Protein 7MYZ (pdb70)

Organism: Homo sapiens (NCBI:txid9606)

Solvent-accessible surface area: 51700 Å² total; per-residue (Å²): 101,12,110,34,101,98,46,96,49,36,69,8,43,112,42,58,82,93,4,80,0,22,2,88,7,89,46,30,39,11,61,48,25,14,0,0,5,0,1,0,44,23,82,69,82,59,0,3,22,2,5,5,24,100,105,74,66,70,51,35,131,75,0,84,46,11,70,8,57,65,75,67,0,63,167,2,34,0,12,0,47,3,56,32,73,23,0,78,81,31,64,21,94,0,24,0,13,0,0,0,0,4,32,33,14,101,26,110,2,35,3,75,85,137,91,67,36,10,7,45,90,120,48,32,116,50,1,30,97,56,1,71,85,1,10,106,36,6,128,41,15,21,41,63,67,76,192,119,78,68,39,123,63,30,2,101,59,0,34,78,41,2,62,66,0,11,129,57,3,64,54,51,28,46,39,76,69,4,18,70,0,0,19,58,0,8,77,0,0,20,60,0,24,59,26,20,54,50,69,214,96,48,92,48,51,110,41,24,45,76,73,0,75,108,5,36,95,64,0,50,93,0,17,69,75,0,63,68,69,23,78,20,193,93,1,94,77,0,40,35,0,1,16,60,1,2,101,0,0,30,84,14,22,98,90,45,48,130,85,60,92,93,142,100,13,111,33,99,176,46,120,47,35,75,7,52,78,124,64,80,95,5,78,0,24,2,89,9,90,45,27,35,13,57,52,24,13,0,0,6,0,2,0,40,23,82,68,100,58,0,3,22,1,4,4,18,120,104,74,65,70,49,32,139,60,0,87,36,11,78,8,61,60,86,30,0,62,167,2,33,0,13,0,51,4,67,31,78,26,0,77,82,33,62,24,98,0,28,0,17,0,0,0,0,5,34,34,14,94,22,102,2,25,4,91,93,69,88,117,149,134,26,69,7,60,9,61,38,18,66,28,19,147,70,55,26,66,14,132,0,33,0,48,10,59,54,42,96,4,53,8,36,0,0,0,0,0,13,19,34,117,96,71,106,8,54,4,0,0,0,2,0,1,41,28,88,88,52,25,55,9,132,74,0,82,69,39,4,74,7,51,25,60,55,101,91,58,16,0,57,0,55,0,50,51,2,76,76,76,2,34,6,55,0,5,0,0,25,0,9,2,0,0,0,0,24,83,26,1,111,19,15,32,1,22,8,19,98,46,88,52,91,21,7,44,8,19,24,2,26,14,146,103,80,16,6,1,0,0,1,0,10,38,0,30,2,63,53,10,75,22,46,2,32,106,36,86,38,96,84,39,40,34,41,6,47,21,36,104,36,132,78,33,37,38,5,10,3,0,3,2,36,5,83,48,103,22,50,86,94,83,79,19,45,0,17,0,45,0,107,22,26,141,29,101,44,84,39,86,7,103,69,96,159,135,25,71,7,62,9,63,40,12,63,28,20,118,64,56,27,68,14,122,0,35,0,49,10,50,56,44,92,5,54,8,35,0,0,0,0,0,15,19,32,117,98,72,104,8,56,4,0,0,0,2,0,1,42,28,89,84,54,27,57,10,116,67,1,126,67,47,3,72,6,51,24,56,55,98,153,59,14,0,42,0,54,0,48,63,2,56,73,79,1,36,6,56,0,6,0,0,25,0,8,1,0,0,0,0,23,86,26,0,107,18,15,31,0,19,8,20,88,45,82,54,92,23,8,45,8,18,29,2,23,12,130,100,93,15,1,1,0,0,0,0,13,38,0,30,4,55,54,11,74,20,46,1,30,107,37,88,37,97,83,38,43,29,38,6,60,23,35,104,36,123,83,36,39,42,6,12,5,0,4,2,36,3,78,44,102,23,48,82,94,90,75,20,45,0,12,0,46,0,105,21,26,144,32,120,42,84,55,85,10,118,69,84,158,120,10,90,7,51,14,2,3,23,57,7,14,0,57,52,40,11,48,1,10,0,3,0,56,4,67,87,110,2,29,28,0,0,0,0,0,2,14,44,60,167,86,23,3,85,6,0,0,8,2,2,65,53,80,42,111,74,24,44,115,44,4,57,7,51,42,79,18,39,60,0,24,0,24,0,84,48,0,68,40,77,2,17,10,29,0,0,0,0,0,0,21,12,90,30,2,30,4,0,31,14,0,102,1,50,0,78,74,104,74,23,53,9,60,13,44,28,3,54,17,12,77,99,4,26,194,77,34,41,0,1,0,1,0,1,0,7,52,0,18,42,134,100,18,134,22,35,4,16,4,60,124,58,32,52,69,84,40,47,53,79,10,29,10,84,15,43,49,87,63,3,8,11,0,2,6,2,12,0,50,24,49,31,71,70,9,81,78,66,62,48,0,6,0,63,0,60,8,131,30,32,124,73,72,46,63,77,60,37,75,86,80,124,119,9,90,5,56,14,2,3,26,54,8,20,0,48,50,46,11,34,1,11,0,3,0,61,3,67,88,108,2,29,29,0,0,0,0,0,2,14,41,58,168,109,24,4,80,5,0,0,4,3,2,63,53,79,43,110,76,28,43,114,50,6,55,7,50,43,76,18,38,51,0,19,0,26,0,97,47,0,74,38,46,1,10,12,35,0,2,0,0,0,0,24,12,87,34,2,28,2,0,33,14,0,80,2,28,1,86,78,105,74,18,54,9,60,14,43,20,2,55,15,12,109,36,3,33,171,76,36,41,0,1,0,1,0,1,0,7,52,0,27,40,144,106,17,106,20,22,4,11,4,61,123,58,31,54,81,84,42,46,56,78,10,41,10,74,9,43,49,84,61,4,5,17,0,2,6,1,12,0,51,26,50,84,68,69,8,80,80,66,59,48,0,7,0,62,0,57,7,131,29,34,123,73,79,44,66,78,52,41,58,82,81,161

Secondary structure (DSSP, 8-state):
---B----EEEE-SS-SEEEE--BBTT---SSGGG-EEEEEETTEEEEEEETTTTEEE--GGGTT-B--GGGGGGTB--EEEEHHHHHH--SEEEEEEE-SS-EEEEEEEEEE----SS-TTTTTHHHHHHHHHHHHHHHHHHHHH---HHHHHHHHHHHHHHHHHHHSSSSSS-HHHHHHHHHHHHHHHHHHHHHS-----TTHHHHHHHHHHHHHHHHTTTTTTTSSSS-S-HHHHHHHHHHHHHHHHHHHHHHHHHTT--/---B----EEEE-STTSEEEE--BBTT---SSGGG-EEEEEETTEEEEEEETTTTEEE--GGGTT-B--GGGGGGTB--EEEEHHHHHH--SEEEEEEE-SS-EEEEEEEEEE----/--EEEEE---EE-TT--EEEEEEEESS-GGGSEEEEEEE-TT--EEEEEEE-TTSS-EE--GGGTT-EEEEEETTTTEEEEEE-S--GGG-EEEEEEEE-GGG-EEEE---EEEEE-SSPPBPPEEEEE----EEEEEEEEEEEBSS--EEEEGGGT--TTEEEPPPEE-TTS-EEEEEEEEEETTSTTSS-EEEEEEEGGGTEEEEEEE----/--EEEEE---EE-TT--EEEEEEEESS-GGGSEEEEEEE-TT--EEEEEEE-TTSS-EE--GGGTT-EEEEEETTTTEEEEEE-S--GGG-EEEEEEEE-GGG-EEEE---EEEEE-SSPPBPPEEEEE----EEEEEEEEEEEBSSPPEEEEGGGT--TTEEEPPPEE-TTS-EEEEEEEEEETTSTTSS-EEEEEEEGGGTEEEEEEE----/---EEEE-SEEEE-TT--EEEEEEESS--TT-EEEEEE-TTS--EEEEETTTEEPTTS-TTEEEEE-SSEEEEEETT--TT--EEEEEEESSSSS-BBP--EEEEEP---BPPEEEEEPPPHHHHHHTEEEEEEEEEEEBSS--EEEEEESS-B--SSEEEEEPPPPSSS--EEEEEEEEEEHHHHHH--EEEEEEE-TT-SS-EEEEEETT-/---EEEE-SEEEE-TT--EEEEEEESS--TT-EEEEEE-TTS--EEEEEGGGEEPTTS-TTEEEEE-SSEEEEEETT--TT--EEEEEEESSSSS-BBP--EEEEEP---BPPEEEEEPPPHHHHHHTEEEEEEEEEEEBSS--EEEEEESS-B--SSEEEEEPPPPSSS--EEEEEEEEEEHHHHHT--EEEEEEE-TT-SS-EEEEEETT-

Structure (mmCIF, N/CA/C/O backbone):
data_7MYZ
#
_entry.id   7MYZ
#
_cell.length_a   141.535
_cell.length_b   53.734
_cell.length_c   181.697
_cell.angle_alpha   90.000
_cell.angle_beta   92.880
_cell.angle_gamma   90.000
#
_symmetry.space_group_name_H-M   'P 1 21 1'
#
loop_
_entity.id
_entity.type
_entity.pdbx_description
1 polymer 'Fusion protein of Leukocyte surface antigen CD47 an Soluble cytochrome b562'
2 polymer 'B6H12 Fab heavy chain'
3 polymer 'B6H12 Fab light chain'
4 non-polymer 2-acetamido-2-deoxy-beta-D-glucopyranose
5 non-polymer GLYCEROL
6 water water
#
loop_
_atom_site.group_PDB
_atom_site.id
_atom_site.type_symbol
_atom_site.label_atom_id
_atom_site.label_alt_id
_atom_site.label_comp_id
_atom_site.label_asym_id
_atom_site.label_entity_id
_atom_site.label_seq_id
_atom_site.pdbx_PDB_ins_code
_atom_site.Cartn_x
_atom_site.Cartn_y
_atom_site.Cartn_z
_atom_site.occupancy
_atom_site.B_iso_or_equiv
_atom_site.auth_seq_id
_atom_site.auth_comp_id
_atom_site.auth_asym_id
_atom_site.auth_atom_id
_atom_site.pdbx_PDB_model_num
ATOM 1 N N . GLN A 1 1 ? -60.721 -14.971 -116.941 1.00 87.46 1 GLN C N 1
ATOM 2 C CA . GLN A 1 1 ? -59.898 -15.082 -118.186 1.00 87.26 1 GLN C CA 1
ATOM 3 C C . GLN A 1 1 ? -60.762 -14.781 -119.404 1.00 87.61 1 GLN C C 1
ATOM 4 O O . GLN A 1 1 ? -61.751 -15.521 -119.638 1.00 75.50 1 GLN C O 1
ATOM 6 N N . LEU A 1 2 ? -60.367 -13.783 -120.190 1.00 79.65 2 LEU C N 1
ATOM 7 C CA . LEU A 1 2 ? -61.099 -13.355 -121.407 1.00 73.30 2 LEU C CA 1
ATOM 8 C C . LEU A 1 2 ? -61.007 -14.414 -122.507 1.00 80.75 2 LEU C C 1
ATOM 9 O O . LEU A 1 2 ? -59.937 -15.051 -122.688 1.00 83.60 2 LEU C O 1
ATOM 14 N N . LEU A 1 3 ? -62.084 -14.497 -123.293 1.00 86.59 3 LEU C N 1
ATOM 15 C CA . LEU A 1 3 ? -62.204 -15.344 -124.498 1.00 82.75 3 LEU C CA 1
ATOM 16 C C . LEU A 1 3 ? -62.425 -14.463 -125.721 1.00 82.24 3 LEU C C 1
ATOM 17 O O . LEU A 1 3 ? -62.889 -13.310 -125.575 1.00 76.75 3 LEU C O 1
ATOM 22 N N . PHE A 1 4 ? -62.118 -15.016 -126.887 1.00 78.85 4 PHE C N 1
ATOM 23 C CA . PHE A 1 4 ? -62.140 -14.280 -128.169 1.00 80.28 4 PHE C CA 1
ATOM 24 C C . PHE A 1 4 ? -62.980 -15.012 -129.207 1.00 83.42 4 PHE C C 1
ATOM 25 O O . PHE A 1 4 ? -63.297 -16.200 -129.031 1.00 102.10 4 PHE C O 1
ATOM 33 N N . ASN A 1 5 ? -63.315 -14.289 -130.274 1.00 84.89 5 ASN C N 1
ATOM 34 C CA . ASN A 1 5 ? -63.735 -14.815 -131.598 1.00 85.46 5 ASN C CA 1
ATOM 35 C C . ASN A 1 5 ? -62.470 -15.261 -132.334 1.00 83.59 5 ASN C C 1
ATOM 36 O O . ASN A 1 5 ? -61.846 -14.415 -133.040 1.00 93.76 5 ASN C O 1
ATOM 41 N N . LYS A 1 6 ? -62.083 -16.518 -132.128 1.00 81.00 6 LYS C N 1
ATOM 42 C CA . LYS A 1 6 ? -60.840 -17.107 -132.682 1.00 90.04 6 LYS C CA 1
ATOM 43 C C . LYS A 1 6 ? -60.824 -16.925 -134.202 1.00 93.05 6 LYS C C 1
ATOM 44 O O . LYS A 1 6 ? -61.815 -17.314 -134.870 1.00 105.98 6 LYS C O 1
ATOM 46 N N . THR A 1 7 ? -59.749 -16.325 -134.716 1.00 87.51 7 THR C N 1
ATOM 47 C CA . THR A 1 7 ? -59.515 -16.129 -136.168 1.00 90.17 7 THR C CA 1
ATOM 48 C C . THR A 1 7 ? -58.123 -16.652 -136.544 1.00 104.50 7 THR C C 1
ATOM 49 O O . THR A 1 7 ? -57.124 -16.109 -136.032 1.00 118.48 7 THR C O 1
ATOM 53 N N . LYS A 1 8 ? -58.078 -17.673 -137.397 1.00 103.73 8 LYS C N 1
ATOM 54 C CA . LYS A 1 8 ? -56.811 -18.333 -137.813 1.00 102.97 8 LYS C CA 1
ATOM 55 C C . LYS A 1 8 ? -55.851 -17.322 -138.449 1.00 103.94 8 LYS C C 1
ATOM 56 O O . LYS A 1 8 ? -54.688 -17.200 -137.960 1.00 106.10 8 LYS C O 1
ATOM 58 N N . SER A 1 9 ? -56.307 -16.629 -139.486 1.00 106.73 9 SER C N 1
ATOM 59 C CA . SER A 1 9 ? -55.457 -15.715 -140.280 1.00 119.87 9 SER C CA 1
ATOM 60 C C . SER A 1 9 ? -56.315 -14.795 -141.137 1.00 123.67 9 SER C C 1
ATOM 61 O O . SER A 1 9 ? -57.536 -15.019 -141.258 1.00 135.91 9 SER C O 1
ATOM 64 N N . VAL A 1 10 ? -55.667 -13.781 -141.701 1.00 116.24 10 VAL C N 1
ATOM 65 C CA . VAL A 1 10 ? -56.269 -12.834 -142.677 1.00 127.82 10 VAL C CA 1
ATOM 66 C C . VAL A 1 10 ? -55.283 -12.576 -143.820 1.00 128.27 10 VAL C C 1
ATOM 67 O O . VAL A 1 10 ? -54.063 -12.442 -143.565 1.00 138.48 10 VAL C O 1
ATOM 71 N N . GLU A 1 11 ? -55.816 -12.490 -145.041 1.00 125.61 11 GLU C N 1
ATOM 72 C CA . GLU A 1 11 ? -55.045 -12.207 -146.271 1.00 111.88 11 GLU C CA 1
ATOM 73 C C . GLU A 1 11 ? -55.379 -10.807 -146.771 1.00 99.26 11 GLU C C 1
ATOM 74 O O . GLU A 1 11 ? -56.553 -10.440 -146.836 1.00 97.61 11 GLU C O 1
ATOM 77 N N . PHE A 1 12 ? -54.333 -10.080 -147.140 1.00 104.62 12 PHE C N 1
ATOM 78 C CA . PHE A 1 12 ? -54.442 -8.755 -147.789 1.00 109.38 12 PHE C CA 1
ATOM 79 C C . PHE A 1 12 ? -53.652 -8.772 -149.092 1.00 123.89 12 PHE C C 1
ATOM 80 O O . PHE A 1 12 ? -52.622 -9.470 -149.182 1.00 123.71 12 PHE C O 1
ATOM 88 N N . THR A 1 13 ? -54.118 -7.948 -150.041 1.00 129.61 13 THR C N 1
ATOM 89 C CA . THR A 1 13 ? -53.634 -7.850 -151.432 1.00 119.72 13 THR C CA 1
ATOM 90 C C . THR A 1 13 ? -53.073 -6.456 -151.681 1.00 118.11 13 THR C C 1
ATOM 91 O O . THR A 1 13 ? -53.257 -5.588 -150.813 1.00 122.38 13 THR C O 1
ATOM 95 N N . PHE A 1 14 ? -52.406 -6.257 -152.815 1.00 119.97 14 PHE C N 1
ATOM 96 C CA . PHE A 1 14 ? -51.778 -4.957 -153.152 1.00 126.84 14 PHE C CA 1
ATOM 97 C C . PHE A 1 14 ? -52.806 -3.833 -152.987 1.00 125.13 14 PHE C C 1
ATOM 98 O O . PHE A 1 14 ? -52.512 -2.780 -152.362 1.00 135.58 14 PHE C O 1
ATOM 106 N N . CYS A 1 15 ? -53.990 -4.042 -153.557 1.00 128.45 15 CYS C N 1
ATOM 107 C CA . CYS A 1 15 ? -55.160 -3.151 -153.352 1.00 142.07 15 CYS C CA 1
ATOM 108 C C . CYS A 1 15 ? -55.930 -3.590 -152.104 1.00 122.78 15 CYS C C 1
ATOM 109 O O . CYS A 1 15 ? -56.954 -4.257 -152.228 1.00 107.21 15 CYS C O 1
ATOM 112 N N . ASN A 1 16 ? -55.377 -3.241 -150.930 1.00 120.12 16 ASN C N 1
ATOM 113 C CA . ASN A 1 16 ? -56.040 -3.313 -149.590 1.00 119.13 16 ASN C CA 1
ATOM 114 C C . ASN A 1 16 ? -55.551 -2.095 -148.790 1.00 120.38 16 ASN C C 1
ATOM 115 O O . ASN A 1 16 ? -55.012 -2.280 -147.680 1.00 134.86 16 ASN C O 1
ATOM 120 N N . ASP A 1 17 ? -55.667 -0.913 -149.403 1.00 118.41 17 ASP C N 1
ATOM 121 C CA . ASP A 1 17 ? -55.177 0.382 -148.858 1.00 125.13 17 ASP C CA 1
ATOM 122 C C . ASP A 1 17 ? -54.972 0.248 -147.348 1.00 129.94 17 ASP C C 1
ATOM 123 O O . ASP A 1 17 ? -53.797 0.276 -146.891 1.00 133.44 17 ASP C O 1
ATOM 125 N N . THR A 1 18 ? -56.082 0.086 -146.627 1.00 132.29 18 THR C N 1
ATOM 126 C CA . THR A 1 18 ? -56.117 -0.024 -145.149 1.00 125.23 18 THR C CA 1
ATOM 127 C C . THR A 1 18 ? -56.330 -1.482 -144.732 1.00 110.11 18 THR C C 1
ATOM 128 O O . THR A 1 18 ? -57.253 -2.127 -145.203 1.00 92.75 18 THR C O 1
ATOM 132 N N . VAL A 1 19 ? -55.478 -1.943 -143.825 1.00 104.87 19 VAL C N 1
ATOM 133 C CA . VAL A 1 19 ? -55.368 -3.343 -143.348 1.00 100.71 19 VAL C CA 1
ATOM 134 C C . VAL A 1 19 ? -55.918 -3.423 -141.927 1.00 80.17 19 VAL C C 1
ATOM 135 O O . VAL A 1 19 ? -55.544 -2.613 -141.057 1.00 77.14 19 VAL C O 1
ATOM 139 N N . VAL A 1 20 ? -56.695 -4.462 -141.687 1.00 76.18 20 VAL C N 1
ATOM 140 C CA . VAL A 1 20 ? -57.432 -4.679 -140.416 1.00 83.57 20 VAL C CA 1
ATOM 141 C C . VAL A 1 20 ? -57.140 -6.080 -139.898 1.00 88.72 20 VAL C C 1
ATOM 142 O O . VAL A 1 20 ? -57.486 -7.071 -140.577 1.00 101.51 20 VAL C O 1
ATOM 146 N N . ILE A 1 21 ? -56.595 -6.151 -138.694 1.00 90.72 21 ILE C N 1
ATOM 147 C CA . ILE A 1 21 ? -56.354 -7.421 -137.960 1.00 91.21 21 ILE C CA 1
ATOM 148 C C . ILE A 1 21 ? -57.396 -7.539 -136.854 1.00 84.03 21 ILE C C 1
ATOM 149 O O . ILE A 1 21 ? -57.460 -6.713 -135.952 1.00 92.10 21 ILE C O 1
ATOM 154 N N . PRO A 1 22 ? -58.255 -8.571 -136.923 1.00 78.17 22 PRO C N 1
ATOM 155 C CA . PRO A 1 22 ? -59.400 -8.685 -136.020 1.00 84.03 22 PRO C CA 1
ATOM 156 C C . PRO A 1 22 ? -59.056 -9.185 -134.617 1.00 86.07 22 PRO C C 1
ATOM 157 O O . PRO A 1 22 ? -58.287 -10.103 -134.504 1.00 85.39 22 PRO C O 1
ATOM 161 N N . CYS A 1 23 ? -59.645 -8.570 -133.598 1.00 90.20 23 CYS C N 1
ATOM 162 C CA . CYS A 1 23 ? -59.514 -9.020 -132.201 1.00 85.89 23 CYS C CA 1
ATOM 163 C C . CYS A 1 23 ? -60.802 -8.668 -131.483 1.00 85.57 23 CYS C C 1
ATOM 164 O O . CYS A 1 23 ? -61.044 -7.490 -131.267 1.00 95.85 23 CYS C O 1
ATOM 167 N N . PHE A 1 24 ? -61.605 -9.670 -131.170 1.00 84.45 24 PHE C N 1
ATOM 168 C CA . PHE A 1 24 ? -62.949 -9.492 -130.577 1.00 86.01 24 PHE C CA 1
ATOM 169 C C . PHE A 1 24 ? -63.041 -10.235 -129.251 1.00 81.95 24 PHE C C 1
ATOM 170 O O . PHE A 1 24 ? -62.826 -11.431 -129.238 1.00 93.67 24 PHE C O 1
ATOM 178 N N . VAL A 1 25 ? -63.208 -9.502 -128.178 1.00 75.27 25 VAL C N 1
ATOM 179 C CA . VAL A 1 25 ? -63.445 -10.079 -126.831 1.00 64.86 25 VAL C CA 1
ATOM 180 C C . VAL A 1 25 ? -64.938 -10.354 -126.637 1.00 67.46 25 VAL C C 1
ATOM 181 O O . VAL A 1 25 ? -65.768 -9.424 -126.705 1.00 80.82 25 VAL C O 1
ATOM 185 N N . THR A 1 26 ? -65.278 -11.616 -126.439 1.00 71.03 26 THR C N 1
ATOM 186 C CA . THR A 1 26 ? -66.696 -12.075 -126.358 1.00 78.65 26 THR C CA 1
ATOM 187 C C . THR A 1 26 ? -67.310 -11.772 -124.987 1.00 85.19 26 THR C C 1
ATOM 188 O O . THR A 1 26 ? -68.535 -11.543 -124.966 1.00 81.60 26 THR C O 1
ATOM 192 N N . ASN A 1 27 ? -66.505 -11.776 -123.928 1.00 89.19 27 ASN C N 1
ATOM 193 C CA . ASN A 1 27 ? -67.005 -11.568 -122.551 1.00 81.80 27 ASN C CA 1
ATOM 194 C C . ASN A 1 27 ? -66.306 -10.379 -121.884 1.00 79.32 27 ASN C C 1
ATOM 195 O O . ASN A 1 27 ? -65.840 -10.527 -120.724 1.00 92.13 27 ASN C O 1
ATOM 200 N N . MET A 1 28 ? -66.341 -9.216 -122.533 1.00 78.19 28 MET C N 1
ATOM 201 C CA . MET A 1 28 ? -65.850 -7.935 -121.951 1.00 81.29 28 MET C CA 1
ATOM 202 C C . MET A 1 28 ? -66.853 -7.361 -120.944 1.00 73.86 28 MET C C 1
ATOM 203 O O . MET A 1 28 ? -68.052 -7.386 -121.226 1.00 77.51 28 MET C O 1
ATOM 208 N N . GLU A 1 29 ? -66.370 -6.914 -119.795 1.00 75.91 29 GLU C N 1
ATOM 209 C CA . GLU A 1 29 ? -67.241 -6.500 -118.662 1.00 69.93 29 GLU C CA 1
ATOM 210 C C . GLU A 1 29 ? -67.006 -5.037 -118.282 1.00 61.18 29 GLU C C 1
ATOM 211 O O . GLU A 1 29 ? -67.779 -4.514 -117.479 1.00 70.47 29 GLU C O 1
ATOM 217 N N . ALA A 1 30 ? -65.982 -4.421 -118.845 1.00 51.86 30 ALA C N 1
ATOM 218 C CA . ALA A 1 30 ? -65.584 -3.043 -118.536 1.00 53.29 30 ALA C CA 1
ATOM 219 C C . ALA A 1 30 ? -66.745 -2.108 -118.800 1.00 56.30 30 ALA C C 1
ATOM 220 O O . ALA A 1 30 ? -67.575 -2.424 -119.672 1.00 58.64 30 ALA C O 1
ATOM 222 N N . GLN A 1 31 ? -66.766 -0.974 -118.097 1.00 60.86 31 GLN C N 1
ATOM 223 C CA . GLN A 1 31 ? -67.772 0.095 -118.315 1.00 58.63 31 GLN C CA 1
ATOM 224 C C . GLN A 1 31 ? -67.100 1.449 -118.535 1.00 56.64 31 GLN C C 1
ATOM 225 O O . GLN A 1 31 ? -67.828 2.424 -118.760 1.00 61.68 31 GLN C O 1
ATOM 231 N N . ASN A 1 32 ? -65.769 1.481 -118.578 1.00 54.12 32 ASN C N 1
ATOM 232 C CA . ASN A 1 32 ? -65.030 2.669 -119.054 1.00 61.68 32 ASN C CA 1
ATOM 233 C C . ASN A 1 32 ? -63.623 2.237 -119.514 1.00 65.07 32 ASN C C 1
ATOM 234 O O . ASN A 1 32 ? -63.025 1.236 -119.013 1.00 62.09 32 ASN C O 1
ATOM 239 N N . THR A 1 33 ? -63.130 2.961 -120.510 1.00 67.65 33 THR C N 1
ATOM 240 C CA . THR A 1 33 ? -61.799 2.700 -121.101 1.00 64.31 33 THR C CA 1
ATOM 241 C C . THR A 1 33 ? -60.719 2.802 -120.023 1.00 59.29 33 THR C C 1
ATOM 242 O O . THR A 1 33 ? -59.723 2.076 -120.153 1.00 63.45 33 THR C O 1
ATOM 246 N N . THR A 1 34 ? -60.963 3.563 -118.951 1.00 56.67 34 THR C N 1
ATOM 247 C CA . THR A 1 34 ? -60.065 3.697 -117.779 1.00 57.97 34 THR C CA 1
ATOM 248 C C . THR A 1 34 ? -59.637 2.319 -117.268 1.00 54.35 34 THR C C 1
ATOM 249 O O . THR A 1 34 ? -58.466 2.148 -116.780 1.00 40.66 34 THR C O 1
ATOM 253 N N . GLU A 1 35 ? -60.569 1.367 -117.376 1.00 62.54 35 GLU C N 1
ATOM 254 C CA . GLU A 1 35 ? -60.414 0.002 -116.817 1.00 64.05 35 GLU C CA 1
ATOM 255 C C . GLU A 1 35 ? -59.566 -0.872 -117.734 1.00 57.89 35 GLU C C 1
ATOM 256 O O . GLU A 1 35 ? -59.074 -1.906 -117.270 1.00 54.57 35 GLU C O 1
ATOM 262 N N . VAL A 1 36 ? -59.303 -0.385 -118.946 1.00 57.33 36 VAL C N 1
ATOM 263 C CA . VAL A 1 36 ? -58.826 -1.205 -120.084 1.00 56.51 36 VAL C CA 1
ATOM 264 C C . VAL A 1 36 ? -57.422 -0.804 -120.548 1.00 63.27 36 VAL C C 1
ATOM 265 O O . VAL A 1 36 ? -57.057 0.382 -120.530 1.00 66.96 36 VAL C O 1
ATOM 269 N N . TYR A 1 37 ? -56.658 -1.811 -120.937 1.00 68.64 37 TYR C N 1
ATOM 270 C CA . TYR A 1 37 ? -55.319 -1.640 -121.549 1.00 72.11 37 TYR C CA 1
ATOM 271 C C . TYR A 1 37 ? -55.167 -2.625 -122.691 1.00 68.25 37 TYR C C 1
ATOM 272 O O . TYR A 1 37 ? -55.329 -3.814 -122.482 1.00 58.00 37 TYR C O 1
ATOM 281 N N . VAL A 1 38 ? -54.809 -2.143 -123.874 1.00 68.05 38 VAL C N 1
ATOM 282 C CA . VAL A 1 38 ? -54.576 -3.020 -125.048 1.00 68.27 38 VAL C CA 1
ATOM 283 C C . VAL A 1 38 ? -53.143 -2.905 -125.537 1.00 71.66 38 VAL C C 1
ATOM 284 O O . VAL A 1 38 ? -52.750 -1.844 -125.904 1.00 73.19 38 VAL C O 1
ATOM 288 N N . LYS A 1 39 ? -52.458 -4.035 -125.627 1.00 74.82 39 LYS C N 1
ATOM 289 C CA . LYS A 1 39 ? -51.094 -4.149 -126.193 1.00 86.95 39 LYS C CA 1
ATOM 290 C C . LYS A 1 39 ? -51.080 -5.100 -127.386 1.00 88.16 39 LYS C C 1
ATOM 291 O O . LYS A 1 39 ? -51.425 -6.284 -127.198 1.00 88.63 39 LYS C O 1
ATOM 297 N N . TRP A 1 40 ? -50.778 -4.544 -128.550 1.00 89.58 40 TRP C N 1
ATOM 298 C CA . TRP A 1 40 ? -50.509 -5.264 -129.807 1.00 82.40 40 TRP C CA 1
ATOM 299 C C . TRP A 1 40 ? -49.016 -5.519 -129.942 1.00 84.71 40 TRP C C 1
ATOM 300 O O . TRP A 1 40 ? -48.224 -4.545 -129.942 1.00 91.62 40 TRP C O 1
ATOM 311 N N . LYS A 1 41 ? -48.685 -6.796 -130.073 1.00 81.49 41 LYS C N 1
ATOM 312 C CA . LYS A 1 41 ? -47.290 -7.280 -130.223 1.00 95.15 41 LYS C CA 1
ATOM 313 C C . LYS A 1 41 ? -47.100 -7.900 -131.604 1.00 91.71 41 LYS C C 1
ATOM 314 O O . LYS A 1 41 ? -47.973 -8.594 -132.088 1.00 91.27 41 LYS C O 1
ATOM 320 N N . PHE A 1 42 ? -45.922 -7.677 -132.181 1.00 91.76 42 PHE C N 1
ATOM 321 C CA . PHE A 1 42 ? -45.435 -8.387 -133.392 1.00 93.35 42 PHE C CA 1
ATOM 322 C C . PHE A 1 42 ? -43.961 -8.768 -133.233 1.00 86.00 42 PHE C C 1
ATOM 323 O O . PHE A 1 42 ? -43.160 -7.848 -133.027 1.00 84.84 42 PHE C O 1
ATOM 331 N N . LYS A 1 43 ? -43.660 -10.061 -133.334 1.00 91.34 43 LYS C N 1
ATOM 332 C CA . LYS A 1 43 ? -42.284 -10.592 -133.382 1.00 102.28 43 LYS C CA 1
ATOM 333 C C . LYS A 1 43 ? -41.551 -10.257 -132.089 1.00 108.61 43 LYS C C 1
ATOM 334 O O . LYS A 1 43 ? -40.348 -9.951 -132.169 1.00 121.82 43 LYS C O 1
ATOM 336 N N . GLY A 1 44 ? -42.265 -10.266 -130.962 1.00 99.78 44 GLY C N 1
ATOM 337 C CA . GLY A 1 44 ? -41.673 -10.043 -129.638 1.00 103.55 44 GLY C CA 1
ATOM 338 C C . GLY A 1 44 ? -41.540 -8.580 -129.279 1.00 110.08 44 GLY C C 1
ATOM 339 O O . GLY A 1 44 ? -41.083 -8.284 -128.167 1.00 122.56 44 GLY C O 1
ATOM 340 N N . ARG A 1 45 ? -42.004 -7.690 -130.157 1.00 104.47 45 ARG C N 1
ATOM 341 C CA . ARG A 1 45 ? -41.986 -6.236 -129.896 1.00 99.81 45 ARG C CA 1
ATOM 342 C C . ARG A 1 45 ? -43.383 -5.759 -129.521 1.00 102.90 45 ARG C C 1
ATOM 343 O O . ARG A 1 45 ? -44.368 -6.373 -129.921 1.00 106.21 45 ARG C O 1
ATOM 351 N N . ASP A 1 46 ? -43.452 -4.688 -128.734 1.00 94.57 46 ASP C N 1
ATOM 352 C CA . ASP A 1 46 ? -44.708 -3.952 -128.462 1.00 80.68 46 ASP C CA 1
ATOM 353 C C . ASP A 1 46 ? -44.891 -2.905 -129.558 1.00 72.15 46 ASP C C 1
ATOM 354 O O . ASP A 1 46 ? -44.201 -1.866 -129.539 1.00 77.34 46 ASP C O 1
ATOM 359 N N . ILE A 1 47 ? -45.808 -3.172 -130.473 1.00 73.67 47 ILE C N 1
ATOM 360 C CA . ILE A 1 47 ? -45.987 -2.365 -131.713 1.00 72.93 47 ILE C CA 1
ATOM 361 C C . ILE A 1 47 ? -47.197 -1.430 -131.608 1.00 71.71 47 ILE C C 1
ATOM 362 O O . ILE A 1 47 ? -47.244 -0.429 -132.376 1.00 62.12 47 ILE C O 1
ATOM 367 N N . TYR A 1 48 ? -48.114 -1.680 -130.682 1.00 76.81 48 TYR C N 1
ATOM 368 C CA . TYR A 1 48 ? -49.172 -0.686 -130.387 1.00 84.83 48 TYR C CA 1
ATOM 369 C C . TYR A 1 48 ? -49.685 -0.826 -128.964 1.00 93.03 48 TYR C C 1
ATOM 370 O O . TYR A 1 48 ? -50.024 -1.998 -128.600 1.00 91.38 48 TYR C O 1
ATOM 379 N N . THR A 1 49 ? -49.771 0.259 -128.215 1.00 97.32 49 THR C N 1
ATOM 380 C CA . THR A 1 49 ? -50.331 0.245 -126.843 1.00 101.23 49 THR C CA 1
ATOM 381 C C . THR A 1 49 ? -51.350 1.358 -126.656 1.00 91.52 49 THR C C 1
ATOM 382 O O . THR A 1 49 ? -51.007 2.497 -126.882 1.00 95.71 49 THR C O 1
ATOM 386 N N . PHE A 1 50 ? -52.546 0.990 -126.197 1.00 85.26 50 PHE C N 1
ATOM 387 C CA . PHE A 1 50 ? -53.582 1.916 -125.729 1.00 81.95 50 PHE C CA 1
ATOM 388 C C . PHE A 1 50 ? -53.734 1.759 -124.220 1.00 75.52 50 PHE C C 1
ATOM 389 O O . PHE A 1 50 ? -54.217 0.710 -123.727 1.00 74.47 50 PHE C O 1
ATOM 397 N N . ASP A 1 51 ? -53.344 2.803 -123.500 1.00 70.93 51 ASP C N 1
ATOM 398 C CA . ASP A 1 51 ? -53.635 2.967 -122.054 1.00 70.86 51 ASP C CA 1
ATOM 399 C C . ASP A 1 51 ? -54.954 3.718 -121.923 1.00 82.90 51 ASP C C 1
ATOM 400 O O . ASP A 1 51 ? -55.021 4.891 -122.317 1.00 86.05 51 ASP C O 1
ATOM 405 N N . GLY A 1 52 ? -55.970 3.033 -121.414 1.00 87.99 52 GLY C N 1
ATOM 406 C CA . GLY A 1 52 ? -57.324 3.575 -121.233 1.00 76.34 52 GLY C CA 1
ATOM 407 C C . GLY A 1 52 ? -57.351 4.754 -120.281 1.00 76.38 52 GLY C C 1
ATOM 408 O O . GLY A 1 52 ? -58.109 5.762 -120.533 1.00 80.83 52 GLY C O 1
ATOM 409 N N . ALA A 1 53 ? -56.597 4.633 -119.193 1.00 72.14 53 ALA C N 1
ATOM 410 C CA . ALA A 1 53 ? -56.594 5.579 -118.047 1.00 61.68 53 ALA C CA 1
ATOM 411 C C . ALA A 1 53 ? -56.168 6.971 -118.496 1.00 60.60 53 ALA C C 1
ATOM 412 O O . ALA A 1 53 ? -56.696 7.973 -117.966 1.00 57.13 53 ALA C O 1
ATOM 414 N N . LEU A 1 54 ? -55.214 7.022 -119.434 1.00 64.91 54 LEU C N 1
ATOM 415 C CA . LEU A 1 54 ? -54.657 8.283 -119.957 1.00 69.02 54 LEU C CA 1
ATOM 416 C C . LEU A 1 54 ? -55.082 8.488 -121.412 1.00 67.29 54 LEU C C 1
ATOM 417 O O . LEU A 1 54 ? -54.623 9.448 -122.036 1.00 66.83 54 LEU C O 1
ATOM 422 N N . ASN A 1 55 ? -55.826 7.555 -121.972 1.00 71.91 55 ASN C N 1
ATOM 423 C CA . ASN A 1 55 ? -55.979 7.353 -123.437 1.00 78.28 55 ASN C CA 1
ATOM 424 C C . ASN A 1 55 ? -54.779 7.891 -124.211 1.00 66.37 55 ASN C C 1
ATOM 425 O O . ASN A 1 55 ? -54.952 8.730 -125.109 1.00 55.39 55 ASN C O 1
ATOM 430 N N . LYS A 1 56 ? -53.629 7.296 -123.919 1.00 68.83 56 LYS C N 1
ATOM 431 C CA . LYS A 1 56 ? -52.338 7.493 -124.608 1.00 72.62 56 LYS C CA 1
ATOM 432 C C . LYS A 1 56 ? -52.135 6.340 -125.592 1.00 73.87 56 LYS C C 1
ATOM 433 O O . LYS A 1 56 ? -51.768 5.242 -125.139 1.00 75.66 56 LYS C O 1
ATOM 437 N N . SER A 1 57 ? -52.364 6.584 -126.875 1.00 76.29 57 SER C N 1
ATOM 438 C CA . SER A 1 57 ? -51.978 5.658 -127.953 1.00 77.98 57 SER C CA 1
ATOM 439 C C . SER A 1 57 ? -50.504 5.872 -128.288 1.00 78.08 57 SER C C 1
ATOM 440 O O . SER A 1 57 ? -50.133 7.027 -128.546 1.00 83.93 57 SER C O 1
ATOM 443 N N . THR A 1 58 ? -49.710 4.807 -128.205 1.00 76.29 58 THR C N 1
ATOM 444 C CA . THR A 1 58 ? -48.238 4.867 -128.370 1.00 76.45 58 THR C CA 1
ATOM 445 C C . THR A 1 58 ? -47.788 3.717 -129.273 1.00 82.66 58 THR C C 1
ATOM 446 O O . THR A 1 58 ? -48.103 2.526 -129.019 1.00 91.86 58 THR C O 1
ATOM 450 N N . VAL A 1 59 ? -46.978 4.079 -130.269 1.00 84.80 59 VAL C N 1
ATOM 451 C CA . VAL A 1 59 ? -46.522 3.178 -131.352 1.00 86.42 59 VAL C CA 1
ATOM 452 C C . VAL A 1 59 ? -45.059 3.460 -131.640 1.00 100.07 59 VAL C C 1
ATOM 453 O O . VAL A 1 59 ? -44.579 4.585 -131.501 1.00 120.61 59 VAL C O 1
ATOM 457 N N . PRO A 1 60 ? -44.315 2.446 -132.123 1.00 104.49 60 PRO C N 1
ATOM 458 C CA . PRO A 1 60 ? -42.956 2.643 -132.620 1.00 112.38 60 PRO C CA 1
ATOM 459 C C . PRO A 1 60 ? -42.948 3.421 -133.932 1.00 121.73 60 PRO C C 1
ATOM 460 O O . PRO A 1 60 ? -43.988 3.548 -134.570 1.00 130.83 60 PRO C O 1
ATOM 464 N N . THR A 1 61 ? -41.754 3.842 -134.331 1.00 135.03 61 THR C N 1
ATOM 465 C CA . THR A 1 61 ? -41.515 4.644 -135.550 1.00 125.54 61 THR C CA 1
ATOM 466 C C . THR A 1 61 ? -41.744 3.784 -136.784 1.00 122.03 61 THR C C 1
ATOM 467 O O . THR A 1 61 ? -41.997 4.366 -137.847 1.00 123.42 61 THR C O 1
ATOM 471 N N . ASP A 1 62 ? -41.713 2.461 -136.606 1.00 115.72 62 ASP C N 1
ATOM 472 C CA . ASP A 1 62 ? -41.838 1.452 -137.674 1.00 113.92 62 ASP C CA 1
ATOM 473 C C . ASP A 1 62 ? -43.295 1.103 -137.953 1.00 118.75 62 ASP C C 1
ATOM 474 O O . ASP A 1 62 ? -43.523 0.291 -138.850 1.00 108.37 62 ASP C O 1
ATOM 479 N N . PHE A 1 63 ? -44.203 1.626 -137.145 1.00 126.33 63 PHE C N 1
ATOM 480 C CA . PHE A 1 63 ? -45.648 1.354 -137.260 1.00 117.21 63 PHE C CA 1
ATOM 481 C C . PHE A 1 63 ? -46.465 2.617 -137.037 1.00 118.36 63 PHE C C 1
ATOM 482 O O . PHE A 1 63 ? -47.586 2.510 -136.544 1.00 104.05 63 PHE C O 1
ATOM 490 N N . SER A 1 64 ? -45.886 3.777 -137.349 1.00 128.74 64 SER C N 1
ATOM 491 C CA . SER A 1 64 ? -46.427 5.125 -137.032 1.00 131.14 64 SER C CA 1
ATOM 492 C C . SER A 1 64 ? -47.897 5.300 -137.431 1.00 121.36 64 SER C C 1
ATOM 493 O O . SER A 1 64 ? -48.544 6.242 -136.936 1.00 114.08 64 SER C O 1
ATOM 496 N N . SER A 1 65 ? -48.413 4.411 -138.273 1.00 110.50 65 SER C N 1
ATOM 497 C CA . SER A 1 65 ? -49.751 4.524 -138.901 1.00 113.35 65 SER C CA 1
ATOM 498 C C . SER A 1 65 ? -50.811 3.752 -138.118 1.00 113.82 65 SER C C 1
ATOM 499 O O . SER A 1 65 ? -52.011 3.995 -138.348 1.00 113.24 65 SER C O 1
ATOM 502 N N . ALA A 1 66 ? -50.359 2.844 -137.255 1.00 109.45 66 ALA C N 1
ATOM 503 C CA . ALA A 1 66 ? -51.217 1.897 -136.505 1.00 92.57 66 ALA C CA 1
ATOM 504 C C . ALA A 1 66 ? -52.175 2.612 -135.544 1.00 80.22 66 ALA C C 1
ATOM 505 O O . ALA A 1 66 ? -51.829 3.657 -134.967 1.00 77.65 66 ALA C O 1
ATOM 507 N N . LYS A 1 67 ? -53.365 2.030 -135.402 1.00 78.14 67 LYS C N 1
ATOM 508 C CA . LYS A 1 67 ? -54.460 2.556 -134.539 1.00 81.93 67 LYS C CA 1
ATOM 509 C C . LYS A 1 67 ? -55.458 1.420 -134.246 1.00 91.47 67 LYS C C 1
ATOM 510 O O . LYS A 1 67 ? -55.576 0.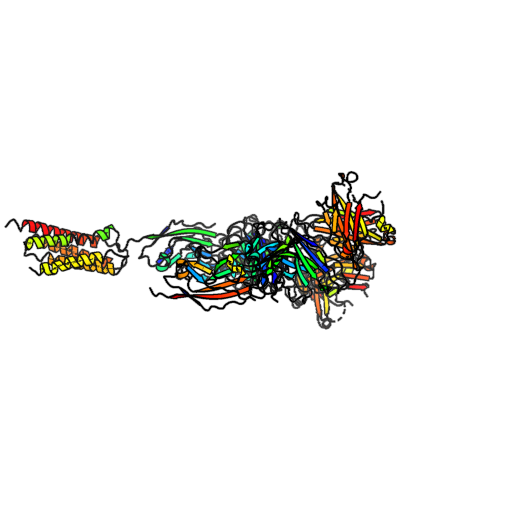477 -135.038 1.00 84.43 67 LYS C O 1
ATOM 514 N N . ILE A 1 68 ? -56.219 1.547 -133.153 1.00 100.30 68 ILE C N 1
ATOM 515 C CA . ILE A 1 68 ? -57.536 0.868 -132.990 1.00 94.51 68 ILE C CA 1
ATOM 516 C C . ILE A 1 68 ? -58.594 1.937 -132.751 1.00 92.74 68 ILE C C 1
ATOM 517 O O . ILE A 1 68 ? -58.294 2.988 -132.138 1.00 87.37 68 ILE C O 1
ATOM 522 N N . GLU A 1 69 ? -59.830 1.625 -133.129 1.00 88.44 69 GLU C N 1
ATOM 523 C CA . GLU A 1 69 ? -60.988 2.517 -132.888 1.00 82.96 69 GLU C CA 1
ATOM 524 C C . GLU A 1 69 ? -61.383 2.415 -131.420 1.00 92.02 69 GLU C C 1
ATOM 525 O O . GLU A 1 69 ? -62.046 1.409 -131.033 1.00 90.83 69 GLU C O 1
ATOM 528 N N . VAL A 1 70 ? -61.037 3.458 -130.660 1.00 94.75 70 VAL C N 1
ATOM 529 C CA . VAL A 1 70 ? -61.317 3.568 -129.199 1.00 89.23 70 VAL C CA 1
ATOM 530 C C . VAL A 1 70 ? -62.812 3.329 -128.975 1.00 94.93 70 VAL C C 1
ATOM 531 O O . VAL A 1 70 ? -63.206 2.593 -128.038 1.00 89.51 70 VAL C O 1
ATOM 535 N N . SER A 1 71 ? -63.615 4.002 -129.801 1.00 99.68 71 SER C N 1
ATOM 536 C CA . SER A 1 71 ? -65.103 3.986 -129.758 1.00 88.71 71 SER C CA 1
ATOM 537 C C . SER A 1 71 ? -65.667 2.587 -129.468 1.00 86.73 71 SER C C 1
ATOM 538 O O . SER A 1 71 ? -66.607 2.442 -128.631 1.00 93.54 71 SER C O 1
ATOM 541 N N . GLN A 1 72 ? -65.090 1.584 -130.132 1.00 83.01 72 GLN C N 1
ATOM 542 C CA . GLN A 1 72 ? -65.635 0.207 -130.174 1.00 92.30 72 GLN C CA 1
ATOM 543 C C . GLN A 1 72 ? -65.004 -0.692 -129.104 1.00 102.47 72 GLN C C 1
ATOM 544 O O . GLN A 1 72 ? -65.408 -1.839 -128.954 1.00 101.26 72 GLN C O 1
ATOM 550 N N . LEU A 1 73 ? -64.037 -0.136 -128.373 1.00 108.49 73 LEU C N 1
ATOM 551 C CA . LEU A 1 73 ? -63.168 -0.919 -127.456 1.00 99.80 73 LEU C CA 1
ATOM 552 C C . LEU A 1 73 ? -64.023 -1.626 -126.412 1.00 96.18 73 LEU C C 1
ATOM 553 O O . LEU A 1 73 ? -63.874 -2.868 -126.292 1.00 98.61 73 LEU C O 1
ATOM 558 N N . LEU A 1 74 ? -64.926 -0.882 -125.766 1.00 91.89 74 LEU C N 1
ATOM 559 C CA . LEU A 1 74 ? -65.748 -1.385 -124.635 1.00 89.32 74 LEU C CA 1
ATOM 560 C C . LEU A 1 74 ? -66.748 -2.442 -125.113 1.00 90.12 74 LEU C C 1
ATOM 561 O O . LEU A 1 74 ? -67.240 -3.229 -124.248 1.00 85.81 74 LEU C O 1
ATOM 566 N N . LYS A 1 75 ? -67.011 -2.483 -126.426 1.00 92.19 75 LYS C N 1
ATOM 567 C CA . LYS A 1 75 ? -67.915 -3.493 -127.028 1.00 94.84 75 LYS C CA 1
ATOM 568 C C . LYS A 1 75 ? -67.191 -4.822 -127.207 1.00 86.38 75 LYS C C 1
ATOM 569 O O . LYS A 1 75 ? -67.902 -5.836 -127.393 1.00 91.39 75 LYS C O 1
ATOM 575 N N . GLY A 1 76 ? -65.866 -4.813 -127.174 1.00 87.11 76 GLY C N 1
ATOM 576 C CA . GLY A 1 76 ? -65.047 -6.005 -127.383 1.00 81.48 76 GLY C CA 1
ATOM 577 C C . GLY A 1 76 ? -64.173 -5.914 -128.614 1.00 83.60 76 GLY C C 1
ATOM 578 O O . GLY A 1 76 ? -63.403 -6.858 -128.857 1.00 78.94 76 GLY C O 1
ATOM 579 N N . ASP A 1 77 ? -64.281 -4.812 -129.358 1.00 91.79 77 ASP C N 1
ATOM 580 C CA . ASP A 1 77 ? -63.539 -4.593 -130.619 1.00 84.79 77 ASP C CA 1
ATOM 581 C C . ASP A 1 77 ? -62.191 -3.957 -130.331 1.00 75.76 77 ASP C C 1
ATOM 582 O O . ASP A 1 77 ? -62.143 -2.749 -130.228 1.00 77.01 77 ASP C O 1
ATOM 587 N N . ALA A 1 78 ? -61.130 -4.772 -130.328 1.00 70.34 78 ALA C N 1
ATOM 588 C CA . ALA A 1 78 ? -59.745 -4.365 -130.061 1.00 68.06 78 ALA C CA 1
ATOM 589 C C . ALA A 1 78 ? -58.931 -4.560 -131.330 1.00 67.05 78 ALA C C 1
ATOM 590 O O . ALA A 1 78 ? -57.696 -4.689 -131.244 1.00 70.35 78 ALA C O 1
ATOM 592 N N . SER A 1 79 ? -59.609 -4.542 -132.472 1.00 71.04 79 SER C N 1
ATOM 593 C CA . SER A 1 79 ? -59.003 -4.831 -133.790 1.00 76.54 79 SER C CA 1
ATOM 594 C C . SER A 1 79 ? -58.038 -3.709 -134.180 1.00 80.43 79 SER C C 1
ATOM 595 O O . SER A 1 79 ? -58.329 -2.491 -133.912 1.00 88.04 79 SER C O 1
ATOM 598 N N . LEU A 1 80 ? -56.950 -4.104 -134.835 1.00 77.13 80 LEU C N 1
ATOM 599 C CA . LEU A 1 80 ? -55.843 -3.205 -135.238 1.00 75.93 80 LEU C CA 1
ATOM 600 C C . LEU A 1 80 ? -56.035 -2.720 -136.668 1.00 73.89 80 LEU C C 1
ATOM 601 O O . LEU A 1 80 ? -56.297 -3.542 -137.527 1.00 80.15 80 LEU C O 1
ATOM 606 N N . LYS A 1 81 ? -55.795 -1.420 -136.901 1.00 78.54 81 LYS C N 1
ATOM 607 C CA . LYS A 1 81 ? -55.835 -0.781 -138.237 1.00 73.26 81 LYS C CA 1
ATOM 608 C C . LYS A 1 81 ? -54.454 -0.217 -138.569 1.00 84.14 81 LYS C C 1
ATOM 609 O O . LYS A 1 81 ? -53.855 0.440 -137.729 1.00 87.31 81 LYS C O 1
ATOM 613 N N . MET A 1 82 ? -53.961 -0.479 -139.776 1.00 97.02 82 MET C N 1
ATOM 614 C CA . MET A 1 82 ? -52.688 0.112 -140.259 1.00 97.21 82 MET C CA 1
ATOM 615 C C . MET A 1 82 ? -52.750 0.295 -141.773 1.00 92.34 82 MET C C 1
ATOM 616 O O . MET A 1 82 ? -53.537 -0.403 -142.424 1.00 88.19 82 MET C O 1
ATOM 621 N N . ASP A 1 83 ? -51.937 1.207 -142.298 1.00 108.61 83 ASP C N 1
ATOM 622 C CA . ASP A 1 83 ? -51.846 1.452 -143.758 1.00 124.47 83 ASP C CA 1
ATOM 623 C C . ASP A 1 83 ? -51.130 0.278 -144.424 1.00 131.49 83 ASP C C 1
ATOM 624 O O . ASP A 1 83 ? -50.553 -0.538 -143.723 1.00 143.94 83 ASP C O 1
ATOM 629 N N . LYS A 1 84 ? -51.190 0.227 -145.750 1.00 119.83 84 LYS C N 1
ATOM 630 C CA . LYS A 1 84 ? -50.697 -0.900 -146.573 1.00 100.71 84 LYS C CA 1
ATOM 631 C C . LYS A 1 84 ? -49.177 -1.026 -146.440 1.00 99.27 84 LYS C C 1
ATOM 632 O O . LYS A 1 84 ? -48.672 -2.160 -146.378 1.00 102.05 84 LYS C O 1
ATOM 634 N N . SER A 1 85 ? -48.488 0.113 -146.403 1.00 107.07 85 SER C N 1
ATOM 635 C CA . SER A 1 85 ? -47.008 0.200 -146.516 1.00 112.44 85 SER C CA 1
ATOM 636 C C . SER A 1 85 ? -46.328 -0.407 -145.290 1.00 108.71 85 SER C C 1
ATOM 637 O O . SER A 1 85 ? -45.231 -1.026 -145.442 1.00 121.54 85 SER C O 1
ATOM 640 N N . ASP A 1 86 ? -46.941 -0.212 -144.128 1.00 108.62 86 ASP C N 1
ATOM 641 C CA . ASP A 1 86 ? -46.475 -0.778 -142.842 1.00 117.28 86 ASP C CA 1
ATOM 642 C C . ASP A 1 86 ? -46.765 -2.272 -142.803 1.00 119.56 86 ASP C C 1
ATOM 643 O O . ASP A 1 86 ? -45.835 -3.052 -142.469 1.00 128.33 86 ASP C O 1
ATOM 648 N N . ALA A 1 87 ? -47.958 -2.657 -143.244 1.00 115.89 87 ALA C N 1
ATOM 649 C CA . ALA A 1 87 ? -48.419 -4.065 -143.149 1.00 114.83 87 ALA C CA 1
ATOM 650 C C . ALA A 1 87 ? -47.552 -4.982 -144.010 1.00 117.51 87 ALA C C 1
ATOM 651 O O . ALA A 1 87 ? -47.109 -6.051 -143.537 1.00 130.90 87 ALA C O 1
ATOM 653 N N . VAL A 1 88 ? -47.342 -4.568 -145.257 1.00 118.82 88 VAL C N 1
ATOM 654 C CA . VAL A 1 88 ? -46.594 -5.360 -146.278 1.00 131.06 88 VAL C CA 1
ATOM 655 C C . VAL A 1 88 ? -45.247 -5.844 -145.719 1.00 137.19 88 VAL C C 1
ATOM 656 O O . VAL A 1 88 ? -44.873 -7.048 -145.943 1.00 138.31 88 VAL C O 1
ATOM 660 N N . SER A 1 89 ? -44.552 -4.955 -145.010 1.00 136.50 89 SER C N 1
ATOM 661 C CA . SER A 1 89 ? -43.178 -5.189 -144.515 1.00 126.56 89 SER C CA 1
ATOM 662 C C . SER A 1 89 ? -43.197 -6.039 -143.250 1.00 116.48 89 SER C C 1
ATOM 663 O O . SER A 1 89 ? -42.159 -6.594 -142.868 1.00 114.27 89 SER C O 1
ATOM 666 N N . HIS A 1 90 ? -44.380 -6.186 -142.663 1.00 107.53 90 HIS C N 1
ATOM 667 C CA . HIS A 1 90 ? -44.585 -6.886 -141.376 1.00 100.58 90 HIS C CA 1
ATOM 668 C C . HIS A 1 90 ? -45.689 -7.943 -141.455 1.00 96.79 90 HIS C C 1
ATOM 669 O O . HIS A 1 90 ? -46.743 -7.771 -140.805 1.00 95.28 90 HIS C O 1
ATOM 676 N N . THR A 1 91 ? -45.444 -9.010 -142.200 1.00 100.92 91 THR C N 1
ATOM 677 C CA . THR A 1 91 ? -46.333 -10.190 -142.253 1.00 104.52 91 THR C CA 1
ATOM 678 C C . THR A 1 91 ? -45.830 -11.242 -141.269 1.00 99.92 91 THR C C 1
ATOM 679 O O . THR A 1 91 ? -44.671 -11.687 -141.390 1.00 94.70 91 THR C O 1
ATOM 683 N N . GLY A 1 92 ? -46.714 -11.658 -140.371 1.00 109.00 92 GLY C N 1
ATOM 684 C CA . GLY A 1 92 ? -46.358 -12.654 -139.343 1.00 107.61 92 GLY C CA 1
ATOM 685 C C . GLY A 1 92 ? -47.499 -12.920 -138.390 1.00 102.66 92 GLY C C 1
ATOM 686 O O . GLY A 1 92 ? -48.644 -12.652 -138.738 1.00 113.13 92 GLY C O 1
ATOM 687 N N . ASN A 1 93 ? -47.145 -13.376 -137.190 1.00 100.53 93 ASN C N 1
ATOM 688 C CA . ASN A 1 93 ? -48.091 -13.743 -136.115 1.00 105.04 93 ASN C CA 1
ATOM 689 C C . ASN A 1 93 ? -48.207 -12.560 -135.157 1.00 106.42 93 ASN C C 1
ATOM 690 O O . ASN A 1 93 ? -47.381 -12.448 -134.227 1.00 115.37 93 ASN C O 1
ATOM 695 N N . TYR A 1 94 ? -49.216 -11.718 -135.380 1.00 102.78 94 TYR C N 1
ATOM 696 C CA . TYR A 1 94 ? -49.651 -10.622 -134.481 1.00 97.07 94 TYR C CA 1
ATOM 697 C C . TYR A 1 94 ? -50.342 -11.202 -133.245 1.00 107.56 94 TYR C C 1
ATOM 698 O O . TYR A 1 94 ? -51.082 -12.182 -133.364 1.00 109.85 94 TYR C O 1
ATOM 707 N N . THR A 1 95 ? -50.061 -10.601 -132.095 1.00 106.11 95 THR C N 1
ATOM 708 C CA . THR A 1 95 ? -50.659 -10.952 -130.786 1.00 92.99 95 THR C CA 1
ATOM 709 C C . THR A 1 95 ? -51.385 -9.745 -130.190 1.00 93.39 95 THR C C 1
ATOM 710 O O . THR A 1 95 ? -50.833 -8.647 -130.144 1.00 98.28 95 THR C O 1
ATOM 714 N N . CYS A 1 96 ? -52.622 -9.980 -129.795 1.00 86.81 96 CYS C N 1
ATOM 715 C CA . CYS A 1 96 ? -53.510 -8.993 -129.138 1.00 84.02 96 CYS C CA 1
ATOM 716 C C . CYS A 1 96 ? -53.654 -9.384 -127.668 1.00 84.64 96 CYS C C 1
ATOM 717 O O . CYS A 1 96 ? -54.133 -10.476 -127.371 1.00 84.85 96 CYS C O 1
ATOM 720 N N . GLU A 1 97 ? -53.217 -8.504 -126.779 1.00 80.87 97 GLU C N 1
ATOM 721 C CA . GLU A 1 97 ? -53.358 -8.630 -125.312 1.00 80.67 97 GLU C CA 1
ATOM 722 C C . GLU A 1 97 ? -54.308 -7.556 -124.801 1.00 74.84 97 GLU C C 1
ATOM 723 O O . GLU A 1 97 ? -53.965 -6.398 -124.921 1.00 72.62 97 GLU C O 1
ATOM 729 N N . VAL A 1 98 ? -55.407 -7.933 -124.185 1.00 67.73 98 VAL C N 1
ATOM 730 C CA . VAL A 1 98 ? -56.424 -7.014 -123.635 1.00 63.94 98 VAL C CA 1
ATOM 731 C C . VAL A 1 98 ? -56.514 -7.279 -122.138 1.00 65.45 98 VAL C C 1
ATOM 732 O O . VAL A 1 98 ? -56.658 -8.433 -121.723 1.00 61.27 98 VAL C O 1
ATOM 736 N N . THR A 1 99 ? -56.519 -6.209 -121.352 1.00 72.01 99 THR C N 1
ATOM 737 C CA . THR A 1 99 ? -56.528 -6.307 -119.878 1.00 69.61 99 THR C CA 1
ATOM 738 C C . THR A 1 99 ? -57.612 -5.402 -119.294 1.00 70.07 99 THR C C 1
ATOM 739 O O . THR A 1 99 ? -57.626 -4.172 -119.560 1.00 62.27 99 THR C O 1
ATOM 743 N N . GLU A 1 100 ? -58.443 -5.992 -118.436 1.00 68.04 100 GLU C N 1
ATOM 744 C CA . GLU A 1 100 ? -59.445 -5.284 -117.609 1.00 69.12 100 GLU C CA 1
ATOM 745 C C . GLU A 1 100 ? -58.868 -5.131 -116.205 1.00 75.61 100 GLU C C 1
ATOM 746 O O . GLU A 1 100 ? -57.616 -5.192 -116.019 1.00 82.34 100 GLU C O 1
ATOM 752 N N . LEU A 1 101 ? -59.752 -4.928 -115.234 1.00 74.40 101 LEU C N 1
ATOM 753 C CA . LEU A 1 101 ? -59.365 -4.776 -113.810 1.00 69.82 101 LEU C CA 1
ATOM 754 C C . LEU A 1 101 ? -58.780 -6.073 -113.258 1.00 69.84 101 LEU C C 1
ATOM 755 O O . LEU A 1 101 ? -57.627 -6.069 -112.762 1.00 60.68 101 LEU C O 1
ATOM 760 N N . THR A 1 102 ? -59.551 -7.159 -113.338 1.00 70.58 102 THR C N 1
ATOM 761 C CA . THR A 1 102 ? -59.184 -8.434 -112.679 1.00 74.29 102 THR C CA 1
ATOM 762 C C . THR A 1 102 ? -59.177 -9.600 -113.658 1.00 68.89 102 THR C C 1
ATOM 763 O O . THR A 1 102 ? -58.965 -10.739 -113.196 1.00 55.86 102 THR C O 1
ATOM 767 N N . ARG A 1 103 ? -59.519 -9.374 -114.921 1.00 69.31 103 ARG C N 1
ATOM 768 C CA . ARG A 1 103 ? -59.404 -10.411 -115.956 1.00 77.88 103 ARG C CA 1
ATOM 769 C C . ARG A 1 103 ? -58.594 -9.856 -117.111 1.00 81.33 103 ARG C C 1
ATOM 770 O O . ARG A 1 103 ? -58.699 -8.672 -117.456 1.00 92.29 103 ARG C O 1
ATOM 778 N N . GLU A 1 104 ? -57.833 -10.754 -117.719 1.00 74.81 104 GLU C N 1
ATOM 779 C CA . GLU A 1 104 ? -56.996 -10.475 -118.909 1.00 77.09 104 GLU C CA 1
ATOM 780 C C . GLU A 1 104 ? -57.202 -11.577 -119.931 1.00 78.91 104 GLU C C 1
ATOM 781 O O . GLU A 1 104 ? -57.677 -12.676 -119.543 1.00 83.53 104 GLU C O 1
ATOM 787 N N . GLY A 1 105 ? -56.804 -11.327 -121.178 1.00 82.55 105 GLY C N 1
ATOM 788 C CA . GLY A 1 105 ? -56.734 -12.364 -122.218 1.00 74.97 105 GLY C CA 1
ATOM 789 C C . GLY A 1 105 ? -55.875 -11.932 -123.382 1.00 75.70 105 GLY C C 1
ATOM 790 O O . GLY A 1 105 ? -55.611 -10.729 -123.565 1.00 79.41 105 GLY C O 1
ATOM 791 N N . GLU A 1 106 ? -55.436 -12.896 -124.179 1.00 83.25 106 GLU C N 1
ATOM 792 C CA . GLU A 1 106 ? -54.644 -12.609 -125.389 1.00 82.39 106 GLU C CA 1
ATOM 793 C C . GLU A 1 106 ? -54.966 -13.640 -126.450 1.00 77.89 106 GLU C C 1
ATOM 794 O O . GLU A 1 106 ? -55.306 -14.778 -126.123 1.00 68.21 106 GLU C O 1
ATOM 800 N N . THR A 1 107 ? -54.803 -13.272 -127.704 1.00 83.88 107 THR C N 1
ATOM 801 C CA . THR A 1 107 ? -55.049 -14.161 -128.856 1.00 97.65 107 THR C CA 1
ATOM 802 C C . THR A 1 107 ? -54.098 -13.793 -129.991 1.00 90.13 107 THR C C 1
ATOM 803 O O . THR A 1 107 ? -53.617 -12.667 -130.050 1.00 86.58 107 THR C O 1
ATOM 807 N N . ILE A 1 108 ? -53.895 -14.740 -130.910 1.00 86.35 108 ILE C N 1
ATOM 808 C CA . ILE A 1 108 ? -52.844 -14.681 -131.966 1.00 84.68 108 ILE C CA 1
ATOM 809 C C . ILE A 1 108 ? -53.509 -14.804 -133.337 1.00 84.84 108 ILE C C 1
ATOM 810 O O . ILE A 1 108 ? -54.283 -15.746 -133.559 1.00 74.96 108 ILE C O 1
ATOM 815 N N . ILE A 1 109 ? -53.184 -13.898 -134.252 1.00 92.57 109 ILE C N 1
ATOM 816 C CA . ILE A 1 109 ? -53.675 -13.894 -135.660 1.00 95.54 109 ILE C CA 1
ATOM 817 C C . ILE A 1 109 ? -52.474 -13.726 -136.583 1.00 90.27 109 ILE C C 1
ATOM 818 O O . ILE A 1 109 ? -51.838 -12.677 -136.540 1.00 85.85 109 ILE C O 1
ATOM 823 N N . GLU A 1 110 ? -52.282 -14.674 -137.501 1.00 101.60 110 GLU C N 1
ATOM 824 C CA . GLU A 1 110 ? -51.244 -14.609 -138.564 1.00 109.22 110 GLU C CA 1
ATOM 825 C C . GLU A 1 110 ? -51.710 -13.689 -139.695 1.00 108.67 110 GLU C C 1
ATOM 826 O O . GLU A 1 110 ? -52.810 -13.927 -140.269 1.00 102.26 110 GLU C O 1
ATOM 829 N N . LEU A 1 111 ? -50.890 -12.697 -140.019 1.00 110.37 111 LEU C N 1
ATOM 830 C CA . LEU A 1 111 ? -51.097 -11.838 -141.208 1.00 104.49 111 LEU C CA 1
ATOM 831 C C . LEU A 1 111 ? -50.345 -12.415 -142.405 1.00 129.15 111 LEU C C 1
ATOM 832 O O . LEU A 1 111 ? -49.117 -12.455 -142.382 1.00 125.46 111 LEU C O 1
ATOM 837 N N . LYS A 1 112 ? -51.122 -12.815 -143.411 1.00 146.19 112 LYS C N 1
ATOM 838 C CA . LYS A 1 112 ? -50.666 -13.418 -144.687 1.00 142.39 112 LYS C CA 1
ATOM 839 C C . LYS A 1 112 ? -50.879 -12.440 -145.842 1.00 137.26 112 LYS C C 1
ATOM 840 O O . LYS A 1 112 ? -51.853 -11.690 -145.844 1.00 122.45 112 LYS C O 1
ATOM 844 N N . TYR A 1 113 ? -49.975 -12.485 -146.820 1.00 143.53 113 TYR C N 1
ATOM 845 C CA . TYR A 1 113 ? -50.041 -11.679 -148.056 1.00 146.59 113 TYR C CA 1
ATOM 846 C C . TYR A 1 113 ? -50.079 -12.622 -149.250 1.00 137.83 113 TYR C C 1
ATOM 847 O O . TYR A 1 113 ? -49.316 -13.609 -149.273 1.00 142.14 113 TYR C O 1
ATOM 856 N N . ARG A 1 114 ? -50.927 -12.306 -150.220 1.00 135.23 114 ARG C N 1
ATOM 857 C CA . ARG A 1 114 ? -51.019 -13.000 -151.526 1.00 140.01 114 ARG C CA 1
ATOM 858 C C . ARG A 1 114 ? -51.019 -11.961 -152.640 1.00 146.43 114 ARG C C 1
ATOM 859 O O . ARG A 1 114 ? -51.731 -10.941 -152.512 1.00 165.87 114 ARG C O 1
ATOM 867 N N . VAL A 1 115 ? -50.333 -12.271 -153.749 1.00 132.03 115 VAL C N 1
ATOM 868 C CA . VAL A 1 115 ? -50.413 -11.485 -155.017 1.00 115.89 115 VAL C CA 1
ATOM 869 C C . VAL A 1 115 ? -51.188 -12.259 -156.084 1.00 121.69 115 VAL C C 1
ATOM 870 O O . VAL A 1 115 ? -50.687 -13.320 -156.554 1.00 132.26 115 VAL C O 1
ATOM 874 N N . VAL A 1 116 ? -52.342 -11.700 -156.452 1.00 128.84 116 VAL C N 1
ATOM 875 C CA . VAL A 1 116 ? -53.086 -11.953 -157.711 1.00 131.76 116 VAL C CA 1
ATOM 876 C C . VAL A 1 116 ? -53.225 -10.618 -158.444 1.00 121.86 116 VAL C C 1
ATOM 877 O O . VAL A 1 116 ? -54.242 -9.927 -158.227 1.00 103.64 116 VAL C O 1
ATOM 881 N N . SER A 1 117 ? -52.212 -10.275 -159.238 1.00 128.19 117 SER C N 1
ATOM 882 C CA . SER A 1 117 ? -52.000 -8.906 -159.743 1.00 135.88 117 SER C CA 1
ATOM 883 C C . SER A 1 117 ? -53.081 -8.572 -160.769 1.00 138.57 117 SER C C 1
ATOM 884 O O . SER A 1 117 ? -53.222 -9.326 -161.737 1.00 127.90 117 SER C O 1
ATOM 887 N N . TRP A 1 118 ? -53.793 -7.470 -160.516 1.00 141.77 118 TRP C N 1
ATOM 888 C CA . TRP A 1 118 ? -55.018 -6.967 -161.199 1.00 140.49 118 TRP C CA 1
ATOM 889 C C . TRP A 1 118 ? -56.087 -8.043 -161.409 1.00 126.36 118 TRP C C 1
ATOM 890 O O . TRP A 1 118 ? -57.102 -8.007 -160.681 1.00 115.23 118 TRP C O 1
ATOM 901 N N . PHE A 1 119 ? -55.929 -8.881 -162.431 1.00 122.16 119 PHE C N 1
ATOM 902 C CA . PHE A 1 119 ? -56.897 -9.933 -162.797 1.00 114.74 119 PHE C CA 1
ATOM 903 C C . PHE A 1 119 ? -56.389 -11.302 -162.341 1.00 115.48 119 PHE C C 1
ATOM 904 O O . PHE A 1 119 ? -55.159 -11.542 -162.165 1.00 116.06 119 PHE C O 1
ATOM 912 N N . SER A 1 120 ? -57.356 -12.177 -162.117 1.00 112.45 120 SER C N 1
ATOM 913 C CA . SER A 1 120 ? -57.142 -13.581 -161.711 1.00 113.11 120 SER C CA 1
ATOM 914 C C . SER A 1 120 ? -56.514 -14.351 -162.867 1.00 122.17 120 SER C C 1
ATOM 915 O O . SER A 1 120 ? -56.848 -14.133 -164.029 1.00 121.89 120 SER C O 1
ATOM 918 N N . PRO A 1 121 ? -55.535 -15.238 -162.574 1.00 139.53 121 PRO C N 1
ATOM 919 C CA . PRO A 1 121 ? -54.786 -15.959 -163.615 1.00 145.42 121 PRO C CA 1
ATOM 920 C C . PRO A 1 121 ? -55.494 -16.328 -164.926 1.00 160.89 121 PRO C C 1
ATOM 921 O O . PRO A 1 121 ? -54.884 -16.239 -165.997 1.00 173.07 121 PRO C O 1
ATOM 925 N N . ASN A 1 122 ? -56.717 -16.838 -164.792 1.00 167.57 122 ASN C N 1
ATOM 926 C CA . ASN A 1 122 ? -57.564 -17.301 -165.915 1.00 151.46 122 ASN C CA 1
ATOM 927 C C . ASN A 1 122 ? -58.053 -16.133 -166.761 1.00 150.09 122 ASN C C 1
ATOM 928 O O . ASN A 1 122 ? -58.195 -16.320 -167.983 1.00 127.33 122 ASN C O 1
ATOM 933 N N . GLU A 1 123 ? -58.304 -15.002 -166.097 1.00 158.81 123 GLU C N 1
ATOM 934 C CA . GLU A 1 123 ? -58.951 -13.828 -166.719 1.00 161.78 123 GLU C CA 1
ATOM 935 C C . GLU A 1 123 ? -57.943 -13.080 -167.577 1.00 165.25 123 GLU C C 1
ATOM 936 O O . GLU A 1 123 ? -58.295 -12.722 -168.724 1.00 166.53 123 GLU C O 1
ATOM 942 N N . ASN A 1 124 ? -56.731 -12.927 -167.045 1.00 166.04 124 ASN C N 1
ATOM 943 C CA . ASN A 1 124 ? -55.630 -12.170 -167.693 1.00 165.41 124 ASN C CA 1
ATOM 944 C C . ASN A 1 124 ? -54.854 -13.060 -168.659 1.00 168.40 124 ASN C C 1
ATOM 945 O O . ASN A 1 124 ? -53.890 -12.562 -169.275 1.00 193.02 124 ASN C O 1
ATOM 950 N N . ILE A 1 125 ? -55.272 -14.313 -168.802 1.00 160.14 125 ILE C N 1
ATOM 951 C CA . ILE A 1 125 ? -54.731 -15.260 -169.811 1.00 153.81 125 ILE C CA 1
ATOM 952 C C . ILE A 1 125 ? -55.736 -15.355 -170.963 1.00 141.50 125 ILE C C 1
ATOM 953 O O . ILE A 1 125 ? -55.364 -15.857 -172.035 1.00 155.88 125 ILE C O 1
ATOM 958 N N . LEU A 1 126 ? -56.971 -14.925 -170.747 1.00 124.10 126 LEU C N 1
ATOM 959 C CA . LEU A 1 126 ? -58.001 -14.854 -171.802 1.00 120.85 126 LEU C CA 1
ATOM 960 C C . LEU A 1 126 ? -57.864 -13.593 -172.641 1.00 124.84 126 LEU C C 1
ATOM 961 O O . LEU A 1 126 ? -57.787 -13.704 -173.899 1.00 128.72 126 LEU C O 1
ATOM 966 N N . ILE A 1 127 ? -57.929 -12.434 -171.980 1.00 130.05 127 ILE C N 1
ATOM 967 C CA . ILE A 1 127 ? -58.043 -11.133 -172.716 1.00 129.47 127 ILE C CA 1
ATOM 968 C C . ILE A 1 127 ? -56.718 -10.814 -173.401 1.00 123.99 127 ILE C C 1
ATOM 969 O O . ILE A 1 127 ? -56.593 -9.715 -173.965 1.00 128.23 127 ILE C O 1
ATOM 974 N N . VAL A 1 128 ? -55.779 -11.760 -173.377 1.00 128.37 128 VAL C N 1
ATOM 975 C CA . VAL A 1 128 ? -54.485 -11.609 -174.098 1.00 136.62 128 VAL C CA 1
ATOM 976 C C . VAL A 1 128 ? -54.479 -12.507 -175.325 1.00 148.41 128 VAL C C 1
ATOM 977 O O . VAL A 1 128 ? -53.900 -12.108 -176.322 1.00 170.93 128 VAL C O 1
ATOM 981 N N . ILE A 1 129 ? -55.115 -13.672 -175.236 1.00 142.04 129 ILE C N 1
ATOM 982 C CA . ILE A 1 129 ? -55.017 -14.726 -176.276 1.00 143.99 129 ILE C CA 1
ATOM 983 C C . ILE A 1 129 ? -56.110 -14.507 -177.316 1.00 140.33 129 ILE C C 1
ATOM 984 O O . ILE A 1 129 ? -55.898 -14.891 -178.477 1.00 149.53 129 ILE C O 1
ATOM 989 N N . PHE A 1 130 ? -57.267 -13.990 -176.911 1.00 134.35 130 PHE C N 1
ATOM 990 C CA . PHE A 1 130 ? -58.378 -13.750 -177.864 1.00 132.11 130 PHE C CA 1
ATOM 991 C C . PHE A 1 130 ? -58.043 -12.635 -178.858 1.00 122.58 130 PHE C C 1
ATOM 992 O O . PHE A 1 130 ? -58.266 -12.727 -180.063 1.00 99.18 130 PHE C O 1
ATOM 1000 N N . PRO A 1 131 ? -57.521 -11.493 -178.390 1.00 134.61 131 PRO C N 1
ATOM 1001 C CA . PRO A 1 131 ? -57.063 -10.473 -179.330 1.00 138.46 131 PRO C CA 1
ATOM 1002 C C . PRO A 1 131 ? -55.616 -10.642 -179.812 1.00 126.11 131 PRO C C 1
ATOM 1003 O O . PRO A 1 131 ? -54.988 -9.632 -180.185 1.00 117.73 131 PRO C O 1
ATOM 1007 N N . ILE A 1 132 ? -55.131 -11.888 -179.800 1.00 117.45 132 ILE C N 1
ATOM 1008 C CA . ILE A 1 132 ? -53.890 -12.320 -180.506 1.00 122.02 132 ILE C CA 1
ATOM 1009 C C . ILE A 1 132 ? -54.269 -13.371 -181.547 1.00 126.26 132 ILE C C 1
ATOM 1010 O O . ILE A 1 132 ? -53.877 -13.213 -182.715 1.00 142.96 132 ILE C O 1
ATOM 1015 N N . PHE A 1 133 ? -55.035 -14.378 -181.131 1.00 126.21 133 PHE C N 1
ATOM 1016 C CA . PHE A 1 133 ? -55.723 -15.311 -182.056 1.00 132.06 133 PHE C CA 1
ATOM 1017 C C . PHE A 1 133 ? -56.470 -14.536 -183.156 1.00 137.29 133 PHE C C 1
ATOM 1018 O O . PHE A 1 133 ? -56.343 -14.847 -184.394 1.00 149.97 133 PHE C O 1
ATOM 1026 N N . ALA A 1 134 ? -57.223 -13.518 -182.733 1.00 135.19 134 ALA C N 1
ATOM 1027 C CA . ALA A 1 134 ? -58.037 -12.650 -183.617 1.00 125.96 134 ALA C CA 1
ATOM 1028 C C . ALA A 1 134 ? -57.194 -12.068 -184.760 1.00 121.97 134 ALA C C 1
ATOM 1029 O O . ALA A 1 134 ? -57.506 -12.323 -185.908 1.00 111.40 134 ALA C O 1
ATOM 1031 N N . ILE A 1 135 ? -56.121 -11.353 -184.413 1.00 131.05 135 ILE C N 1
ATOM 1032 C CA . ILE A 1 135 ? -55.272 -10.664 -185.422 1.00 139.87 135 ILE C CA 1
ATOM 1033 C C . ILE A 1 135 ? -54.468 -11.704 -186.196 1.00 140.11 135 ILE C C 1
ATOM 1034 O O . ILE A 1 135 ? -54.352 -11.541 -187.402 1.00 148.37 135 ILE C O 1
ATOM 1039 N N . LEU A 1 136 ? -53.947 -12.728 -185.538 1.00 141.45 136 LEU C N 1
ATOM 1040 C CA . LEU A 1 136 ? -53.282 -13.877 -186.183 1.00 145.36 136 LEU C CA 1
ATOM 1041 C C . LEU A 1 136 ? -54.173 -14.392 -187.310 1.00 150.87 136 LEU C C 1
ATOM 1042 O O . LEU A 1 136 ? -53.641 -14.708 -188.385 1.00 153.58 136 LEU C O 1
ATOM 1047 N N . LEU A 1 137 ? -55.468 -14.492 -187.029 1.00 146.82 137 LEU C N 1
ATOM 1048 C CA . LEU A 1 137 ? -56.484 -14.922 -188.014 1.00 138.10 137 LEU C CA 1
ATOM 1049 C C . LEU A 1 137 ? -56.620 -13.889 -189.131 1.00 142.30 137 LEU C C 1
ATOM 1050 O O . LEU A 1 137 ? -56.583 -14.311 -190.307 1.00 157.36 137 LEU C O 1
ATOM 1055 N N . PHE A 1 138 ? -56.694 -12.598 -188.782 1.00 145.41 138 PHE C N 1
ATOM 1056 C CA . PHE A 1 138 ? -56.752 -11.484 -189.771 1.00 145.68 138 PHE C CA 1
ATOM 1057 C C . PHE A 1 138 ? -55.609 -11.586 -190.783 1.00 145.12 138 PHE C C 1
ATOM 1058 O O . PHE A 1 138 ? -55.847 -11.368 -191.958 1.00 132.32 138 PHE C O 1
ATOM 1066 N N . TRP A 1 139 ? -54.424 -11.979 -190.327 1.00 158.18 139 TRP C N 1
ATOM 1067 C CA . TRP A 1 139 ? -53.195 -12.176 -191.121 1.00 160.73 139 TRP C CA 1
ATOM 1068 C C . TRP A 1 139 ? -53.441 -13.250 -192.175 1.00 165.85 139 TRP C C 1
ATOM 1069 O O . TRP A 1 139 ? -52.868 -13.112 -193.228 1.00 181.56 139 TRP C O 1
ATOM 1080 N N . GLY A 1 140 ? -54.185 -14.296 -191.847 1.00 172.09 140 GLY C N 1
ATOM 1081 C CA . GLY A 1 140 ? -54.618 -15.354 -192.767 1.00 170.40 140 GLY C CA 1
ATOM 1082 C C . GLY A 1 140 ? -55.479 -14.816 -193.887 1.00 164.45 140 GLY C C 1
ATOM 1083 O O . GLY A 1 140 ? -55.159 -15.133 -195.056 1.00 174.74 140 GLY C O 1
ATOM 1084 N N . GLN A 1 141 ? -56.475 -13.992 -193.561 1.00 151.73 141 GLN C N 1
ATOM 1085 C CA . GLN A 1 141 ? -57.349 -13.311 -194.549 1.00 143.52 141 GLN C CA 1
ATOM 1086 C C . GLN A 1 141 ? -56.523 -12.347 -195.401 1.00 148.27 141 GLN C C 1
ATOM 1087 O O . GLN A 1 141 ? -56.866 -12.205 -196.551 1.00 139.98 141 GLN C O 1
ATOM 1093 N N . PHE A 1 142 ? -55.560 -11.648 -194.782 1.00 163.55 142 PHE C N 1
ATOM 1094 C CA . PHE A 1 142 ? -54.650 -10.683 -195.457 1.00 161.70 142 PHE C CA 1
ATOM 1095 C C . PHE A 1 142 ? -53.718 -11.406 -196.432 1.00 168.30 142 PHE C C 1
ATOM 1096 O O . PHE A 1 142 ? -53.585 -10.944 -197.589 1.00 171.68 142 PHE C O 1
ATOM 1098 N N . GLY A 1 143 ? -53.088 -12.479 -195.962 1.00 170.32 143 GLY C N 1
ATOM 1099 C CA . GLY A 1 143 ? -52.222 -13.349 -196.774 1.00 163.67 143 GLY C CA 1
ATOM 1100 C C . GLY A 1 143 ? -52.969 -14.011 -197.907 1.00 180.71 143 GLY C C 1
ATOM 1101 O O . GLY A 1 143 ? -52.426 -13.955 -199.036 1.00 201.65 143 GLY C O 1
ATOM 1102 N N . ILE A 1 144 ? -54.130 -14.614 -197.617 1.00 183.20 144 ILE C N 1
ATOM 1103 C CA . ILE A 1 144 ? -55.002 -15.275 -198.632 1.00 164.73 144 ILE C CA 1
ATOM 1104 C C . ILE A 1 144 ? -55.568 -14.231 -199.595 1.00 156.08 144 ILE C C 1
ATOM 1105 O O . ILE A 1 144 ? -55.587 -14.546 -200.805 1.00 145.14 144 ILE C O 1
ATOM 1110 N N . LYS A 1 145 ? -55.941 -13.047 -199.099 1.00 145.84 145 LYS C N 1
ATOM 1111 C CA . LYS A 1 145 ? -56.601 -12.003 -199.915 1.00 137.18 145 LYS C CA 1
ATOM 1112 C C . LYS A 1 145 ? -55.567 -11.329 -200.806 1.00 129.43 145 LYS C C 1
ATOM 1113 O O . LYS A 1 145 ? -55.908 -11.028 -201.948 1.00 115.46 145 LYS C O 1
ATOM 1115 N N . THR A 1 146 ? -54.348 -11.139 -200.308 1.00 136.09 146 THR C N 1
ATOM 1116 C CA . THR A 1 146 ? -53.194 -10.645 -201.108 1.00 133.22 146 THR C CA 1
ATOM 1117 C C . THR A 1 146 ? -52.797 -11.637 -202.215 1.00 129.10 146 THR C C 1
ATOM 1118 O O . THR A 1 146 ? -52.710 -11.232 -203.411 1.00 110.45 146 THR C O 1
ATOM 1120 N N . LEU A 1 147 ? -52.522 -12.880 -201.816 1.00 130.82 147 LEU C N 1
ATOM 1121 C CA . LEU A 1 147 ? -52.133 -13.997 -202.711 1.00 116.87 147 LEU C CA 1
ATOM 1122 C C . LEU A 1 147 ? -53.240 -15.060 -202.746 1.00 103.47 147 LEU C C 1
ATOM 1123 O O . LEU A 1 147 ? -53.409 -15.719 -203.788 1.00 92.30 147 LEU C O 1
ATOM 1128 N N . THR A 1 264 ? -53.337 -3.898 -201.071 1.00 154.40 158 THR C N 1
ATOM 1129 C CA . THR A 1 264 ? -53.859 -2.601 -200.557 1.00 153.31 158 THR C CA 1
ATOM 1130 C C . THR A 1 264 ? -52.731 -1.723 -200.015 1.00 166.14 158 THR C C 1
ATOM 1131 O O . THR A 1 264 ? -52.886 -0.488 -200.110 1.00 163.10 158 THR C O 1
ATOM 1133 N N . ILE A 1 265 ? -51.663 -2.318 -199.477 1.00 182.57 159 ILE C N 1
ATOM 1134 C CA . ILE A 1 265 ? -50.580 -1.584 -198.769 1.00 188.43 159 ILE C CA 1
ATOM 1135 C C . ILE A 1 265 ? -51.163 -1.082 -197.440 1.00 212.22 159 ILE C C 1
ATOM 1136 O O . ILE A 1 265 ? -50.718 -1.588 -196.412 1.00 244.00 159 ILE C O 1
ATOM 1138 N N . ALA A 1 266 ? -52.117 -0.137 -197.505 1.00 215.93 160 ALA C N 1
ATOM 1139 C CA . ALA A 1 266 ? -52.956 0.403 -196.407 1.00 200.41 160 ALA C CA 1
ATOM 1140 C C . ALA A 1 266 ? -53.201 -0.637 -195.325 1.00 203.39 160 ALA C C 1
ATOM 1141 O O . ALA A 1 266 ? -52.819 -0.356 -194.191 1.00 192.73 160 ALA C O 1
ATOM 1143 N N . LEU A 1 267 ? -53.830 -1.748 -195.702 1.00 204.10 161 LEU C N 1
ATOM 1144 C CA . LEU A 1 267 ? -54.246 -2.830 -194.781 1.00 192.55 161 LEU C CA 1
ATOM 1145 C C . LEU A 1 267 ? -53.023 -3.478 -194.117 1.00 200.69 161 LEU C C 1
ATOM 1146 O O . LEU A 1 267 ? -53.114 -3.831 -192.927 1.00 213.87 161 LEU C O 1
ATOM 1151 N N . LEU A 1 268 ? -51.941 -3.616 -194.888 1.00 195.33 162 LEU C N 1
ATOM 1152 C CA . LEU A 1 268 ? -50.652 -4.186 -194.446 1.00 181.84 162 LEU C CA 1
ATOM 1153 C C . LEU A 1 268 ? -49.864 -3.120 -193.686 1.00 198.64 162 LEU C C 1
ATOM 1154 O O . LEU A 1 268 ? -49.055 -3.453 -192.805 1.00 208.38 162 LEU C O 1
ATOM 1159 N N . VAL A 1 269 ? -50.103 -1.862 -194.054 1.00 200.77 163 VAL C N 1
ATOM 1160 C CA . VAL A 1 269 ? -49.553 -0.653 -193.371 1.00 191.41 163 VAL C CA 1
ATOM 1161 C C . VAL A 1 269 ? -50.051 -0.586 -191.928 1.00 197.64 163 VAL C C 1
ATOM 1162 O O . VAL A 1 269 ? -49.247 -0.375 -190.986 1.00 220.36 163 VAL C O 1
ATOM 1164 N N . ALA A 1 270 ? -51.358 -0.741 -191.790 1.00 193.21 164 ALA C N 1
ATOM 1165 C CA . ALA A 1 270 ? -52.104 -0.695 -190.522 1.00 186.16 164 ALA C CA 1
ATOM 1166 C C . ALA A 1 270 ? -52.170 -2.079 -189.897 1.00 195.14 164 ALA C C 1
ATOM 1167 O O . ALA A 1 270 ? -52.662 -2.198 -188.751 1.00 193.62 164 ALA C O 1
ATOM 1169 N N . GLY A 1 271 ? -51.725 -3.080 -190.664 1.00 208.96 165 GLY C N 1
ATOM 1170 C CA . GLY A 1 271 ? -51.644 -4.486 -190.225 1.00 209.11 165 GLY C CA 1
ATOM 1171 C C . GLY A 1 271 ? -50.449 -4.808 -189.331 1.00 216.15 165 GLY C C 1
ATOM 1172 O O . GLY A 1 271 ? -50.657 -5.473 -188.250 1.00 230.61 165 GLY C O 1
ATOM 1173 N N . LEU A 1 272 ? -49.266 -4.318 -189.720 1.00 213.24 166 LEU C N 1
ATOM 1174 C CA . LEU A 1 272 ? -48.038 -4.534 -188.914 1.00 212.39 166 LEU C CA 1
ATOM 1175 C C . LEU A 1 272 ? -48.172 -3.840 -187.562 1.00 225.12 166 LEU C C 1
ATOM 1176 O O . LEU A 1 272 ? -47.825 -4.451 -186.554 1.00 248.36 166 LEU C O 1
ATOM 1181 N N . VAL A 1 273 ? -48.692 -2.615 -187.565 1.00 217.59 167 VAL C N 1
ATOM 1182 C CA . VAL A 1 273 ? -48.845 -1.760 -186.358 1.00 204.26 167 VAL C CA 1
ATOM 1183 C C . VAL A 1 273 ? -49.761 -2.419 -185.333 1.00 214.43 167 VAL C C 1
ATOM 1184 O O . VAL A 1 273 ? -49.498 -2.266 -184.109 1.00 247.47 167 VAL C O 1
ATOM 1188 N N . ILE A 1 274 ? -50.785 -3.116 -185.818 1.00 197.80 168 ILE C N 1
ATOM 1189 C CA . ILE A 1 274 ? -51.810 -3.742 -184.946 1.00 181.41 168 ILE C CA 1
ATOM 1190 C C . ILE A 1 274 ? -51.157 -4.896 -184.193 1.00 185.72 168 ILE C C 1
ATOM 1191 O O . ILE A 1 274 ? -51.367 -5.014 -182.969 1.00 195.73 168 ILE C O 1
ATOM 1196 N N . THR A 1 275 ? -50.366 -5.694 -184.913 1.00 195.79 169 THR C N 1
ATOM 1197 C CA . THR A 1 275 ? -49.640 -6.850 -184.342 1.00 212.60 169 THR C CA 1
ATOM 1198 C C . THR A 1 275 ? -48.614 -6.333 -183.338 1.00 227.76 169 THR C C 1
ATOM 1199 O O . THR A 1 275 ? -48.425 -6.952 -182.281 1.00 240.49 169 THR C O 1
ATOM 1203 N N . VAL A 1 276 ? -47.993 -5.212 -183.679 1.00 229.62 170 VAL C N 1
ATOM 1204 C CA . VAL A 1 276 ? -46.950 -4.570 -182.838 1.00 215.86 170 VAL C CA 1
ATOM 1205 C C . VAL A 1 276 ? -47.554 -4.062 -181.520 1.00 216.45 170 VAL C C 1
ATOM 1206 O O . VAL A 1 276 ? -46.956 -4.328 -180.451 1.00 222.27 170 VAL C O 1
ATOM 1210 N N . ILE A 1 277 ? -48.693 -3.366 -181.587 1.00 204.59 171 ILE C N 1
ATOM 1211 C CA . ILE A 1 277 ? -49.301 -2.726 -180.380 1.00 185.04 171 ILE C CA 1
ATOM 1212 C C . ILE A 1 277 ? -50.205 -3.708 -179.640 1.00 165.14 171 ILE C C 1
ATOM 1213 O O . ILE A 1 277 ? -50.581 -3.359 -178.469 1.00 156.33 171 ILE C O 1
ATOM 1218 N N . VAL A 1 278 ? -50.429 -4.897 -180.204 1.00 147.49 172 VAL C N 1
ATOM 1219 C CA . VAL A 1 278 ? -50.959 -6.022 -179.395 1.00 142.72 172 VAL C CA 1
ATOM 1220 C C . VAL A 1 278 ? -49.782 -6.672 -178.677 1.00 142.17 172 VAL C C 1
ATOM 1221 O O . VAL A 1 278 ? -49.895 -6.928 -177.514 1.00 157.24 172 VAL C O 1
ATOM 1225 N N . ILE A 1 279 ? -48.672 -6.865 -179.386 1.00 133.86 173 ILE C N 1
ATOM 1226 C CA . ILE A 1 279 ? -47.428 -7.431 -178.802 1.00 136.84 173 ILE C CA 1
ATOM 1227 C C . ILE A 1 279 ? -46.893 -6.466 -177.746 1.00 156.90 173 ILE C C 1
ATOM 1228 O O . ILE A 1 279 ? -46.248 -6.934 -176.787 1.00 174.14 173 ILE C O 1
ATOM 1230 N N . VAL A 1 280 ? -47.168 -5.174 -177.909 1.00 169.42 174 VAL C N 1
ATOM 1231 C CA . VAL A 1 280 ? -46.711 -4.121 -176.964 1.00 165.85 174 VAL C CA 1
ATOM 1232 C C . VAL A 1 280 ? -47.704 -4.016 -175.803 1.00 157.12 174 VAL C C 1
ATOM 1233 O O . VAL A 1 280 ? -47.297 -3.910 -174.633 1.00 161.34 174 VAL C O 1
ATOM 1237 N N . GLY A 1 281 ? -48.977 -3.931 -176.172 1.00 145.87 175 GLY C N 1
ATOM 1238 C CA . GLY A 1 281 ? -50.123 -3.895 -175.253 1.00 142.37 175 GLY C CA 1
ATOM 1239 C C . GLY A 1 281 ? -50.170 -5.086 -174.315 1.00 138.47 175 GLY C C 1
ATOM 1240 O O . GLY A 1 281 ? -50.546 -4.932 -173.141 1.00 128.17 175 GLY C O 1
ATOM 1241 N N . ALA A 1 282 ? -49.784 -6.260 -174.842 1.00 136.32 176 ALA C N 1
ATOM 1242 C CA . ALA A 1 282 ? -49.909 -7.559 -174.140 1.00 130.01 176 ALA C CA 1
ATOM 1243 C C . ALA A 1 282 ? -48.588 -7.936 -173.484 1.00 131.10 176 ALA C C 1
ATOM 1244 O O . ALA A 1 282 ? -48.365 -9.157 -173.240 1.00 107.40 176 ALA C O 1
ATOM 1246 N N . ILE A 1 283 ? -47.707 -6.942 -173.306 1.00 144.70 177 ILE C N 1
ATOM 1247 C CA . ILE A 1 283 ? -46.517 -7.113 -172.437 1.00 153.40 177 ILE C CA 1
ATOM 1248 C C . ILE A 1 283 ? -46.309 -5.873 -171.574 1.00 158.22 177 ILE C C 1
ATOM 1249 O O . ILE A 1 283 ? -45.564 -5.953 -170.604 1.00 165.89 177 ILE C O 1
ATOM 1254 N N . LEU A 1 284 ? -46.989 -4.786 -171.925 1.00 161.83 178 LEU C N 1
ATOM 1255 C CA . LEU A 1 284 ? -47.219 -3.657 -171.019 1.00 165.08 178 LEU C CA 1
ATOM 1256 C C . LEU A 1 284 ? -48.196 -4.104 -169.931 1.00 166.55 178 LEU C C 1
ATOM 1257 O O . LEU A 1 284 ? -47.944 -3.814 -168.764 1.00 161.43 178 LEU C O 1
ATOM 1262 N N . PHE A 1 285 ? -49.242 -4.797 -170.350 1.00 168.66 179 PHE C N 1
ATOM 1263 C CA . PHE A 1 285 ? -50.196 -5.505 -169.484 1.00 162.79 179 PHE C CA 1
ATOM 1264 C C . PHE A 1 285 ? -49.686 -6.919 -169.181 1.00 162.83 179 PHE C C 1
ATOM 1265 O O . PHE A 1 285 ? -49.423 -7.628 -170.186 1.00 165.62 179 PHE C O 1
ATOM 1273 N N . VAL A 1 286 ? -49.637 -7.285 -167.893 1.00 161.59 180 VAL C N 1
ATOM 1274 C CA . VAL A 1 286 ? -49.394 -8.659 -167.323 1.00 154.47 180 VAL C CA 1
ATOM 1275 C C . VAL A 1 286 ? -48.231 -8.652 -166.340 1.00 162.74 180 VAL C C 1
ATOM 1276 O O . VAL A 1 286 ? -48.120 -9.559 -165.509 1.00 156.49 180 VAL C O 1
ATOM 1278 N N . PRO A 1 287 ? -47.301 -7.672 -166.406 1.00 174.79 181 PRO C N 1
ATOM 1279 C CA . PRO A 1 287 ? -46.379 -7.454 -165.300 1.00 176.32 181 PRO C CA 1
ATOM 1280 C C . PRO A 1 287 ? -46.989 -6.665 -164.137 1.00 177.66 181 PRO C C 1
ATOM 1281 O O . PRO A 1 287 ? -47.959 -5.947 -164.330 1.00 183.83 181 PRO C O 1
ATOM 1285 N N . GLY A 1 288 ? -46.384 -6.828 -162.962 1.00 173.81 182 GLY C N 1
ATOM 1286 C CA . GLY A 1 288 ? -46.604 -5.971 -161.784 1.00 167.59 182 GLY C CA 1
ATOM 1287 C C . GLY A 1 288 ? -47.834 -6.346 -160.969 1.00 152.57 182 GLY C C 1
ATOM 1288 O O . GLY A 1 288 ? -48.254 -7.522 -160.990 1.00 142.53 182 GLY C O 1
ATOM 1289 N N . GLU A 1 289 ? -48.329 -5.387 -160.191 1.00 144.13 183 GLU C N 1
ATOM 1290 C CA . GLU A 1 289 ? -49.582 -5.492 -159.399 1.00 137.29 183 GLU C CA 1
ATOM 1291 C C . GLU A 1 289 ? -50.434 -4.259 -159.685 1.00 131.99 183 GLU C C 1
ATOM 1292 O O . GLU A 1 289 ? -50.305 -3.260 -158.952 1.00 143.30 183 GLU C O 1
ATOM 1294 N N . TYR A 1 290 ? -51.297 -4.336 -160.699 1.00 124.70 184 TYR C N 1
ATOM 1295 C CA . TYR A 1 290 ? -52.193 -3.244 -161.156 1.00 126.70 184 TYR C CA 1
ATOM 1296 C C . TYR A 1 290 ? -51.475 -1.892 -161.182 1.00 142.18 184 TYR C C 1
ATOM 1297 O O . TYR A 1 290 ? -51.637 -1.058 -160.260 1.00 149.74 184 TYR C O 1
ATOM 1306 N N . SER A 1 291 ? -50.734 -1.663 -162.261 1.00 147.20 185 SER C N 1
ATOM 1307 C CA . SER A 1 291 ? -49.999 -0.411 -162.546 1.00 131.92 185 SER C CA 1
ATOM 1308 C C . SER A 1 291 ? -50.884 0.508 -163.397 1.00 127.21 185 SER C C 1
ATOM 1309 O O . SER A 1 291 ? -52.086 0.230 -163.541 1.00 122.97 185 SER C O 1
ATOM 1312 N N . LEU A 1 292 ? -50.307 1.575 -163.939 1.00 126.71 186 LEU C N 1
ATOM 1313 C CA . LEU A 1 292 ? -50.863 2.272 -165.124 1.00 117.02 186 LEU C CA 1
ATOM 1314 C C . LEU A 1 292 ? -50.166 1.709 -166.352 1.00 123.48 186 LEU C C 1
ATOM 1315 O O . LEU A 1 292 ? -50.690 1.906 -167.470 1.00 112.28 186 LEU C O 1
ATOM 1317 N N . LYS A 1 293 ? -49.089 0.953 -166.106 1.00 135.56 187 LYS C N 1
ATOM 1318 C CA . LYS A 1 293 ? -48.446 -0.012 -167.039 1.00 130.10 187 LYS C CA 1
ATOM 1319 C C . LYS A 1 293 ? -49.464 -0.998 -167.619 1.00 150.99 187 LYS C C 1
ATOM 1320 O O . LYS A 1 293 ? -49.499 -1.187 -168.880 1.00 170.40 187 LYS C O 1
ATOM 1324 N N . ASN A 1 294 ? -50.259 -1.587 -166.730 1.00 158.52 188 ASN C N 1
ATOM 1325 C CA . ASN A 1 294 ? -51.262 -2.604 -167.118 1.00 161.56 188 ASN C CA 1
ATOM 1326 C C . ASN A 1 294 ? -52.486 -1.935 -167.748 1.00 166.74 188 ASN C C 1
ATOM 1327 O O . ASN A 1 294 ? -52.967 -2.365 -168.816 1.00 164.06 188 ASN C O 1
ATOM 1332 N N . ALA A 1 295 ? -52.984 -0.918 -167.057 1.00 167.98 189 ALA C N 1
ATOM 1333 C CA . ALA A 1 295 ? -54.114 -0.048 -167.438 1.00 163.60 189 ALA C CA 1
ATOM 1334 C C . ALA A 1 295 ? -53.984 0.453 -168.874 1.00 161.61 189 ALA C C 1
ATOM 1335 O O . ALA A 1 295 ? -55.018 0.489 -169.589 1.00 158.76 189 ALA C O 1
ATOM 1337 N N . THR A 1 296 ? -52.780 0.888 -169.229 1.00 166.28 190 THR C N 1
ATOM 1338 C CA . THR A 1 296 ? -52.423 1.344 -170.592 1.00 160.64 190 THR C CA 1
ATOM 1339 C C . THR A 1 296 ? -52.202 0.158 -171.534 1.00 159.76 190 THR C C 1
ATOM 1340 O O . THR A 1 296 ? -52.587 0.230 -172.678 1.00 146.24 190 THR C O 1
ATOM 1344 N N . GLY A 1 297 ? -51.556 -0.888 -171.042 1.00 169.08 191 GLY C N 1
ATOM 1345 C CA . GLY A 1 297 ? -51.360 -2.134 -171.792 1.00 165.45 191 GLY C CA 1
ATOM 1346 C C . GLY A 1 297 ? -52.650 -2.680 -172.360 1.00 162.98 191 GLY C C 1
ATOM 1347 O O . GLY A 1 297 ? -52.747 -2.934 -173.582 1.00 172.62 191 GLY C O 1
ATOM 1348 N N . LEU A 1 298 ? -53.639 -2.765 -171.475 1.00 154.17 192 LEU C N 1
ATOM 1349 C CA . LEU A 1 298 ? -54.994 -3.277 -171.795 1.00 156.48 192 LEU C CA 1
ATOM 1350 C C . LEU A 1 298 ? -55.725 -2.296 -172.710 1.00 150.30 192 LEU C C 1
ATOM 1351 O O . LEU A 1 298 ? -56.470 -2.777 -173.640 1.00 154.22 192 LEU C O 1
ATOM 1356 N N . GLY A 1 299 ? -55.470 -0.996 -172.533 1.00 141.50 193 GLY C N 1
ATOM 1357 C CA . GLY A 1 299 ? -56.108 0.051 -173.347 1.00 142.20 193 GLY C CA 1
ATOM 1358 C C . GLY A 1 299 ? -55.611 0.023 -174.772 1.00 152.59 193 GLY C C 1
ATOM 1359 O O . GLY A 1 299 ? -56.426 0.123 -175.698 1.00 151.18 193 GLY C O 1
ATOM 1360 N N . LEU A 1 300 ? -54.291 -0.104 -174.924 1.00 170.86 194 LEU C N 1
ATOM 1361 C CA . LEU A 1 300 ? -53.623 -0.337 -176.225 1.00 172.61 194 LEU C CA 1
ATOM 1362 C C . LEU A 1 300 ? -54.205 -1.585 -176.876 1.00 177.28 194 LEU C C 1
ATOM 1363 O O . LEU A 1 300 ? -54.426 -1.570 -178.112 1.00 189.38 194 LEU C O 1
ATOM 1368 N N . ILE A 1 301 ? -54.405 -2.626 -176.073 1.00 163.43 195 ILE C N 1
ATOM 1369 C CA . ILE A 1 301 ? -55.023 -3.904 -176.520 1.00 149.03 195 ILE C CA 1
ATOM 1370 C C . ILE A 1 301 ? -56.429 -3.666 -177.085 1.00 149.89 195 ILE C C 1
ATOM 1371 O O . ILE A 1 301 ? -56.703 -4.135 -178.229 1.00 177.14 195 ILE C O 1
ATOM 1376 N N . VAL A 1 302 ? -57.309 -3.051 -176.299 1.00 151.33 196 VAL C N 1
ATOM 1377 C CA . VAL A 1 302 ? -58.732 -2.882 -176.707 1.00 159.07 196 VAL C CA 1
ATOM 1378 C C . VAL A 1 302 ? -58.834 -1.890 -177.866 1.00 172.26 196 VAL C C 1
ATOM 1379 O O . VAL A 1 302 ? -59.777 -2.048 -178.651 1.00 182.57 196 VAL C O 1
ATOM 1383 N N . THR A 1 303 ? -57.910 -0.936 -177.967 1.00 180.86 197 THR C N 1
ATOM 1384 C CA . THR A 1 303 ? -57.868 0.023 -179.103 1.00 191.64 197 THR C CA 1
ATOM 1385 C C . THR A 1 303 ? -57.277 -0.607 -180.366 1.00 215.25 197 THR C C 1
ATOM 1386 O O . THR A 1 303 ? -57.708 -0.229 -181.467 1.00 241.03 197 THR C O 1
ATOM 1390 N N . SER A 1 304 ? -56.384 -1.563 -180.174 1.00 217.41 198 SER C N 1
ATOM 1391 C CA . SER A 1 304 ? -55.812 -2.374 -181.267 1.00 208.16 198 SER C CA 1
ATOM 1392 C C . SER A 1 304 ? -56.915 -3.227 -181.886 1.00 198.98 198 SER C C 1
ATOM 1393 O O . SER A 1 304 ? -57.165 -3.155 -183.119 1.00 216.02 198 SER C O 1
ATOM 1396 N N . THR A 1 305 ? -57.628 -3.921 -181.016 1.00 185.73 199 THR C N 1
ATOM 1397 C CA . THR A 1 305 ? -58.833 -4.702 -181.378 1.00 182.04 199 THR C CA 1
ATOM 1398 C C . THR A 1 305 ? -59.920 -3.750 -181.886 1.00 179.52 199 THR C C 1
ATOM 1399 O O . THR A 1 305 ? -60.798 -4.178 -182.643 1.00 177.35 199 THR C O 1
ATOM 1403 N N . GLY A 1 306 ? -59.806 -2.475 -181.545 1.00 189.23 200 GLY C N 1
ATOM 1404 C CA . GLY A 1 306 ? -60.744 -1.417 -181.942 1.00 193.62 200 GLY C CA 1
ATOM 1405 C C . GLY A 1 306 ? -60.418 -0.759 -183.264 1.00 196.61 200 GLY C C 1
ATOM 1406 O O . GLY A 1 306 ? -61.259 0.028 -183.763 1.00 189.60 200 GLY C O 1
ATOM 1407 N N . ILE A 1 307 ? -59.243 -1.045 -183.828 1.00 207.50 201 ILE C N 1
ATOM 1408 C CA . ILE A 1 307 ? -58.882 -0.673 -185.219 1.00 205.02 201 ILE C CA 1
ATOM 1409 C C . ILE A 1 307 ? -58.901 -1.946 -186.063 1.00 209.53 201 ILE C C 1
ATOM 1410 O O . ILE A 1 307 ? -59.052 -1.838 -187.297 1.00 207.80 201 ILE C O 1
ATOM 1415 N N . LEU A 1 308 ? -58.876 -3.113 -185.416 1.00 212.65 202 LEU C N 1
ATOM 1416 C CA . LEU A 1 308 ? -59.090 -4.419 -186.060 1.00 210.46 202 LEU C CA 1
ATOM 1417 C C . LEU A 1 308 ? -60.526 -4.515 -186.556 1.00 210.61 202 LEU C C 1
ATOM 1418 O O . LEU A 1 308 ? -60.742 -5.041 -187.665 1.00 230.38 202 LEU C O 1
ATOM 1423 N N . ILE A 1 309 ? -61.464 -4.014 -185.766 1.00 200.12 203 ILE C N 1
ATOM 1424 C CA . ILE A 1 309 ? -62.903 -3.966 -186.147 1.00 188.08 203 ILE C CA 1
ATOM 1425 C C . ILE A 1 309 ? -63.066 -3.287 -187.511 1.00 180.90 203 ILE C C 1
ATOM 1426 O O . ILE A 1 309 ? -63.956 -3.713 -188.290 1.00 169.39 203 ILE C O 1
ATOM 1431 N N . LEU A 1 310 ? -62.220 -2.291 -187.779 1.00 169.69 204 LEU C N 1
ATOM 1432 C CA . LEU A 1 310 ? -62.214 -1.502 -189.043 1.00 154.74 204 LEU C CA 1
ATOM 1433 C C . LEU A 1 310 ? -61.432 -2.250 -190.129 1.00 160.56 204 LEU C C 1
ATOM 1434 O O . LEU A 1 310 ? -61.918 -2.277 -191.297 1.00 156.14 204 LEU C O 1
ATOM 1436 N N . LEU A 1 311 ? -60.305 -2.872 -189.756 1.00 168.31 205 LEU C N 1
ATOM 1437 C CA . LEU A 1 311 ? -59.413 -3.608 -190.671 1.00 166.41 205 LEU C CA 1
ATOM 1438 C C . LEU A 1 311 ? -59.973 -4.980 -191.046 1.00 178.95 205 LEU C C 1
ATOM 1439 O O . LEU A 1 311 ? -59.308 -5.628 -191.841 1.00 164.70 205 LEU C O 1
ATOM 1444 N N . HIS A 1 312 ? -61.099 -5.406 -190.472 1.00 200.23 206 HIS C N 1
ATOM 1445 C CA . HIS A 1 312 ? -61.812 -6.659 -190.819 1.00 201.48 206 HIS C CA 1
ATOM 1446 C C . HIS A 1 312 ? -62.915 -6.382 -191.844 1.00 197.23 206 HIS C C 1
ATOM 1447 O O . HIS A 1 312 ? -63.222 -7.277 -192.649 1.00 203.67 206 HIS C O 1
ATOM 1454 N N . TYR A 1 313 ? -63.485 -5.179 -191.796 1.00 189.94 207 TYR C N 1
ATOM 1455 C CA . TYR A 1 313 ? -64.492 -4.663 -192.750 1.00 178.68 207 TYR C CA 1
ATOM 1456 C C . TYR A 1 313 ? -63.816 -3.891 -193.884 1.00 170.53 207 TYR C C 1
ATOM 1457 O O . TYR A 1 313 ? -64.484 -3.097 -194.541 1.00 144.37 207 TYR C O 1
ATOM 1459 N N . TYR A 1 314 ? -62.526 -4.161 -194.109 1.00 176.84 208 TYR C N 1
ATOM 1460 C CA . TYR A 1 314 ? -61.665 -3.563 -195.159 1.00 166.01 208 TYR C CA 1
ATOM 1461 C C . TYR A 1 314 ? -61.214 -4.716 -196.071 1.00 158.73 208 TYR C C 1
ATOM 1462 O O . TYR A 1 314 ? -59.990 -4.961 -196.214 1.00 144.41 208 TYR C O 1
ATOM 1464 N N . VAL A 1 315 ? -62.194 -5.467 -196.584 1.00 148.50 209 VAL C N 1
ATOM 1465 C CA . VAL A 1 315 ? -62.073 -6.523 -197.627 1.00 139.74 209 VAL C CA 1
ATOM 1466 C C . VAL A 1 315 ? -62.503 -5.910 -198.968 1.00 154.63 209 VAL C C 1
ATOM 1467 O O . VAL A 1 315 ? -61.701 -5.158 -199.562 1.00 164.61 209 VAL C O 1
ATOM 1469 N N . PHE A 1 316 ? -63.729 -6.194 -199.423 1.00 160.85 210 PHE C N 1
ATOM 1470 C CA . PHE A 1 316 ? -64.312 -5.651 -200.682 1.00 144.79 210 PHE C CA 1
ATOM 1471 C C . PHE A 1 316 ? -63.305 -5.717 -201.845 1.00 128.43 210 PHE C C 1
ATOM 1472 O O . PHE A 1 316 ? -63.682 -6.239 -202.925 1.00 94.98 210 PHE C O 1
ATOM 1480 N N . LEU A 1 322 ? -71.181 -6.374 -200.787 1.00 155.06 216 LEU C N 1
ATOM 1481 C CA . LEU A 1 322 ? -71.172 -7.211 -199.551 1.00 150.71 216 LEU C CA 1
ATOM 1482 C C . LEU A 1 322 ? -72.145 -8.381 -199.706 1.00 164.26 216 LEU C C 1
ATOM 1483 O O . LEU A 1 322 ? -73.113 -8.225 -200.463 1.00 179.92 216 LEU C O 1
ATOM 1485 N N . THR A 1 323 ? -71.903 -9.501 -199.017 1.00 177.07 217 THR C N 1
ATOM 1486 C CA . THR A 1 323 ? -72.898 -10.594 -198.861 1.00 180.88 217 THR C CA 1
ATOM 1487 C C . THR A 1 323 ? -73.857 -10.230 -197.722 1.00 199.97 217 THR C C 1
ATOM 1488 O O . THR A 1 323 ? -73.642 -9.178 -197.063 1.00 206.43 217 THR C O 1
ATOM 1490 N N . SER A 1 324 ? -74.827 -11.112 -197.444 1.00 201.75 218 SER C N 1
ATOM 1491 C CA . SER A 1 324 ? -75.691 -11.087 -196.237 1.00 187.23 218 SER C CA 1
ATOM 1492 C C . SER A 1 324 ? -74.912 -11.603 -195.019 1.00 193.72 218 SER C C 1
ATOM 1493 O O . SER A 1 324 ? -75.460 -11.548 -193.905 1.00 196.25 218 SER C O 1
ATOM 1495 N N . PHE A 1 325 ? -73.675 -12.056 -195.235 1.00 197.50 219 PHE C N 1
ATOM 1496 C CA . PHE A 1 325 ? -72.842 -12.709 -194.193 1.00 179.35 219 PHE C CA 1
ATOM 1497 C C . PHE A 1 325 ? -71.896 -11.684 -193.566 1.00 185.65 219 PHE C C 1
ATOM 1498 O O . PHE A 1 325 ? -71.465 -11.936 -192.422 1.00 192.68 219 PHE C O 1
ATOM 1501 N N . VAL A 1 326 ? -71.602 -10.590 -194.273 1.00 179.92 220 VAL C N 1
ATOM 1502 C CA . VAL A 1 326 ? -70.661 -9.537 -193.801 1.00 173.37 220 VAL C CA 1
ATOM 1503 C C . VAL A 1 326 ? -71.384 -8.614 -192.813 1.00 185.60 220 VAL C C 1
ATOM 1504 O O . VAL A 1 326 ? -70.831 -8.341 -191.732 1.00 211.49 220 VAL C O 1
ATOM 1508 N N . ILE A 1 327 ? -72.579 -8.157 -193.172 1.00 184.99 221 ILE C N 1
ATOM 1509 C CA . ILE A 1 327 ? -73.335 -7.167 -192.360 1.00 192.90 221 ILE C CA 1
ATOM 1510 C C . ILE A 1 327 ? -73.662 -7.776 -190.989 1.00 206.15 221 ILE C C 1
ATOM 1511 O O . ILE A 1 327 ? -73.837 -7.012 -190.065 1.00 219.24 221 ILE C O 1
ATOM 1516 N N . ALA A 1 328 ? -73.838 -9.094 -190.937 1.00 198.68 222 ALA C N 1
ATOM 1517 C CA . ALA A 1 328 ? -73.978 -9.862 -189.679 1.00 183.95 222 ALA C CA 1
ATOM 1518 C C . ALA A 1 328 ? -72.685 -9.757 -188.862 1.00 191.46 222 ALA C C 1
ATOM 1519 O O . ALA A 1 328 ? -72.657 -9.016 -187.860 1.00 197.34 222 ALA C O 1
ATOM 1521 N N . ILE A 1 329 ? -71.657 -10.478 -189.292 1.00 196.18 223 ILE C N 1
ATOM 1522 C CA . ILE A 1 329 ? -70.388 -10.609 -188.519 1.00 201.16 223 ILE C CA 1
ATOM 1523 C C . ILE A 1 329 ? -69.908 -9.219 -188.089 1.00 210.32 223 ILE C C 1
ATOM 1524 O O . ILE A 1 329 ? -69.446 -9.088 -186.966 1.00 230.41 223 ILE C O 1
ATOM 1529 N N . LEU A 1 330 ? -70.043 -8.221 -188.961 1.00 206.16 224 LEU C N 1
ATOM 1530 C CA . LEU A 1 330 ? -69.652 -6.823 -188.655 1.00 198.14 224 LEU C CA 1
ATOM 1531 C C . LEU A 1 330 ? -70.492 -6.212 -187.520 1.00 202.69 224 LEU C C 1
ATOM 1532 O O . LEU A 1 330 ? -69.915 -5.596 -186.608 1.00 226.89 224 LEU C O 1
ATOM 1537 N N . VAL A 1 331 ? -71.817 -6.335 -187.601 1.00 191.91 225 VAL C N 1
ATOM 1538 C CA . VAL A 1 331 ? -72.712 -5.642 -186.629 1.00 192.28 225 VAL C CA 1
ATOM 1539 C C . VAL A 1 331 ? -72.525 -6.278 -185.257 1.00 208.21 225 VAL C C 1
ATOM 1540 O O . VAL A 1 331 ? -72.463 -5.527 -184.274 1.00 224.82 225 VAL C O 1
ATOM 1544 N N . ILE A 1 332 ? -72.360 -7.599 -185.222 1.00 208.03 226 ILE C N 1
ATOM 1545 C CA . ILE A 1 332 ? -72.196 -8.355 -183.947 1.00 195.42 226 ILE C CA 1
ATOM 1546 C C . ILE A 1 332 ? -70.781 -8.137 -183.417 1.00 194.13 226 ILE C C 1
ATOM 1547 O O . ILE A 1 332 ? -70.593 -8.200 -182.176 1.00 207.98 226 ILE C O 1
ATOM 1552 N N . GLN A 1 333 ? -69.831 -7.912 -184.328 1.00 183.75 227 GLN C N 1
ATOM 1553 C CA . GLN A 1 333 ? -68.433 -7.574 -183.962 1.00 187.84 227 GLN C CA 1
ATOM 1554 C C . GLN A 1 333 ? -68.390 -6.197 -183.289 1.00 199.96 227 GLN C C 1
ATOM 1555 O O . GLN A 1 333 ? -67.677 -6.022 -182.272 1.00 226.43 227 GLN C O 1
ATOM 1561 N N . VAL A 1 334 ? -69.162 -5.259 -183.829 1.00 197.58 228 VAL C N 1
ATOM 1562 C CA . VAL A 1 334 ? -69.332 -3.900 -183.242 1.00 190.24 228 VAL C CA 1
ATOM 1563 C C . VAL A 1 334 ? -70.011 -3.983 -181.873 1.00 202.00 228 VAL C C 1
ATOM 1564 O O . VAL A 1 334 ? -69.538 -3.302 -180.934 1.00 218.51 228 VAL C O 1
ATOM 1568 N N . ILE A 1 335 ? -71.140 -4.682 -181.813 1.00 197.94 229 ILE C N 1
ATOM 1569 C CA . ILE A 1 335 ? -71.902 -4.971 -180.564 1.00 187.87 229 ILE C CA 1
ATOM 1570 C C . ILE A 1 335 ? -70.948 -5.437 -179.466 1.00 195.86 229 ILE C C 1
ATOM 1571 O O . ILE A 1 335 ? -70.822 -4.737 -178.423 1.00 185.25 229 ILE C O 1
ATOM 1576 N N . ALA A 1 336 ? -70.293 -6.562 -179.717 1.00 205.31 230 ALA C N 1
ATOM 1577 C CA . ALA A 1 336 ? -69.342 -7.206 -178.788 1.00 207.26 230 ALA C CA 1
ATOM 1578 C C . ALA A 1 336 ? -68.147 -6.298 -178.518 1.00 208.41 230 ALA C C 1
ATOM 1579 O O . ALA A 1 336 ? -67.549 -6.439 -177.426 1.00 223.89 230 ALA C O 1
ATOM 1581 N N . TYR A 1 337 ? -67.824 -5.422 -179.482 1.00 190.07 231 TYR C N 1
ATOM 1582 C CA . TYR A 1 337 ? -66.685 -4.495 -179.305 1.00 175.06 231 TYR C CA 1
ATOM 1583 C C . TYR A 1 337 ? -67.034 -3.401 -178.312 1.00 176.46 231 TYR C C 1
ATOM 1584 O O . TYR A 1 337 ? -66.303 -3.243 -177.311 1.00 201.39 231 TYR C O 1
ATOM 1593 N N . ILE A 1 338 ? -68.089 -2.647 -178.552 1.00 167.17 232 ILE C N 1
ATOM 1594 C CA . ILE A 1 338 ? -68.485 -1.564 -177.618 1.00 163.72 232 ILE C CA 1
ATOM 1595 C C . ILE A 1 338 ? -68.956 -2.158 -176.296 1.00 169.70 232 ILE C C 1
ATOM 1596 O O . ILE A 1 338 ? -68.776 -1.478 -175.269 1.00 177.78 232 ILE C O 1
ATOM 1601 N N . LEU A 1 339 ? -69.388 -3.409 -176.306 1.00 167.93 233 LEU C N 1
ATOM 1602 C CA . LEU A 1 339 ? -69.649 -4.201 -175.086 1.00 158.37 233 LEU C CA 1
ATOM 1603 C C . LEU A 1 339 ? -68.342 -4.468 -174.344 1.00 151.95 233 LEU C C 1
ATOM 1604 O O . LEU A 1 339 ? -68.369 -4.504 -173.120 1.00 132.20 233 LEU C O 1
ATOM 1609 N N . ALA A 1 340 ? -67.243 -4.572 -175.089 1.00 161.11 234 ALA C N 1
ATOM 1610 C CA . ALA A 1 340 ? -65.915 -4.879 -174.522 1.00 171.17 234 ALA C CA 1
ATOM 1611 C C . ALA A 1 340 ? -65.183 -3.606 -174.117 1.00 189.08 234 ALA C C 1
ATOM 1612 O O . ALA A 1 340 ? -64.280 -3.700 -173.227 1.00 193.52 234 ALA C O 1
ATOM 1614 N N . VAL A 1 341 ? -65.544 -2.453 -174.689 1.00 205.45 235 VAL C N 1
ATOM 1615 C CA . VAL A 1 341 ? -64.966 -1.136 -174.346 1.00 210.12 235 VAL C CA 1
ATOM 1616 C C . VAL A 1 341 ? -65.725 -0.524 -173.172 1.00 207.19 235 VAL C C 1
ATOM 1617 O O . VAL A 1 341 ? -65.092 -0.056 -172.210 1.00 228.60 235 VAL C O 1
ATOM 1621 N N . VAL A 1 342 ? -67.041 -0.534 -173.233 1.00 188.83 236 VAL C N 1
ATOM 1622 C CA . VAL A 1 342 ? -67.931 -0.150 -172.116 1.00 174.83 236 VAL C CA 1
ATOM 1623 C C . VAL A 1 342 ? -67.949 -1.283 -171.097 1.00 171.51 236 VAL C C 1
ATOM 1624 O O . VAL A 1 342 ? -68.560 -1.145 -170.045 1.00 180.55 236 VAL C O 1
ATOM 1628 N N . GLY A 1 343 ? -67.315 -2.378 -171.466 1.00 163.38 237 GLY C N 1
ATOM 1629 C CA . GLY A 1 343 ? -66.978 -3.555 -170.660 1.00 162.59 237 GLY C CA 1
ATOM 1630 C C . GLY A 1 343 ? -65.629 -3.407 -169.987 1.00 162.37 237 GLY C C 1
ATOM 1631 O O . GLY A 1 343 ? -65.260 -4.300 -169.192 1.00 161.25 237 GLY C O 1
ATOM 1632 N N . LEU A 1 344 ? -64.898 -2.340 -170.319 1.00 166.36 238 LEU C N 1
ATOM 1633 C CA . LEU A 1 344 ? -63.571 -2.016 -169.743 1.00 170.15 238 LEU C CA 1
ATOM 1634 C C . LEU A 1 344 ? -63.619 -0.701 -168.969 1.00 174.94 238 LEU C C 1
ATOM 1635 O O . LEU A 1 344 ? -62.880 -0.556 -167.980 1.00 193.41 238 LEU C O 1
ATOM 1640 N N . SER A 1 345 ? -64.498 0.195 -169.394 1.00 173.53 239 SER C N 1
ATOM 1641 C CA . SER A 1 345 ? -64.757 1.480 -168.720 1.00 171.48 239 SER C CA 1
ATOM 1642 C C . SER A 1 345 ? -65.093 1.256 -167.249 1.00 177.14 239 SER C C 1
ATOM 1643 O O . SER A 1 345 ? -64.824 2.166 -166.441 1.00 180.69 239 SER C O 1
ATOM 1646 N N . LEU A 1 346 ? -65.662 0.087 -166.942 1.00 178.19 240 LEU C N 1
ATOM 1647 C CA . LEU A 1 346 ? -65.900 -0.397 -165.549 1.00 178.98 240 LEU C CA 1
ATOM 1648 C C . LEU A 1 346 ? -64.597 -0.706 -164.823 1.00 181.64 240 LEU C C 1
ATOM 1649 O O . LEU A 1 346 ? -64.392 -0.228 -163.677 1.00 175.88 240 LEU C O 1
ATOM 1654 N N . CYS A 1 347 ? -63.799 -1.550 -165.469 1.00 187.29 241 CYS C N 1
ATOM 1655 C CA . CYS A 1 347 ? -62.612 -2.246 -164.921 1.00 191.94 241 CYS C CA 1
ATOM 1656 C C . CYS A 1 347 ? -61.397 -1.340 -164.715 1.00 194.96 241 CYS C C 1
ATOM 1657 O O . CYS A 1 347 ? -60.617 -1.579 -163.749 1.00 200.25 241 CYS C O 1
ATOM 1660 N N . ILE A 1 348 ? -61.195 -0.365 -165.594 1.00 188.23 242 ILE C N 1
ATOM 1661 C CA . ILE A 1 348 ? -59.957 0.466 -165.564 1.00 175.89 242 ILE C CA 1
ATOM 1662 C C . ILE A 1 348 ? -59.805 1.163 -164.209 1.00 166.97 242 ILE C C 1
ATOM 1663 O O . ILE A 1 348 ? -58.647 1.373 -163.767 1.00 165.59 242 ILE C O 1
ATOM 1668 N N . ALA A 1 349 ? -60.938 1.418 -163.544 1.00 158.21 243 ALA C N 1
ATOM 1669 C CA . ALA A 1 349 ? -61.067 2.097 -162.237 1.00 157.82 243 ALA C CA 1
ATOM 1670 C C . ALA A 1 349 ? -60.863 1.099 -161.088 1.00 164.70 243 ALA C C 1
ATOM 1671 O O . ALA A 1 349 ? -61.760 0.277 -160.774 1.00 171.48 243 ALA C O 1
ATOM 1673 N N . ALA A 1 350 ? -59.710 1.203 -160.441 1.00 166.39 244 ALA C N 1
ATOM 1674 C CA . ALA A 1 350 ? -59.375 0.510 -159.175 1.00 158.91 244 ALA C CA 1
ATOM 1675 C C . ALA A 1 350 ? -59.036 -0.967 -159.393 1.00 148.61 244 ALA C C 1
ATOM 1676 O O . ALA A 1 350 ? -59.575 -1.604 -160.318 1.00 132.36 244 ALA C O 1
ATOM 1678 N N . CYS A 1 351 ? -58.177 -1.473 -158.516 1.00 144.11 245 CYS C N 1
ATOM 1679 C CA . CYS A 1 351 ? -57.708 -2.871 -158.487 1.00 147.20 245 CYS C CA 1
ATOM 1680 C C . CYS A 1 351 ? -58.819 -3.763 -157.922 1.00 133.76 245 CYS C C 1
ATOM 1681 O O . CYS A 1 351 ? -59.715 -3.241 -157.220 1.00 121.85 245 CYS C O 1
ATOM 1684 N N . ILE A 1 352 ? -58.785 -5.042 -158.303 1.00 129.03 246 ILE C N 1
ATOM 1685 C CA . ILE A 1 352 ? -59.850 -6.054 -158.034 1.00 128.88 246 ILE C CA 1
ATOM 1686 C C . ILE A 1 352 ? -61.167 -5.582 -158.647 1.00 132.46 246 ILE C C 1
ATOM 1687 O O . ILE A 1 352 ? -62.107 -5.259 -157.923 1.00 106.70 246 ILE C O 1
ATOM 1689 N N . PRO A 1 353 ? -61.272 -5.502 -159.994 1.00 153.35 247 PRO C N 1
ATOM 1690 C CA . PRO A 1 353 ? -62.532 -5.178 -160.649 1.00 150.63 247 PRO C CA 1
ATOM 1691 C C . PRO A 1 353 ? -63.308 -6.459 -160.932 1.00 140.12 247 PRO C C 1
ATOM 1692 O O . PRO A 1 353 ? -62.860 -7.255 -161.730 1.00 116.86 247 PRO C O 1
ATOM 1696 N N . MET A 1 354 ? -64.450 -6.632 -160.278 1.00 149.35 248 MET C N 1
ATOM 1697 C CA . MET A 1 354 ? -65.267 -7.861 -160.463 1.00 153.97 248 MET C CA 1
ATOM 1698 C C . MET A 1 354 ? -66.222 -7.646 -161.640 1.00 152.01 248 MET C C 1
ATOM 1699 O O . MET A 1 354 ? -67.453 -7.952 -161.550 1.00 157.32 248 MET C O 1
ATOM 1704 N N . HIS A 1 355 ? -65.627 -7.239 -162.765 1.00 155.74 249 HIS C N 1
ATOM 1705 C CA . HIS A 1 355 ? -66.299 -6.899 -164.044 1.00 159.06 249 HIS C CA 1
ATOM 1706 C C . HIS A 1 355 ? -65.485 -7.447 -165.232 1.00 151.05 249 HIS C C 1
ATOM 1707 O O . HIS A 1 355 ? -65.386 -6.769 -166.271 1.00 134.01 249 HIS C O 1
ATOM 1714 N N . GLY A 1 356 ? -64.973 -8.676 -165.102 1.00 149.29 250 GLY C N 1
ATOM 1715 C CA . GLY A 1 356 ? -64.091 -9.331 -166.096 1.00 145.98 250 GLY C CA 1
ATOM 1716 C C . GLY A 1 356 ? -64.802 -10.003 -167.270 1.00 141.64 250 GLY C C 1
ATOM 1717 O O . GLY A 1 356 ? -64.382 -9.882 -168.432 1.00 158.83 250 GLY C O 1
ATOM 1718 N N . PRO A 1 357 ? -65.843 -10.829 -167.014 1.00 131.12 251 PRO C N 1
ATOM 1719 C CA . PRO A 1 357 ? -66.592 -11.501 -168.077 1.00 140.21 251 PRO C CA 1
ATOM 1720 C C . PRO A 1 357 ? -67.036 -10.732 -169.331 1.00 154.83 251 PRO C C 1
ATOM 1721 O O . PRO A 1 357 ? -67.087 -11.334 -170.404 1.00 173.15 251 PRO C O 1
ATOM 1725 N N . LEU A 1 358 ? -67.355 -9.443 -169.174 1.00 149.30 252 LEU C N 1
ATOM 1726 C CA . LEU A 1 358 ? -67.797 -8.587 -170.310 1.00 139.40 252 LEU C CA 1
ATOM 1727 C C . LEU A 1 358 ? -66.623 -8.319 -171.250 1.00 129.16 252 LEU C C 1
ATOM 1728 O O . LEU A 1 358 ? -66.734 -8.564 -172.484 1.00 123.30 252 LEU C O 1
ATOM 1733 N N . LEU A 1 359 ? -65.524 -7.893 -170.635 1.00 123.86 253 LEU C N 1
ATOM 1734 C CA . LEU A 1 359 ? -64.246 -7.639 -171.319 1.00 135.76 253 LEU C CA 1
ATOM 1735 C C . LEU A 1 359 ? -63.762 -8.883 -172.063 1.00 149.55 253 LEU C C 1
ATOM 1736 O O . LEU A 1 359 ? -63.115 -8.705 -173.105 1.00 169.71 253 LEU C O 1
ATOM 1741 N N . ILE A 1 360 ? -63.982 -10.082 -171.517 1.00 154.99 254 ILE C N 1
ATOM 1742 C CA . ILE A 1 360 ? -63.520 -11.361 -172.121 1.00 157.22 254 ILE C CA 1
ATOM 1743 C C . ILE A 1 360 ? -64.508 -11.774 -173.215 1.00 165.67 254 ILE C C 1
ATOM 1744 O O . ILE A 1 360 ? -64.063 -12.307 -174.277 1.00 192.52 254 ILE C O 1
ATOM 1749 N N . SER A 1 361 ? -65.804 -11.557 -172.982 1.00 156.66 255 SER C N 1
ATOM 1750 C CA . SER A 1 361 ? -66.869 -12.055 -173.894 1.00 151.78 255 SER C CA 1
ATOM 1751 C C . SER A 1 361 ? -66.841 -11.274 -175.208 1.00 148.77 255 SER C C 1
ATOM 1752 O O . SER A 1 361 ? -66.963 -11.889 -176.299 1.00 139.99 255 SER C O 1
ATOM 1755 N N . GLY A 1 362 ? -66.703 -9.958 -175.093 1.00 144.45 256 GLY C N 1
ATOM 1756 C CA . GLY A 1 362 ? -66.600 -9.094 -176.276 1.00 139.28 256 GLY C CA 1
ATOM 1757 C C . GLY A 1 362 ? -65.452 -9.512 -177.155 1.00 141.45 256 GLY C C 1
ATOM 1758 O O . GLY A 1 362 ? -65.681 -9.735 -178.359 1.00 152.83 256 GLY C O 1
ATOM 1759 N N . LEU A 1 363 ? -64.276 -9.677 -176.554 1.00 146.20 257 LEU C N 1
ATOM 1760 C CA . LEU A 1 363 ? -63.043 -10.110 -177.262 1.00 149.08 257 LEU C CA 1
ATOM 1761 C C . LEU A 1 363 ? -63.216 -11.523 -177.815 1.00 146.53 257 LEU C C 1
ATOM 1762 O O . LEU A 1 363 ? -62.518 -11.861 -178.797 1.00 151.71 257 LEU C O 1
ATOM 1767 N N . SER A 1 364 ? -64.080 -12.305 -177.172 1.00 150.01 258 SER C N 1
ATOM 1768 C CA . SER A 1 364 ? -64.478 -13.661 -177.616 1.00 154.25 258 SER C CA 1
ATOM 1769 C C . SER A 1 364 ? -65.213 -13.607 -178.956 1.00 165.85 258 SER C C 1
ATOM 1770 O O . SER A 1 364 ? -64.785 -14.307 -179.936 1.00 182.51 258 SER C O 1
ATOM 1773 N N . ILE A 1 365 ? -66.281 -12.817 -179.000 1.00 164.34 259 ILE C N 1
ATOM 1774 C CA . ILE A 1 365 ? -67.111 -12.631 -180.217 1.00 145.17 259 ILE C CA 1
ATOM 1775 C C . ILE A 1 365 ? -66.279 -11.955 -181.308 1.00 143.82 259 ILE C C 1
ATOM 1776 O O . ILE A 1 365 ? -66.541 -12.212 -182.472 1.00 134.83 259 ILE C O 1
ATOM 1781 N N . LEU A 1 366 ? -65.323 -11.103 -180.943 1.00 161.79 260 LEU C N 1
ATOM 1782 C CA . LEU A 1 366 ? -64.436 -10.446 -181.936 1.00 170.57 260 LEU C CA 1
ATOM 1783 C C . LEU A 1 366 ? -63.385 -11.421 -182.469 1.00 165.85 260 LEU C C 1
ATOM 1784 O O . LEU A 1 366 ? -62.955 -11.282 -183.659 1.00 153.49 260 LEU C O 1
ATOM 1789 N N . ALA A 1 367 ? -63.029 -12.406 -181.654 1.00 179.38 261 ALA C N 1
ATOM 1790 C CA . ALA A 1 367 ? -62.080 -13.450 -182.050 1.00 185.13 261 ALA C CA 1
ATOM 1791 C C . ALA A 1 367 ? -62.860 -14.289 -183.045 1.00 182.89 261 ALA C C 1
ATOM 1792 O O . ALA A 1 367 ? -62.339 -14.524 -184.141 1.00 196.28 261 ALA C O 1
ATOM 1794 N N . LEU A 1 368 ? -64.111 -14.593 -182.707 1.00 176.46 262 LEU C N 1
ATOM 1795 C CA . LEU A 1 368 ? -64.898 -15.606 -183.426 1.00 174.75 262 LEU C CA 1
ATOM 1796 C C . LEU A 1 368 ? -65.376 -15.011 -184.737 1.00 184.14 262 LEU C C 1
ATOM 1797 O O . LEU A 1 368 ? -65.392 -15.726 -185.703 1.00 186.21 262 LEU C O 1
ATOM 1802 N N . ALA A 1 369 ? -65.808 -13.751 -184.711 1.00 186.32 263 ALA C N 1
ATOM 1803 C CA . ALA A 1 369 ? -66.182 -12.968 -185.912 1.00 178.03 263 ALA C CA 1
ATOM 1804 C C . ALA A 1 369 ? -65.040 -13.007 -186.930 1.00 178.35 263 ALA C C 1
ATOM 1805 O O . ALA A 1 369 ? -65.282 -13.297 -188.175 1.00 166.46 263 ALA C O 1
ATOM 1807 N N . GLN A 1 370 ? -63.832 -12.792 -186.412 1.00 186.09 264 GLN C N 1
ATOM 1808 C CA . GLN A 1 370 ? -62.592 -12.882 -187.203 1.00 183.95 264 GLN C CA 1
ATOM 1809 C C . GLN A 1 370 ? -62.486 -14.294 -187.766 1.00 187.88 264 GLN C C 1
ATOM 1810 O O . GLN A 1 370 ? -62.030 -14.399 -188.904 1.00 207.26 264 GLN C O 1
ATOM 1816 N N . LEU A 1 371 ? -62.970 -15.298 -187.017 1.00 183.72 265 LEU C N 1
ATOM 1817 C CA . LEU A 1 371 ? -62.864 -16.723 -187.382 1.00 168.53 265 LEU C CA 1
ATOM 1818 C C . LEU A 1 371 ? -63.812 -17.018 -188.540 1.00 166.10 265 LEU C C 1
ATOM 1819 O O . LEU A 1 371 ? -63.375 -17.660 -189.488 1.00 174.44 265 LEU C O 1
ATOM 1821 N N . LEU A 1 372 ? -65.067 -16.582 -188.444 1.00 160.72 266 LEU C N 1
ATOM 1822 C CA . LEU A 1 372 ? -66.037 -16.547 -189.573 1.00 151.33 266 LEU C CA 1
ATOM 1823 C C . LEU A 1 372 ? -65.400 -15.889 -190.793 1.00 152.84 266 LEU C C 1
ATOM 1824 O O . LEU A 1 372 ? -65.486 -16.438 -191.934 1.00 124.26 266 LEU C O 1
ATOM 1829 N N . GLY A 1 373 ? -64.723 -14.776 -190.532 1.00 162.19 267 GLY C N 1
ATOM 1830 C CA . GLY A 1 373 ? -63.946 -14.042 -191.540 1.00 150.52 267 GLY C CA 1
ATOM 1831 C C . GLY A 1 373 ? -62.974 -14.906 -192.327 1.00 144.56 267 GLY C C 1
ATOM 1832 O O . GLY A 1 373 ? -63.011 -14.899 -193.625 1.00 139.68 267 GLY C O 1
ATOM 1833 N N . LEU A 1 374 ? -62.135 -15.653 -191.600 1.00 146.82 268 LEU C N 1
ATOM 1834 C CA . LEU A 1 374 ? -60.981 -16.356 -192.221 1.00 132.12 268 LEU C CA 1
ATOM 1835 C C . LEU A 1 374 ? -61.512 -17.378 -193.221 1.00 130.87 268 LEU C C 1
ATOM 1836 O O . LEU A 1 374 ? -61.005 -17.407 -194.371 1.00 149.86 268 LEU C O 1
ATOM 1838 N N . VAL A 1 375 ? -62.610 -18.056 -192.866 1.00 139.78 269 VAL C N 1
ATOM 1839 C CA . VAL A 1 375 ? -63.013 -19.352 -193.493 1.00 145.61 269 VAL C CA 1
ATOM 1840 C C . VAL A 1 375 ? -64.076 -19.101 -194.559 1.00 155.45 269 VAL C C 1
ATOM 1841 O O . VAL A 1 375 ? -64.179 -19.906 -195.495 1.00 146.67 269 VAL C O 1
ATOM 1845 N N . TYR A 1 376 ? -64.906 -18.076 -194.385 1.00 170.15 270 TYR C N 1
ATOM 1846 C CA . TYR A 1 376 ? -65.925 -17.695 -195.387 1.00 173.22 270 TYR C CA 1
ATOM 1847 C C . TYR A 1 376 ? -65.238 -17.113 -196.617 1.00 169.80 270 TYR C C 1
ATOM 1848 O O . TYR A 1 376 ? -65.755 -17.280 -197.730 1.00 160.66 270 TYR C O 1
ATOM 1857 N N . MET A 1 377 ? -64.068 -16.521 -196.403 1.00 165.27 271 MET C N 1
ATOM 1858 C CA . MET A 1 377 ? -63.242 -15.940 -197.476 1.00 157.26 271 MET C CA 1
ATOM 1859 C C . MET A 1 377 ? -62.418 -17.067 -198.079 1.00 163.72 271 MET C C 1
ATOM 1860 O O . MET A 1 377 ? -62.133 -16.970 -199.295 1.00 182.36 271 MET C O 1
ATOM 1865 N N . LYS A 1 378 ? -62.008 -18.042 -197.250 1.00 159.53 272 LYS C N 1
ATOM 1866 C CA . LYS A 1 378 ? -61.349 -19.287 -197.724 1.00 144.13 272 LYS C CA 1
ATOM 1867 C C . LYS A 1 378 ? -62.226 -20.059 -198.701 1.00 138.47 272 LYS C C 1
ATOM 1868 O O . LYS A 1 378 ? -61.662 -20.774 -199.574 1.00 135.90 272 LYS C O 1
ATOM 1870 N N . PHE A 1 379 ? -63.533 -19.892 -198.552 1.00 142.19 273 PHE C N 1
ATOM 1871 C CA . PHE A 1 379 ? -64.606 -20.467 -199.400 1.00 140.68 273 PHE C CA 1
ATOM 1872 C C . PHE A 1 379 ? -64.733 -19.701 -200.714 1.00 134.22 273 PHE C C 1
ATOM 1873 O O . PHE A 1 379 ? -64.766 -20.350 -201.786 1.00 137.18 273 PHE C O 1
ATOM 1881 N N . VAL A 1 380 ? -64.805 -18.374 -200.605 1.00 129.56 274 VAL C N 1
ATOM 1882 C CA . VAL A 1 380 ? -64.902 -17.469 -201.788 1.00 116.45 274 VAL C CA 1
ATOM 1883 C C . VAL A 1 380 ? -63.679 -17.652 -202.680 1.00 108.42 274 VAL C C 1
ATOM 1884 O O . VAL A 1 380 ? -63.859 -18.186 -203.818 1.00 83.18 274 VAL C O 1
ATOM 1888 N N . ALA A 1 381 ? -62.494 -17.279 -202.179 1.00 112.40 275 ALA C N 1
ATOM 1889 C CA . ALA A 1 381 ? -61.220 -17.408 -202.922 1.00 117.73 275 ALA C CA 1
ATOM 1890 C C . ALA A 1 381 ? -60.967 -18.891 -203.236 1.00 127.03 275 ALA C C 1
ATOM 1891 O O . ALA A 1 381 ? -60.020 -19.488 -202.668 1.00 136.54 275 ALA C O 1
ATOM 1893 N N . SER A 1 382 ? -61.746 -19.433 -204.162 1.00 142.29 276 SER C N 1
ATOM 1894 C CA . SER A 1 382 ? -61.776 -20.874 -204.513 1.00 159.98 276 SER C CA 1
ATOM 1895 C C . SER A 1 382 ? -62.931 -21.112 -205.484 1.00 168.32 276 SER C C 1
ATOM 1896 O O . SER A 1 382 ? -62.670 -21.670 -206.588 1.00 172.23 276 SER C O 1
ATOM 1899 N N . ASN A 1 383 ? -64.140 -20.687 -205.094 1.00 161.61 277 ASN C N 1
ATOM 1900 C CA . ASN A 1 383 ? -65.409 -21.096 -205.761 1.00 153.30 277 ASN C CA 1
ATOM 1901 C C . ASN A 1 383 ? -66.009 -19.942 -206.564 1.00 154.54 277 ASN C C 1
ATOM 1902 O O . ASN A 1 383 ? -67.220 -19.678 -206.387 1.00 159.53 277 ASN C O 1
ATOM 1907 N N . GLN A 1 384 ? -65.218 -19.331 -207.452 1.00 139.71 278 GLN C N 1
ATOM 1908 C CA . GLN A 1 384 ? -65.715 -18.339 -208.448 1.00 120.45 278 GLN C CA 1
ATOM 1909 C C . GLN A 1 384 ? -66.411 -17.180 -207.718 1.00 117.06 278 GLN C C 1
ATOM 1910 O O . GLN A 1 384 ? -65.818 -16.182 -207.276 1.00 101.25 278 GLN C O 1
ATOM 1912 N N . GLN B 1 1 ? -0.471 5.675 -116.623 1.00 86.91 1 GLN D N 1
ATOM 1913 C CA . GLN B 1 1 ? -1.171 5.838 -117.940 1.00 82.29 1 GLN D CA 1
ATOM 1914 C C . GLN B 1 1 ? -0.215 5.466 -119.059 1.00 80.93 1 GLN D C 1
ATOM 1915 O O . GLN B 1 1 ? 0.864 6.118 -119.168 1.00 65.75 1 GLN D O 1
ATOM 1917 N N . LEU B 1 2 ? -0.653 4.542 -119.924 1.00 82.10 2 LEU D N 1
ATOM 1918 C CA . LEU B 1 2 ? 0.100 4.097 -121.113 1.00 76.90 2 LEU D CA 1
ATOM 1919 C C . LEU B 1 2 ? 0.068 5.175 -122.192 1.00 80.58 2 LEU D C 1
ATOM 1920 O O . LEU B 1 2 ? -0.990 5.840 -122.405 1.00 77.75 2 LEU D O 1
ATOM 1925 N N . LEU B 1 3 ? 1.183 5.277 -122.891 1.00 89.86 3 LEU D N 1
ATOM 1926 C CA . LEU B 1 3 ? 1.362 6.159 -124.065 1.00 95.44 3 LEU D CA 1
ATOM 1927 C C . LEU B 1 3 ? 1.608 5.300 -125.294 1.00 97.69 3 LEU D C 1
ATOM 1928 O O . LEU B 1 3 ? 2.051 4.152 -125.149 1.00 109.05 3 LEU D O 1
ATOM 1933 N N . PHE B 1 4 ? 1.319 5.853 -126.466 1.00 95.25 4 PHE D N 1
ATOM 1934 C CA . PHE B 1 4 ? 1.336 5.087 -127.729 1.00 96.71 4 PHE D CA 1
ATOM 1935 C C . PHE B 1 4 ? 2.228 5.748 -128.757 1.00 101.00 4 PHE D C 1
ATOM 1936 O O . PHE B 1 4 ? 2.589 6.943 -128.608 1.00 114.63 4 PHE D O 1
ATOM 1944 N N . ASN B 1 5 ? 2.562 4.967 -129.780 1.00 104.86 5 ASN D N 1
ATOM 1945 C CA . ASN B 1 5 ? 3.033 5.447 -131.108 1.00 104.96 5 ASN D CA 1
ATOM 1946 C C . ASN B 1 5 ? 1.803 5.926 -131.890 1.00 94.00 5 ASN D C 1
ATOM 1947 O O . ASN B 1 5 ? 1.153 5.094 -132.576 1.00 85.56 5 ASN D O 1
ATOM 1952 N N . LYS B 1 6 ? 1.451 7.192 -131.691 1.00 95.93 6 LYS D N 1
ATOM 1953 C CA . LYS B 1 6 ? 0.225 7.818 -132.239 1.00 106.28 6 LYS D CA 1
ATOM 1954 C C . LYS B 1 6 ? 0.220 7.646 -133.753 1.00 105.44 6 LYS D C 1
ATOM 1955 O O . LYS B 1 6 ? 1.249 7.989 -134.386 1.00 118.43 6 LYS D O 1
ATOM 1960 N N . THR B 1 7 ? -0.893 7.119 -134.290 1.00 96.38 7 THR D N 1
ATOM 1961 C CA . THR B 1 7 ? -1.137 6.923 -135.735 1.00 100.37 7 THR D CA 1
ATOM 1962 C C . THR B 1 7 ? -2.540 7.437 -136.068 1.00 110.01 7 THR D C 1
ATOM 1963 O O . THR B 1 7 ? -3.520 6.897 -135.523 1.00 135.82 7 THR D O 1
ATOM 1967 N N . LYS B 1 8 ? -2.609 8.473 -136.894 1.00 119.01 8 LYS D N 1
ATOM 1968 C CA . LYS B 1 8 ? -3.907 9.109 -137.250 1.00 118.23 8 LYS D CA 1
ATOM 1969 C C . LYS B 1 8 ? -4.828 8.108 -137.957 1.00 125.60 8 LYS D C 1
ATOM 1970 O O . LYS B 1 8 ? -5.994 7.962 -137.507 1.00 130.58 8 LYS D O 1
ATOM 1973 N N . SER B 1 9 ? -4.344 7.468 -139.023 1.00 122.77 9 SER D N 1
ATOM 1974 C CA . SER B 1 9 ? -5.182 6.600 -139.883 1.00 122.76 9 SER D CA 1
ATOM 1975 C C . SER B 1 9 ? -4.347 5.686 -140.770 1.00 122.03 9 SER D C 1
ATOM 1976 O O . SER B 1 9 ? -3.101 5.902 -140.887 1.00 106.36 9 SER D O 1
ATOM 1979 N N . VAL B 1 10 ? -5.010 4.690 -141.357 1.00 127.87 10 VAL D N 1
ATOM 1980 C CA . VAL B 1 10 ? -4.379 3.750 -142.327 1.00 145.17 10 VAL D CA 1
ATOM 1981 C C . VAL B 1 10 ? -5.307 3.510 -143.517 1.00 141.15 10 VAL D C 1
ATOM 1982 O O . VAL B 1 10 ? -6.555 3.360 -143.319 1.00 149.04 10 VAL D O 1
ATOM 1986 N N . GLU B 1 11 ? -4.726 3.458 -144.719 1.00 135.22 11 GLU D N 1
ATOM 1987 C CA . GLU B 1 11 ? -5.440 3.143 -145.975 1.00 123.12 11 GLU D CA 1
ATOM 1988 C C . GLU B 1 11 ? -5.063 1.746 -146.442 1.00 132.36 11 GLU D C 1
ATOM 1989 O O . GLU B 1 11 ? -3.871 1.395 -146.417 1.00 144.27 11 GLU D O 1
ATOM 1991 N N . PHE B 1 12 ? -6.048 1.016 -146.959 1.00 136.95 12 PHE D N 1
ATOM 1992 C CA . PHE B 1 12 ? -5.897 -0.336 -147.543 1.00 159.17 12 PHE D CA 1
ATOM 1993 C C . PHE B 1 12 ? -6.644 -0.398 -148.872 1.00 157.78 12 PHE D C 1
ATOM 1994 O O . PHE B 1 12 ? -7.684 0.290 -149.017 1.00 159.93 12 PHE D O 1
ATOM 2002 N N . THR B 1 13 ? -6.130 -1.218 -149.794 1.00 152.26 13 THR D N 1
ATOM 2003 C CA . THR B 1 13 ? -6.580 -1.282 -151.204 1.00 150.31 13 THR D CA 1
ATOM 2004 C C . THR B 1 13 ? -7.132 -2.672 -151.494 1.00 150.65 13 THR D C 1
ATOM 2005 O O . THR B 1 13 ? -6.927 -3.571 -150.658 1.00 178.58 13 THR D O 1
ATOM 2009 N N . PHE B 1 14 ? -7.782 -2.834 -152.645 1.00 135.30 14 PHE D N 1
ATOM 2010 C CA . PHE B 1 14 ? -8.363 -4.136 -153.069 1.00 136.56 14 PHE D CA 1
ATOM 2011 C C . PHE B 1 14 ? -7.303 -5.236 -152.945 1.00 145.88 14 PHE D C 1
ATOM 2012 O O . PHE B 1 14 ? -7.551 -6.326 -152.356 1.00 166.41 14 PHE D O 1
ATOM 2014 N N . CYS B 1 15 ? -6.126 -4.937 -153.482 1.00 148.28 15 CYS D N 1
ATOM 2015 C CA . CYS B 1 15 ? -4.893 -5.748 -153.320 1.00 157.15 15 CYS D CA 1
ATOM 2016 C C . CYS B 1 15 ? -4.162 -5.417 -152.011 1.00 171.08 15 CYS D C 1
ATOM 2017 O O . CYS B 1 15 ? -3.076 -4.740 -152.037 1.00 174.67 15 CYS D O 1
ATOM 2020 N N . ASN B 1 16 ? -4.731 -5.888 -150.893 1.00 175.21 16 ASN D N 1
ATOM 2021 C CA . ASN B 1 16 ? -4.055 -5.872 -149.570 1.00 161.78 16 ASN D CA 1
ATOM 2022 C C . ASN B 1 16 ? -4.309 -7.167 -148.803 1.00 162.25 16 ASN D C 1
ATOM 2023 O O . ASN B 1 16 ? -3.633 -7.357 -147.789 1.00 174.11 16 ASN D O 1
ATOM 2028 N N . ASP B 1 17 ? -5.224 -8.007 -149.285 1.00 155.63 17 ASP D N 1
ATOM 2029 C CA . ASP B 1 17 ? -5.476 -9.369 -148.741 1.00 149.17 17 ASP D CA 1
ATOM 2030 C C . ASP B 1 17 ? -5.587 -9.359 -147.218 1.00 155.32 17 AS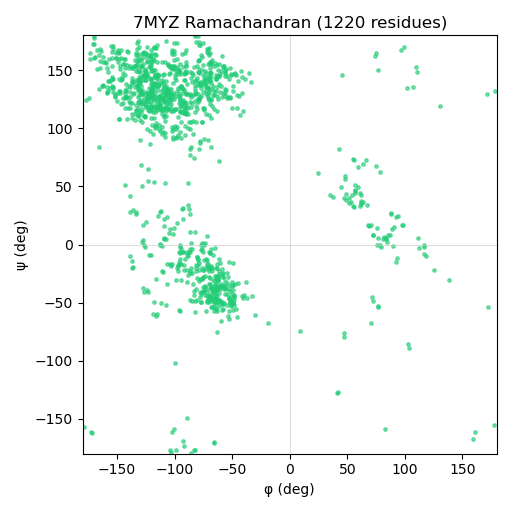P D C 1
ATOM 2031 O O . ASP B 1 17 ? -6.763 -9.506 -146.677 1.00 162.29 17 ASP D O 1
ATOM 2033 N N . THR B 1 18 ? -4.452 -9.245 -146.530 1.00 165.65 18 THR D N 1
ATOM 2034 C CA . THR B 1 18 ? -4.408 -9.183 -145.048 1.00 161.08 18 THR D CA 1
ATOM 2035 C C . THR B 1 18 ? -4.248 -7.731 -144.581 1.00 143.80 18 THR D C 1
ATOM 2036 O O . THR B 1 18 ? -3.381 -7.051 -145.067 1.00 136.07 18 THR D O 1
ATOM 2040 N N . VAL B 1 19 ? -5.098 -7.299 -143.655 1.00 131.04 19 VAL D N 1
ATOM 2041 C CA . VAL B 1 19 ? -5.235 -5.900 -143.189 1.00 121.53 19 VAL D CA 1
ATOM 2042 C C . VAL B 1 19 ? -4.740 -5.816 -141.749 1.00 124.75 19 VAL D C 1
ATOM 2043 O O . VAL B 1 19 ? -5.138 -6.648 -140.910 1.00 133.95 19 VAL D O 1
ATOM 2047 N N . VAL B 1 20 ? -4.005 -4.736 -141.452 1.00 120.87 20 VAL D N 1
ATOM 2048 C CA . VAL B 1 20 ? -3.302 -4.515 -140.160 1.00 124.40 20 VAL D CA 1
ATOM 2049 C C . VAL B 1 20 ? -3.603 -3.111 -139.628 1.00 119.22 20 VAL D C 1
ATOM 2050 O O . VAL B 1 20 ? -3.253 -2.126 -140.283 1.00 124.66 20 VAL D O 1
ATOM 2054 N N . ILE B 1 21 ? -4.150 -3.043 -138.415 1.00 110.03 21 ILE D N 1
ATOM 2055 C CA . ILE B 1 21 ? -4.385 -1.776 -137.669 1.00 104.76 21 ILE D CA 1
ATOM 2056 C C . ILE B 1 21 ? -3.355 -1.664 -136.544 1.00 96.26 21 ILE D C 1
ATOM 2057 O O . ILE B 1 21 ? -3.326 -2.481 -135.620 1.00 101.50 21 ILE D O 1
ATOM 2062 N N . PRO B 1 22 ? -2.488 -0.635 -136.602 1.00 87.10 22 PRO D N 1
ATOM 2063 C CA . PRO B 1 22 ? -1.347 -0.530 -135.693 1.00 91.14 22 PRO D CA 1
ATOM 2064 C C . PRO B 1 22 ? -1.701 -0.049 -134.280 1.00 96.70 22 PRO D C 1
ATOM 2065 O O . PRO B 1 22 ? -2.493 0.864 -134.149 1.00 94.34 22 PRO D O 1
ATOM 2069 N N . CYS B 1 23 ? -1.122 -0.679 -133.273 1.00 103.71 23 CYS D N 1
ATOM 2070 C CA . CYS B 1 23 ? -1.259 -0.239 -131.871 1.00 100.76 23 CYS D CA 1
ATOM 2071 C C . CYS B 1 23 ? 0.031 -0.590 -131.147 1.00 94.56 23 CYS D C 1
ATOM 2072 O O . CYS B 1 23 ? 0.304 -1.794 -130.934 1.00 88.83 23 CYS D O 1
ATOM 2075 N N . PHE B 1 24 ? 0.808 0.436 -130.850 1.00 92.46 24 PHE D N 1
ATOM 2076 C CA . PHE B 1 24 ? 2.144 0.266 -130.226 1.00 95.60 24 PHE D CA 1
ATOM 2077 C C . PHE B 1 24 ? 2.200 0.996 -128.887 1.00 79.49 24 PHE D C 1
ATOM 2078 O O . PHE B 1 24 ? 2.075 2.235 -128.827 1.00 78.47 24 PHE D O 1
ATOM 2086 N N . VAL B 1 25 ? 2.414 0.226 -127.824 1.00 68.62 25 VAL D N 1
ATOM 2087 C CA . VAL B 1 25 ? 2.601 0.811 -126.470 1.00 61.88 25 VAL D CA 1
ATOM 2088 C C . VAL B 1 25 ? 4.093 1.064 -126.235 1.00 71.31 25 VAL D C 1
ATOM 2089 O O . VAL B 1 25 ? 4.896 0.092 -126.278 1.00 83.28 25 VAL D O 1
ATOM 2093 N N . THR B 1 26 ? 4.440 2.322 -125.957 1.00 69.74 26 THR D N 1
ATOM 2094 C CA . THR B 1 26 ? 5.849 2.773 -125.880 1.00 70.57 26 THR D CA 1
ATOM 2095 C C . THR B 1 26 ? 6.438 2.503 -124.501 1.00 86.08 26 THR D C 1
ATOM 2096 O O . THR B 1 26 ? 7.663 2.237 -124.410 1.00 113.63 26 THR D O 1
ATOM 2100 N N . ASN B 1 27 ? 5.567 2.411 -123.491 1.00 84.93 27 ASN D N 1
ATOM 2101 C CA . ASN B 1 27 ? 6.003 2.176 -122.089 1.00 78.72 27 ASN D CA 1
ATOM 2102 C C . ASN B 1 27 ? 5.258 1.007 -121.429 1.00 76.57 27 ASN D C 1
ATOM 2103 O O . ASN B 1 27 ? 4.778 1.169 -120.276 1.00 95.26 27 ASN D O 1
ATOM 2108 N N . MET B 1 28 ? 5.221 -0.141 -122.102 1.00 71.67 28 MET D N 1
ATOM 2109 C CA . MET B 1 28 ? 4.657 -1.400 -121.562 1.00 74.02 28 MET D CA 1
ATOM 2110 C C . MET B 1 28 ? 5.658 -2.037 -120.601 1.00 80.02 28 MET D C 1
ATOM 2111 O O . MET B 1 28 ? 6.863 -1.946 -120.902 1.00 93.93 28 MET D O 1
ATOM 2116 N N . GLU B 1 29 ? 5.182 -2.551 -119.467 1.00 79.08 29 GLU D N 1
ATOM 2117 C CA . GLU B 1 29 ? 6.047 -2.974 -118.340 1.00 74.48 29 GLU D CA 1
ATOM 2118 C C . GLU B 1 29 ? 5.800 -4.452 -118.016 1.00 76.63 29 GLU D C 1
ATOM 2119 O O . GLU B 1 29 ? 6.604 -5.022 -117.257 1.00 88.52 29 GLU D O 1
ATOM 2125 N N . ALA B 1 30 ? 4.773 -5.034 -118.625 1.00 66.16 30 ALA D N 1
ATOM 2126 C CA . ALA B 1 30 ? 4.390 -6.436 -118.402 1.00 63.70 30 ALA D CA 1
ATOM 2127 C C . ALA B 1 30 ? 5.549 -7.380 -118.691 1.00 65.34 30 ALA D C 1
ATOM 2128 O O . ALA B 1 30 ? 6.422 -7.068 -119.514 1.00 75.44 30 ALA D O 1
ATOM 2130 N N . GLN B 1 31 ? 5.560 -8.496 -117.987 1.00 68.95 31 GLN D N 1
ATOM 2131 C CA . GLN B 1 31 ? 6.561 -9.576 -118.142 1.00 72.55 31 GLN D CA 1
ATOM 2132 C C . GLN B 1 31 ? 5.870 -10.930 -118.339 1.00 63.77 31 GLN D C 1
ATOM 2133 O O . GLN B 1 31 ? 6.576 -11.901 -118.540 1.00 66.44 31 GLN D O 1
ATOM 2139 N N . ASN B 1 32 ? 4.541 -10.957 -118.395 1.00 58.91 32 ASN D N 1
ATOM 2140 C CA . ASN B 1 32 ? 3.801 -12.131 -118.946 1.00 63.03 32 ASN D CA 1
ATOM 2141 C C . ASN B 1 32 ? 2.392 -11.661 -119.372 1.00 54.09 32 ASN D C 1
ATOM 2142 O O . ASN B 1 32 ? 1.810 -10.678 -118.804 1.00 44.26 32 ASN D O 1
ATOM 2147 N N . THR B 1 33 ? 1.846 -12.353 -120.357 1.00 60.11 33 THR D N 1
ATOM 2148 C CA . THR B 1 33 ? 0.503 -12.071 -120.908 1.00 62.26 33 THR D CA 1
ATOM 2149 C C . THR B 1 33 ? -0.550 -12.158 -119.799 1.00 59.48 33 THR D C 1
ATOM 2150 O O . THR B 1 33 ? -1.557 -11.422 -119.914 1.00 51.15 33 THR D O 1
ATOM 2154 N N . THR B 1 34 ? -0.266 -12.904 -118.732 1.00 66.66 34 THR D N 1
ATOM 2155 C CA . THR B 1 34 ? -1.111 -13.042 -117.531 1.00 63.65 34 THR D CA 1
ATOM 2156 C C . THR B 1 34 ? -1.522 -11.669 -117.007 1.00 62.05 34 THR D C 1
ATOM 2157 O O . THR B 1 34 ? -2.652 -11.549 -116.541 1.00 57.25 34 THR D O 1
ATOM 2161 N N . GLU B 1 35 ? -0.617 -10.696 -117.115 1.00 63.94 35 GLU D N 1
ATOM 2162 C CA . GLU B 1 35 ? -0.746 -9.340 -116.569 1.00 66.74 35 GLU D CA 1
ATOM 2163 C C . GLU B 1 35 ? -1.617 -8.459 -117.469 1.00 73.25 35 GLU D C 1
ATOM 2164 O O . GLU B 1 35 ? -2.109 -7.414 -117.006 1.00 88.28 35 GLU D O 1
ATOM 2170 N N . VAL B 1 36 ? -1.889 -8.934 -118.677 1.00 72.24 36 VAL D N 1
ATOM 2171 C CA . VAL B 1 36 ? -2.340 -8.103 -119.819 1.00 67.52 36 VAL D CA 1
ATOM 2172 C C . VAL B 1 36 ? -3.761 -8.471 -120.241 1.00 71.94 36 VAL D C 1
ATOM 2173 O O . VAL B 1 36 ? -4.147 -9.657 -120.221 1.00 74.75 36 VAL D O 1
ATOM 2177 N N . TYR B 1 37 ? -4.497 -7.478 -120.700 1.00 63.79 37 TYR D N 1
ATOM 2178 C CA . TYR B 1 37 ? -5.816 -7.641 -121.355 1.00 66.68 37 TYR D CA 1
ATOM 2179 C C . TYR B 1 37 ? -5.908 -6.655 -122.503 1.00 69.77 37 TYR D C 1
ATOM 2180 O O . TYR B 1 37 ? -5.765 -5.451 -122.289 1.00 76.77 37 TYR D O 1
ATOM 2189 N N . VAL B 1 38 ? -6.221 -7.128 -123.700 1.00 67.95 38 VAL D N 1
ATOM 2190 C CA . VAL B 1 38 ? -6.417 -6.230 -124.860 1.00 69.75 38 VAL D CA 1
ATOM 2191 C C . VAL B 1 38 ? -7.832 -6.333 -125.379 1.00 78.46 38 VAL D C 1
ATOM 2192 O O . VAL B 1 38 ? -8.217 -7.402 -125.797 1.00 85.34 38 VAL D O 1
ATOM 2196 N N . LYS B 1 39 ? -8.511 -5.198 -125.450 1.00 87.88 39 LYS D N 1
ATOM 2197 C CA . LYS B 1 39 ? -9.862 -5.049 -126.024 1.00 83.83 39 LYS D CA 1
ATOM 2198 C C . LYS B 1 39 ? -9.824 -4.088 -127.215 1.00 81.04 39 LYS D C 1
ATOM 2199 O O . LYS B 1 39 ? -9.501 -2.911 -127.037 1.00 49.32 39 LYS D O 1
ATOM 2205 N N . TRP B 1 40 ? -10.109 -4.655 -128.382 1.00 92.39 40 TRP D N 1
ATOM 2206 C CA . TRP B 1 40 ? -10.395 -3.940 -129.645 1.00 87.23 40 TRP D CA 1
ATOM 2207 C C . TRP B 1 40 ? -11.892 -3.690 -129.784 1.00 92.98 40 TRP D C 1
ATOM 2208 O O . TRP B 1 40 ? -12.691 -4.661 -129.785 1.00 76.89 40 TRP D O 1
ATOM 2219 N N . LYS B 1 41 ? -12.230 -2.410 -129.928 1.00 101.38 41 LYS D N 1
ATOM 2220 C CA . LYS B 1 41 ? -13.623 -1.932 -130.099 1.00 110.86 41 LYS D CA 1
ATOM 2221 C C . LYS B 1 41 ? -13.776 -1.295 -131.481 1.00 108.33 41 LYS D C 1
ATOM 2222 O O . LYS B 1 41 ? -12.867 -0.605 -131.961 1.00 106.66 41 LYS D O 1
ATOM 2228 N N . PHE B 1 42 ? -14.950 -1.487 -132.075 1.00 116.14 42 PHE D N 1
ATOM 2229 C CA . PHE B 1 42 ? -15.398 -0.772 -133.299 1.00 133.52 42 PHE D CA 1
ATOM 2230 C C . PHE B 1 42 ? -16.872 -0.382 -133.176 1.00 138.67 42 PHE D C 1
ATOM 2231 O O . PHE B 1 42 ? -17.714 -1.279 -132.988 1.00 156.33 42 PHE D O 1
ATOM 2239 N N . LYS B 1 43 ? -17.137 0.924 -133.285 1.00 125.97 43 LYS D N 1
ATOM 2240 C CA . LYS B 1 43 ? -18.504 1.486 -133.322 1.00 115.29 43 LYS D CA 1
ATOM 2241 C C . LYS B 1 43 ? -19.241 1.156 -132.025 1.00 119.65 43 LYS D C 1
ATOM 2242 O O . LYS B 1 43 ? -20.462 0.944 -132.078 1.00 124.75 43 LYS D O 1
ATOM 2244 N N . GLY B 1 44 ? -18.502 1.092 -130.920 1.00 114.91 44 GLY D N 1
ATOM 2245 C CA . GLY B 1 44 ? -19.067 0.941 -129.573 1.00 107.79 44 GLY D CA 1
ATOM 2246 C C . GLY B 1 44 ? -19.230 -0.496 -129.151 1.00 106.95 44 GLY D C 1
ATOM 2247 O O . GLY B 1 44 ? -19.642 -0.732 -128.019 1.00 102.16 44 GLY D O 1
ATOM 2248 N N . ARG B 1 45 ? -18.887 -1.424 -130.028 1.00 105.12 45 ARG D N 1
ATOM 2249 C CA . ARG B 1 45 ? -18.893 -2.886 -129.759 1.00 99.71 45 ARG D CA 1
ATOM 2250 C C . ARG B 1 45 ? -17.467 -3.390 -129.505 1.00 99.53 45 ARG D C 1
ATOM 2251 O O . ARG B 1 45 ? -16.518 -2.779 -129.915 1.00 100.64 45 ARG D O 1
ATOM 2259 N N . ASP B 1 46 ? -17.385 -4.462 -128.717 1.00 101.55 46 ASP D N 1
ATOM 2260 C CA . ASP B 1 46 ? -16.133 -5.217 -128.456 1.00 104.03 46 ASP D CA 1
ATOM 2261 C C . ASP B 1 46 ? -15.961 -6.254 -129.563 1.00 105.10 46 ASP D C 1
ATOM 2262 O O . ASP B 1 46 ? -16.690 -7.280 -129.572 1.00 87.15 46 ASP D O 1
ATOM 2267 N N . ILE B 1 47 ? -15.035 -6.000 -130.472 1.00 111.52 47 ILE D N 1
ATOM 2268 C CA . ILE B 1 47 ? -14.862 -6.802 -131.709 1.00 99.61 47 ILE D CA 1
ATOM 2269 C C . ILE B 1 47 ? -13.657 -7.737 -131.590 1.00 94.55 47 ILE D C 1
ATOM 2270 O O . ILE B 1 47 ? -13.618 -8.736 -132.365 1.00 87.91 47 ILE D O 1
ATOM 2275 N N . TYR B 1 48 ? -12.760 -7.489 -130.638 1.00 86.14 48 TYR D N 1
ATOM 2276 C CA . TYR B 1 48 ? -11.708 -8.478 -130.317 1.00 82.31 48 TYR D CA 1
ATOM 2277 C C . TYR B 1 48 ? -11.257 -8.361 -128.870 1.00 86.43 48 TYR D C 1
ATOM 2278 O O . TYR B 1 48 ? -10.899 -7.214 -128.467 1.00 84.50 48 TYR D O 1
ATOM 2287 N N . THR B 1 49 ? -11.233 -9.477 -128.145 1.00 87.15 49 THR D N 1
ATOM 2288 C CA . THR B 1 49 ? -10.739 -9.488 -126.759 1.00 94.49 49 THR D CA 1
ATOM 2289 C C . THR B 1 49 ? -9.722 -10.594 -126.551 1.00 99.31 49 THR D C 1
ATOM 2290 O O . THR B 1 49 ? -10.065 -11.746 -126.738 1.00 125.80 49 THR D O 1
ATOM 2294 N N . PHE B 1 50 ? -8.540 -10.206 -126.072 1.00 80.94 50 PHE D N 1
ATOM 2295 C CA . PHE B 1 50 ? -7.524 -11.134 -125.544 1.00 78.43 50 PHE D CA 1
ATOM 2296 C C . PHE B 1 50 ? -7.408 -10.994 -124.028 1.00 73.40 50 PHE D C 1
ATOM 2297 O O . PHE B 1 50 ? -6.906 -9.959 -123.537 1.00 75.46 50 PHE D O 1
ATOM 2305 N N . ASP B 1 51 ? -7.837 -12.035 -123.320 1.00 72.60 51 ASP D N 1
ATOM 2306 C CA . ASP B 1 51 ? -7.586 -12.230 -121.875 1.00 75.59 51 ASP D CA 1
ATOM 2307 C C . ASP B 1 51 ? -6.282 -13.013 -121.723 1.00 81.06 51 ASP D C 1
ATOM 2308 O O . ASP B 1 51 ? -6.211 -14.165 -122.157 1.00 85.23 51 ASP D O 1
ATOM 2313 N N . GLY B 1 52 ? -5.275 -12.336 -121.191 1.00 70.07 52 GLY D N 1
ATOM 2314 C CA . GLY B 1 52 ? -3.932 -12.882 -121.003 1.00 70.61 52 GLY D CA 1
ATOM 2315 C C . GLY B 1 52 ? -3.906 -14.010 -119.991 1.00 76.64 52 GLY D C 1
ATOM 2316 O O . GLY B 1 52 ? -3.194 -15.037 -120.223 1.00 89.38 52 GLY D O 1
ATOM 2317 N N . ALA B 1 53 ? -4.731 -13.893 -118.951 1.00 67.48 53 ALA D N 1
ATOM 2318 C CA . ALA B 1 53 ? -4.784 -14.828 -117.819 1.00 65.70 53 ALA D CA 1
ATOM 2319 C C . ALA B 1 53 ? -5.199 -16.213 -118.274 1.00 67.64 53 ALA D C 1
ATOM 2320 O O . ALA B 1 53 ? -4.570 -17.165 -117.814 1.00 72.83 53 ALA D O 1
ATOM 2322 N N . LEU B 1 54 ? -6.220 -16.297 -119.132 1.00 79.86 54 LEU D N 1
ATOM 2323 C CA . LEU B 1 54 ? -6.768 -17.562 -119.650 1.00 89.29 54 LEU D CA 1
ATOM 2324 C C . LEU B 1 54 ? -6.390 -17.765 -121.111 1.00 80.32 54 LEU D C 1
ATOM 2325 O O . LEU B 1 54 ? -6.841 -18.750 -121.702 1.00 77.69 54 LEU D O 1
ATOM 2330 N N . ASN B 1 55 ? -5.580 -16.872 -121.651 1.00 79.16 55 ASN D N 1
ATOM 2331 C CA . ASN B 1 55 ? -5.154 -16.931 -123.063 1.00 85.38 55 ASN D CA 1
ATOM 2332 C C . ASN B 1 55 ? -6.348 -17.245 -123.946 1.00 70.73 55 ASN D C 1
ATOM 2333 O O . ASN B 1 55 ? -6.236 -18.130 -124.817 1.00 62.64 55 ASN D O 1
ATOM 2338 N N . LYS B 1 56 ? -7.437 -16.501 -123.759 1.00 79.79 56 LYS D N 1
ATOM 2339 C CA . LYS B 1 56 ? -8.746 -16.678 -124.441 1.00 84.07 56 LYS D CA 1
ATOM 2340 C C . LYS B 1 56 ? -8.979 -15.518 -125.413 1.00 85.78 56 LYS D C 1
ATOM 2341 O O . LYS B 1 56 ? -9.416 -14.457 -124.968 1.00 81.42 56 LYS D O 1
ATOM 2345 N N . SER B 1 57 ? -8.657 -15.739 -126.682 1.00 96.73 57 SER D N 1
ATOM 2346 C CA . SER B 1 57 ? -9.025 -14.837 -127.791 1.00 98.26 57 SER D CA 1
ATOM 2347 C C . SER B 1 57 ? -10.481 -15.086 -128.188 1.00 105.68 57 SER D C 1
ATOM 2348 O O . SER B 1 57 ? -10.837 -16.247 -128.462 1.00 102.56 57 SER D O 1
ATOM 2351 N N . THR B 1 58 ? -11.285 -14.032 -128.124 1.00 114.62 58 THR D N 1
ATOM 2352 C CA . THR B 1 58 ? -12.749 -14.091 -128.313 1.00 112.93 58 THR D CA 1
ATOM 2353 C C . THR B 1 58 ? -13.189 -12.937 -129.215 1.00 113.67 58 THR D C 1
ATOM 2354 O O . THR B 1 58 ? -12.889 -11.766 -128.927 1.00 110.90 58 THR D O 1
ATOM 2358 N N . VAL B 1 59 ? -13.955 -13.273 -130.248 1.00 108.63 59 VAL D N 1
ATOM 2359 C CA . VAL B 1 59 ? -14.366 -12.323 -131.310 1.00 91.45 59 VAL D CA 1
ATOM 2360 C C . VAL B 1 59 ? -15.823 -12.590 -131.642 1.00 96.14 59 VAL D C 1
ATOM 2361 O O . VAL B 1 59 ? -16.302 -13.720 -131.519 1.00 100.16 59 VAL D O 1
ATOM 2365 N N . PRO B 1 60 ? -16.560 -11.575 -132.138 1.00 97.01 60 PRO D N 1
ATOM 2366 C CA . PRO B 1 60 ? -17.923 -11.783 -132.628 1.00 102.48 60 PRO D CA 1
ATOM 2367 C C . PRO B 1 60 ? -17.940 -12.564 -133.946 1.00 115.14 60 PRO D C 1
ATOM 2368 O O . PRO B 1 60 ? -16.888 -12.724 -134.574 1.00 119.69 60 PRO D O 1
ATOM 2372 N N . THR B 1 61 ? -19.135 -13.015 -134.341 1.00 131.42 61 THR D N 1
ATOM 2373 C CA . THR B 1 61 ? -19.337 -13.916 -135.503 1.00 136.74 61 THR D CA 1
ATOM 2374 C C . THR B 1 61 ? -19.016 -13.180 -136.806 1.00 139.04 61 THR D C 1
ATOM 2375 O O . THR B 1 61 ? -18.726 -13.855 -137.820 1.00 142.29 61 THR D O 1
ATOM 2379 N N . ASP B 1 62 ? -19.026 -11.848 -136.781 1.00 131.98 62 ASP D N 1
ATOM 2380 C CA . ASP B 1 62 ? -18.842 -11.044 -138.015 1.00 127.20 62 ASP D CA 1
ATOM 2381 C C . ASP B 1 62 ? -17.411 -10.517 -138.102 1.00 126.12 62 ASP D C 1
ATOM 2382 O O . ASP B 1 62 ? -17.165 -9.649 -138.989 1.00 127.10 62 ASP D O 1
ATOM 2387 N N . PHE B 1 63 ? -16.525 -10.976 -137.230 1.00 122.23 63 PHE D N 1
ATOM 2388 C CA . PHE B 1 63 ? -15.084 -10.672 -137.330 1.00 121.39 63 PHE D CA 1
ATOM 2389 C C . PHE B 1 63 ? -14.264 -11.924 -137.077 1.00 133.22 63 PHE D C 1
ATOM 2390 O O . PHE B 1 63 ? -13.146 -11.794 -136.537 1.00 138.20 63 PHE D O 1
ATOM 2398 N N . SER B 1 64 ? -14.816 -13.087 -137.410 1.00 149.37 64 SER D N 1
ATOM 2399 C CA . SER B 1 64 ? -14.291 -14.410 -136.985 1.00 143.87 64 SER D CA 1
ATOM 2400 C C . SER B 1 64 ? -12.800 -14.601 -137.304 1.00 138.06 64 SER D C 1
ATOM 2401 O O . SER B 1 64 ? -12.194 -15.550 -136.756 1.00 124.02 64 SER D O 1
ATOM 2404 N N . SER B 1 65 ? -12.245 -13.750 -138.166 1.00 135.30 65 SER D N 1
ATOM 2405 C CA . SER B 1 65 ? -10.889 -13.890 -138.741 1.00 129.01 65 SER D CA 1
ATOM 2406 C C . SER B 1 65 ? -9.848 -13.103 -137.942 1.00 117.57 65 SER D C 1
ATOM 2407 O O . SER B 1 65 ? -8.650 -13.349 -138.114 1.00 124.82 65 SER D O 1
ATOM 2410 N N . ALA B 1 66 ? -10.325 -12.178 -137.125 1.00 104.57 66 ALA D N 1
ATOM 2411 C CA . ALA B 1 66 ? -9.521 -11.190 -136.385 1.00 104.78 66 ALA D CA 1
ATOM 2412 C C . ALA B 1 66 ? -8.599 -11.867 -135.365 1.00 97.45 66 ALA D C 1
ATOM 2413 O O . ALA B 1 66 ? -8.969 -12.909 -134.753 1.00 107.31 66 ALA D O 1
ATOM 2415 N N . LYS B 1 67 ? -7.424 -11.267 -135.183 1.00 84.24 67 LYS D N 1
ATOM 2416 C CA . LYS B 1 67 ? -6.335 -11.803 -134.326 1.00 95.76 67 LYS D CA 1
ATOM 2417 C C . LYS B 1 67 ? -5.355 -10.656 -134.015 1.00 97.84 67 LYS D C 1
ATOM 2418 O O . LYS B 1 67 ? -5.265 -9.686 -134.774 1.00 78.50 67 LYS D O 1
ATOM 2422 N N . ILE B 1 68 ? -4.598 -10.778 -132.929 1.00 111.29 68 ILE D N 1
ATOM 2423 C CA . ILE B 1 68 ? -3.268 -10.115 -132.781 1.00 109.00 68 ILE D CA 1
ATOM 2424 C C . ILE B 1 68 ? -2.237 -11.209 -132.552 1.00 114.02 68 ILE D C 1
ATOM 2425 O O . ILE B 1 68 ? -2.577 -12.272 -131.976 1.00 131.17 68 ILE D O 1
ATOM 2430 N N . GLU B 1 69 ? -0.993 -10.942 -132.922 1.00 107.29 69 GLU D N 1
ATOM 2431 C CA . GLU B 1 69 ? 0.119 -11.891 -132.636 1.00 112.46 69 GLU D CA 1
ATOM 2432 C C . GLU B 1 69 ? 0.503 -11.784 -131.164 1.00 100.80 69 GLU D C 1
ATOM 2433 O O . GLU B 1 69 ? 1.176 -10.809 -130.784 1.00 82.19 69 GLU D O 1
ATOM 2436 N N . VAL B 1 70 ? 0.097 -12.789 -130.386 1.00 96.13 70 VAL D N 1
ATOM 2437 C CA . VAL B 1 70 ? 0.344 -12.893 -128.921 1.00 84.04 70 VAL D CA 1
ATOM 2438 C C . VAL B 1 70 ? 1.840 -12.719 -128.662 1.00 88.29 70 VAL D C 1
ATOM 2439 O O . VAL B 1 70 ? 2.235 -11.998 -127.700 1.00 86.31 70 VAL D O 1
ATOM 2443 N N . SER B 1 71 ? 2.644 -13.408 -129.472 1.00 89.73 71 SER D N 1
ATOM 2444 C CA . SER B 1 71 ? 4.126 -13.423 -129.412 1.00 96.68 71 SER D CA 1
ATOM 2445 C C . SER B 1 71 ? 4.703 -12.022 -129.153 1.00 99.92 71 SER D C 1
ATOM 2446 O O . SER B 1 71 ? 5.673 -11.892 -128.339 1.00 106.61 71 SER D O 1
ATOM 2449 N N . GLN B 1 72 ? 4.166 -11.023 -129.859 1.00 97.49 72 GLN D N 1
ATOM 2450 C CA . GLN B 1 72 ? 4.748 -9.656 -129.909 1.00 86.86 72 GLN D CA 1
ATOM 2451 C C . GLN B 1 72 ? 4.073 -8.747 -128.882 1.00 72.47 72 GLN D C 1
ATOM 2452 O O . GLN B 1 72 ? 4.524 -7.607 -128.716 1.00 50.48 72 GLN D O 1
ATOM 2455 N N . LEU B 1 73 ? 3.108 -9.259 -128.125 1.00 80.57 73 LEU D N 1
ATOM 2456 C CA . LEU B 1 73 ? 2.239 -8.426 -127.242 1.00 91.96 73 LEU D CA 1
ATOM 2457 C C . LEU B 1 73 ? 3.090 -7.715 -126.187 1.00 85.76 73 LEU D C 1
ATOM 2458 O O . LEU B 1 73 ? 2.934 -6.481 -125.964 1.00 62.23 73 LEU D O 1
ATOM 2463 N N . LEU B 1 74 ? 3.969 -8.483 -125.552 1.00 92.13 74 LEU D N 1
ATOM 2464 C CA . LEU B 1 74 ? 4.761 -8.016 -124.384 1.00 90.98 74 LEU D CA 1
ATOM 2465 C C . LEU B 1 74 ? 5.822 -7.013 -124.811 1.00 98.04 74 LEU D C 1
ATOM 2466 O O . LEU B 1 74 ? 6.270 -6.228 -123.944 1.00 113.84 74 LEU D O 1
ATOM 2471 N N . LYS B 1 75 ? 6.114 -6.966 -126.112 1.00 99.66 75 LYS D N 1
ATOM 2472 C CA . LYS B 1 75 ? 6.978 -5.947 -126.743 1.00 91.39 75 LYS D CA 1
ATOM 2473 C C . LYS B 1 75 ? 6.236 -4.624 -126.851 1.00 94.03 75 LYS D C 1
ATOM 2474 O O . LYS B 1 75 ? 6.933 -3.573 -126.938 1.00 94.46 75 LYS D O 1
ATOM 2480 N N . GLY B 1 76 ? 4.901 -4.677 -126.818 1.00 95.23 76 GLY D N 1
ATOM 2481 C CA . GLY B 1 76 ? 4.065 -3.483 -126.989 1.00 92.53 76 GLY D CA 1
ATOM 2482 C C . GLY B 1 76 ? 3.293 -3.500 -128.285 1.00 90.40 76 GLY D C 1
ATOM 2483 O O . GLY B 1 76 ? 2.631 -2.503 -128.580 1.00 78.43 76 GLY D O 1
ATOM 2484 N N . ASP B 1 77 ? 3.380 -4.613 -129.016 1.00 101.43 77 ASP D N 1
ATOM 2485 C CA . ASP B 1 77 ? 2.693 -4.789 -130.317 1.00 103.49 77 ASP D CA 1
ATOM 2486 C C . ASP B 1 77 ? 1.313 -5.406 -130.113 1.00 93.49 77 ASP D C 1
ATOM 2487 O O . ASP B 1 77 ? 1.186 -6.602 -130.119 1.00 88.07 77 ASP D O 1
ATOM 2492 N N . ALA B 1 78 ? 0.309 -4.548 -130.024 1.00 89.65 78 ALA D N 1
ATOM 2493 C CA . ALA B 1 78 ? -1.099 -4.891 -129.774 1.00 85.38 78 ALA D CA 1
ATOM 2494 C C . ALA B 1 78 ? -1.877 -4.647 -131.057 1.00 81.75 78 ALA D C 1
ATOM 2495 O O . ALA B 1 78 ? -3.114 -4.525 -131.001 1.00 87.63 78 ALA D O 1
ATOM 2497 N N . SER B 1 79 ? -1.181 -4.649 -132.190 1.00 81.52 79 SER D N 1
ATOM 2498 C CA . SER B 1 79 ? -1.779 -4.419 -133.523 1.00 73.36 79 SER D CA 1
ATOM 2499 C C . SER B 1 79 ? -2.770 -5.514 -133.901 1.00 83.77 79 SER D C 1
ATOM 2500 O O . SER B 1 79 ? -2.533 -6.716 -133.594 1.00 94.87 79 SER D O 1
ATOM 2503 N N . LEU B 1 80 ? -3.852 -5.100 -134.556 1.00 91.18 80 LEU D N 1
ATOM 2504 C CA . LEU B 1 80 ? -4.964 -5.999 -134.963 1.00 93.42 80 LEU D CA 1
ATOM 2505 C C . LEU B 1 80 ? -4.780 -6.477 -136.397 1.00 96.88 80 LEU D C 1
ATOM 2506 O O . LEU B 1 80 ? -4.532 -5.652 -137.261 1.00 89.66 80 LEU D O 1
ATOM 2511 N N . LYS B 1 81 ? -4.985 -7.783 -136.607 1.00 104.51 81 LYS D N 1
ATOM 2512 C CA . LYS B 1 81 ? -4.917 -8.433 -137.936 1.00 107.08 81 LYS D CA 1
ATOM 2513 C C . LYS B 1 81 ? -6.298 -8.967 -138.327 1.00 111.54 81 LYS D C 1
ATOM 2514 O O . LYS B 1 81 ? -6.949 -9.631 -137.511 1.00 97.49 81 LYS D O 1
ATOM 2518 N N . MET B 1 82 ? -6.729 -8.697 -139.562 1.00 133.79 82 MET D N 1
ATOM 2519 C CA . MET B 1 82 ? -8.008 -9.255 -140.075 1.00 147.11 82 MET D CA 1
ATOM 2520 C C . MET B 1 82 ? -7.947 -9.430 -141.595 1.00 141.41 82 MET D C 1
ATOM 2521 O O . MET B 1 82 ? -7.105 -8.798 -142.248 1.00 119.97 82 MET D O 1
ATOM 2526 N N . ASP B 1 83 ? -8.840 -10.279 -142.116 1.00 137.41 83 ASP D N 1
ATOM 2527 C CA . ASP B 1 83 ? -9.081 -10.495 -143.562 1.00 142.29 83 ASP D CA 1
ATOM 2528 C C . ASP B 1 83 ? -9.488 -9.210 -144.257 1.00 157.32 83 ASP D C 1
ATOM 2529 O O . ASP B 1 83 ? -9.984 -8.322 -143.589 1.00 171.09 83 ASP D O 1
ATOM 2534 N N . LYS B 1 84 ? -9.377 -9.203 -145.580 1.00 163.86 84 LYS D N 1
ATOM 2535 C CA . LYS B 1 84 ? -9.819 -8.083 -146.438 1.00 150.61 84 LYS D CA 1
ATOM 2536 C C . LYS B 1 84 ? -11.349 -8.014 -146.401 1.00 153.17 84 LYS D C 1
ATOM 2537 O O . LYS B 1 84 ? -11.897 -6.901 -146.329 1.00 159.31 84 LYS D O 1
ATOM 2539 N N . SER B 1 85 ? -11.993 -9.182 -146.471 1.00 148.62 85 SER D N 1
ATOM 2540 C CA . SER B 1 85 ? -13.463 -9.314 -146.567 1.00 141.62 85 SER D CA 1
ATOM 2541 C C . SER B 1 85 ? -14.190 -8.747 -145.344 1.00 137.20 85 SER D C 1
ATOM 2542 O O . SER B 1 85 ? -15.265 -8.142 -145.531 1.00 133.34 85 SER D O 1
ATOM 2545 N N . ASP B 1 86 ? -13.615 -8.938 -144.158 1.00 139.35 86 ASP D N 1
ATOM 2546 C CA . ASP B 1 86 ? -14.110 -8.373 -142.882 1.00 145.30 86 ASP D CA 1
ATOM 2547 C C . ASP B 1 86 ? -13.841 -6.867 -142.853 1.00 134.75 86 ASP D C 1
ATOM 2548 O O . ASP B 1 86 ? -14.758 -6.097 -142.515 1.00 132.61 86 ASP D O 1
ATOM 2553 N N . ALA B 1 87 ? -12.603 -6.480 -143.169 1.00 135.07 87 ALA D N 1
ATOM 2554 C CA . ALA B 1 87 ? -12.123 -5.086 -143.036 1.00 144.03 87 ALA D CA 1
ATOM 2555 C C . ALA B 1 87 ? -12.928 -4.131 -143.909 1.00 145.08 87 ALA D C 1
ATOM 2556 O O . ALA B 1 87 ? -13.366 -3.061 -143.403 1.00 144.85 87 ALA D O 1
ATOM 2558 N N . VAL B 1 88 ? -13.088 -4.514 -145.176 1.00 142.39 88 VAL D N 1
ATOM 2559 C CA . VAL B 1 88 ? -13.790 -3.705 -146.214 1.00 141.96 88 VAL D CA 1
ATOM 2560 C C . VAL B 1 88 ? -15.138 -3.200 -145.692 1.00 132.82 88 VAL D C 1
ATOM 2561 O O . VAL B 1 88 ? -15.467 -1.991 -145.924 1.00 119.36 88 VAL D O 1
ATOM 2565 N N . SER B 1 89 ? -15.889 -4.084 -145.027 1.00 137.56 89 SER D N 1
ATOM 2566 C CA . SER B 1 89 ? -17.274 -3.817 -144.586 1.00 136.16 89 SER D CA 1
ATOM 2567 C C . SER B 1 89 ? -17.266 -2.971 -143.315 1.00 141.53 89 SER D C 1
ATOM 2568 O O . SER B 1 89 ? -18.304 -2.418 -142.949 1.00 152.29 89 SER D O 1
ATOM 2571 N N . HIS B 1 90 ? -16.111 -2.914 -142.669 1.00 138.94 90 HIS D N 1
ATOM 2572 C CA . HIS B 1 90 ? -15.941 -2.243 -141.366 1.00 130.22 90 HIS D CA 1
ATOM 2573 C C . HIS B 1 90 ? -14.864 -1.167 -141.408 1.00 124.47 90 HIS D C 1
ATOM 2574 O O . HIS B 1 90 ? -13.837 -1.318 -140.692 1.00 140.59 90 HIS D O 1
ATOM 2581 N N . THR B 1 91 ? -15.095 -0.121 -142.188 1.00 116.48 91 THR D N 1
ATOM 2582 C CA . THR B 1 91 ? -14.206 1.066 -142.227 1.00 121.51 91 THR D CA 1
ATOM 2583 C C . THR B 1 91 ? -14.723 2.122 -141.249 1.00 120.52 91 THR D C 1
ATOM 2584 O O . THR B 1 91 ? -15.875 2.583 -141.403 1.00 119.64 91 THR D O 1
ATOM 2588 N N . GLY B 1 92 ? -13.897 2.467 -140.274 1.00 123.38 92 GLY D N 1
ATOM 2589 C CA . GLY B 1 92 ? -14.283 3.493 -139.285 1.00 120.86 92 GLY D CA 1
ATOM 2590 C C . GLY B 1 92 ? -13.188 3.783 -138.258 1.00 115.67 92 GLY D C 1
ATOM 2591 O O . GLY B 1 92 ? -12.017 3.499 -138.568 1.00 116.70 92 GLY D O 1
ATOM 2592 N N . ASN B 1 93 ? -13.571 4.301 -137.079 1.00 108.58 93 ASN D N 1
ATOM 2593 C CA . ASN B 1 93 ? -12.655 4.671 -135.969 1.00 112.02 93 ASN D CA 1
ATOM 2594 C C . ASN B 1 93 ? -12.569 3.483 -134.987 1.00 120.38 93 ASN D C 1
ATOM 2595 O O . ASN B 1 93 ? -13.402 3.393 -134.084 1.00 149.86 93 ASN D O 1
ATOM 2600 N N . TYR B 1 94 ? -11.588 2.590 -135.181 1.00 112.68 94 TYR D N 1
ATOM 2601 C CA . TYR B 1 94 ? -11.190 1.479 -134.262 1.00 101.94 94 TYR D CA 1
ATOM 2602 C C . TYR B 1 94 ? -10.532 2.068 -133.008 1.00 104.22 94 TYR D C 1
ATOM 2603 O O . TYR B 1 94 ? -9.782 3.094 -133.090 1.00 99.11 94 TYR D O 1
ATOM 2612 N N . THR B 1 95 ? -10.815 1.421 -131.872 1.00 104.11 95 THR D N 1
ATOM 2613 C CA . THR B 1 95 ? -10.262 1.758 -130.545 1.00 97.88 95 THR D CA 1
ATOM 2614 C C . THR B 1 95 ? -9.507 0.553 -129.989 1.00 96.41 95 THR D C 1
ATOM 2615 O O . THR B 1 95 ? -10.031 -0.547 -129.954 1.00 84.90 95 THR D O 1
ATOM 2619 N N . CYS B 1 96 ? -8.284 0.827 -129.549 1.00 87.38 96 CYS D N 1
ATOM 2620 C CA . CYS B 1 96 ? -7.365 -0.141 -128.908 1.00 96.97 96 CYS D CA 1
ATOM 2621 C C . CYS B 1 96 ? -7.243 0.224 -127.425 1.00 94.05 96 CYS D C 1
ATOM 2622 O O . CYS B 1 96 ? -6.817 1.330 -127.123 1.00 104.07 96 CYS D O 1
ATOM 2625 N N . GLU B 1 97 ? -7.717 -0.686 -126.573 1.00 93.20 97 GLU D N 1
ATOM 2626 C CA . GLU B 1 97 ? -7.638 -0.555 -125.101 1.00 92.05 97 GLU D CA 1
ATOM 2627 C C . GLU B 1 97 ? -6.738 -1.667 -124.578 1.00 84.75 97 GLU D C 1
ATOM 2628 O O . GLU B 1 97 ? -7.079 -2.848 -124.744 1.00 90.89 97 GLU D O 1
ATOM 2634 N N . VAL B 1 98 ? -5.641 -1.280 -123.946 1.00 80.52 98 VAL D N 1
ATOM 2635 C CA . VAL B 1 98 ? -4.626 -2.221 -123.402 1.00 85.31 98 VAL D CA 1
ATOM 2636 C C . VAL B 1 98 ? -4.521 -1.982 -121.893 1.00 82.23 98 VAL D C 1
ATOM 2637 O O . VAL B 1 98 ? -4.367 -0.837 -121.441 1.00 77.87 98 VAL D O 1
ATOM 2641 N N . THR B 1 99 ? -4.555 -3.065 -121.137 1.00 81.05 99 THR D N 1
ATOM 2642 C CA . THR B 1 99 ? -4.573 -2.983 -119.662 1.00 87.21 99 THR D CA 1
ATOM 2643 C C . THR B 1 99 ? -3.496 -3.887 -119.062 1.00 94.49 99 THR D C 1
ATOM 2644 O O . THR B 1 99 ? -3.464 -5.115 -119.364 1.00 87.70 99 THR D O 1
ATOM 2648 N N . GLU B 1 100 ? -2.704 -3.295 -118.162 1.00 94.55 100 GLU D N 1
ATOM 2649 C CA . GLU B 1 100 ? -1.730 -3.998 -117.311 1.00 90.28 100 GLU D CA 1
ATOM 2650 C C . GLU B 1 100 ? -2.320 -4.138 -115.915 1.00 88.69 100 GLU D C 1
ATOM 2651 O O . GLU B 1 100 ? -3.560 -4.100 -115.757 1.00 84.65 100 GLU D O 1
ATOM 2657 N N . LEU B 1 101 ? -1.450 -4.398 -114.953 1.00 86.61 101 LEU D N 1
ATOM 2658 C CA . LEU B 1 101 ? -1.854 -4.542 -113.530 1.00 79.52 101 LEU D CA 1
ATOM 2659 C C . LEU B 1 101 ? -2.439 -3.235 -112.992 1.00 68.27 101 LEU D C 1
ATOM 2660 O O . LEU B 1 101 ? -3.596 -3.253 -112.510 1.00 68.88 101 LEU D O 1
ATOM 2665 N N . THR B 1 102 ? -1.677 -2.146 -113.049 1.00 64.52 102 THR D N 1
ATOM 2666 C CA . THR B 1 102 ? -2.065 -0.878 -112.380 1.00 70.33 102 THR D CA 1
ATOM 2667 C C . THR B 1 102 ? -2.040 0.297 -113.338 1.00 72.50 102 THR D C 1
ATOM 2668 O O . THR B 1 102 ? -2.282 1.430 -112.886 1.00 66.79 102 THR D O 1
ATOM 2672 N N . ARG B 1 103 ? -1.678 0.070 -114.595 1.00 85.28 103 ARG D N 1
ATOM 2673 C CA . ARG B 1 103 ? -1.767 1.115 -115.628 1.00 86.99 103 ARG D CA 1
ATOM 2674 C C . ARG B 1 103 ? -2.542 0.564 -116.806 1.00 81.70 103 ARG D C 1
ATOM 2675 O O . ARG B 1 103 ? -2.448 -0.629 -117.128 1.00 85.56 103 ARG D O 1
ATOM 2683 N N . GLU B 1 104 ? -3.286 1.465 -117.417 1.00 78.68 104 GLU D N 1
ATOM 2684 C CA . GLU B 1 104 ? -4.118 1.200 -118.603 1.00 76.02 104 GLU D CA 1
ATOM 2685 C C . GLU B 1 104 ? -3.838 2.297 -119.615 1.00 71.85 104 GLU D C 1
ATOM 2686 O O . GLU B 1 104 ? -3.359 3.392 -119.221 1.00 69.65 104 GLU D O 1
ATOM 2692 N N . GLY B 1 105 ? -4.246 2.050 -120.855 1.00 75.28 105 GLY D N 1
ATOM 2693 C CA . GLY B 1 105 ? -4.232 3.078 -121.909 1.00 81.43 105 GLY D CA 1
ATOM 2694 C C . GLY B 1 105 ? -5.066 2.694 -123.107 1.00 90.03 105 GLY D C 1
ATOM 2695 O O . GLY B 1 105 ? -5.357 1.504 -123.308 1.00 86.56 105 GLY D O 1
ATOM 2696 N N . GLU B 1 106 ? -5.484 3.676 -123.877 1.00 97.20 106 GLU D N 1
ATOM 2697 C CA . GLU B 1 106 ? -6.282 3.402 -125.087 1.00 99.24 106 GLU D CA 1
ATOM 2698 C C . GLU B 1 106 ? -5.949 4.451 -126.134 1.00 109.66 106 GLU D C 1
ATOM 2699 O O . GLU B 1 106 ? -5.584 5.587 -125.777 1.00 120.49 106 GLU D O 1
ATOM 2705 N N . THR B 1 107 ? -6.084 4.054 -127.385 1.00 113.79 107 THR D N 1
ATOM 2706 C CA . THR B 1 107 ? -5.790 4.949 -128.513 1.00 105.21 107 THR D CA 1
ATOM 2707 C C . THR B 1 107 ? -6.734 4.621 -129.660 1.00 104.58 107 THR D C 1
ATOM 2708 O O . THR B 1 107 ? -7.269 3.550 -129.715 1.00 88.55 107 THR D O 1
ATOM 2712 N N . ILE B 1 108 ? -6.880 5.572 -130.592 1.00 111.20 108 ILE D N 1
ATOM 2713 C CA . ILE B 1 108 ? -7.945 5.565 -131.640 1.00 115.47 108 ILE D CA 1
ATOM 2714 C C . ILE B 1 108 ? -7.272 5.635 -133.000 1.00 117.16 108 ILE D C 1
ATOM 2715 O O . ILE B 1 108 ? -6.444 6.565 -133.186 1.00 106.70 108 ILE D O 1
ATOM 2720 N N . ILE B 1 109 ? -7.597 4.694 -133.882 1.00 120.31 109 ILE D N 1
ATOM 2721 C CA . ILE B 1 109 ? -7.058 4.686 -135.275 1.00 118.35 109 ILE D CA 1
ATOM 2722 C C . ILE B 1 109 ? -8.213 4.540 -136.262 1.00 117.75 109 ILE D C 1
ATOM 2723 O O . ILE B 1 109 ? -8.882 3.558 -136.133 1.00 104.89 109 ILE D O 1
ATOM 2728 N N . GLU B 1 110 ? -8.368 5.475 -137.207 1.00 120.98 110 GLU D N 1
ATOM 2729 C CA . GLU B 1 110 ? -9.387 5.385 -138.282 1.00 117.80 110 GLU D CA 1
ATOM 2730 C C . GLU B 1 110 ? -8.910 4.458 -139.404 1.00 114.25 110 GLU D C 1
ATOM 2731 O O . GLU B 1 110 ? -7.782 4.672 -139.952 1.00 100.91 110 GLU D O 1
ATOM 2733 N N . LEU B 1 111 ? -9.752 3.505 -139.794 1.00 121.88 111 LEU D N 1
ATOM 2734 C CA . LEU B 1 111 ? -9.513 2.665 -140.994 1.00 122.15 111 LEU D CA 1
ATOM 2735 C C . LEU B 1 111 ? -10.238 3.256 -142.198 1.00 130.77 111 LEU D C 1
ATOM 2736 O O . LEU B 1 111 ? -11.486 3.278 -142.201 1.00 126.72 111 LEU D O 1
ATOM 2741 N N . LYS B 1 112 ? -9.461 3.635 -143.229 1.00 142.52 112 LYS D N 1
ATOM 2742 C CA . LYS B 1 112 ? -9.915 4.273 -144.496 1.00 143.89 112 LYS D CA 1
ATOM 2743 C C . LYS B 1 112 ? -9.608 3.382 -145.709 1.00 152.63 112 LYS D C 1
ATOM 2744 O O . LYS B 1 112 ? -8.623 2.651 -145.706 1.00 162.42 112 LYS D O 1
ATOM 2748 N N . TYR B 1 113 ? -10.489 3.414 -146.709 1.00 161.43 113 TYR D N 1
ATOM 2749 C CA . TYR B 1 113 ? -10.356 2.607 -147.953 1.00 161.89 113 TYR D CA 1
ATOM 2750 C C . TYR B 1 113 ? -10.203 3.498 -149.191 1.00 164.70 113 TYR D C 1
ATOM 2751 O O . TYR B 1 113 ? -10.918 4.499 -149.296 1.00 154.84 113 TYR D O 1
ATOM 2760 N N . ARG B 1 114 ? -9.302 3.101 -150.106 1.00 186.55 114 ARG D N 1
ATOM 2761 C CA . ARG B 1 114 ? -9.031 3.793 -151.390 1.00 181.57 114 ARG D CA 1
ATOM 2762 C C . ARG B 1 114 ? -9.138 2.791 -152.549 1.00 184.86 114 ARG D C 1
ATOM 2763 O O . ARG B 1 114 ? -8.478 1.732 -152.493 1.00 193.40 114 ARG D O 1
ATOM 2766 N N . VAL B 1 115 ? -10.016 3.103 -153.499 1.00 173.67 115 VAL D N 1
ATOM 2767 C CA . VAL B 1 115 ? -10.278 2.279 -154.717 1.00 166.26 115 VAL D CA 1
ATOM 2768 C C . VAL B 1 115 ? -9.523 2.825 -155.935 1.00 171.99 115 VAL D C 1
ATOM 2769 O O . VAL B 1 115 ? -9.801 4.000 -156.340 1.00 170.21 115 VAL D O 1
ATOM 2771 N N . VAL B 1 116 ? -8.599 2.008 -156.444 1.00 180.48 116 VAL D N 1
ATOM 2772 C CA . VAL B 1 116 ? -7.704 2.330 -157.598 1.00 174.07 116 VAL D CA 1
ATOM 2773 C C . VAL B 1 116 ? -7.936 1.353 -158.774 1.00 171.95 116 VAL D C 1
ATOM 2774 O O . VAL B 1 116 ? -8.368 1.808 -159.865 1.00 172.41 116 VAL D O 1
ATOM 2778 N N . SER B 1 117 ? -7.724 0.064 -158.530 1.00 151.08 117 SER D N 1
ATOM 2779 C CA . SER B 1 117 ? -7.819 -1.027 -159.536 1.00 134.52 117 SER D CA 1
ATOM 2780 C C . SER B 1 117 ? -7.139 -0.595 -160.843 1.00 131.88 117 SER D C 1
ATOM 2781 O O . SER B 1 117 ? -5.969 -0.204 -160.815 1.00 116.29 117 SER D O 1
ATOM 2784 N N . GLU C 2 1 ? -56.731 18.128 -105.473 1.00 70.78 1 GLU H N 1
ATOM 2785 C CA . GLU C 2 1 ? -56.411 16.930 -106.295 1.00 63.55 1 GLU H CA 1
ATOM 2786 C C . GLU C 2 1 ? -57.607 15.974 -106.190 1.00 65.99 1 GLU H C 1
ATOM 2787 O O . GLU C 2 1 ? -58.750 16.438 -105.974 1.00 48.14 1 GLU H O 1
ATOM 2789 N N . VAL C 2 2 ? -57.338 14.682 -106.345 1.00 66.05 2 VAL H N 1
ATOM 2790 C CA . VAL C 2 2 ? -58.222 13.576 -105.913 1.00 50.26 2 VAL H CA 1
ATOM 2791 C C . VAL C 2 2 ? -58.125 13.431 -104.410 1.00 46.76 2 VAL H C 1
ATOM 2792 O O . VAL C 2 2 ? -57.047 13.640 -103.891 1.00 53.53 2 VAL H O 1
ATOM 2796 N N . LYS C 2 3 ? -59.208 13.066 -103.755 1.00 44.52 3 LYS H N 1
ATOM 2797 C CA . LYS C 2 3 ? -59.221 12.750 -102.300 1.00 49.76 3 LYS H CA 1
ATOM 2798 C C . LYS C 2 3 ? -60.218 11.626 -102.013 1.00 51.47 3 LYS H C 1
ATOM 2799 O O . LYS C 2 3 ? -61.400 11.769 -102.361 1.00 51.54 3 LYS H O 1
ATOM 2802 N N . LEU C 2 4 ? -59.753 10.566 -101.351 1.00 56.97 4 LEU H N 1
ATOM 2803 C CA . LEU C 2 4 ? -60.609 9.445 -100.930 1.00 56.92 4 LEU H CA 1
ATOM 2804 C C . LEU C 2 4 ? -60.616 9.332 -99.419 1.00 54.30 4 LEU H C 1
ATOM 2805 O O . LEU C 2 4 ? -59.547 9.513 -98.783 1.00 47.59 4 LEU H O 1
ATOM 2810 N N . VAL C 2 5 ? -61.799 9.059 -98.878 1.00 51.97 5 VAL H N 1
ATOM 2811 C CA . VAL C 2 5 ? -62.100 9.135 -97.416 1.00 51.26 5 VAL H CA 1
ATOM 2812 C C . VAL C 2 5 ? -62.871 7.892 -96.989 1.00 49.11 5 VAL H C 1
ATOM 2813 O O . VAL C 2 5 ? -64.085 7.866 -97.234 1.00 46.24 5 VAL H O 1
ATOM 2817 N N . GLU C 2 6 ? -62.224 6.982 -96.267 1.00 45.80 6 GLU H N 1
ATOM 2818 C CA . GLU C 2 6 ? -62.960 5.847 -95.679 1.00 47.90 6 GLU H CA 1
ATOM 2819 C C . GLU C 2 6 ? -63.432 6.221 -94.279 1.00 46.20 6 GLU H C 1
ATOM 2820 O O . GLU C 2 6 ? -62.777 7.047 -93.622 1.00 40.85 6 GLU H O 1
ATOM 2826 N N . SER C 2 7 ? -64.581 5.658 -93.920 1.00 46.45 7 SER H N 1
ATOM 2827 C CA . SER C 2 7 ? -65.129 5.690 -92.547 1.00 55.66 7 SER H CA 1
ATOM 2828 C C . SER C 2 7 ? -65.988 4.453 -92.294 1.00 54.30 7 SER H C 1
ATOM 2829 O O . SER C 2 7 ? -66.452 3.883 -93.256 1.00 50.68 7 SER H O 1
ATOM 2832 N N . GLY C 2 8 ? -66.229 4.116 -91.032 1.00 51.10 8 GLY H N 1
ATOM 2833 C CA . GLY C 2 8 ? -67.136 3.010 -90.659 1.00 50.81 8 GLY H CA 1
ATOM 2834 C C . GLY C 2 8 ? -66.426 1.888 -89.897 1.00 46.35 8 GLY H C 1
ATOM 2835 O O . GLY C 2 8 ? -67.080 0.973 -89.381 1.00 32.35 8 GLY H O 1
ATOM 2836 N N . GLY C 2 9 ? -65.106 1.972 -89.868 1.00 42.46 9 GLY H N 1
ATOM 2837 C CA . GLY C 2 9 ? -64.285 1.126 -89.023 1.00 42.73 9 GLY H CA 1
ATOM 2838 C C . GLY C 2 9 ? -64.590 1.343 -87.563 1.00 47.66 9 GLY H C 1
ATOM 2839 O O . GLY C 2 9 ? -64.904 2.498 -87.143 1.00 37.81 9 GLY H O 1
ATOM 2840 N N . ASP C 2 10 ? -64.499 0.256 -86.819 1.00 64.71 10 ASP H N 1
ATOM 2841 C CA . ASP C 2 10 ? -64.905 0.191 -85.396 1.00 71.45 10 ASP H CA 1
ATOM 2842 C C . ASP C 2 10 ? -64.375 -1.115 -84.798 1.00 71.04 10 ASP H C 1
ATOM 2843 O O . ASP C 2 10 ? -64.037 -2.071 -85.544 1.00 62.20 10 ASP H O 1
ATOM 2848 N N . LEU C 2 11 ? -64.435 -1.207 -83.471 1.00 65.52 11 LEU H N 1
ATOM 2849 C CA . LEU C 2 11 ? -64.423 -2.505 -82.758 1.00 58.20 11 LEU H CA 1
ATOM 2850 C C . LEU C 2 11 ? -65.755 -3.179 -83.011 1.00 55.37 11 LEU H C 1
ATOM 2851 O O . LEU C 2 11 ? -66.790 -2.557 -82.824 1.00 60.64 11 LEU H O 1
ATOM 2856 N N . VAL C 2 12 ? -65.722 -4.474 -83.321 1.00 57.56 12 VAL H N 1
ATOM 2857 C CA . VAL C 2 12 ? -66.944 -5.301 -83.502 1.00 60.30 12 VAL H CA 1
ATOM 2858 C C . VAL C 2 12 ? -66.708 -6.630 -82.814 1.00 57.00 12 VAL H C 1
ATOM 2859 O O . VAL C 2 12 ? -65.564 -7.125 -82.768 1.00 48.88 12 VAL H O 1
ATOM 2863 N N . LYS C 2 13 ? -67.797 -7.243 -82.368 1.00 64.99 13 LYS H N 1
ATOM 2864 C CA . LYS C 2 13 ? -67.798 -8.616 -81.833 1.00 74.08 13 LYS H CA 1
ATOM 2865 C C . LYS C 2 13 ? -67.507 -9.535 -83.015 1.00 62.59 13 LYS H C 1
ATOM 2866 O O . LYS C 2 13 ? -67.897 -9.239 -84.139 1.00 49.57 13 LYS H O 1
ATOM 2871 N N . PRO C 2 14 ? -66.815 -10.671 -82.821 1.00 61.15 14 PRO H N 1
ATOM 2872 C CA . PRO C 2 14 ? -66.670 -11.640 -83.901 1.00 62.52 14 PRO H CA 1
ATOM 2873 C C . PRO C 2 14 ? -68.049 -12.139 -84.308 1.00 58.01 14 PRO H C 1
ATOM 2874 O O . PRO C 2 14 ? -68.865 -12.277 -83.461 1.00 57.57 14 PRO H O 1
ATOM 2878 N N . GLY C 2 15 ? -68.245 -12.254 -85.616 1.00 54.39 15 GLY H N 1
ATOM 2879 C CA . GLY C 2 15 ? -69.492 -12.695 -86.251 1.00 55.96 15 GLY H CA 1
ATOM 2880 C C . GLY C 2 15 ? -70.357 -11.519 -86.612 1.00 52.96 15 GLY H C 1
ATOM 2881 O O . GLY C 2 15 ? -71.366 -11.720 -87.302 1.00 46.45 15 GLY H O 1
ATOM 2882 N N . GLY C 2 16 ? -69.995 -10.344 -86.096 1.00 58.76 16 GLY H N 1
ATOM 2883 C CA . GLY C 2 16 ? -70.713 -9.089 -86.353 1.00 67.17 16 GLY H CA 1
ATOM 2884 C C . GLY C 2 16 ? -70.617 -8.662 -87.803 1.00 72.74 16 GLY H C 1
ATOM 2885 O O . GLY C 2 16 ? -70.147 -9.458 -88.635 1.00 76.85 16 GLY H O 1
ATOM 2886 N N . SER C 2 17 ? -71.058 -7.465 -88.095 1.00 73.23 17 SER H N 1
ATOM 2887 C CA . SER C 2 17 ? -71.005 -6.912 -89.466 1.00 69.67 17 SER H CA 1
ATOM 2888 C C . SER C 2 17 ? -70.759 -5.413 -89.422 1.00 67.26 17 SER H C 1
ATOM 2889 O O . SER C 2 17 ? -71.385 -4.724 -88.564 1.00 78.75 17 SER H O 1
ATOM 2892 N N . LEU C 2 18 ? -69.980 -4.913 -90.405 1.00 53.97 18 LEU H N 1
ATOM 2893 C CA . LEU C 2 18 ? -69.662 -3.469 -90.556 1.00 48.80 18 LEU H CA 1
ATOM 2894 C C . LEU C 2 18 ? -69.895 -3.077 -92.024 1.00 51.27 18 LEU H C 1
ATOM 2895 O O . LEU C 2 18 ? -69.602 -3.849 -92.952 1.00 42.24 18 LEU H O 1
ATOM 2898 N N . LYS C 2 19 ? -70.434 -1.885 -92.231 1.00 57.28 19 LYS H N 1
ATOM 2899 C CA . LYS C 2 19 ? -70.567 -1.295 -93.588 1.00 64.58 19 LYS H CA 1
ATOM 2900 C C . LYS C 2 19 ? -69.643 -0.089 -93.673 1.00 63.12 19 LYS H C 1
ATOM 2901 O O . LYS C 2 19 ? -69.876 0.891 -92.940 1.00 76.15 19 LYS H O 1
ATOM 2907 N N . LEU C 2 20 ? -68.658 -0.162 -94.570 1.00 57.38 20 LEU H N 1
ATOM 2908 C CA . LEU C 2 20 ? -67.607 0.853 -94.764 1.00 53.15 20 LEU H CA 1
ATOM 2909 C C . LEU C 2 20 ? -67.996 1.767 -95.912 1.00 57.69 20 LEU H C 1
ATOM 2910 O O . LEU C 2 20 ? -68.514 1.243 -96.920 1.00 56.38 20 LEU H O 1
ATOM 2915 N N . SER C 2 21 ? -67.828 3.073 -95.693 1.00 63.46 21 SER H N 1
ATOM 2916 C CA . SER C 2 21 ? -68.125 4.107 -96.709 1.00 66.85 21 SER H CA 1
ATOM 2917 C C . SER C 2 21 ? -66.832 4.783 -97.145 1.00 67.08 21 SER H C 1
ATOM 2918 O O . SER C 2 21 ? -65.927 4.930 -96.361 1.00 72.69 21 SER H O 1
ATOM 2921 N N . CYS C 2 22 ? -66.773 5.171 -98.413 1.00 65.08 22 CYS H N 1
ATOM 2922 C CA . CYS C 2 22 ? -65.625 5.824 -99.062 1.00 66.66 22 CYS H CA 1
ATOM 2923 C C . CYS C 2 22 ? -66.145 6.953 -99.933 1.00 65.85 22 CYS H C 1
ATOM 2924 O O . CYS C 2 22 ? -66.730 6.690 -100.984 1.00 70.05 22 CYS H O 1
ATOM 2927 N N . ALA C 2 23 ? -65.815 8.180 -99.507 1.00 66.49 23 ALA H N 1
ATOM 2928 C CA . ALA C 2 23 ? -66.239 9.413 -100.192 1.00 62.66 23 ALA H CA 1
ATOM 2929 C C . ALA C 2 23 ? -65.193 9.825 -101.212 1.00 61.74 23 ALA H C 1
ATOM 2930 O O . ALA C 2 23 ? -64.056 10.101 -100.765 1.00 77.14 23 ALA H O 1
ATOM 2932 N N . ALA C 2 24 ? -65.575 9.851 -102.494 1.00 63.70 24 ALA H N 1
ATOM 2933 C CA . ALA C 2 24 ? -64.694 10.221 -103.610 1.00 64.52 24 ALA H CA 1
ATOM 2934 C C . ALA C 2 24 ? -64.971 11.675 -104.002 1.00 74.32 24 ALA H C 1
ATOM 2935 O O . ALA C 2 24 ? -66.121 12.148 -103.900 1.00 85.04 24 ALA H O 1
ATOM 2937 N N . SER C 2 25 ? -63.904 12.348 -104.361 1.00 75.87 25 SER H N 1
ATOM 2938 C CA . SER C 2 25 ? -63.819 13.815 -104.546 1.00 76.66 25 SER H CA 1
ATOM 2939 C C . SER C 2 25 ? -62.716 14.133 -105.537 1.00 69.47 25 SER H C 1
ATOM 2940 O O . SER C 2 25 ? -61.624 13.585 -105.334 1.00 90.15 25 SER H O 1
ATOM 2943 N N . GLY C 2 26 ? -62.938 15.040 -106.489 1.00 72.19 26 GLY H N 1
ATOM 2944 C CA . GLY C 2 26 ? -61.853 15.552 -107.341 1.00 76.10 26 GLY H CA 1
ATOM 2945 C C . GLY C 2 26 ? -61.599 14.730 -108.590 1.00 69.74 26 GLY H C 1
ATOM 2946 O O . GLY C 2 26 ? -60.456 14.777 -109.109 1.00 76.52 26 GLY H O 1
ATOM 2947 N N . PHE C 2 27 ? -62.618 14.025 -109.069 1.00 61.41 27 PHE H N 1
ATOM 2948 C CA . PHE C 2 27 ? -62.602 13.348 -110.382 1.00 64.01 27 PHE H CA 1
ATOM 2949 C C . PHE C 2 27 ? -63.999 12.839 -110.706 1.00 66.22 27 PHE H C 1
ATOM 2950 O O . PHE C 2 27 ? -64.924 12.953 -109.896 1.00 72.01 27 PHE H O 1
ATOM 2958 N N . THR C 2 28 ? -64.164 12.343 -111.920 1.00 74.59 28 THR H N 1
ATOM 2959 C CA . THR C 2 28 ? -65.442 11.742 -112.359 1.00 83.74 28 THR H CA 1
ATOM 2960 C C . THR C 2 28 ? -65.599 10.367 -111.722 1.00 86.32 28 THR H C 1
ATOM 2961 O O . THR C 2 28 ? -65.064 9.405 -112.269 1.00 98.49 28 THR H O 1
ATOM 2965 N N . PHE C 2 29 ? -66.225 10.327 -110.554 1.00 73.51 29 PHE H N 1
ATOM 2966 C CA . PHE C 2 29 ? -66.337 9.093 -109.754 1.00 70.74 29 PHE H CA 1
ATOM 2967 C C . PHE C 2 29 ? -66.820 7.954 -110.643 1.00 63.79 29 PHE H C 1
ATOM 2968 O O . PHE C 2 29 ? -66.246 6.837 -110.644 1.00 72.87 29 PHE H O 1
ATOM 2976 N N . SER C 2 30 ? -67.900 8.216 -111.364 1.00 65.18 30 SER H N 1
ATOM 2977 C CA . SER C 2 30 ? -68.580 7.151 -112.149 1.00 67.15 30 SER H CA 1
ATOM 2978 C C . SER C 2 30 ? -67.787 6.771 -113.392 1.00 57.46 30 SER H C 1
ATOM 2979 O O . SER C 2 30 ? -68.198 5.850 -114.059 1.00 46.70 30 SER H O 1
ATOM 2982 N N . GLY C 2 31 ? -66.636 7.398 -113.569 1.00 58.67 31 GLY H N 1
ATOM 2983 C CA . GLY C 2 31 ? -65.718 7.149 -114.685 1.00 60.73 31 GLY H CA 1
ATOM 2984 C C . GLY C 2 31 ? -64.731 6.018 -114.490 1.00 57.60 31 GLY H C 1
ATOM 2985 O O . GLY C 2 31 ? -64.242 5.450 -115.495 1.00 55.34 31 GLY H O 1
ATOM 2986 N N . TYR C 2 32 ? -64.487 5.635 -113.239 1.00 62.82 32 TYR H N 1
ATOM 2987 C CA . TYR C 2 32 ? -63.371 4.739 -112.846 1.00 63.41 32 TYR H CA 1
ATOM 2988 C C . TYR C 2 32 ? -63.854 3.533 -112.044 1.00 62.17 32 TYR H C 1
ATOM 2989 O O . TYR C 2 32 ? -64.838 3.633 -111.256 1.00 54.46 32 TYR H O 1
ATOM 2998 N N . GLY C 2 33 ? -63.124 2.429 -112.202 1.00 62.32 33 GLY H N 1
ATOM 2999 C CA . GLY C 2 33 ? -63.261 1.245 -111.343 1.00 60.96 33 GLY H CA 1
ATOM 3000 C C . GLY C 2 33 ? -62.756 1.574 -109.969 1.00 53.39 33 GLY H C 1
ATOM 3001 O O . GLY C 2 33 ? -61.941 2.466 -109.850 1.00 69.18 33 GLY H O 1
ATOM 3002 N N . MET C 2 34 ? -63.267 0.915 -108.954 1.00 46.36 34 MET H N 1
ATOM 3003 C CA . MET C 2 34 ? -62.795 1.176 -107.575 1.00 41.11 34 MET H CA 1
ATOM 3004 C C . MET C 2 34 ? -62.510 -0.142 -106.892 1.00 35.78 34 MET H C 1
ATOM 3005 O O . MET C 2 34 ? -63.028 -1.170 -107.270 1.00 33.32 34 MET H O 1
ATOM 3010 N N . SER C 2 35 ? -61.747 -0.101 -105.832 1.00 38.54 35 SER H N 1
ATOM 3011 C CA . SER C 2 35 ? -61.298 -1.325 -105.121 1.00 45.16 35 SER H CA 1
ATOM 3012 C C . SER C 2 35 ? -61.227 -1.125 -103.622 1.00 47.53 35 SER H C 1
ATOM 3013 O O . SER C 2 35 ? -61.195 0.032 -103.140 1.00 51.94 35 SER H O 1
ATOM 3016 N N . TRP C 2 36 ? -61.252 -2.250 -102.920 1.00 49.14 36 TRP H N 1
ATOM 3017 C CA . TRP C 2 36 ? -60.962 -2.318 -101.467 1.00 49.85 36 TRP H CA 1
ATOM 3018 C C . TRP C 2 36 ? -59.742 -3.206 -101.226 1.00 45.20 36 TRP H C 1
ATOM 3019 O O . TRP C 2 36 ? -59.667 -4.325 -101.743 1.00 37.27 36 TRP H O 1
ATOM 3030 N N . VAL C 2 37 ? -58.803 -2.679 -100.478 1.00 46.78 37 VAL H N 1
ATOM 3031 C CA . VAL C 2 37 ? -57.569 -3.392 -100.074 1.00 37.36 37 VAL H CA 1
ATOM 3032 C C . VAL C 2 37 ? -57.399 -3.230 -98.573 1.00 37.78 37 VAL H C 1
ATOM 3033 O O . VAL C 2 37 ? -57.423 -2.105 -98.056 1.00 36.46 37 VAL H O 1
ATOM 3037 N N . ARG C 2 38 ? -57.135 -4.316 -97.875 1.00 42.29 38 ARG H N 1
ATOM 3038 C CA . ARG C 2 38 ? -56.886 -4.215 -96.426 1.00 47.54 38 ARG H CA 1
ATOM 3039 C C . ARG C 2 38 ? -55.413 -4.451 -96.123 1.00 49.23 38 ARG H C 1
ATOM 3040 O O . ARG C 2 38 ? -54.712 -5.075 -96.916 1.00 52.71 38 ARG H O 1
ATOM 3048 N N . GLN C 2 39 ? -54.987 -3.929 -94.969 1.00 55.90 39 GLN H N 1
ATOM 3049 C CA . GLN C 2 39 ? -53.589 -4.079 -94.506 1.00 60.30 39 GLN H CA 1
ATOM 3050 C C . GLN C 2 39 ? -53.603 -4.616 -93.087 1.00 60.52 39 GLN H C 1
ATOM 3051 O O . GLN C 2 39 ? -53.843 -3.819 -92.178 1.00 60.71 39 GLN H O 1
ATOM 3057 N N . THR C 2 40 ? -53.276 -5.902 -92.960 1.00 63.81 40 THR H N 1
ATOM 3058 C CA . THR C 2 40 ? -53.193 -6.676 -91.707 1.00 62.19 40 THR H CA 1
ATOM 3059 C C . THR C 2 40 ? -52.186 -5.979 -90.807 1.00 63.20 40 THR H C 1
ATOM 3060 O O . THR C 2 40 ? -51.314 -5.296 -91.312 1.00 72.97 40 THR H O 1
ATOM 3064 N N . PRO C 2 41 ? -52.273 -6.096 -89.473 1.00 66.84 41 PRO H N 1
ATOM 3065 C CA . PRO C 2 41 ? -51.249 -5.514 -88.601 1.00 75.94 41 PRO H CA 1
ATOM 3066 C C . PRO C 2 41 ? -49.828 -6.082 -88.812 1.00 81.92 41 PRO H C 1
ATOM 3067 O O . PRO C 2 41 ? -48.865 -5.487 -88.315 1.00 82.75 41 PRO H O 1
ATOM 3071 N N . ASP C 2 42 ? -49.696 -7.187 -89.552 1.00 72.98 42 ASP H N 1
ATOM 3072 C CA . ASP C 2 42 ? -48.366 -7.723 -89.953 1.00 70.46 42 ASP H CA 1
ATOM 3073 C C . ASP C 2 42 ? -47.799 -6.897 -91.114 1.00 59.84 42 ASP H C 1
ATOM 3074 O O . ASP C 2 42 ? -46.719 -7.208 -91.604 1.00 47.51 42 ASP H O 1
ATOM 3079 N N . LYS C 2 43 ? -48.568 -5.906 -91.542 1.00 55.45 43 LYS H N 1
ATOM 3080 C CA . LYS C 2 43 ? -48.214 -4.849 -92.514 1.00 55.56 43 LYS H CA 1
ATOM 3081 C C . LYS C 2 43 ? -48.211 -5.389 -93.948 1.00 54.94 43 LYS H C 1
ATOM 3082 O O . LYS C 2 43 ? -47.716 -4.663 -94.840 1.00 66.42 43 LYS H O 1
ATOM 3085 N N . ARG C 2 44 ? -48.781 -6.570 -94.170 1.00 53.97 44 ARG H N 1
ATOM 3086 C CA . ARG C 2 44 ? -48.975 -7.114 -95.526 1.00 63.01 44 ARG H CA 1
ATOM 3087 C C . ARG C 2 44 ? -50.249 -6.539 -96.131 1.00 73.63 44 ARG H C 1
ATOM 3088 O O . ARG C 2 44 ? -51.099 -6.077 -95.347 1.00 78.85 44 ARG H O 1
ATOM 3096 N N . LEU C 2 45 ? -50.287 -6.450 -97.456 1.00 70.75 45 LEU H N 1
ATOM 3097 C CA . LEU C 2 45 ? -51.415 -5.824 -98.194 1.00 58.70 45 LEU H CA 1
ATOM 3098 C C . LEU C 2 45 ? -52.199 -6.890 -98.962 1.00 57.08 45 LEU H C 1
ATOM 3099 O O . LEU C 2 45 ? -51.581 -7.692 -99.642 1.00 51.53 45 LEU H O 1
ATOM 3104 N N . GLU C 2 46 ? -53.520 -6.875 -98.835 1.00 63.23 46 GLU H N 1
ATOM 3105 C CA . GLU C 2 46 ? -54.381 -7.896 -99.458 1.00 62.78 46 GLU H CA 1
ATOM 3106 C C . GLU C 2 46 ? -55.552 -7.206 -100.140 1.00 58.75 46 GLU H C 1
ATOM 3107 O O . GLU C 2 46 ? -56.358 -6.525 -99.460 1.00 67.21 46 GLU H O 1
ATOM 3113 N N . TRP C 2 47 ? -55.641 -7.408 -101.450 1.00 53.96 47 TRP H N 1
ATOM 3114 C CA . TRP C 2 47 ? -56.798 -6.954 -102.253 1.00 51.36 47 TRP H CA 1
ATOM 3115 C C . TRP C 2 47 ? -58.013 -7.787 -101.853 1.00 49.08 47 TRP H C 1
ATOM 3116 O O . TRP C 2 47 ? -57.940 -9.019 -101.900 1.00 41.87 47 TRP H O 1
ATOM 3127 N N . VAL C 2 48 ? -59.087 -7.116 -101.450 1.00 54.63 48 VAL H N 1
ATOM 3128 C CA . VAL C 2 48 ? -60.343 -7.792 -100.998 1.00 54.69 48 VAL H CA 1
ATOM 3129 C C . VAL C 2 48 ? -61.515 -7.609 -101.974 1.00 46.85 48 VAL H C 1
ATOM 3130 O O . VAL C 2 48 ? -62.437 -8.429 -101.878 1.00 39.87 48 VAL H O 1
ATOM 3134 N N . ALA C 2 49 ? -61.530 -6.581 -102.799 1.00 44.91 49 ALA H N 1
ATOM 3135 C CA . ALA C 2 49 ? -62.693 -6.338 -103.655 1.00 48.60 49 ALA H CA 1
ATOM 3136 C C . ALA C 2 49 ? -62.425 -5.270 -104.715 1.00 48.46 49 ALA H C 1
ATOM 3137 O O . ALA C 2 49 ? -61.486 -4.493 -104.669 1.00 34.95 49 ALA H O 1
ATOM 3139 N N . THR C 2 50 ? -63.286 -5.317 -105.724 1.00 49.33 50 THR H N 1
ATOM 3140 C CA . THR C 2 50 ? -63.177 -4.519 -106.953 1.00 51.64 50 THR H CA 1
ATOM 3141 C C . THR C 2 50 ? -64.526 -4.420 -107.611 1.00 46.37 50 THR H C 1
ATOM 3142 O O . THR C 2 50 ? -65.094 -5.436 -107.891 1.00 51.71 50 THR H O 1
ATOM 3146 N N . ILE C 2 51 ? -64.903 -3.206 -107.975 1.00 43.84 51 ILE H N 1
ATOM 3147 C CA . ILE C 2 51 ? -66.148 -2.927 -108.729 1.00 46.70 51 ILE H CA 1
ATOM 3148 C C . ILE C 2 51 ? -65.804 -2.134 -109.981 1.00 50.10 51 ILE H C 1
ATOM 3149 O O . ILE C 2 51 ? -64.955 -1.231 -109.929 1.00 56.54 51 ILE H O 1
ATOM 3154 N N . THR C 2 52 ? -66.505 -2.452 -111.065 1.00 52.94 52 THR H N 1
ATOM 3155 C CA . THR C 2 52 ? -66.465 -1.699 -112.344 1.00 53.04 52 THR H CA 1
ATOM 3156 C C . THR C 2 52 ? -67.114 -0.335 -112.146 1.00 51.79 52 THR H C 1
ATOM 3157 O O . THR C 2 52 ? -67.936 -0.207 -111.241 1.00 51.40 52 THR H O 1
ATOM 3161 N N . SER C 2 53 ? -66.732 0.631 -112.984 1.00 50.76 53 SER H N 1
ATOM 3162 C CA . SER C 2 53 ? -67.204 2.024 -112.987 1.00 49.84 53 SER H CA 1
ATOM 3163 C C . SER C 2 53 ? -68.724 2.123 -112.894 1.00 47.11 53 SER H C 1
ATOM 3164 O O . SER C 2 53 ? -69.258 3.098 -112.238 1.00 47.07 53 SER H O 1
ATOM 3167 N N . GLY C 2 54 ? -69.382 1.140 -113.514 1.00 40.90 54 GLY H N 1
ATOM 3168 C CA . GLY C 2 54 ? -70.837 1.105 -113.731 1.00 44.95 54 GLY H CA 1
ATOM 3169 C C . GLY C 2 54 ? -71.555 0.423 -112.603 1.00 44.04 54 GLY H C 1
ATOM 3170 O O . GLY C 2 54 ? -72.820 0.438 -112.606 1.00 39.17 54 GLY H O 1
ATOM 3171 N N . GLY C 2 55 ? -70.797 -0.250 -111.736 1.00 42.39 55 GLY H N 1
ATOM 3172 C CA . GLY C 2 55 ? -71.353 -0.938 -110.567 1.00 45.19 55 GLY H CA 1
ATOM 3173 C C . GLY C 2 55 ? -71.970 -2.257 -110.939 1.00 44.24 55 GLY H C 1
ATOM 3174 O O . GLY C 2 55 ? -72.417 -2.988 -109.989 1.00 53.15 55 GLY H O 1
ATOM 3175 N N . THR C 2 56 ? -71.979 -2.599 -112.228 1.00 46.94 56 THR H N 1
ATOM 3176 C CA . THR C 2 56 ? -72.682 -3.824 -112.706 1.00 57.87 56 THR H CA 1
ATOM 3177 C C . THR C 2 56 ? -71.932 -5.056 -112.245 1.00 58.78 56 THR H C 1
ATOM 3178 O O . THR C 2 56 ? -72.605 -5.984 -111.786 1.00 68.90 56 THR H O 1
ATOM 3182 N N . TYR C 2 57 ? -70.626 -5.058 -112.427 1.00 57.68 57 TYR H N 1
ATOM 3183 C CA . TYR C 2 57 ? -69.774 -6.239 -112.191 1.00 52.91 57 TYR H CA 1
ATOM 3184 C C . TYR C 2 57 ? -68.783 -6.029 -111.059 1.00 46.31 57 TYR H C 1
ATOM 3185 O O . TYR C 2 57 ? -68.135 -4.983 -111.017 1.00 43.79 57 TYR H O 1
ATOM 3194 N N . THR C 2 58 ? -68.660 -7.052 -110.213 1.00 43.61 58 THR H N 1
ATOM 3195 C CA . THR C 2 58 ? -67.839 -7.056 -108.982 1.00 44.48 58 THR H CA 1
ATOM 3196 C C . THR C 2 58 ? -66.863 -8.225 -109.045 1.00 45.73 58 THR H C 1
ATOM 3197 O O . THR C 2 58 ? -67.108 -9.161 -109.789 1.00 47.96 58 THR H O 1
ATOM 3201 N N . TYR C 2 59 ? -65.786 -8.125 -108.286 1.00 51.17 59 TYR H N 1
ATOM 3202 C CA . TYR C 2 59 ? -64.725 -9.146 -108.254 1.00 59.77 59 TYR H CA 1
ATOM 3203 C C . TYR C 2 59 ? -64.129 -9.222 -106.854 1.00 59.91 59 TYR H C 1
ATOM 3204 O O . TYR C 2 59 ? -63.924 -8.175 -106.164 1.00 59.37 59 TYR H O 1
ATOM 3213 N N . TYR C 2 60 ? -63.830 -10.442 -106.439 1.00 57.82 60 TYR H N 1
ATOM 3214 C CA . TYR C 2 60 ? -63.306 -10.731 -105.082 1.00 57.33 60 TYR H CA 1
ATOM 3215 C C . TYR C 2 60 ? -62.303 -11.864 -105.176 1.00 57.11 60 TYR H C 1
ATOM 3216 O O . TYR C 2 60 ? -62.391 -12.704 -106.061 1.00 54.49 60 TYR H O 1
ATOM 3225 N N . PRO C 2 61 ? -61.358 -11.943 -104.213 1.00 61.44 61 PRO H N 1
ATOM 3226 C CA . PRO C 2 61 ? -60.515 -13.126 -104.051 1.00 60.23 61 PRO H CA 1
ATOM 3227 C C . PRO C 2 61 ? -61.277 -14.232 -103.325 1.00 65.09 61 PRO H C 1
ATOM 3228 O O . PRO C 2 61 ? -62.219 -13.930 -102.610 1.00 79.55 61 PRO H O 1
ATOM 3232 N N . ASP C 2 62 ? -60.814 -15.470 -103.485 1.00 66.66 62 ASP H N 1
ATOM 3233 C CA . ASP C 2 62 ? -61.409 -16.662 -102.830 1.00 72.02 62 ASP H CA 1
ATOM 3234 C C . ASP C 2 62 ? -61.068 -16.646 -101.338 1.00 75.44 62 ASP H C 1
ATOM 3235 O O . ASP C 2 62 ? -61.705 -17.399 -100.552 1.00 63.45 62 ASP H O 1
ATOM 3240 N N . SER C 2 63 ? -60.132 -15.774 -100.962 1.00 79.39 63 SER H N 1
ATOM 3241 C CA . SER C 2 63 ? -59.616 -15.658 -99.578 1.00 77.32 63 SER H CA 1
ATOM 3242 C C . SER C 2 63 ? -60.720 -15.357 -98.563 1.00 72.67 63 SER H C 1
ATOM 3243 O O . SER C 2 63 ? -60.620 -15.857 -97.430 1.00 75.08 63 SER H O 1
ATOM 3246 N N . VAL C 2 64 ? -61.722 -14.564 -98.942 1.00 74.15 64 VAL H N 1
ATOM 3247 C CA . VAL C 2 64 ? -62.726 -13.999 -97.992 1.00 74.67 64 VAL H CA 1
ATOM 3248 C C . VAL C 2 64 ? -64.101 -14.601 -98.247 1.00 73.65 64 VAL H C 1
ATOM 3249 O O . VAL C 2 64 ? -65.117 -13.949 -97.889 1.00 100.17 64 VAL H O 1
ATOM 3253 N N . LYS C 2 65 ? -64.114 -15.824 -98.771 1.00 68.43 65 LYS H N 1
ATOM 3254 C CA . LYS C 2 65 ? -65.259 -16.772 -98.714 1.00 56.84 65 LYS H CA 1
ATOM 3255 C C . LYS C 2 65 ? -66.608 -16.042 -98.869 1.00 54.81 65 LYS H C 1
ATOM 3256 O O . LYS C 2 65 ? -67.565 -16.407 -98.180 1.00 58.08 65 LYS H O 1
ATOM 3258 N N . GLY C 2 66 ? -66.678 -15.066 -99.775 1.00 59.35 66 GLY H N 1
ATOM 3259 C CA . GLY C 2 66 ? -67.908 -14.353 -100.183 1.00 62.96 66 GLY H CA 1
ATOM 3260 C C . GLY C 2 66 ? -68.582 -13.597 -99.059 1.00 57.27 66 GLY H C 1
ATOM 3261 O O . GLY C 2 66 ? -69.821 -13.493 -99.044 1.00 57.37 66 GLY H O 1
ATOM 3262 N N . ARG C 2 67 ? -67.792 -13.054 -98.153 1.00 53.86 67 ARG H N 1
ATOM 3263 C CA . ARG C 2 67 ? -68.356 -12.369 -96.968 1.00 60.28 67 ARG H CA 1
ATOM 3264 C C . ARG C 2 67 ? -68.423 -10.868 -97.193 1.00 59.76 67 ARG H C 1
ATOM 3265 O O . ARG C 2 67 ? -69.194 -10.207 -96.493 1.00 60.47 67 ARG H O 1
ATOM 3273 N N . PHE C 2 68 ? -67.672 -10.385 -98.177 1.00 61.39 68 PHE H N 1
ATOM 3274 C CA . PHE C 2 68 ? -67.576 -8.954 -98.522 1.00 60.25 68 PHE H CA 1
ATOM 3275 C C . PHE C 2 68 ? -68.457 -8.704 -99.748 1.00 56.82 68 PHE H C 1
ATOM 3276 O O . PHE C 2 68 ? -68.492 -9.536 -100.712 1.00 54.82 68 PHE H O 1
ATOM 3284 N N . THR C 2 69 ? -69.158 -7.591 -99.715 1.00 51.75 69 THR H N 1
ATOM 3285 C CA . THR C 2 69 ? -70.057 -7.163 -100.799 1.00 54.88 69 THR H CA 1
ATOM 3286 C C . THR C 2 69 ? -69.793 -5.687 -101.054 1.00 49.83 69 THR H C 1
ATOM 3287 O O . THR C 2 69 ? -70.199 -4.832 -100.271 1.00 57.71 69 THR H O 1
ATOM 3291 N N . ILE C 2 70 ? -69.230 -5.406 -102.222 1.00 42.69 70 ILE H N 1
ATOM 3292 C CA . ILE C 2 70 ? -68.918 -4.036 -102.696 1.00 42.78 70 ILE H CA 1
ATOM 3293 C C . ILE C 2 70 ? -70.100 -3.457 -103.471 1.00 44.90 70 ILE H C 1
ATOM 3294 O O . ILE C 2 70 ? -70.833 -4.234 -104.123 1.00 38.80 70 ILE H O 1
ATOM 3299 N N . SER C 2 71 ? -70.280 -2.161 -103.378 1.00 51.87 71 SER H N 1
ATOM 3300 C CA . SER C 2 71 ? -71.277 -1.404 -104.164 1.00 52.58 71 SER H CA 1
ATOM 3301 C C . SER C 2 71 ? -70.807 0.040 -104.309 1.00 51.35 71 SER H C 1
ATOM 3302 O O . SER C 2 71 ? -69.845 0.434 -103.705 1.00 36.14 71 SER H O 1
ATOM 3305 N N . ARG C 2 72 ? -71.510 0.788 -105.141 1.00 57.17 72 ARG H N 1
ATOM 3306 C CA . ARG C 2 72 ? -71.204 2.212 -105.394 1.00 54.58 72 ARG H CA 1
ATOM 3307 C C . ARG C 2 72 ? -72.467 2.978 -105.787 1.00 56.10 72 ARG H C 1
ATOM 3308 O O . ARG C 2 72 ? -73.148 2.587 -106.760 1.00 46.65 72 ARG H O 1
ATOM 3316 N N . ASP C 2 73 ? -72.713 4.070 -105.060 1.00 60.46 73 ASP H N 1
ATOM 3317 C CA . ASP C 2 73 ? -73.791 5.023 -105.344 1.00 68.18 73 ASP H CA 1
ATOM 3318 C C . ASP C 2 73 ? -73.215 6.161 -106.176 1.00 71.31 73 ASP H C 1
ATOM 3319 O O . ASP C 2 73 ? -72.571 7.059 -105.615 1.00 89.04 73 ASP H O 1
ATOM 3324 N N . ASN C 2 74 ? -73.389 6.063 -107.478 1.00 68.86 74 ASN H N 1
ATOM 3325 C CA . ASN C 2 74 ? -72.678 6.964 -108.421 1.00 71.09 74 ASN H CA 1
ATOM 3326 C C . ASN C 2 74 ? -73.190 8.388 -108.270 1.00 76.32 74 ASN H C 1
ATOM 3327 O O . ASN C 2 74 ? -72.445 9.299 -108.656 1.00 74.39 74 ASN H O 1
ATOM 3332 N N . ALA C 2 75 ? -74.381 8.546 -107.700 1.00 83.49 75 ALA H N 1
ATOM 3333 C CA . ALA C 2 75 ? -75.022 9.859 -107.494 1.00 87.38 75 ALA H CA 1
ATOM 3334 C C . ALA C 2 75 ? -74.391 10.621 -106.336 1.00 91.28 75 ALA H C 1
ATOM 3335 O O . ALA C 2 75 ? -74.259 11.871 -106.431 1.00 110.38 75 ALA H O 1
ATOM 3337 N N . LYS C 2 76 ? -74.087 9.896 -105.262 1.00 82.68 76 LYS H N 1
ATOM 3338 C CA . LYS C 2 76 ? -73.606 10.480 -103.995 1.00 78.22 76 LYS H CA 1
ATOM 3339 C C . LYS C 2 76 ? -72.090 10.446 -103.969 1.00 69.80 76 LYS H C 1
ATOM 3340 O O . LYS C 2 76 ? -71.526 11.023 -103.027 1.00 88.34 76 LYS H O 1
ATOM 3343 N N . ASN C 2 77 ? -71.459 9.903 -104.996 1.00 60.03 77 ASN H N 1
ATOM 3344 C CA . ASN C 2 77 ? -69.988 9.833 -105.122 1.00 75.23 77 ASN H CA 1
ATOM 3345 C C . ASN C 2 77 ? -69.373 9.006 -103.989 1.00 71.41 77 ASN H C 1
ATOM 3346 O O . ASN C 2 77 ? -68.288 9.292 -103.557 1.00 61.14 77 ASN H O 1
ATOM 3351 N N . THR C 2 78 ? -70.076 7.952 -103.616 1.00 68.65 78 THR H N 1
ATOM 3352 C CA . THR C 2 78 ? -69.787 7.078 -102.474 1.00 63.21 78 THR H CA 1
ATOM 3353 C C . THR C 2 78 ? -69.629 5.651 -102.968 1.00 53.90 78 THR H C 1
ATOM 3354 O O . THR C 2 78 ? -70.558 5.069 -103.564 1.00 49.52 78 THR H O 1
ATOM 3358 N N . LEU C 2 79 ? -68.496 5.081 -102.584 1.00 56.89 79 LEU H N 1
ATOM 3359 C CA . LEU C 2 79 ? -68.180 3.636 -102.687 1.00 58.22 79 LEU H CA 1
ATOM 3360 C C . LEU C 2 79 ? -68.412 2.976 -101.335 1.00 52.60 79 LEU H C 1
ATOM 3361 O O . LEU C 2 79 ? -68.124 3.604 -100.321 1.00 52.63 79 LEU H O 1
ATOM 3366 N N . TYR C 2 80 ? -68.939 1.772 -101.348 1.00 54.71 80 TYR H N 1
ATOM 3367 C CA . TYR C 2 80 ? -69.326 1.052 -100.101 1.00 60.53 80 TYR H CA 1
ATOM 3368 C C . TYR C 2 80 ? -68.711 -0.340 -100.081 1.00 63.91 80 TYR H C 1
ATOM 3369 O O . TYR C 2 80 ? -68.687 -1.006 -101.122 1.00 66.29 80 TYR H O 1
ATOM 3378 N N . LEU C 2 81 ? -68.332 -0.833 -98.896 1.00 69.27 81 LEU H N 1
ATOM 3379 C CA . LEU C 2 81 ? -68.051 -2.275 -98.700 1.00 65.67 81 LEU H CA 1
ATOM 3380 C C . LEU C 2 81 ? -68.760 -2.814 -97.462 1.00 61.44 81 LEU H C 1
ATOM 3381 O O . LEU C 2 81 ? -68.404 -2.463 -96.315 1.00 57.85 81 LEU H O 1
ATOM 3386 N N . GLN C 2 82 ? -69.658 -3.769 -97.688 1.00 63.75 82 GLN H N 1
ATOM 3387 C CA . GLN C 2 82 ? -70.339 -4.532 -96.602 1.00 68.65 82 GLN H CA 1
ATOM 3388 C C . GLN C 2 82 ? -69.503 -5.748 -96.222 1.00 61.99 82 GLN H C 1
ATOM 3389 O O . GLN C 2 82 ? -69.377 -6.687 -97.027 1.00 52.44 82 GLN H O 1
ATOM 3395 N N . ILE C 2 83 ? -68.970 -5.724 -95.011 1.00 68.30 83 ILE H N 1
ATOM 3396 C CA . ILE C 2 83 ? -68.183 -6.858 -94.465 1.00 78.87 83 ILE H CA 1
ATOM 3397 C C . ILE C 2 83 ? -69.043 -7.546 -93.412 1.00 86.28 83 ILE H C 1
ATOM 3398 O O . ILE C 2 83 ? -69.429 -6.927 -92.405 1.00 86.31 83 ILE H O 1
ATOM 3403 N N . ASP C 2 84 ? -69.271 -8.837 -93.648 1.00 97.78 84 ASP H N 1
ATOM 3404 C CA . ASP C 2 84 ? -70.206 -9.673 -92.850 1.00 105.64 84 ASP H CA 1
ATOM 3405 C C . ASP C 2 84 ? -69.454 -10.855 -92.243 1.00 94.55 84 ASP H C 1
ATOM 3406 O O . ASP C 2 84 ? -68.375 -11.198 -92.732 1.00 82.96 84 ASP H O 1
ATOM 3411 N N . SER C 2 85 ? -70.062 -11.486 -91.240 1.00 83.82 85 SER H N 1
ATOM 3412 C CA . SER C 2 85 ? -69.561 -12.677 -90.523 1.00 73.38 85 SER H CA 1
ATOM 3413 C C . SER C 2 85 ? -68.098 -12.495 -90.135 1.00 66.79 85 SER H C 1
ATOM 3414 O O . SER C 2 85 ? -67.349 -13.431 -90.277 1.00 58.89 85 SER H O 1
ATOM 3416 N N . LEU C 2 86 ? -67.731 -11.300 -89.702 1.00 74.94 86 LEU H N 1
ATOM 3417 C CA . LEU C 2 86 ? -66.341 -10.922 -89.377 1.00 85.18 86 LEU H CA 1
ATOM 3418 C C . LEU C 2 86 ? -65.674 -11.971 -88.481 1.00 85.24 86 LEU H C 1
ATOM 3419 O O . LEU C 2 86 ? -66.318 -12.539 -87.589 1.00 74.33 86 LEU H O 1
ATOM 3424 N N . LYS C 2 87 ? -64.369 -12.133 -88.685 1.00 89.32 87 LYS H N 1
ATOM 3425 C CA . LYS C 2 87 ? -63.514 -13.080 -87.935 1.00 83.29 87 LYS H CA 1
ATOM 3426 C C . LYS C 2 87 ? -62.330 -12.281 -87.417 1.00 70.90 87 LYS H C 1
ATOM 3427 O O . LYS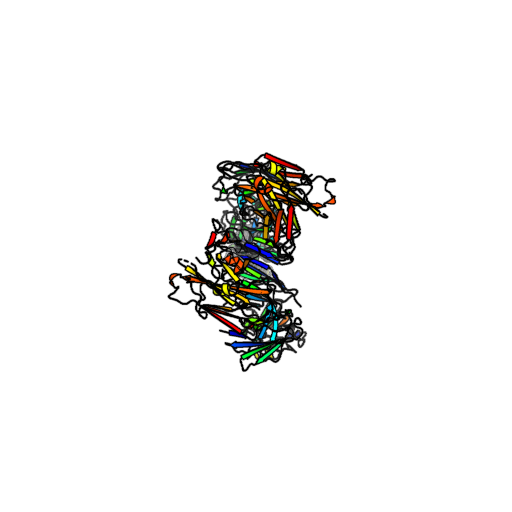 C 2 87 ? -62.081 -11.193 -87.932 1.00 70.53 87 LYS H O 1
ATOM 3431 N N . SER C 2 88 ? -61.595 -12.815 -86.447 1.00 62.19 88 SER H N 1
ATOM 3432 C CA . SER C 2 88 ? -60.380 -12.175 -85.879 1.00 58.39 88 SER H CA 1
ATOM 3433 C C . SER C 2 88 ? -59.392 -11.856 -87.005 1.00 57.27 88 SER H C 1
ATOM 3434 O O . SER C 2 88 ? -58.636 -10.837 -86.893 1.00 68.96 88 SER H O 1
ATOM 3436 N N . GLU C 2 89 ? -59.402 -12.720 -88.030 1.00 52.67 89 GLU H N 1
ATOM 3437 C CA . GLU C 2 89 ? -58.494 -12.664 -89.203 1.00 50.99 89 GLU H CA 1
ATOM 3438 C C . GLU C 2 89 ? -58.797 -11.469 -90.109 1.00 59.64 89 GLU H C 1
ATOM 3439 O O . GLU C 2 89 ? -57.986 -11.221 -91.030 1.00 53.96 89 GLU H O 1
ATOM 3441 N N . ASP C 2 90 ? -59.889 -10.748 -89.833 1.00 62.49 90 ASP H N 1
ATOM 3442 C CA . ASP C 2 90 ? -60.329 -9.611 -90.677 1.00 52.52 90 ASP H CA 1
ATOM 3443 C C . ASP C 2 90 ? -59.852 -8.298 -90.087 1.00 57.49 90 ASP H C 1
ATOM 3444 O O . ASP C 2 90 ? -59.853 -7.299 -90.848 1.00 62.12 90 ASP H O 1
ATOM 3449 N N . THR C 2 91 ? -59.486 -8.298 -88.792 1.00 59.69 91 THR H N 1
ATOM 3450 C CA . THR C 2 91 ? -58.865 -7.126 -88.142 1.00 59.93 91 THR H CA 1
ATOM 3451 C C . THR C 2 91 ? -57.782 -6.581 -89.073 1.00 60.27 91 THR H C 1
ATOM 3452 O O . THR C 2 91 ? -56.838 -7.312 -89.425 1.00 71.94 91 THR H O 1
ATOM 3456 N N . ALA C 2 92 ? -57.971 -5.348 -89.522 1.00 54.76 92 ALA H N 1
ATOM 3457 C CA . ALA C 2 92 ? -57.068 -4.687 -90.474 1.00 59.83 92 ALA H CA 1
ATOM 3458 C C . ALA C 2 92 ? -57.390 -3.206 -90.628 1.00 55.38 92 ALA H C 1
ATOM 3459 O O . ALA C 2 92 ? -58.377 -2.731 -90.090 1.00 55.67 92 ALA H O 1
ATOM 3461 N N . ILE C 2 93 ? -56.578 -2.533 -91.446 1.00 49.76 93 ILE H N 1
ATOM 3462 C CA . ILE C 2 93 ? -56.923 -1.197 -92.002 1.00 55.41 93 ILE H CA 1
ATOM 3463 C C . ILE C 2 93 ? -57.526 -1.400 -93.387 1.00 54.79 93 ILE H C 1
ATOM 3464 O O . ILE C 2 93 ? -56.888 -2.033 -94.250 1.00 55.14 93 ILE H O 1
ATOM 3469 N N . TYR C 2 94 ? -58.675 -0.784 -93.639 1.00 53.28 94 TYR H N 1
ATOM 3470 C CA . TYR C 2 94 ? -59.319 -0.869 -94.960 1.00 51.15 94 TYR H CA 1
ATOM 3471 C C . TYR C 2 94 ? -59.128 0.436 -95.722 1.00 53.69 94 TYR H C 1
ATOM 3472 O O . TYR C 2 94 ? -59.533 1.535 -95.271 1.00 49.08 94 TYR H O 1
ATOM 3481 N N . PHE C 2 95 ? -58.567 0.264 -96.918 1.00 52.59 95 PHE H N 1
ATOM 3482 C CA . PHE C 2 95 ? -58.356 1.309 -97.940 1.00 53.57 95 PHE H CA 1
ATOM 3483 C C . PHE C 2 95 ? -59.339 1.119 -99.089 1.00 53.10 95 PHE H C 1
ATOM 3484 O O . PHE C 2 95 ? -59.490 0.002 -99.552 1.00 43.64 95 PHE H O 1
ATOM 3492 N N . CYS C 2 96 ? -59.976 2.215 -99.513 1.00 56.23 96 CYS H N 1
ATOM 3493 C CA . CYS C 2 96 ? -60.585 2.297 -100.847 1.00 57.74 96 CYS H CA 1
ATOM 3494 C C . CYS C 2 96 ? -59.510 2.834 -101.772 1.00 54.30 96 CYS H C 1
ATOM 3495 O O . CYS C 2 96 ? -58.539 3.413 -101.299 1.00 57.94 96 CYS H O 1
ATOM 3498 N N . ALA C 2 97 ? -59.645 2.568 -103.054 1.00 52.96 97 ALA H N 1
ATOM 3499 C CA . ALA C 2 97 ? -58.643 2.986 -104.059 1.00 52.40 97 ALA H CA 1
ATOM 3500 C C . ALA C 2 97 ? -59.248 3.079 -105.451 1.00 47.04 97 ALA H C 1
ATOM 3501 O O . ALA C 2 97 ? -60.091 2.234 -105.802 1.00 47.33 97 ALA H O 1
ATOM 3503 N N . ARG C 2 98 ? -58.837 4.101 -106.193 1.00 47.45 98 ARG H N 1
ATOM 3504 C CA . ARG C 2 98 ? -59.248 4.271 -107.605 1.00 52.74 98 ARG H CA 1
ATOM 3505 C C . ARG C 2 98 ? -58.423 3.342 -108.484 1.00 51.20 98 ARG H C 1
ATOM 3506 O O . ARG C 2 98 ? -57.189 3.402 -108.414 1.00 61.34 98 ARG H O 1
ATOM 3514 N N . SER C 2 99 ? -59.088 2.491 -109.260 1.00 49.98 99 SER H N 1
ATOM 3515 C CA . SER C 2 99 ? -58.446 1.352 -109.961 1.00 49.59 99 SER H CA 1
ATOM 3516 C C . SER C 2 99 ? -58.349 1.611 -111.468 1.00 55.55 99 SER H C 1
ATOM 3517 O O . SER C 2 99 ? -59.364 1.932 -112.131 1.00 55.43 99 SER H O 1
ATOM 3520 N N . LEU C 2 100 ? -57.146 1.396 -112.012 1.00 59.22 100 LEU H N 1
ATOM 3521 C CA . LEU C 2 100 ? -56.899 1.394 -113.468 1.00 64.01 100 LEU H CA 1
ATOM 3522 C C . LEU C 2 100 ? -56.777 -0.053 -113.930 1.00 66.33 100 LEU H C 1
ATOM 3523 O O . LEU C 2 100 ? -56.941 -0.973 -113.108 1.00 72.66 100 LEU H O 1
ATOM 3528 N N . ALA C 2 101 ? -56.516 -0.239 -115.217 1.00 65.02 101 ALA H N 1
ATOM 3529 C CA . ALA C 2 101 ? -56.406 -1.580 -115.830 1.00 68.42 101 ALA H CA 1
ATOM 3530 C C . ALA C 2 101 ? -55.273 -2.337 -115.133 1.00 61.98 101 ALA H C 1
ATOM 3531 O O . ALA C 2 101 ? -54.346 -1.695 -114.612 1.00 74.39 101 ALA H O 1
ATOM 3533 N N . GLY C 2 102 ? -55.388 -3.648 -115.044 1.00 55.53 102 GLY H N 1
ATOM 3534 C CA . GLY C 2 102 ? -54.445 -4.468 -114.270 1.00 56.50 102 GLY H CA 1
ATOM 3535 C C . GLY C 2 102 ? -54.580 -4.186 -112.790 1.00 58.82 102 GLY H C 1
ATOM 3536 O O . GLY C 2 102 ? -53.668 -4.537 -112.025 1.00 46.28 102 GLY H O 1
ATOM 3537 N N . ASN C 2 103 ? -55.699 -3.556 -112.413 1.00 66.55 103 ASN H N 1
ATOM 3538 C CA . ASN C 2 103 ? -56.000 -3.142 -111.029 1.00 64.39 103 ASN H CA 1
ATOM 3539 C C . ASN C 2 103 ? -54.805 -2.393 -110.433 1.00 65.42 103 ASN H C 1
ATOM 3540 O O . ASN C 2 103 ? -54.472 -2.584 -109.255 1.00 66.34 103 ASN H O 1
ATOM 3545 N N . ALA C 2 104 ? -54.231 -1.503 -111.236 1.00 59.32 104 ALA H N 1
ATOM 3546 C CA . ALA C 2 104 ? -53.261 -0.498 -110.779 1.00 53.82 104 ALA H CA 1
ATOM 3547 C C . ALA C 2 104 ? -54.006 0.584 -110.022 1.00 56.36 104 ALA H C 1
ATOM 3548 O O . ALA C 2 104 ? -54.746 1.283 -110.648 1.00 53.78 104 ALA H O 1
ATOM 3550 N N . MET C 2 105 ? -53.742 0.735 -108.728 1.00 62.67 105 MET H N 1
ATOM 3551 C CA . MET C 2 105 ? -54.505 1.640 -107.848 1.00 56.82 105 MET H CA 1
ATOM 3552 C C . MET C 2 105 ? -53.717 2.921 -107.620 1.00 62.94 105 MET H C 1
ATOM 3553 O O . MET C 2 105 ? -52.733 2.913 -106.792 1.00 59.10 105 MET H O 1
ATOM 3558 N N . ASP C 2 106 ? -54.079 3.966 -108.368 1.00 68.50 106 ASP H N 1
ATOM 3559 C CA . ASP C 2 106 ? -53.259 5.211 -108.463 1.00 62.31 106 ASP H CA 1
ATOM 3560 C C . ASP C 2 106 ? -53.685 6.257 -107.434 1.00 46.65 106 ASP H C 1
ATOM 3561 O O . ASP C 2 106 ? -53.031 7.267 -107.316 1.00 47.43 106 ASP H O 1
ATOM 3566 N N . TYR C 2 107 ? -54.764 6.005 -106.712 1.00 45.14 107 TYR H N 1
ATOM 3567 C CA . TYR C 2 107 ? -55.140 6.791 -105.524 1.00 51.07 107 TYR H CA 1
ATOM 3568 C C . TYR C 2 107 ? -55.643 5.872 -104.417 1.00 51.93 107 TYR H C 1
ATOM 3569 O O . TYR C 2 107 ? -56.520 5.046 -104.619 1.00 47.71 107 TYR H O 1
ATOM 3578 N N . TRP C 2 108 ? -55.101 6.081 -103.224 1.00 55.84 108 TRP H N 1
ATOM 3579 C CA . TRP C 2 108 ? -55.548 5.383 -101.996 1.00 55.58 108 TRP H CA 1
ATOM 3580 C C . TRP C 2 108 ? -56.069 6.370 -100.959 1.00 59.47 108 TRP H C 1
ATOM 3581 O O . TRP C 2 108 ? -55.511 7.498 -100.867 1.00 56.49 108 TRP H O 1
ATOM 3592 N N . GLY C 2 109 ? -57.018 5.918 -100.148 1.00 64.56 109 GLY H N 1
ATOM 3593 C CA . GLY C 2 109 ? -57.498 6.675 -98.986 1.00 72.89 109 GLY H CA 1
ATOM 3594 C C . GLY C 2 109 ? -56.565 6.503 -97.807 1.00 69.55 109 GLY H C 1
ATOM 3595 O O . GLY C 2 109 ? -55.588 5.715 -97.905 1.00 53.10 109 GLY H O 1
ATOM 3596 N N . GLN C 2 110 ? -56.850 7.252 -96.744 1.00 67.63 110 GLN H N 1
ATOM 3597 C CA . GLN C 2 110 ? -56.011 7.315 -95.518 1.00 72.27 110 GLN H CA 1
ATOM 3598 C C . GLN C 2 110 ? -56.167 6.035 -94.698 1.00 67.73 110 GLN H C 1
ATOM 3599 O O . GLN C 2 110 ? -55.180 5.640 -94.006 1.00 71.45 110 GLN H O 1
ATOM 3605 N N . GLY C 2 111 ? -57.322 5.392 -94.833 1.00 63.31 111 GLY H N 1
ATOM 3606 C CA . GLY C 2 111 ? -57.613 4.094 -94.184 1.00 60.53 111 GLY H CA 1
ATOM 3607 C C . GLY C 2 111 ? -58.625 4.204 -93.067 1.00 60.75 111 GLY H C 1
ATOM 3608 O O . GLY C 2 111 ? -58.651 5.277 -92.377 1.00 58.40 111 GLY H O 1
ATOM 3609 N N . THR C 2 112 ? -59.367 3.124 -92.796 1.00 55.80 112 THR H N 1
ATOM 3610 C CA . THR C 2 112 ? -60.236 3.039 -91.595 1.00 56.55 112 THR H CA 1
ATOM 3611 C C . THR C 2 112 ? -59.988 1.731 -90.864 1.00 50.93 112 THR H C 1
ATOM 3612 O O . THR C 2 112 ? -59.864 0.685 -91.517 1.00 40.18 112 THR H O 1
ATOM 3616 N N . SER C 2 113 ? -59.961 1.784 -89.529 1.00 54.12 113 SER H N 1
ATOM 3617 C CA . SER C 2 113 ? -59.494 0.633 -88.707 1.00 52.95 113 SER H CA 1
ATOM 3618 C C . SER C 2 113 ? -60.668 -0.224 -88.266 1.00 48.68 113 SER H C 1
ATOM 3619 O O . SER C 2 113 ? -61.489 0.259 -87.478 1.00 52.15 113 SER H O 1
ATOM 3622 N N . VAL C 2 114 ? -60.631 -1.492 -88.669 1.00 47.59 114 VAL H N 1
ATOM 3623 C CA . VAL C 2 114 ? -61.573 -2.550 -88.229 1.00 51.88 114 VAL H CA 1
ATOM 3624 C C . VAL C 2 114 ? -60.801 -3.447 -87.259 1.00 53.61 114 VAL H C 1
ATOM 3625 O O . VAL C 2 114 ? -59.707 -3.970 -87.603 1.00 49.23 114 VAL H O 1
ATOM 3629 N N . THR C 2 115 ? -61.392 -3.658 -86.099 1.00 55.85 115 THR H N 1
ATOM 3630 C CA . THR C 2 115 ? -60.882 -4.564 -85.073 1.00 52.57 115 THR H CA 1
ATOM 3631 C C . THR C 2 115 ? -61.996 -5.492 -84.672 1.00 54.71 115 THR H C 1
ATOM 3632 O O . THR C 2 115 ? -63.108 -5.017 -84.350 1.00 62.87 115 THR H O 1
ATOM 3636 N N . VAL C 2 116 ? -61.674 -6.771 -84.618 1.00 54.22 116 VAL H N 1
ATOM 3637 C CA . VAL C 2 116 ? -62.642 -7.838 -84.260 1.00 52.41 116 VAL H CA 1
ATOM 3638 C C . VAL C 2 116 ? -62.079 -8.615 -83.064 1.00 60.94 116 VAL H C 1
ATOM 3639 O O . VAL C 2 116 ? -61.234 -9.501 -83.256 1.00 57.86 116 VAL H O 1
ATOM 3643 N N . SER C 2 117 ? -62.579 -8.281 -81.874 1.00 59.19 117 SER H N 1
ATOM 3644 C CA . SER C 2 117 ? -62.195 -8.907 -80.595 1.00 60.35 117 SER H CA 1
ATOM 3645 C C . SER C 2 117 ? -63.430 -9.328 -79.818 1.00 61.28 117 SER H C 1
ATOM 3646 O O . SER C 2 117 ? -64.474 -8.643 -79.882 1.00 57.06 117 SER H O 1
ATOM 3648 N N . SER C 2 118 ? -63.264 -10.399 -79.038 1.00 66.29 118 SER H N 1
ATOM 3649 C CA . SER C 2 118 ? -64.212 -10.862 -77.999 1.00 66.78 118 SER H CA 1
ATOM 3650 C C . SER C 2 118 ? -64.208 -9.884 -76.819 1.00 67.19 118 SER H C 1
ATOM 3651 O O . SER C 2 118 ? -65.183 -9.865 -76.010 1.00 60.26 118 SER H O 1
ATOM 3653 N N . ALA C 2 119 ? -63.114 -9.134 -76.680 1.00 62.44 119 ALA H N 1
ATOM 3654 C CA . ALA C 2 119 ? -62.989 -8.017 -75.736 1.00 62.72 119 ALA H CA 1
ATOM 3655 C C . ALA C 2 119 ? -64.006 -6.932 -76.066 1.00 61.05 119 ALA H C 1
ATOM 3656 O O . ALA C 2 119 ? -64.240 -6.662 -77.246 1.00 49.43 119 ALA H O 1
ATOM 3658 N N . SER C 2 120 ? -64.506 -6.283 -75.024 1.00 68.54 120 SER H N 1
ATOM 3659 C CA . SER C 2 120 ? -65.230 -4.989 -75.098 1.00 70.04 120 SER H CA 1
ATOM 3660 C C . S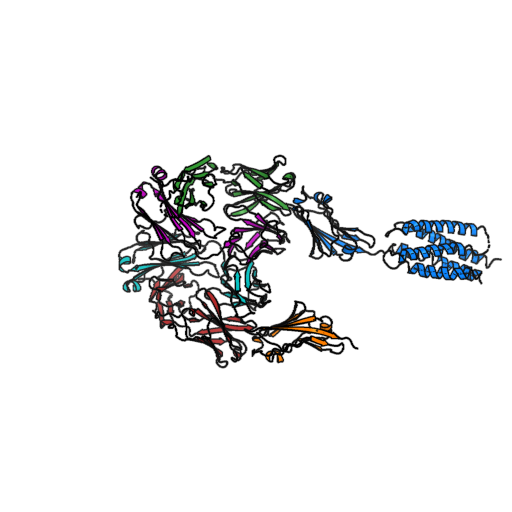ER C 2 120 ? -64.224 -3.860 -74.960 1.00 56.31 120 SER H C 1
ATOM 3661 O O . SER C 2 120 ? -63.185 -4.064 -74.348 1.00 67.96 120 SER H O 1
ATOM 3663 N N . THR C 2 121 ? -64.563 -2.718 -75.525 1.00 55.60 121 THR H N 1
ATOM 3664 C CA . THR C 2 121 ? -63.732 -1.492 -75.542 1.00 68.17 121 THR H CA 1
ATOM 3665 C C . THR C 2 121 ? -63.596 -0.916 -74.126 1.00 68.41 121 THR H C 1
ATOM 3666 O O . THR C 2 121 ? -64.646 -0.765 -73.415 1.00 56.30 121 THR H O 1
ATOM 3670 N N . LYS C 2 122 ? -62.374 -0.546 -73.738 1.00 72.43 122 LYS H N 1
ATOM 3671 C CA . LYS C 2 122 ? -62.181 0.270 -72.512 1.00 77.62 122 LYS H CA 1
ATOM 3672 C C . LYS C 2 122 ? -61.436 1.550 -72.858 1.00 73.66 122 LYS H C 1
ATOM 3673 O O . LYS C 2 122 ? -60.380 1.411 -73.513 1.00 82.69 122 LYS H O 1
ATOM 3679 N N . GLY C 2 123 ? -61.922 2.701 -72.429 1.00 69.24 123 GLY H N 1
ATOM 3680 C CA . GLY C 2 123 ? -61.399 3.994 -72.849 1.00 67.80 123 GLY H CA 1
ATOM 3681 C C . GLY C 2 123 ? -60.115 4.366 -72.110 1.00 60.60 123 GLY H C 1
ATOM 3682 O O . GLY C 2 123 ? -59.831 3.889 -71.007 1.00 62.69 123 GLY H O 1
ATOM 3683 N N . PRO C 2 124 ? -59.243 5.161 -72.753 1.00 56.24 124 PRO H N 1
ATOM 3684 C CA . PRO C 2 124 ? -57.978 5.574 -72.139 1.00 58.57 124 PRO H CA 1
ATOM 3685 C C . PRO C 2 124 ? -58.109 6.617 -71.032 1.00 54.47 124 PRO H C 1
ATOM 3686 O O . PRO C 2 124 ? -58.824 7.596 -71.216 1.00 63.98 124 PRO H O 1
ATOM 3690 N N . SER C 2 125 ? -57.369 6.420 -69.942 1.00 50.58 125 SER H N 1
ATOM 3691 C CA . SER C 2 125 ? -57.120 7.474 -68.938 1.00 54.28 125 SER H CA 1
ATOM 3692 C C . SER C 2 125 ? -55.970 8.324 -69.458 1.00 60.11 125 SER H C 1
ATOM 3693 O O . SER C 2 125 ? -54.943 7.716 -69.829 1.00 62.08 125 SER H O 1
ATOM 3696 N N . VAL C 2 126 ? -56.134 9.651 -69.480 1.00 59.36 126 VAL H N 1
ATOM 3697 C CA . VAL C 2 126 ? -55.092 10.537 -70.058 1.00 60.50 126 VAL H CA 1
ATOM 3698 C C . VAL C 2 126 ? -54.490 11.369 -68.938 1.00 56.12 126 VAL H C 1
ATOM 3699 O O . VAL C 2 126 ? -55.280 11.889 -68.127 1.00 61.39 126 VAL H O 1
ATOM 3703 N N . PHE C 2 127 ? -53.165 11.343 -68.864 1.00 53.77 127 PHE H N 1
ATOM 3704 C CA . PHE C 2 127 ? -52.392 11.999 -67.794 1.00 54.01 127 PHE H CA 1
ATOM 3705 C C . PHE C 2 127 ? -51.366 12.937 -68.387 1.00 57.72 127 PHE H C 1
ATOM 3706 O O . PHE C 2 127 ? -50.763 12.623 -69.401 1.00 58.54 127 PHE H O 1
ATOM 3714 N N . PRO C 2 128 ? -51.102 14.085 -67.735 1.00 61.23 128 PRO H N 1
ATOM 3715 C CA . PRO C 2 128 ? -50.081 14.993 -68.221 1.00 69.60 128 PRO H CA 1
ATOM 3716 C C . PRO C 2 128 ? -48.655 14.555 -67.870 1.00 69.83 128 PRO H C 1
ATOM 3717 O O . PRO C 2 128 ? -48.381 14.111 -66.770 1.00 79.66 128 PRO H O 1
ATOM 3721 N N . LEU C 2 129 ? -47.771 14.718 -68.840 1.00 64.87 129 LEU H N 1
ATOM 3722 C CA . LEU C 2 129 ? -46.318 14.660 -68.646 1.00 64.70 129 LEU H CA 1
ATOM 3723 C C . LEU C 2 129 ? -45.832 16.095 -68.623 1.00 59.67 129 LEU H C 1
ATOM 3724 O O . LEU C 2 129 ? -45.516 16.670 -69.672 1.00 60.62 129 LEU H O 1
ATOM 3729 N N . ALA C 2 130 ? -45.792 16.639 -67.411 1.00 54.29 130 ALA H N 1
ATOM 3730 C CA . ALA C 2 130 ? -45.437 18.040 -67.143 1.00 61.71 130 ALA H CA 1
ATOM 3731 C C . ALA C 2 130 ? -43.965 18.235 -67.443 1.00 62.90 130 ALA H C 1
ATOM 3732 O O . ALA C 2 130 ? -43.121 17.426 -67.066 1.00 71.63 130 ALA H O 1
ATOM 3734 N N . PRO C 2 131 ? -43.579 19.378 -68.045 1.00 66.32 131 PRO H N 1
ATOM 3735 C CA . PRO C 2 131 ? -42.160 19.677 -68.267 1.00 72.98 131 PRO H CA 1
ATOM 3736 C C . PRO C 2 131 ? -41.389 20.056 -66.979 1.00 79.10 131 PRO H C 1
ATOM 3737 O O . PRO C 2 131 ? -41.981 20.682 -66.098 1.00 73.05 131 PRO H O 1
ATOM 3741 N N . SER C 2 132 ? -40.129 19.605 -66.862 1.00 80.99 132 SER H N 1
ATOM 3742 C CA . SER C 2 132 ? -39.128 20.071 -65.853 1.00 75.17 132 SER H CA 1
ATOM 3743 C C . SER C 2 132 ? -37.713 19.615 -66.235 1.00 77.97 132 SER H C 1
ATOM 3744 O O . SER C 2 132 ? -36.791 20.072 -65.531 1.00 64.87 132 SER H O 1
ATOM 3746 N N . GLY C 2 139 ? -32.923 25.626 -72.895 1.00 59.63 139 GLY H N 1
ATOM 3747 C CA . GLY C 2 139 ? -33.754 26.443 -73.804 1.00 62.89 139 GLY H CA 1
ATOM 3748 C C . GLY C 2 139 ? -34.985 25.714 -74.287 1.00 72.95 139 GLY H C 1
ATOM 3749 O O . GLY C 2 139 ? -36.015 26.386 -74.483 1.00 74.53 139 GLY H O 1
ATOM 3750 N N . THR C 2 140 ? -34.904 24.385 -74.449 1.00 75.66 140 THR H N 1
ATOM 3751 C CA . THR C 2 140 ? -36.038 23.544 -74.891 1.00 68.35 140 THR H CA 1
ATOM 3752 C C . THR C 2 140 ? -36.550 22.715 -73.732 1.00 60.49 140 THR H C 1
ATOM 3753 O O . THR C 2 140 ? -35.778 21.970 -73.157 1.00 58.43 140 THR H O 1
ATOM 3757 N N . ALA C 2 141 ? -37.858 22.744 -73.530 1.00 73.04 141 ALA H N 1
ATOM 3758 C CA . ALA C 2 141 ? -38.607 21.845 -72.626 1.00 74.21 141 ALA H CA 1
ATOM 3759 C C . ALA C 2 141 ? -39.279 20.759 -73.449 1.00 68.22 141 ALA H C 1
ATOM 3760 O O . ALA C 2 141 ? -39.721 21.062 -74.547 1.00 64.37 141 ALA H O 1
ATOM 3762 N N . ALA C 2 142 ? -39.476 19.583 -72.852 1.00 64.25 142 ALA H N 1
ATOM 3763 C CA . ALA C 2 142 ? -40.301 18.507 -73.435 1.00 62.47 142 ALA H CA 1
ATOM 3764 C C . ALA C 2 142 ? -41.494 18.249 -72.534 1.00 59.54 142 ALA H C 1
ATOM 3765 O O . ALA C 2 142 ? -41.291 18.140 -71.317 1.00 74.82 142 ALA H O 1
ATOM 3767 N N . LEU C 2 143 ? -42.680 18.088 -73.124 1.00 56.57 143 LEU H N 1
ATOM 3768 C CA .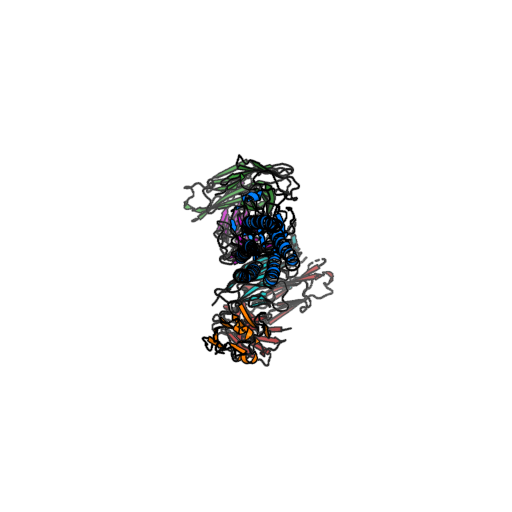 LEU C 2 143 ? -43.923 17.773 -72.379 1.00 51.26 143 LEU H CA 1
ATOM 3769 C C . LEU C 2 143 ? -44.749 16.790 -73.199 1.00 45.95 143 LEU H C 1
ATOM 3770 O O . LEU C 2 143 ? -44.458 16.574 -74.395 1.00 38.88 143 LEU H O 1
ATOM 3775 N N . GLY C 2 144 ? -45.753 16.177 -72.577 1.00 46.98 144 GLY H N 1
ATOM 3776 C CA . GLY C 2 144 ? -46.572 15.203 -73.323 1.00 48.68 144 GLY H CA 1
ATOM 3777 C C . GLY C 2 144 ? -47.800 14.670 -72.605 1.00 46.89 144 GLY H C 1
ATOM 3778 O O . GLY C 2 144 ? -48.323 15.269 -71.653 1.00 41.25 144 GLY H O 1
ATOM 3779 N N . CYS C 2 145 ? -48.267 13.545 -73.115 1.00 56.84 145 CYS H N 1
ATOM 3780 C CA . CYS C 2 145 ? -49.479 12.843 -72.650 1.00 59.20 145 CYS H CA 1
ATOM 3781 C C . CYS C 2 145 ? -49.166 11.388 -72.429 1.00 58.67 145 CYS H C 1
ATOM 3782 O O . CYS C 2 145 ? -48.616 10.744 -73.342 1.00 58.72 145 CYS H O 1
ATOM 3785 N N . LEU C 2 146 ? -49.596 10.870 -71.295 1.00 66.00 146 LEU H N 1
ATOM 3786 C CA . LEU C 2 146 ? -49.661 9.415 -71.063 1.00 68.75 146 LEU H CA 1
ATOM 3787 C C . LEU C 2 146 ? -51.099 8.949 -71.209 1.00 70.08 146 LEU H C 1
ATOM 3788 O O . LEU C 2 146 ? -51.877 9.034 -70.237 1.00 69.45 146 LEU H O 1
ATOM 3793 N N . VAL C 2 147 ? -51.410 8.427 -72.392 1.00 70.40 147 VAL H N 1
ATOM 3794 C CA . VAL C 2 147 ? -52.685 7.738 -72.717 1.00 65.72 147 VAL H CA 1
ATOM 3795 C C . VAL C 2 147 ? -52.545 6.281 -72.279 1.00 63.86 147 VAL H C 1
ATOM 3796 O O . VAL C 2 147 ? -52.069 5.439 -73.064 1.00 53.41 147 VAL H O 1
ATOM 3800 N N . LYS C 2 148 ? -53.011 5.982 -71.080 1.00 77.77 148 LYS H N 1
ATOM 3801 C CA . LYS C 2 148 ? -52.828 4.647 -70.455 1.00 88.31 148 LYS H CA 1
ATOM 3802 C C . LYS C 2 148 ? -54.163 3.880 -70.381 1.00 95.06 148 LYS H C 1
ATOM 3803 O O . LYS C 2 148 ? -55.255 4.492 -70.216 1.00 81.50 148 LYS H O 1
ATOM 3809 N N . ASP C 2 149 ? -54.041 2.561 -70.536 1.00 103.33 149 ASP H N 1
ATOM 3810 C CA . ASP C 2 149 ? -55.077 1.545 -70.222 1.00 98.69 149 ASP H CA 1
ATOM 3811 C C . ASP C 2 149 ? -56.288 1.688 -71.139 1.00 89.42 149 ASP H C 1
ATOM 3812 O O . ASP C 2 149 ? -57.333 2.125 -70.658 1.00 105.53 149 ASP H O 1
ATOM 3817 N N . TYR C 2 150 ? -56.124 1.308 -72.394 1.00 77.89 150 TYR H N 1
ATOM 3818 C CA . TYR C 2 150 ? -57.192 1.444 -73.413 1.00 71.72 150 TYR H CA 1
ATOM 3819 C C . TYR C 2 150 ? -57.203 0.273 -74.390 1.00 66.58 150 TYR H C 1
ATOM 3820 O O . TYR C 2 150 ? -56.144 -0.249 -74.689 1.00 69.89 150 TYR H O 1
ATOM 3829 N N . PHE C 2 151 ? -58.351 -0.037 -74.935 1.00 63.09 151 PHE H N 1
ATOM 3830 C CA . PHE C 2 151 ? -58.557 -1.192 -75.818 1.00 66.19 151 PHE H CA 1
ATOM 3831 C C . PHE C 2 151 ? -59.885 -1.049 -76.544 1.00 65.51 151 PHE H C 1
ATOM 3832 O O . PHE C 2 151 ? -60.880 -0.613 -75.971 1.00 67.23 151 PHE H O 1
ATOM 3840 N N . PRO C 2 152 ? -59.885 -1.288 -77.878 1.00 62.00 152 PRO H N 1
ATOM 3841 C CA . PRO C 2 152 ? -58.702 -1.740 -78.634 1.00 56.98 152 PRO H CA 1
ATOM 3842 C C . PRO C 2 152 ? -57.874 -0.585 -79.164 1.00 59.19 152 PRO H C 1
ATOM 3843 O O . PRO C 2 152 ? -57.921 0.483 -78.583 1.00 79.62 152 PRO H O 1
ATOM 3847 N N . GLU C 2 153 ? -57.217 -0.800 -80.307 1.00 58.88 153 GLU H N 1
ATOM 3848 C CA . GLU C 2 153 ? -56.369 0.191 -80.981 1.00 58.88 153 GLU H CA 1
ATOM 3849 C C . GLU C 2 153 ? -57.187 0.782 -82.123 1.00 52.90 153 GLU H C 1
ATOM 3850 O O . GLU C 2 153 ? -58.169 0.172 -82.553 1.00 54.45 153 GLU H O 1
ATOM 3856 N N . PRO C 2 154 ? -56.850 1.986 -82.632 1.00 53.76 154 PRO H N 1
ATOM 3857 C CA . PRO C 2 154 ? -55.867 2.881 -82.021 1.00 57.08 154 PRO H CA 1
ATOM 3858 C C . PRO C 2 154 ? -56.497 4.102 -81.374 1.00 55.79 154 PRO H C 1
ATOM 3859 O O . PRO C 2 154 ? -57.695 4.315 -81.528 1.00 53.75 154 PRO H O 1
ATOM 3863 N N . VAL C 2 155 ? -55.640 4.884 -80.714 1.00 55.71 155 VAL H N 1
ATOM 3864 C CA . VAL C 2 155 ? -55.972 6.242 -80.237 1.00 55.77 155 VAL H CA 1
ATOM 3865 C C . VAL C 2 155 ? -55.276 7.234 -81.166 1.00 61.90 155 VAL H C 1
ATOM 3866 O O . VAL C 2 155 ? -54.150 6.968 -81.620 1.00 66.87 155 VAL H O 1
ATOM 3870 N N . THR C 2 156 ? -55.894 8.369 -81.394 1.00 56.26 156 THR H N 1
ATOM 3871 C CA . THR C 2 156 ? -55.347 9.428 -82.237 1.00 55.14 156 THR H CA 1
ATOM 3872 C C . THR C 2 156 ? -55.090 10.585 -81.288 1.00 53.78 156 THR H C 1
ATOM 3873 O O . THR C 2 156 ? -55.936 10.856 -80.386 1.00 56.55 156 THR H O 1
ATOM 3877 N N . VAL C 2 157 ? -53.924 11.203 -81.470 1.00 51.18 157 VAL H N 1
ATOM 3878 C CA . VAL C 2 157 ? -53.498 12.371 -80.643 1.00 53.92 157 VAL H CA 1
ATOM 3879 C C . VAL C 2 157 ? -53.021 13.497 -81.547 1.00 56.24 157 VAL H C 1
ATOM 3880 O O . VAL C 2 157 ? -51.995 13.339 -82.201 1.00 64.39 157 VAL H O 1
ATOM 3884 N N . SER C 2 158 ? -53.763 14.600 -81.511 1.00 63.17 158 SER H N 1
ATOM 3885 C CA . SER C 2 158 ? -53.358 15.916 -82.047 1.00 66.28 158 SER H CA 1
ATOM 3886 C C . SER C 2 158 ? -52.900 16.791 -80.889 1.00 55.99 158 SER H C 1
ATOM 3887 O O . SER C 2 158 ? -53.210 16.488 -79.745 1.00 54.88 158 SER H O 1
ATOM 3890 N N . TRP C 2 159 ? -52.242 17.893 -81.202 1.00 48.49 159 TRP H N 1
ATOM 3891 C CA . TRP C 2 159 ? -51.816 18.913 -80.211 1.00 51.18 159 TRP H CA 1
ATOM 3892 C C . TRP C 2 159 ? -52.412 20.265 -80.566 1.00 54.09 159 TRP H C 1
ATOM 3893 O O . TRP C 2 159 ? -52.187 20.755 -81.692 1.00 55.49 159 TRP H O 1
ATOM 3904 N N . ASN C 2 160 ? -53.106 20.867 -79.599 1.00 54.69 160 ASN H N 1
ATOM 3905 C CA . ASN C 2 160 ? -53.656 22.238 -79.695 1.00 58.43 160 ASN H CA 1
ATOM 3906 C C . ASN C 2 160 ? -54.562 22.298 -80.914 1.00 62.92 160 ASN H C 1
ATOM 3907 O O . ASN C 2 160 ? -54.463 23.287 -81.642 1.00 75.60 160 ASN H O 1
ATOM 3912 N N . SER C 2 161 ? -55.425 21.278 -81.046 1.00 62.71 161 SER H N 1
ATOM 3913 C CA . SER C 2 161 ? -56.406 21.053 -82.131 1.00 65.37 161 SER H CA 1
ATOM 3914 C C . SER C 2 161 ? -55.750 20.635 -83.449 1.00 70.22 161 SER H C 1
ATOM 3915 O O . SER C 2 161 ? -56.487 20.504 -84.453 1.00 68.11 161 SER H O 1
ATOM 3918 N N . GLY C 2 162 ? -54.447 20.360 -83.406 1.00 75.88 162 GLY H N 1
ATOM 3919 C CA . GLY C 2 162 ? -53.632 19.951 -84.558 1.00 73.97 162 GLY H CA 1
ATOM 3920 C C . GLY C 2 162 ? -52.869 21.123 -85.126 1.00 68.57 162 GLY H C 1
ATOM 3921 O O . GLY C 2 162 ? -52.403 21.049 -86.291 1.00 69.38 162 GLY H O 1
ATOM 3922 N N . ALA C 2 163 ? -52.750 22.195 -84.349 1.00 64.44 163 ALA H N 1
ATOM 3923 C CA . ALA C 2 163 ? -51.957 23.393 -84.702 1.00 63.37 163 ALA H CA 1
ATOM 3924 C C . ALA C 2 163 ? -50.481 23.055 -84.550 1.00 62.35 163 ALA H C 1
ATOM 3925 O O . ALA C 2 163 ? -49.665 23.412 -85.435 1.00 66.65 163 ALA H O 1
ATOM 3927 N N . LEU C 2 164 ? -50.192 22.314 -83.487 1.00 61.21 164 LEU H N 1
ATOM 3928 C CA . LEU C 2 164 ? -48.815 21.930 -83.104 1.00 58.75 164 LEU H CA 1
ATOM 3929 C C . LEU C 2 164 ? -48.473 20.547 -83.674 1.00 55.34 164 LEU H C 1
ATOM 3930 O O . LEU C 2 164 ? -48.928 19.534 -83.157 1.00 46.81 164 LEU H O 1
ATOM 3935 N N . THR C 2 165 ? -47.653 20.527 -84.715 1.00 59.99 165 THR H N 1
ATOM 3936 C CA . THR C 2 165 ? -47.291 19.308 -85.485 1.00 58.46 165 THR H CA 1
ATOM 3937 C C . THR C 2 165 ? -45.778 19.154 -85.475 1.00 57.15 165 THR H C 1
ATOM 3938 O O . THR C 2 165 ? -45.238 18.032 -85.354 1.00 43.58 165 THR H O 1
ATOM 3942 N N . SER C 2 166 ? -45.063 20.278 -85.635 1.00 63.82 166 SER H N 1
ATOM 3943 C CA . SER C 2 166 ? -43.586 20.356 -85.589 1.00 62.34 166 SER H CA 1
ATOM 3944 C C . SER C 2 166 ? -43.061 19.967 -84.201 1.00 67.11 166 SER H C 1
ATOM 3945 O O . SER C 2 166 ? -43.370 20.661 -83.203 1.00 63.37 166 SER H O 1
ATOM 3947 N N . GLY C 2 167 ? -42.328 18.852 -84.155 1.00 72.84 167 GLY H N 1
ATOM 3948 C CA . GLY C 2 167 ? -41.625 18.365 -82.961 1.00 72.97 167 GLY H CA 1
ATOM 3949 C C . GLY C 2 167 ? -42.454 17.396 -82.145 1.00 68.23 167 GLY H C 1
ATOM 3950 O O . GLY C 2 167 ? -42.191 17.256 -80.948 1.00 66.83 167 GLY H O 1
ATOM 3951 N N . VAL C 2 168 ? -43.413 16.754 -82.778 1.00 60.14 168 VAL H N 1
ATOM 3952 C CA . VAL C 2 168 ? -44.352 15.836 -82.081 1.00 54.37 168 VAL H CA 1
ATOM 3953 C C . VAL C 2 168 ? -44.035 14.392 -82.438 1.00 50.45 168 VAL H C 1
ATOM 3954 O O . VAL C 2 168 ? -43.967 14.040 -83.646 1.00 51.45 168 VAL H O 1
ATOM 3958 N N . HIS C 2 169 ? -43.815 13.603 -81.405 1.00 53.40 169 HIS H N 1
ATOM 3959 C CA . HIS C 2 169 ? -43.607 12.142 -81.556 1.00 56.84 169 HIS H CA 1
ATOM 3960 C C . HIS C 2 169 ? -44.686 11.371 -80.805 1.00 61.04 169 HIS H C 1
ATOM 3961 O O . HIS C 2 169 ? -44.491 11.150 -79.612 1.00 68.71 169 HIS H O 1
ATOM 3968 N N . THR C 2 170 ? -45.743 10.982 -81.519 1.00 59.61 170 THR H N 1
ATOM 3969 C CA . THR C 2 170 ? -46.791 10.069 -81.012 1.00 61.83 170 THR H CA 1
ATOM 3970 C C . THR C 2 170 ? -46.285 8.642 -81.141 1.00 53.33 170 THR H C 1
ATOM 3971 O O . THR C 2 170 ? -46.016 8.194 -82.269 1.00 53.04 170 THR H O 1
ATOM 3975 N N . PHE C 2 171 ? -46.177 7.956 -80.015 1.00 50.84 171 PHE H N 1
ATOM 3976 C CA . PHE C 2 171 ? -45.494 6.644 -79.962 1.00 55.36 171 PHE H CA 1
ATOM 3977 C C . PHE C 2 171 ? -46.395 5.541 -80.485 1.00 54.95 171 PHE H C 1
ATOM 3978 O O . PHE C 2 171 ? -47.612 5.579 -80.354 1.00 73.60 171 PHE H O 1
ATOM 3986 N N . PRO C 2 172 ? -45.797 4.501 -81.094 1.00 53.78 172 PRO H N 1
ATOM 3987 C CA . PRO C 2 172 ? -46.410 3.181 -81.197 1.00 59.60 172 PRO H CA 1
ATOM 3988 C C . PRO C 2 172 ? -46.879 2.669 -79.839 1.00 69.46 172 PRO H C 1
ATOM 3989 O O . PRO C 2 172 ? -46.079 2.687 -78.884 1.00 90.19 172 PRO H O 1
ATOM 3993 N N . ALA C 2 173 ? -48.150 2.293 -79.780 1.00 67.75 173 ALA H N 1
ATOM 3994 C CA . ALA C 2 173 ? -48.759 1.733 -78.558 1.00 66.96 173 ALA H CA 1
ATOM 3995 C C . ALA C 2 173 ? -48.159 0.354 -78.305 1.00 54.94 173 ALA H C 1
ATOM 3996 O O . ALA C 2 173 ? -47.633 -0.226 -79.256 1.00 42.12 173 ALA H O 1
ATOM 3998 N N . VAL C 2 174 ? -48.194 -0.062 -77.056 1.00 60.72 174 VAL H N 1
ATOM 3999 C CA . VAL C 2 174 ? -47.600 -1.349 -76.631 1.00 63.59 174 VAL H CA 1
ATOM 4000 C C . VAL C 2 174 ? -48.634 -2.135 -75.839 1.00 72.38 174 VAL H C 1
ATOM 4001 O O . VAL C 2 174 ? -49.291 -1.571 -74.926 1.00 73.12 174 VAL H O 1
ATOM 4005 N N . LEU C 2 175 ? -48.713 -3.434 -76.128 1.00 79.79 175 LEU H N 1
ATOM 4006 C CA . LEU C 2 175 ? -49.668 -4.353 -75.469 1.00 78.85 175 LEU H CA 1
ATOM 4007 C C . LEU C 2 175 ? -49.122 -4.771 -74.113 1.00 82.45 175 LEU H C 1
ATOM 4008 O O . LEU C 2 175 ? -48.053 -5.411 -74.090 1.00 90.18 175 LEU H O 1
ATOM 4013 N N . GLN C 2 176 ? -49.838 -4.388 -73.051 1.00 80.44 176 GLN H N 1
ATOM 4014 C CA . GLN C 2 176 ? -49.409 -4.584 -71.647 1.00 80.03 176 GLN H CA 1
ATOM 4015 C C . GLN C 2 176 ? -49.732 -6.010 -71.175 1.00 82.89 176 GLN H C 1
ATOM 4016 O O . GLN C 2 176 ? -50.314 -6.788 -71.967 1.00 78.12 176 GLN H O 1
ATOM 4022 N N . SER C 2 177 ? -49.376 -6.321 -69.919 1.00 88.37 177 SER H N 1
ATOM 4023 C CA . SER C 2 177 ? -49.682 -7.594 -69.207 1.00 86.85 177 SER H CA 1
ATOM 4024 C C . SER C 2 177 ? -51.199 -7.816 -69.161 1.00 79.54 177 SER H C 1
ATOM 4025 O O . SER C 2 177 ? -51.627 -8.966 -69.359 1.00 79.77 177 SER H O 1
ATOM 4028 N N . SER C 2 178 ? -51.986 -6.739 -69.006 1.00 78.11 178 SER H N 1
ATOM 4029 C CA . SER C 2 178 ? -53.468 -6.759 -68.818 1.00 72.54 178 SER H CA 1
ATOM 4030 C C . SER C 2 178 ? -54.207 -7.033 -70.121 1.00 73.51 178 SER H C 1
ATOM 4031 O O . SER C 2 178 ? -55.385 -7.420 -70.059 1.00 69.31 178 SER H O 1
ATOM 4034 N N . GLY C 2 179 ? -53.551 -6.809 -71.256 1.00 79.16 179 GLY H N 1
ATOM 4035 C CA . GLY C 2 179 ? -54.176 -6.868 -72.577 1.00 70.57 179 GLY H CA 1
ATOM 4036 C C . GLY C 2 179 ? -54.812 -5.546 -72.925 1.00 69.26 179 GLY H C 1
ATOM 4037 O O . GLY C 2 179 ? -55.466 -5.466 -73.952 1.00 81.37 179 GLY H O 1
ATOM 4038 N N . LEU C 2 180 ? -54.562 -4.527 -72.098 1.00 59.28 180 LEU H N 1
ATOM 4039 C CA . LEU C 2 180 ? -54.837 -3.120 -72.469 1.00 61.68 180 LEU H CA 1
ATOM 4040 C C . LEU C 2 180 ? -53.594 -2.510 -73.122 1.00 61.77 180 LEU H C 1
ATOM 4041 O O . LEU C 2 180 ? -52.503 -3.090 -73.087 1.00 70.19 180 LEU H O 1
ATOM 4046 N N . TYR C 2 181 ? -53.802 -1.375 -73.769 1.00 60.57 181 TYR H N 1
ATOM 4047 C CA . TYR C 2 181 ? -52.752 -0.606 -74.461 1.00 59.55 181 TYR H CA 1
ATOM 4048 C C . TYR C 2 181 ? -52.349 0.605 -73.652 1.00 54.25 181 TYR H C 1
ATOM 4049 O O . TYR C 2 181 ? -53.200 1.157 -72.962 1.00 56.43 181 TYR H O 1
ATOM 4058 N N . SER C 2 182 ? -51.078 0.952 -73.780 1.00 54.70 182 SER H N 1
ATOM 4059 C CA . SER C 2 182 ? -50.493 2.184 -73.210 1.00 62.45 182 SER H CA 1
ATOM 4060 C C . SER C 2 182 ? -49.717 2.877 -74.313 1.00 58.93 182 SER H C 1
ATOM 4061 O O . SER C 2 182 ? -49.026 2.208 -75.087 1.00 49.03 182 SER H O 1
ATOM 4064 N N . LEU C 2 183 ? -49.768 4.197 -74.318 1.00 61.76 183 LEU H N 1
ATOM 4065 C CA . LEU C 2 183 ? -49.118 5.009 -75.362 1.00 55.12 183 LEU H CA 1
ATOM 4066 C C . LEU C 2 183 ? -48.815 6.383 -74.791 1.00 55.01 183 LEU H C 1
ATOM 4067 O O . LEU C 2 183 ? -49.626 6.888 -74.022 1.00 61.17 183 LEU H O 1
ATOM 4072 N N . SER C 2 184 ? -47.695 6.976 -75.185 1.00 54.68 184 SER H N 1
ATOM 4073 C CA . SER C 2 184 ? -47.355 8.376 -74.869 1.00 51.92 184 SER H CA 1
ATOM 4074 C C . SER C 2 184 ? -47.218 9.199 -76.145 1.00 48.37 184 SER H C 1
ATOM 4075 O O . SER C 2 184 ? -46.822 8.674 -77.182 1.00 51.12 184 SER H O 1
ATOM 4078 N N . SER C 2 185 ? -47.637 10.447 -76.069 1.00 48.78 185 SER H N 1
ATOM 4079 C CA . SER C 2 185 ? -47.391 11.460 -77.109 1.00 48.16 185 SER H CA 1
ATOM 4080 C C . SER C 2 185 ? -46.681 12.651 -76.490 1.00 49.62 185 SER H C 1
ATOM 4081 O O . SER C 2 185 ? -47.129 13.136 -75.440 1.00 51.16 185 SER H O 1
ATOM 4084 N N . VAL C 2 186 ? -45.559 12.984 -77.086 1.00 50.74 186 VAL H N 1
ATOM 4085 C CA . VAL C 2 186 ? -44.609 13.986 -76.532 1.00 51.66 186 VAL H CA 1
ATOM 4086 C C . VAL C 2 186 ? -44.295 15.000 -77.624 1.00 51.25 186 VAL H C 1
ATOM 4087 O O . VAL C 2 186 ? -44.476 14.728 -78.817 1.00 40.22 186 VAL H O 1
ATOM 4091 N N . VAL C 2 187 ? -43.835 16.151 -77.179 1.00 57.35 187 VAL H N 1
ATOM 4092 C CA . VAL C 2 187 ? -43.464 17.277 -78.053 1.00 55.93 187 VAL H CA 1
ATOM 4093 C C . VAL C 2 187 ? -42.438 18.101 -77.293 1.00 50.76 187 VAL H C 1
ATOM 4094 O O . VAL C 2 187 ? -42.613 18.390 -76.096 1.00 53.53 187 VAL H O 1
ATOM 4098 N N . THR C 2 188 ? -41.404 18.506 -78.003 1.00 51.31 188 THR H N 1
ATOM 4099 C CA . THR C 2 188 ? -40.390 19.440 -77.495 1.00 57.95 188 THR H CA 1
ATOM 4100 C C . THR C 2 188 ? -40.762 20.828 -78.024 1.00 66.08 188 THR H C 1
ATOM 4101 O O . THR C 2 188 ? -40.968 20.987 -79.289 1.00 59.05 188 THR H O 1
ATOM 4105 N N . VAL C 2 189 ? -40.838 21.784 -77.091 1.00 78.29 189 VAL H N 1
ATOM 4106 C CA . VAL C 2 189 ? -41.217 23.207 -77.339 1.00 77.89 189 VAL H CA 1
ATOM 4107 C C . VAL C 2 189 ? -40.196 24.110 -76.660 1.00 76.74 189 VAL H C 1
ATOM 4108 O O . VAL C 2 189 ? -39.519 23.681 -75.725 1.00 59.86 189 VAL H O 1
ATOM 4112 N N . PRO C 2 190 ? -40.043 25.370 -77.137 1.00 87.10 190 PRO H N 1
ATOM 4113 C CA . PRO C 2 190 ? -39.284 26.378 -76.400 1.00 97.08 190 PRO H CA 1
ATOM 4114 C C . PRO C 2 190 ? -39.843 26.565 -74.982 1.00 93.48 190 PRO H C 1
ATOM 4115 O O . PRO C 2 190 ? -41.045 26.661 -74.831 1.00 82.24 190 PRO H O 1
ATOM 4119 N N . SER C 2 191 ? -38.943 26.595 -73.993 1.00 89.98 191 SER H N 1
ATOM 4120 C CA . SER C 2 191 ? -39.259 26.692 -72.547 1.00 89.79 191 SER H CA 1
ATOM 4121 C C . SER C 2 191 ? -39.744 28.106 -72.227 1.00 91.26 191 SER H C 1
ATOM 4122 O O . SER C 2 191 ? -40.343 28.272 -71.149 1.00 90.45 191 SER H O 1
ATOM 4125 N N . SER C 2 192 ? -39.438 29.071 -73.112 1.00 97.09 192 SER H N 1
ATOM 4126 C CA . SER C 2 192 ? -39.798 30.518 -73.012 1.00 88.55 192 SER H CA 1
ATOM 4127 C C . SER C 2 192 ? -41.315 30.677 -73.051 1.00 78.13 192 SER H C 1
ATOM 4128 O O . SER C 2 192 ? -41.863 31.631 -72.420 1.00 66.77 192 SER H O 1
ATOM 4131 N N . SER C 2 193 ? -41.946 29.791 -73.824 1.00 79.10 193 SER H N 1
ATOM 4132 C CA . SER C 2 193 ? -43.379 29.852 -74.218 1.00 78.50 193 SER H CA 1
ATOM 4133 C C . SER C 2 193 ? -44.330 29.619 -73.040 1.00 69.43 193 SER H C 1
ATOM 4134 O O . SER C 2 193 ? -45.390 30.259 -72.987 1.00 60.84 193 SER H O 1
ATOM 4137 N N . LEU C 2 194 ? -43.946 28.724 -72.135 1.00 78.03 194 LEU H N 1
ATOM 4138 C CA . LEU C 2 194 ? -44.807 28.171 -71.042 1.00 74.19 194 LEU H CA 1
ATOM 4139 C C . LEU C 2 194 ? -45.458 29.334 -70.283 1.00 81.41 194 LEU H C 1
ATOM 4140 O O . LEU C 2 194 ? -44.811 30.384 -70.152 1.00 77.41 194 LEU H O 1
ATOM 4145 N N . GLY C 2 195 ? -46.689 29.163 -69.789 1.00 102.45 195 GLY H N 1
ATOM 4146 C CA . GLY C 2 195 ? -47.467 30.232 -69.125 1.00 96.14 195 GLY H CA 1
ATOM 4147 C C . GLY C 2 195 ? -48.044 31.204 -70.143 1.00 99.86 195 GLY H C 1
ATOM 4148 O O . GLY C 2 195 ? -49.290 31.398 -70.122 1.00 126.15 195 GLY H O 1
ATOM 4149 N N . THR C 2 196 ? -47.181 31.750 -71.024 1.00 86.69 196 THR H N 1
ATOM 4150 C CA . THR C 2 196 ? -47.506 32.652 -72.172 1.00 74.81 196 THR H CA 1
ATOM 4151 C C . THR C 2 196 ? -47.845 31.857 -73.435 1.00 67.68 196 THR H C 1
ATOM 4152 O O . THR C 2 196 ? -47.598 32.406 -74.560 1.00 57.67 196 THR H O 1
ATOM 4154 N N . GLN C 2 197 ? -48.409 30.666 -73.244 1.00 60.86 197 GLN H N 1
ATOM 4155 C CA . GLN C 2 197 ? -48.891 29.804 -74.344 1.00 65.53 197 GLN H CA 1
ATOM 4156 C C . GLN C 2 197 ? -49.433 28.501 -73.751 1.00 72.17 197 GLN H C 1
ATOM 4157 O O . GLN C 2 197 ? -48.785 27.935 -72.861 1.00 79.10 197 GLN H O 1
ATOM 4163 N N . THR C 2 198 ? -50.623 28.099 -74.194 1.00 76.55 198 THR H N 1
ATOM 4164 C CA . THR C 2 198 ? -51.356 26.908 -73.722 1.00 69.82 198 THR H CA 1
ATOM 4165 C C . THR C 2 198 ? -50.987 25.686 -74.536 1.00 63.41 198 THR H C 1
ATOM 4166 O O . THR C 2 198 ? -51.076 25.763 -75.757 1.00 69.55 198 THR H O 1
ATOM 4170 N N . TYR C 2 199 ? -50.650 24.597 -73.872 1.00 57.74 199 TYR H N 1
ATOM 4171 C CA . TYR C 2 199 ? -50.381 23.309 -74.565 1.00 55.10 199 TYR H CA 1
ATOM 4172 C C . TYR C 2 199 ? -51.403 22.276 -74.114 1.00 54.52 199 TYR H C 1
ATOM 4173 O O . TYR C 2 199 ? -51.409 21.839 -72.956 1.00 57.45 199 TYR H O 1
ATOM 4182 N N . ILE C 2 200 ? -52.231 21.867 -75.078 1.00 55.16 200 ILE H N 1
ATOM 4183 C CA . ILE C 2 200 ? -53.358 20.919 -74.904 1.00 53.04 200 ILE H CA 1
ATOM 4184 C C . ILE C 2 200 ? -53.148 19.706 -75.805 1.00 53.36 200 ILE H C 1
ATOM 4185 O O . ILE C 2 200 ? -52.634 19.819 -76.947 1.00 46.15 200 ILE H O 1
ATOM 4190 N N . CYS C 2 201 ? -53.536 18.575 -75.253 1.00 58.08 201 CYS H N 1
ATOM 4191 C CA . CYS C 2 201 ? -53.246 17.223 -75.779 1.00 58.37 201 CYS H CA 1
ATOM 4192 C C . CYS C 2 201 ? -54.554 16.494 -76.071 1.00 55.10 201 CYS H C 1
ATOM 4193 O O . CYS C 2 201 ? -55.251 16.166 -75.103 1.00 49.50 201 CYS H O 1
ATOM 4196 N N . ASN C 2 202 ? -54.860 16.318 -77.360 1.00 55.47 202 ASN H N 1
ATOM 4197 C CA . ASN C 2 202 ? -56.189 15.927 -77.871 1.00 55.13 202 ASN H CA 1
ATOM 4198 C C . ASN C 2 202 ? -56.175 14.433 -78.148 1.00 53.66 202 ASN H C 1
ATOM 4199 O O . ASN C 2 202 ? -55.926 14.067 -79.258 1.00 52.19 202 ASN H O 1
ATOM 4204 N N . VAL C 2 203 ? -56.584 13.661 -77.133 1.00 58.98 203 VAL H N 1
ATOM 4205 C CA . VAL C 2 203 ? -56.721 12.175 -77.239 1.00 54.36 203 VAL H CA 1
ATOM 4206 C C . VAL C 2 203 ? -58.138 11.843 -77.670 1.00 55.14 203 VAL H C 1
ATOM 4207 O O . VAL C 2 203 ? -59.070 12.118 -76.910 1.00 52.33 203 VAL H O 1
ATOM 4211 N N . ASN C 2 204 ? -58.235 11.150 -78.820 1.00 53.52 204 ASN H N 1
ATOM 4212 C CA . ASN C 2 204 ? -59.492 10.543 -79.313 1.00 48.53 204 ASN H CA 1
ATOM 4213 C C . ASN C 2 204 ? -59.305 9.037 -79.421 1.00 45.90 204 ASN H C 1
ATOM 4214 O O . ASN C 2 204 ? -58.430 8.589 -80.162 1.00 58.50 204 ASN H O 1
ATOM 4219 N N . HIS C 2 205 ? -60.115 8.326 -78.651 1.00 43.30 205 HIS H N 1
ATOM 4220 C CA . HIS C 2 205 ? -60.291 6.864 -78.735 1.00 43.82 205 HIS H CA 1
ATOM 4221 C C . HIS C 2 205 ? -61.713 6.611 -79.196 1.00 46.95 205 HIS H C 1
ATOM 4222 O O . HIS C 2 205 ? -62.611 6.667 -78.369 1.00 57.43 205 HIS H O 1
ATOM 4229 N N . LYS C 2 206 ? -61.889 6.343 -80.481 1.00 50.01 206 LYS H N 1
ATOM 4230 C CA . LYS C 2 206 ? -63.240 6.312 -81.121 1.00 54.11 206 LYS H CA 1
ATOM 4231 C C . LYS C 2 206 ? -64.111 5.185 -80.559 1.00 53.95 206 LYS H C 1
ATOM 4232 O O . LYS C 2 206 ? -65.309 5.355 -80.348 1.00 63.83 206 LYS H O 1
ATOM 4236 N N . PRO C 2 207 ? -63.604 3.952 -80.411 1.00 50.50 207 PRO H N 1
ATOM 4237 C CA . PRO C 2 207 ? -64.482 2.855 -80.009 1.00 52.12 207 PRO H CA 1
ATOM 4238 C C . PRO C 2 207 ? -65.160 3.009 -78.643 1.00 50.68 207 PRO H C 1
ATOM 4239 O O . PRO C 2 207 ? -66.163 2.401 -78.453 1.00 45.72 207 PRO H O 1
ATOM 4243 N N . SER C 2 208 ? -64.605 3.817 -77.751 1.00 51.96 208 SER H N 1
ATOM 4244 C CA . SER C 2 208 ? -65.119 4.010 -76.383 1.00 54.98 208 SER H CA 1
ATOM 4245 C C . SER C 2 208 ? -65.724 5.402 -76.248 1.00 55.69 208 SER H C 1
ATOM 4246 O O . SER C 2 208 ? -66.138 5.745 -75.107 1.00 47.29 208 SER H O 1
ATOM 4249 N N . ASN C 2 209 ? -65.794 6.142 -77.355 1.00 62.74 209 ASN H N 1
ATOM 4250 C CA . ASN C 2 209 ? -66.454 7.468 -77.369 1.00 67.19 209 ASN H CA 1
ATOM 4251 C C . ASN C 2 209 ? -65.793 8.342 -76.319 1.00 68.27 209 ASN H C 1
ATOM 4252 O O . ASN C 2 209 ? -66.460 9.120 -75.634 1.00 69.76 209 ASN H O 1
ATOM 4257 N N . THR C 2 210 ? -64.468 8.278 -76.299 1.00 61.09 210 THR H N 1
ATOM 4258 C CA . THR C 2 210 ? -63.588 8.999 -75.351 1.00 60.07 210 THR H CA 1
ATOM 4259 C C . THR C 2 210 ? -62.806 10.050 -76.120 1.00 51.06 210 THR H C 1
ATOM 4260 O O . THR C 2 210 ? -61.982 9.664 -76.929 1.00 52.23 210 THR H O 1
ATOM 4264 N N . LYS C 2 211 ? -63.049 11.325 -75.807 1.00 51.76 211 LYS H N 1
ATOM 4265 C CA . LYS C 2 211 ? -62.224 12.464 -76.254 1.00 54.14 211 LYS H CA 1
ATOM 4266 C C . LYS C 2 211 ? -61.837 13.205 -74.984 1.00 58.33 211 LYS H C 1
ATOM 4267 O O . LYS C 2 211 ? -62.695 13.865 -74.345 1.00 63.73 211 LYS H O 1
ATOM 4271 N N . VAL C 2 212 ? -60.555 13.136 -74.647 1.00 58.57 212 VAL H N 1
ATOM 4272 C CA . VAL C 2 212 ? -59.971 13.999 -73.592 1.00 61.57 212 VAL H CA 1
ATOM 4273 C C . VAL C 2 212 ? -59.125 15.078 -74.247 1.00 56.77 212 VAL H C 1
ATOM 4274 O O . VAL C 2 212 ? -58.244 14.779 -75.059 1.00 58.20 212 VAL H O 1
ATOM 4278 N N . ASP C 2 213 ? -59.375 16.302 -73.796 1.00 57.54 213 ASP H N 1
ATOM 4279 C CA . ASP C 2 213 ? -58.572 17.491 -74.142 1.00 61.77 213 ASP H CA 1
ATOM 4280 C C . ASP C 2 213 ? -57.819 17.923 -72.884 1.00 62.10 213 ASP H C 1
ATOM 4281 O O . ASP C 2 213 ? -58.406 18.584 -72.029 1.00 67.35 213 ASP H O 1
ATOM 4286 N N . LYS C 2 214 ? -56.575 17.463 -72.762 1.00 66.40 214 LYS H N 1
ATOM 4287 C CA . LYS C 2 214 ? -55.796 17.574 -71.512 1.00 60.45 214 LYS H CA 1
ATOM 4288 C C . LYS C 2 214 ? -54.921 18.816 -71.570 1.00 61.17 214 LYS H C 1
ATOM 4289 O O . LYS C 2 214 ? -53.960 18.895 -72.400 1.00 66.59 214 LYS H O 1
ATOM 4295 N N . LYS C 2 215 ? -55.226 19.752 -70.683 1.00 59.26 215 LYS H N 1
ATOM 4296 C CA . LYS C 2 215 ? -54.374 20.945 -70.454 1.00 59.70 215 LYS H CA 1
ATOM 4297 C C . LYS C 2 215 ? -53.084 20.435 -69.812 1.00 63.51 215 LYS H C 1
ATOM 4298 O O . LYS C 2 215 ? -53.106 19.976 -68.622 1.00 65.73 215 LYS H O 1
ATOM 4302 N N . VAL C 2 216 ? -51.993 20.474 -70.575 1.00 73.04 216 VAL H N 1
ATOM 4303 C CA . VAL C 2 216 ? -50.684 19.971 -70.095 1.00 75.33 216 VAL H CA 1
ATOM 4304 C C . VAL C 2 216 ? -49.906 21.155 -69.511 1.00 80.05 216 VAL H C 1
ATOM 4305 O O . VAL C 2 216 ? -49.487 22.092 -70.284 1.00 73.12 216 VAL H O 1
ATOM 4309 N N . GLU C 2 217 ? -49.691 21.088 -68.193 1.00 81.79 217 GLU H N 1
ATOM 4310 C CA . GLU C 2 217 ? -49.253 22.230 -67.358 1.00 87.22 217 GLU H CA 1
ATOM 4311 C C . GLU C 2 217 ? -48.012 21.878 -66.531 1.00 83.50 217 GLU H C 1
ATOM 4312 O O . GLU C 2 217 ? -47.886 20.763 -66.045 1.00 89.64 217 GLU H O 1
ATOM 4318 N N . PRO C 2 218 ? -47.045 22.806 -66.356 1.00 85.71 218 PRO H N 1
ATOM 4319 C CA . PRO C 2 218 ? -46.048 22.672 -65.287 1.00 102.30 218 PRO H CA 1
ATOM 4320 C C . PRO C 2 218 ? -46.665 22.577 -63.873 1.00 106.93 218 PRO H C 1
ATOM 4321 O O . PRO C 2 218 ? -47.476 23.426 -63.543 1.00 108.14 218 PRO H O 1
ATOM 4325 N N . LYS C 2 219 ? -46.247 21.580 -63.071 1.00 112.44 219 LYS H N 1
ATOM 4326 C CA . LYS C 2 219 ? -46.860 21.201 -61.760 1.00 115.45 219 LYS H CA 1
ATOM 4327 C C . LYS C 2 219 ? -46.569 22.276 -60.699 1.00 122.76 219 LYS H C 1
ATOM 4328 O O . LYS C 2 219 ? -45.451 22.838 -60.709 1.00 129.60 219 LYS H O 1
ATOM 4330 N N . SER C 2 220 ? -47.535 22.541 -59.807 1.00 124.20 220 SER H N 1
ATOM 4331 C CA . SER C 2 220 ? -47.443 23.546 -58.709 1.00 124.98 220 SER H CA 1
ATOM 4332 C C . SER C 2 220 ? -46.439 23.077 -57.645 1.00 122.32 220 SER H C 1
ATOM 4333 O O . SER C 2 220 ? -45.645 23.851 -57.099 1.00 99.46 220 SER H O 1
ATOM 4335 N N . GLU D 2 1 ? -4.761 -27.539 -105.525 1.00 72.62 1 GLU I N 1
ATOM 4336 C CA . GLU D 2 1 ? -5.165 -26.230 -106.068 1.00 65.99 1 GLU I CA 1
ATOM 4337 C C . GLU D 2 1 ? -3.966 -25.276 -105.959 1.00 67.84 1 GLU I C 1
ATOM 4338 O O . GLU D 2 1 ? -2.807 -25.744 -105.732 1.00 41.65 1 GLU I O 1
ATOM 4340 N N . VAL D 2 2 ? -4.252 -23.983 -106.121 1.00 67.79 2 VAL I N 1
ATOM 4341 C CA . VAL D 2 2 ? -3.387 -22.868 -105.671 1.00 54.29 2 VAL I CA 1
ATOM 4342 C C . VAL D 2 2 ? -3.494 -22.739 -104.167 1.00 61.73 2 VAL I C 1
ATOM 4343 O O . VAL D 2 2 ? -4.568 -22.961 -103.648 1.00 91.68 2 VAL I O 1
ATOM 4347 N N . LYS D 2 3 ? -2.389 -22.431 -103.515 1.00 59.74 3 LYS I N 1
ATOM 4348 C CA . LYS D 2 3 ? -2.384 -22.136 -102.055 1.00 57.87 3 LYS I CA 1
ATOM 4349 C C . LYS D 2 3 ? -1.382 -21.016 -101.760 1.00 56.33 3 LYS I C 1
ATOM 4350 O O . LYS D 2 3 ? -0.192 -21.169 -102.128 1.00 58.37 3 LYS I O 1
ATOM 4353 N N . LEU D 2 4 ? -1.843 -19.948 -101.096 1.00 53.35 4 LEU I N 1
ATOM 4354 C CA . LEU D 2 4 ? -0.983 -18.837 -100.690 1.00 54.16 4 LEU I CA 1
ATOM 4355 C C . LEU D 2 4 ? -0.991 -18.743 -99.180 1.00 57.33 4 LEU I C 1
ATOM 4356 O O . LEU D 2 4 ? -2.086 -18.872 -98.547 1.00 47.43 4 LEU I O 1
ATOM 4361 N N . VAL D 2 5 ? 0.198 -18.504 -98.630 1.00 62.07 5 VAL I N 1
ATOM 4362 C CA . VAL D 2 5 ? 0.471 -18.520 -97.158 1.00 67.87 5 VAL I CA 1
ATOM 4363 C C . VAL D 2 5 ? 1.246 -17.263 -96.760 1.00 61.03 5 VAL I C 1
ATOM 4364 O O . VAL D 2 5 ? 2.438 -17.242 -97.034 1.00 67.01 5 VAL I O 1
ATOM 4368 N N . GLU D 2 6 ? 0.644 -16.346 -96.010 1.00 57.45 6 GLU I N 1
ATOM 4369 C CA . GLU D 2 6 ? 1.402 -15.221 -95.427 1.00 67.44 6 GLU I CA 1
ATOM 4370 C C . GLU D 2 6 ? 1.872 -15.592 -94.027 1.00 69.84 6 GLU I C 1
ATOM 4371 O O . GLU D 2 6 ? 1.198 -16.387 -93.365 1.00 75.15 6 GLU I O 1
ATOM 4377 N N . SER D 2 7 ? 2.984 -14.975 -93.597 1.00 69.31 7 SER I N 1
ATOM 4378 C CA . SER D 2 7 ? 3.524 -15.045 -92.225 1.00 72.28 7 SER I CA 1
ATOM 4379 C C . SER D 2 7 ? 4.413 -13.832 -91.969 1.00 68.13 7 SER I C 1
ATOM 4380 O O . SER D 2 7 ? 4.942 -13.308 -92.918 1.00 61.16 7 SER I O 1
ATOM 4383 N N . GLY D 2 8 ? 4.644 -13.508 -90.702 1.00 66.02 8 GLY I N 1
ATOM 4384 C CA . GLY D 2 8 ? 5.509 -12.388 -90.289 1.00 61.16 8 GLY I CA 1
ATOM 4385 C C . GLY D 2 8 ? 4.739 -11.250 -89.625 1.00 53.80 8 GLY I C 1
ATOM 4386 O O . GLY D 2 8 ? 5.339 -10.270 -89.155 1.00 41.20 8 GLY I O 1
ATOM 4387 N N . GLY D 2 9 ? 3.426 -11.402 -89.565 1.00 51.78 9 GLY I N 1
ATOM 4388 C CA . GLY D 2 9 ? 2.602 -10.510 -88.728 1.00 52.46 9 GLY I CA 1
ATOM 4389 C C . GLY D 2 9 ? 2.923 -10.639 -87.258 1.00 49.31 9 GLY I C 1
ATOM 4390 O O . GLY D 2 9 ? 3.172 -11.770 -86.770 1.00 52.89 9 GLY I O 1
ATOM 4391 N N . ASP D 2 10 ? 2.875 -9.509 -86.567 1.00 58.04 10 ASP I N 1
ATOM 4392 C CA . ASP D 2 10 ? 3.284 -9.415 -85.134 1.00 66.28 10 ASP I CA 1
ATOM 4393 C C . ASP D 2 10 ? 2.799 -8.108 -84.511 1.00 61.76 10 ASP I C 1
ATOM 4394 O O . ASP D 2 10 ? 2.416 -7.156 -85.249 1.00 57.50 10 ASP I O 1
ATOM 4399 N N . LEU D 2 11 ? 2.799 -8.065 -83.182 1.00 58.03 11 LEU I N 1
ATOM 4400 C CA . LEU D 2 11 ? 2.737 -6.795 -82.435 1.00 54.52 11 LEU I CA 1
ATOM 4401 C C . LEU D 2 11 ? 4.081 -6.115 -82.586 1.00 49.09 11 LEU I C 1
ATOM 4402 O O . LEU D 2 11 ? 5.088 -6.769 -82.388 1.00 47.68 11 LEU I O 1
ATOM 4407 N N . VAL D 2 12 ? 4.062 -4.857 -82.961 1.00 60.48 12 VAL I N 1
ATOM 4408 C CA . VAL D 2 12 ? 5.309 -4.068 -83.190 1.00 69.79 12 VAL I CA 1
ATOM 4409 C C . VAL D 2 12 ? 5.123 -2.717 -82.534 1.00 64.44 12 VAL I C 1
ATOM 4410 O O . VAL D 2 12 ? 3.954 -2.229 -82.456 1.00 59.77 12 VAL I O 1
ATOM 4414 N N . LYS D 2 13 ? 6.246 -2.101 -82.152 1.00 57.61 13 LYS I N 1
ATOM 4415 C CA . LYS D 2 13 ? 6.259 -0.729 -81.621 1.00 62.01 13 LYS I CA 1
ATOM 4416 C C . LYS D 2 13 ? 5.992 0.176 -82.821 1.00 62.27 13 LYS I C 1
ATOM 4417 O O . LYS D 2 13 ? 6.378 -0.136 -83.948 1.00 59.62 13 LYS I O 1
ATOM 4422 N N . PRO D 2 14 ? 5.308 1.329 -82.659 1.00 62.87 14 PRO I N 1
ATOM 4423 C CA . PRO D 2 14 ? 5.146 2.250 -83.774 1.00 56.39 14 PRO I CA 1
ATOM 4424 C C . PRO D 2 14 ? 6.518 2.760 -84.161 1.00 54.21 14 PRO I C 1
ATOM 4425 O O . PRO D 2 14 ? 7.306 2.911 -83.294 1.00 58.98 14 PRO I O 1
ATOM 4429 N N . GLY D 2 15 ? 6.745 2.927 -85.465 1.00 60.10 15 GLY I N 1
ATOM 4430 C CA . GLY D 2 15 ? 8.036 3.333 -86.049 1.00 61.40 15 GLY I CA 1
ATOM 4431 C C . GLY D 2 15 ? 8.863 2.136 -86.421 1.00 59.71 15 GLY I C 1
ATOM 4432 O O . GLY D 2 15 ? 9.895 2.326 -87.112 1.00 47.35 15 GLY I O 1
ATOM 4433 N N . GLY D 2 16 ? 8.472 0.967 -85.895 1.00 65.21 16 GLY I N 1
ATOM 4434 C CA . GLY D 2 16 ? 9.184 -0.291 -86.147 1.00 67.24 16 GLY I CA 1
ATOM 4435 C C . GLY D 2 16 ? 9.082 -0.699 -87.598 1.00 63.29 16 GLY I C 1
ATOM 4436 O O . GLY D 2 16 ? 8.611 0.080 -88.408 1.00 69.82 16 GLY I O 1
ATOM 4437 N N . SER D 2 17 ? 9.508 -1.897 -87.893 1.00 67.07 17 SER I N 1
ATOM 4438 C CA . SER D 2 17 ? 9.468 -2.473 -89.250 1.00 69.98 17 SER I CA 1
ATOM 4439 C C . SER D 2 17 ? 9.207 -3.972 -89.166 1.00 71.33 17 SER I C 1
ATOM 4440 O O . SER D 2 17 ? 9.823 -4.672 -88.302 1.00 91.67 17 SER I O 1
ATOM 4443 N N . LEU D 2 18 ? 8.413 -4.479 -90.124 1.00 51.87 18 LEU I N 1
ATOM 4444 C CA . LEU D 2 18 ? 8.042 -5.914 -90.255 1.00 48.61 18 LEU I CA 1
ATOM 4445 C C . LEU D 2 18 ? 8.251 -6.317 -91.721 1.00 49.12 18 LEU I C 1
ATOM 4446 O O . LEU D 2 18 ? 7.978 -5.526 -92.599 1.00 42.58 18 LEU I O 1
ATOM 4449 N N . LYS D 2 19 ? 8.832 -7.477 -91.945 1.00 57.70 19 LYS I N 1
ATOM 4450 C CA . LYS D 2 19 ? 8.887 -8.076 -93.302 1.00 60.35 19 LYS I CA 1
ATOM 4451 C C . LYS D 2 19 ? 7.934 -9.267 -93.359 1.00 61.50 19 LYS I C 1
ATOM 4452 O O . LYS D 2 19 ? 8.164 -10.244 -92.630 1.00 69.44 19 LYS I O 1
ATOM 4458 N N . LEU D 2 20 ? 6.937 -9.180 -94.242 1.00 51.82 20 LEU I N 1
ATOM 4459 C CA . LEU D 2 20 ? 5.942 -10.225 -94.492 1.00 48.43 20 LEU I CA 1
ATOM 4460 C C . LEU D 2 20 ? 6.401 -11.132 -95.619 1.00 56.10 20 LEU I C 1
ATOM 4461 O O . LEU D 2 20 ? 6.916 -10.620 -96.618 1.00 50.88 20 LEU I O 1
ATOM 4466 N N . SER D 2 21 ? 6.292 -12.438 -95.377 1.00 75.18 21 SER I N 1
ATOM 4467 C CA . SER D 2 21 ? 6.570 -13.475 -96.403 1.00 72.23 21 SER I CA 1
ATOM 4468 C C . SER D 2 21 ? 5.282 -14.188 -96.819 1.00 72.51 21 SER I C 1
ATOM 4469 O O . SER D 2 21 ? 4.398 -14.416 -96.009 1.00 70.38 21 SER I O 1
ATOM 4472 N N . CYS D 2 22 ? 5.198 -14.478 -98.110 1.00 68.88 22 CYS I N 1
ATOM 4473 C CA . CYS D 2 22 ? 4.060 -15.145 -98.759 1.00 69.03 22 CYS I CA 1
ATOM 4474 C C . CYS D 2 22 ? 4.599 -16.267 -99.640 1.00 67.21 22 CYS I C 1
ATOM 4475 O O . CYS D 2 22 ? 5.157 -16.009 -100.700 1.00 80.09 22 CYS I O 1
ATOM 4478 N N . ALA D 2 23 ? 4.325 -17.501 -99.214 1.00 60.88 23 ALA I N 1
ATOM 4479 C CA . ALA D 2 23 ? 4.743 -18.723 -99.913 1.00 58.58 23 ALA I CA 1
ATOM 4480 C C . ALA D 2 23 ? 3.658 -19.147 -100.900 1.00 72.48 23 ALA I C 1
ATOM 4481 O O . ALA D 2 23 ? 2.496 -19.385 -100.439 1.00 83.48 23 ALA I O 1
ATOM 4483 N N . ALA D 2 24 ? 4.018 -19.149 -102.189 1.00 75.43 24 ALA I N 1
ATOM 4484 C CA . ALA D 2 24 ? 3.134 -19.550 -103.296 1.00 68.63 24 ALA I CA 1
ATOM 4485 C C . ALA D 2 24 ? 3.434 -21.005 -103.661 1.00 71.71 24 ALA I C 1
ATOM 4486 O O . ALA D 2 24 ? 4.585 -21.490 -103.556 1.00 74.51 24 ALA I O 1
ATOM 4488 N N . SER D 2 25 ? 2.379 -21.668 -104.058 1.00 69.92 25 SER I N 1
ATOM 4489 C CA . SER D 2 25 ? 2.297 -23.131 -104.287 1.00 61.96 25 SER I CA 1
ATOM 4490 C C . SER D 2 25 ? 1.174 -23.420 -105.270 1.00 54.59 25 SER I C 1
ATOM 4491 O O . SER D 2 25 ? 0.081 -22.912 -105.023 1.00 63.09 25 SER I O 1
ATOM 4493 N N . GLY D 2 26 ? 1.406 -24.284 -106.262 1.00 62.97 26 GLY I N 1
ATOM 4494 C CA . GLY D 2 26 ? 0.328 -24.865 -107.076 1.00 71.90 26 GLY I CA 1
ATOM 4495 C C . GLY D 2 26 ? 0.067 -24.100 -108.361 1.00 71.28 26 GLY I C 1
ATOM 4496 O O . GLY D 2 26 ? -1.086 -24.129 -108.876 1.00 88.16 26 GLY I O 1
ATOM 4497 N N . PHE D 2 27 ? 1.087 -23.384 -108.826 1.00 59.06 27 PHE I N 1
ATOM 4498 C CA . PHE D 2 27 ? 1.079 -22.706 -110.132 1.00 59.10 27 PHE I CA 1
ATOM 4499 C C . PHE D 2 27 ? 2.480 -22.187 -110.442 1.00 60.99 27 PHE I C 1
ATOM 4500 O O . PHE D 2 27 ? 3.407 -22.312 -109.640 1.00 61.50 27 PHE I O 1
ATOM 4508 N N . THR D 2 28 ? 2.632 -21.688 -111.650 1.00 65.69 28 THR I N 1
ATOM 4509 C CA . THR D 2 28 ? 3.881 -21.046 -112.116 1.00 66.33 28 THR I CA 1
ATOM 4510 C C . THR D 2 28 ? 4.056 -19.707 -111.423 1.00 70.70 28 THR I C 1
ATOM 4511 O O . THR D 2 28 ? 3.545 -18.717 -111.949 1.00 81.25 28 THR I O 1
ATOM 4515 N N . PHE D 2 29 ? 4.717 -19.682 -110.278 1.00 75.85 29 PHE I N 1
ATOM 4516 C CA . PHE D 2 29 ? 4.844 -18.444 -109.469 1.00 76.78 29 PHE I CA 1
ATOM 4517 C C . PHE D 2 29 ? 5.305 -17.290 -110.361 1.00 71.70 29 PHE I C 1
ATOM 4518 O O . PHE D 2 29 ? 4.762 -16.175 -110.318 1.00 82.72 29 PHE I O 1
ATOM 4526 N N . SER D 2 30 ? 6.371 -17.547 -111.100 1.00 67.01 30 SER I N 1
ATOM 4527 C CA . SER D 2 30 ? 7.069 -16.485 -111.859 1.00 66.64 30 SER I CA 1
ATOM 4528 C C . SER D 2 30 ? 6.308 -16.104 -113.114 1.00 62.45 30 SER I C 1
ATOM 4529 O O . SER D 2 30 ? 6.747 -15.214 -113.797 1.00 62.05 30 SER I O 1
ATOM 4532 N N . GLY D 2 31 ? 5.162 -16.704 -113.352 1.00 72.40 31 GLY I N 1
ATOM 4533 C CA . GLY D 2 31 ? 4.307 -16.403 -114.502 1.00 84.25 31 GLY I CA 1
ATOM 4534 C C . GLY D 2 31 ? 3.347 -15.255 -114.258 1.00 88.74 31 GLY I C 1
ATOM 4535 O O . GLY D 2 31 ? 2.870 -14.651 -115.256 1.00 94.88 31 GLY I O 1
ATOM 4536 N N . TYR D 2 32 ? 3.049 -14.970 -113.002 1.00 88.32 32 TYR I N 1
ATOM 4537 C CA . TYR D 2 32 ? 1.938 -14.054 -112.634 1.00 74.68 32 TYR I CA 1
ATOM 4538 C C . TYR D 2 32 ? 2.442 -12.870 -111.827 1.00 61.16 32 TYR I C 1
ATOM 4539 O O . TYR D 2 32 ? 3.431 -12.997 -111.033 1.00 62.04 32 TYR I O 1
ATOM 4548 N N . GLY D 2 33 ? 1.751 -11.745 -111.999 1.00 44.70 33 GLY I N 1
ATOM 4549 C CA . GLY D 2 33 ? 1.906 -10.585 -111.124 1.00 45.38 33 GLY I CA 1
ATOM 4550 C C . GLY D 2 33 ? 1.352 -10.911 -109.768 1.00 46.66 33 GLY I C 1
ATOM 4551 O O . GLY D 2 33 ? 0.513 -11.755 -109.681 1.00 64.24 33 GLY I O 1
ATOM 4552 N N . MET D 2 34 ? 1.808 -10.231 -108.727 1.00 46.49 34 MET I N 1
ATOM 4553 C CA . MET D 2 34 ? 1.304 -10.492 -107.366 1.00 43.54 34 MET I CA 1
ATOM 4554 C C . MET D 2 34 ? 0.992 -9.170 -106.683 1.00 41.64 34 MET I C 1
ATOM 4555 O O . MET D 2 34 ? 1.469 -8.122 -107.092 1.00 38.24 34 MET I O 1
ATOM 4560 N N . SER D 2 35 ? 0.246 -9.230 -105.601 1.00 43.61 35 SER I N 1
ATOM 4561 C CA . SER D 2 35 ? -0.210 -8.021 -104.877 1.00 42.90 35 SER I CA 1
ATOM 4562 C C . SER D 2 35 ? -0.228 -8.235 -103.380 1.00 43.11 35 SER I C 1
ATOM 4563 O O . SER D 2 35 ? -0.269 -9.351 -102.890 1.00 45.79 35 SER I O 1
ATOM 4566 N N . TRP D 2 36 ? -0.204 -7.112 -102.670 1.00 42.61 36 TRP I N 1
ATOM 4567 C CA . TRP D 2 36 ? -0.536 -7.029 -101.224 1.00 41.32 36 TRP I CA 1
ATOM 4568 C C . TRP D 2 36 ? -1.763 -6.151 -101.038 1.00 36.72 36 TRP I C 1
ATOM 4569 O O . TRP D 2 36 ? -1.815 -5.025 -101.560 1.00 35.87 36 TRP I O 1
ATOM 4580 N N . VAL D 2 37 ? -2.721 -6.658 -100.279 1.00 36.34 37 VAL I N 1
ATOM 4581 C CA . VAL D 2 37 ? -3.947 -5.927 -99.863 1.00 32.20 37 VAL I CA 1
ATOM 4582 C C . VAL D 2 37 ? -4.146 -6.114 -98.366 1.00 33.93 37 VAL I C 1
ATOM 4583 O O . VAL D 2 37 ? -4.133 -7.221 -97.845 1.00 44.46 37 VAL I O 1
ATOM 4587 N N . ARG D 2 38 ? -4.442 -5.032 -97.670 1.00 35.57 38 ARG I N 1
ATOM 4588 C CA . ARG D 2 38 ? -4.697 -5.108 -96.219 1.00 37.24 38 ARG I CA 1
ATOM 4589 C C . ARG D 2 38 ? -6.168 -4.838 -95.945 1.00 37.64 38 ARG I C 1
ATOM 4590 O O . ARG D 2 38 ? -6.842 -4.193 -96.736 1.00 32.27 38 ARG I O 1
ATOM 4598 N N . GLN D 2 39 ? -6.630 -5.324 -94.792 1.00 43.94 39 GLN I N 1
ATOM 4599 C CA . GLN D 2 39 ? -8.028 -5.144 -94.336 1.00 45.79 39 GLN I CA 1
ATOM 4600 C C . GLN D 2 39 ? -7.984 -4.631 -92.901 1.00 52.64 39 GLN I C 1
ATOM 4601 O O . GLN D 2 39 ? -7.778 -5.427 -92.010 1.00 60.66 39 GLN I O 1
ATOM 4607 N N . THR D 2 40 ? -8.310 -3.337 -92.760 1.00 59.46 40 THR I N 1
ATOM 4608 C CA . THR D 2 40 ? -8.361 -2.535 -91.532 1.00 59.66 40 THR I CA 1
ATOM 4609 C C . THR D 2 40 ? -9.402 -3.182 -90.639 1.00 59.93 40 THR I C 1
ATOM 4610 O O . THR D 2 40 ? -10.294 -3.844 -91.143 1.00 61.42 40 THR I O 1
ATOM 4614 N N . PRO D 2 41 ? -9.347 -3.023 -89.303 1.00 65.29 41 PRO I N 1
ATOM 4615 C CA . PRO D 2 41 ? -10.396 -3.577 -88.443 1.00 74.06 41 PRO I CA 1
ATOM 4616 C C . PRO D 2 41 ? -11.804 -3.024 -88.734 1.00 82.68 41 PRO I C 1
ATOM 4617 O O . PRO D 2 41 ? -12.790 -3.676 -88.370 1.00 88.87 41 PRO I O 1
ATOM 4621 N N . ASP D 2 42 ? -11.890 -1.910 -89.468 1.00 77.77 42 ASP I N 1
ATOM 4622 C CA . ASP D 2 42 ? -13.192 -1.374 -89.945 1.00 74.77 42 ASP I CA 1
ATOM 4623 C C . ASP D 2 42 ? -13.711 -2.229 -91.104 1.00 67.81 42 ASP I C 1
ATOM 4624 O O . ASP D 2 42 ? -14.784 -1.931 -91.635 1.00 73.76 42 ASP I O 1
ATOM 4629 N N . LYS D 2 43 ? -12.936 -3.251 -91.458 1.00 59.64 43 LYS I N 1
ATOM 4630 C CA . LYS D 2 43 ? -13.264 -4.320 -92.423 1.00 60.99 43 LYS I CA 1
ATOM 4631 C C . LYS D 2 43 ? -13.307 -3.795 -93.873 1.00 62.95 43 LYS I C 1
ATOM 4632 O O . LYS D 2 43 ? -13.840 -4.495 -94.759 1.00 55.86 43 LYS I O 1
ATOM 4635 N N . ARG D 2 44 ? -12.733 -2.616 -94.104 1.00 64.86 44 ARG I N 1
ATOM 4636 C CA . ARG D 2 44 ? -12.518 -2.112 -95.472 1.00 61.61 44 ARG I CA 1
ATOM 4637 C C . ARG D 2 44 ? -11.267 -2.758 -96.040 1.00 64.99 44 ARG I C 1
ATOM 4638 O O . ARG D 2 44 ? -10.414 -3.162 -95.259 1.00 74.49 44 ARG I O 1
ATOM 4646 N N . LEU D 2 45 ? -11.201 -2.862 -97.359 1.00 59.61 45 LEU I N 1
ATOM 4647 C CA . LEU D 2 45 ? -10.033 -3.424 -98.089 1.00 57.22 45 LEU I CA 1
ATOM 4648 C C . LEU D 2 45 ? -9.252 -2.315 -98.803 1.00 59.28 45 LEU I C 1
ATOM 4649 O O . LEU D 2 45 ? -9.852 -1.477 -99.464 1.00 58.79 45 LEU I O 1
ATOM 4654 N N . GLU D 2 46 ? -7.943 -2.320 -98.634 1.00 64.90 46 GLU I N 1
ATOM 4655 C CA . GLU D 2 46 ? -7.065 -1.329 -99.292 1.00 67.72 46 GLU I CA 1
ATOM 4656 C C . GLU D 2 46 ? -5.911 -2.038 -99.991 1.00 66.47 46 GLU I C 1
ATOM 4657 O O . GLU D 2 46 ? -5.116 -2.754 -99.327 1.00 75.28 46 GLU I O 1
ATOM 4663 N N . TRP D 2 47 ? -5.800 -1.840 -101.297 1.00 62.07 47 TRP I N 1
ATOM 4664 C CA . TRP D 2 47 ? -4.634 -2.340 -102.071 1.00 62.20 47 TRP I CA 1
ATOM 4665 C C . TRP D 2 47 ? -3.399 -1.539 -101.650 1.00 56.58 47 TRP I C 1
ATOM 4666 O O . TRP D 2 47 ? -3.437 -0.299 -101.697 1.00 55.91 47 TRP I O 1
ATOM 4677 N N . VAL D 2 48 ? -2.349 -2.239 -101.235 1.00 51.16 48 VAL I N 1
ATOM 4678 C CA . VAL D 2 48 ? -1.104 -1.590 -100.739 1.00 47.74 48 VAL I CA 1
ATOM 4679 C C . VAL D 2 48 ? 0.086 -1.767 -101.672 1.00 40.75 48 VAL I C 1
ATOM 4680 O O . VAL D 2 48 ? 1.007 -0.968 -101.523 1.00 34.17 48 VAL I O 1
ATOM 4684 N N . ALA D 2 49 ? 0.104 -2.775 -102.528 1.00 44.99 49 ALA I N 1
ATOM 4685 C CA . ALA D 2 49 ? 1.279 -3.021 -103.383 1.00 49.19 49 ALA I CA 1
ATOM 4686 C C . ALA D 2 49 ? 1.018 -4.065 -104.458 1.00 44.63 49 ALA I C 1
ATOM 4687 O O . ALA D 2 49 ? 0.087 -4.868 -104.391 1.00 45.92 49 ALA I O 1
ATOM 4689 N N . THR D 2 50 ? 1.873 -4.024 -105.462 1.00 44.41 50 THR I N 1
ATOM 4690 C CA . THR D 2 50 ? 1.745 -4.842 -106.692 1.00 51.34 50 THR I CA 1
ATOM 4691 C C . THR D 2 50 ? 3.093 -4.947 -107.355 1.00 53.64 50 THR I C 1
ATOM 4692 O O . THR D 2 50 ? 3.676 -3.913 -107.665 1.00 53.26 50 THR I O 1
ATOM 4696 N N . ILE D 2 51 ? 3.489 -6.158 -107.699 1.00 56.88 51 ILE I N 1
ATOM 4697 C CA . ILE D 2 51 ? 4.761 -6.426 -108.418 1.00 64.49 51 ILE I CA 1
ATOM 4698 C C . ILE D 2 51 ? 4.458 -7.218 -109.679 1.00 72.27 51 ILE I C 1
ATOM 4699 O O . ILE D 2 51 ? 3.616 -8.113 -109.632 1.00 70.24 51 ILE I O 1
ATOM 4704 N N . THR D 2 52 ? 5.180 -6.893 -110.757 1.00 72.03 52 THR I N 1
ATOM 4705 C CA . THR D 2 52 ? 5.151 -7.645 -112.030 1.00 70.19 52 THR I CA 1
ATOM 4706 C C . THR D 2 52 ? 5.800 -9.016 -111.852 1.00 76.66 52 THR I C 1
ATOM 4707 O O . THR D 2 52 ? 6.606 -9.174 -110.926 1.00 92.65 52 THR I O 1
ATOM 4711 N N . SER D 2 53 ? 5.437 -9.952 -112.732 1.00 77.54 53 SER I N 1
ATOM 4712 C CA . SER D 2 53 ? 5.867 -11.370 -112.720 1.00 72.20 53 SER I CA 1
ATOM 4713 C C . SER D 2 53 ? 7.382 -11.496 -112.589 1.00 63.91 53 SER I C 1
ATOM 4714 O O . SER D 2 53 ? 7.877 -12.434 -111.898 1.00 59.97 53 SER I O 1
ATOM 4717 N N . GLY D 2 54 ? 8.086 -10.522 -113.158 1.00 59.74 54 GLY I N 1
ATOM 4718 C CA . GLY D 2 54 ? 9.551 -10.555 -113.300 1.00 66.78 54 GLY I CA 1
ATOM 4719 C C . GLY D 2 54 ? 10.231 -9.811 -112.191 1.00 69.56 54 GLY I C 1
ATOM 4720 O O . GLY D 2 54 ? 11.483 -9.834 -112.166 1.00 89.50 54 GLY I O 1
ATOM 4721 N N . GLY D 2 55 ? 9.462 -9.137 -111.336 1.00 65.88 55 GLY I N 1
ATOM 4722 C CA . GLY D 2 55 ? 10.019 -8.443 -110.171 1.00 65.18 55 GLY I CA 1
ATOM 4723 C C . GLY D 2 55 ? 10.662 -7.124 -110.528 1.00 60.19 55 GLY I C 1
ATOM 4724 O O . GLY D 2 55 ? 11.095 -6.417 -109.582 1.00 58.84 55 GLY I O 1
ATOM 4725 N N . THR D 2 56 ? 10.660 -6.770 -111.814 1.00 54.78 56 THR I N 1
ATOM 4726 C CA . THR D 2 56 ? 11.326 -5.569 -112.351 1.00 63.51 56 THR I CA 1
ATOM 4727 C C . THR D 2 56 ? 10.582 -4.342 -111.872 1.00 66.52 56 THR I C 1
ATOM 4728 O O . THR D 2 56 ? 11.265 -3.400 -111.446 1.00 72.34 56 THR I O 1
ATOM 4732 N N . TYR D 2 57 ? 9.267 -4.356 -112.005 1.00 68.10 57 TYR I N 1
ATOM 4733 C CA . TYR D 2 57 ? 8.421 -3.159 -111.804 1.00 69.98 57 TYR I CA 1
ATOM 4734 C C . TYR D 2 57 ? 7.411 -3.342 -110.689 1.00 68.34 57 TYR I C 1
ATOM 4735 O O . TYR D 2 57 ? 6.731 -4.365 -110.698 1.00 65.76 57 TYR I O 1
ATOM 4744 N N . THR D 2 58 ? 7.328 -2.324 -109.829 1.00 61.07 58 THR I N 1
ATOM 4745 C CA . THR D 2 58 ? 6.477 -2.297 -108.630 1.00 56.66 58 THR I CA 1
ATOM 4746 C C . THR D 2 58 ? 5.525 -1.119 -108.733 1.00 61.19 58 THR I C 1
ATOM 4747 O O . THR D 2 58 ? 5.776 -0.171 -109.453 1.00 56.33 58 THR I O 1
ATOM 4751 N N . TYR D 2 59 ? 4.461 -1.182 -107.959 1.00 66.35 59 TYR I N 1
ATOM 4752 C CA . TYR D 2 59 ? 3.410 -0.158 -107.890 1.00 67.80 59 TYR I CA 1
ATOM 4753 C C . TYR D 2 59 ? 2.827 -0.113 -106.481 1.00 67.16 59 TYR I C 1
ATOM 4754 O O . TYR D 2 59 ? 2.609 -1.173 -105.813 1.00 58.95 59 TYR I O 1
ATOM 4763 N N . TYR D 2 60 ? 2.514 1.097 -106.037 1.00 67.01 60 TYR I N 1
ATOM 4764 C CA . TYR D 2 60 ? 1.957 1.356 -104.696 1.00 60.22 60 TYR I CA 1
ATOM 4765 C C . TYR D 2 60 ? 0.977 2.514 -104.819 1.00 62.74 60 TYR I C 1
ATOM 4766 O O . TYR D 2 60 ? 1.118 3.371 -105.690 1.00 52.32 60 TYR I O 1
ATOM 4775 N N . PRO D 2 61 ? 0.004 2.599 -103.887 1.00 71.77 61 PRO I N 1
ATOM 4776 C CA . PRO D 2 61 ? -0.841 3.789 -103.750 1.00 70.55 61 PRO I CA 1
ATOM 4777 C C . PRO D 2 61 ? -0.105 4.898 -103.008 1.00 79.56 61 PRO I C 1
ATOM 4778 O O . PRO D 2 61 ? 0.827 4.597 -102.281 1.00 100.41 61 PRO I O 1
ATOM 4782 N N . ASP D 2 62 ? -0.561 6.136 -103.191 1.00 89.21 62 ASP I N 1
ATOM 4783 C CA . ASP D 2 62 ? 0.042 7.340 -102.561 1.00 86.84 62 ASP I CA 1
ATOM 4784 C C . ASP D 2 62 ? -0.278 7.367 -101.062 1.00 80.31 62 ASP I C 1
ATOM 4785 O O . ASP D 2 62 ? 0.367 8.176 -100.321 1.00 78.73 62 ASP I O 1
ATOM 4790 N N . SER D 2 63 ? -1.227 6.532 -100.629 1.00 78.31 63 SER I N 1
ATOM 4791 C CA . SER D 2 63 ? -1.734 6.569 -99.231 1.00 69.36 63 SER I CA 1
ATOM 4792 C C . SER D 2 63 ? -0.628 6.187 -98.254 1.00 63.64 63 SER I C 1
ATOM 4793 O O . SER D 2 63 ? -0.601 6.778 -97.158 1.00 69.09 63 SER I O 1
ATOM 4796 N N . VAL D 2 64 ? 0.269 5.285 -98.645 1.00 61.06 64 VAL I N 1
ATOM 4797 C CA . VAL D 2 64 ? 1.295 4.725 -97.710 1.00 59.90 64 VAL I CA 1
ATOM 4798 C C . VAL D 2 64 ? 2.680 5.298 -98.016 1.00 55.63 64 VAL I C 1
ATOM 4799 O O . VAL D 2 64 ? 3.670 4.686 -97.619 1.00 54.17 64 VAL I O 1
ATOM 4803 N N . LYS D 2 65 ? 2.701 6.469 -98.642 1.00 61.06 65 LYS I N 1
ATOM 4804 C CA . LYS D 2 65 ? 3.846 7.419 -98.703 1.00 71.68 65 LYS I CA 1
ATOM 4805 C C . LYS D 2 65 ? 5.207 6.692 -98.749 1.00 71.45 65 LYS I C 1
ATOM 4806 O O . LYS D 2 65 ? 6.185 7.132 -98.078 1.00 68.77 65 LYS I O 1
ATOM 4810 N N . GLY D 2 66 ? 5.275 5.632 -99.553 1.00 67.69 66 GLY I N 1
ATOM 4811 C CA . GLY D 2 66 ? 6.516 4.943 -99.917 1.00 63.65 66 GLY I CA 1
ATOM 4812 C C . GLY D 2 66 ? 7.175 4.239 -98.757 1.00 55.98 66 GLY I C 1
ATOM 4813 O O . GLY D 2 66 ? 8.374 4.065 -98.761 1.00 63.87 66 GLY I O 1
ATOM 4814 N N . ARG D 2 67 ? 6.388 3.717 -97.836 1.00 49.07 67 ARG I N 1
ATOM 4815 C CA . ARG D 2 67 ? 6.905 3.009 -96.645 1.00 56.17 67 ARG I CA 1
ATOM 4816 C C . ARG D 2 67 ? 6.870 1.515 -96.886 1.00 62.00 67 ARG I C 1
ATOM 4817 O O . ARG D 2 67 ? 7.618 0.785 -96.243 1.00 76.27 67 ARG I O 1
ATOM 4825 N N . PHE D 2 68 ? 6.059 1.072 -97.844 1.00 70.14 68 PHE I N 1
ATOM 4826 C CA . PHE D 2 68 ? 5.970 -0.340 -98.249 1.00 69.74 68 PHE I CA 1
ATOM 4827 C C . PHE D 2 68 ? 6.904 -0.567 -99.447 1.00 67.96 68 PHE I C 1
ATOM 4828 O O . PHE D 2 68 ? 6.993 0.241 -100.419 1.00 52.01 68 PHE I O 1
A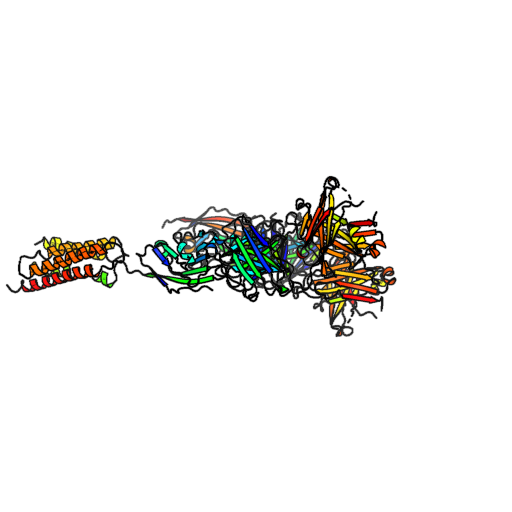TOM 4836 N N . THR D 2 69 ? 7.612 -1.672 -99.374 1.00 68.99 69 THR I N 1
ATOM 4837 C CA . THR D 2 69 ? 8.533 -2.147 -100.429 1.00 64.10 69 THR I CA 1
ATOM 4838 C C . THR D 2 69 ? 8.229 -3.616 -100.710 1.00 50.70 69 THR I C 1
ATOM 4839 O O . THR D 2 69 ? 8.541 -4.477 -99.886 1.00 45.75 69 THR I O 1
ATOM 4843 N N . ILE D 2 70 ? 7.693 -3.902 -101.886 1.00 45.14 70 ILE I N 1
ATOM 4844 C CA . ILE D 2 70 ? 7.383 -5.282 -102.353 1.00 45.23 70 ILE I CA 1
ATOM 4845 C C . ILE D 2 70 ? 8.580 -5.892 -103.092 1.00 44.48 70 ILE I C 1
ATOM 4846 O O . ILE D 2 70 ? 9.305 -5.148 -103.766 1.00 36.99 70 ILE I O 1
ATOM 4851 N N . SER D 2 71 ? 8.731 -7.208 -103.010 1.00 52.50 71 SER I N 1
ATOM 4852 C CA . SER D 2 71 ? 9.747 -7.939 -103.803 1.00 67.73 71 SER I CA 1
ATOM 4853 C C . SER D 2 71 ? 9.343 -9.394 -104.001 1.00 70.69 71 SER I C 1
ATOM 4854 O O . SER D 2 71 ? 8.399 -9.848 -103.371 1.00 56.46 71 SER I O 1
ATOM 4857 N N . ARG D 2 72 ? 10.075 -10.109 -104.843 1.00 74.74 72 ARG I N 1
ATOM 4858 C CA . ARG D 2 72 ? 9.751 -11.546 -105.095 1.00 73.57 72 ARG I CA 1
ATOM 4859 C C . ARG D 2 72 ? 10.990 -12.338 -105.490 1.00 62.57 72 ARG I C 1
ATOM 4860 O O . ARG D 2 72 ? 11.664 -11.950 -106.451 1.00 52.34 72 ARG I O 1
ATOM 4868 N N . ASP D 2 73 ? 11.210 -13.453 -104.778 1.00 63.99 73 ASP I N 1
ATOM 4869 C CA . ASP D 2 73 ? 12.297 -14.399 -105.069 1.00 71.43 73 ASP I CA 1
ATOM 4870 C C . ASP D 2 73 ? 11.705 -15.545 -105.885 1.00 78.03 73 ASP I C 1
ATOM 4871 O O . ASP D 2 73 ? 11.059 -16.449 -105.303 1.00 93.60 73 ASP I O 1
ATOM 4876 N N . ASN D 2 74 ? 11.922 -15.507 -107.194 1.00 69.23 74 ASN I N 1
ATOM 4877 C CA . ASN D 2 74 ? 11.194 -16.410 -108.120 1.00 68.81 74 ASN I CA 1
ATOM 4878 C C . ASN D 2 74 ? 11.698 -17.836 -107.942 1.00 73.45 74 ASN I C 1
ATOM 4879 O O . ASN D 2 74 ? 10.972 -18.771 -108.342 1.00 71.46 74 ASN I O 1
ATOM 4884 N N . ALA D 2 75 ? 12.891 -17.992 -107.365 1.00 66.70 75 ALA I N 1
ATOM 4885 C CA . ALA D 2 75 ? 13.525 -19.301 -107.127 1.00 70.72 75 ALA I CA 1
ATOM 4886 C C . ALA D 2 75 ? 12.865 -20.043 -105.966 1.00 79.39 75 ALA I C 1
ATOM 4887 O O . ALA D 2 75 ? 12.757 -21.301 -106.033 1.00 99.91 75 ALA I O 1
ATOM 4889 N N . LYS D 2 76 ? 12.506 -19.303 -104.922 1.00 79.76 76 LYS I N 1
ATOM 4890 C CA . LYS D 2 76 ? 12.002 -19.864 -103.646 1.00 82.41 76 LYS I CA 1
ATOM 4891 C C . LYS D 2 76 ? 10.478 -19.880 -103.672 1.00 82.46 76 LYS I C 1
ATOM 4892 O O . LYS D 2 76 ? 9.872 -20.501 -102.761 1.00 90.13 76 LYS I O 1
ATOM 4898 N N . ASN D 2 77 ? 9.895 -19.278 -104.710 1.00 72.18 77 ASN I N 1
ATOM 4899 C CA . ASN D 2 77 ? 8.427 -19.173 -104.867 1.00 76.43 77 ASN I CA 1
ATOM 4900 C C . ASN D 2 77 ? 7.822 -18.328 -103.743 1.00 71.97 77 ASN I C 1
ATOM 4901 O O . ASN D 2 77 ? 6.704 -18.561 -103.327 1.00 57.04 77 ASN I O 1
ATOM 4906 N N . THR D 2 78 ? 8.566 -17.303 -103.352 1.00 66.96 78 THR I N 1
ATOM 4907 C CA . THR D 2 78 ? 8.258 -16.433 -102.193 1.00 66.50 78 THR I CA 1
ATOM 4908 C C . THR D 2 78 ? 8.080 -14.995 -102.652 1.00 54.24 78 THR I C 1
ATOM 4909 O O . THR D 2 78 ? 9.000 -14.442 -103.278 1.00 54.50 78 THR I O 1
ATOM 4913 N N . LEU D 2 79 ? 6.941 -14.428 -102.256 1.00 52.66 79 LEU I N 1
ATOM 4914 C CA . LEU D 2 79 ? 6.646 -12.985 -102.354 1.00 54.50 79 LEU I CA 1
ATOM 4915 C C . LEU D 2 79 ? 6.886 -12.338 -101.000 1.00 51.08 79 LEU I C 1
ATOM 4916 O O . LEU D 2 79 ? 6.641 -12.989 -99.999 1.00 53.31 79 LEU I O 1
ATOM 4921 N N . TYR D 2 80 ? 7.355 -11.091 -100.988 1.00 49.87 80 TYR I N 1
ATOM 4922 C CA . TYR D 2 80 ? 7.765 -10.395 -99.738 1.00 56.13 80 TYR I CA 1
ATOM 4923 C C . TYR D 2 80 ? 7.177 -8.982 -99.723 1.00 51.68 80 TYR I C 1
ATOM 4924 O O . TYR D 2 80 ? 7.160 -8.327 -100.772 1.00 52.13 80 TYR I O 1
ATOM 4933 N N . LEU D 2 81 ? 6.741 -8.512 -98.565 1.00 49.85 81 LEU I N 1
ATOM 4934 C CA . LEU D 2 81 ? 6.446 -7.078 -98.368 1.00 51.99 81 LEU I CA 1
ATOM 4935 C C . LEU D 2 81 ? 7.156 -6.590 -97.116 1.00 52.68 81 LEU I C 1
ATOM 4936 O O . LEU D 2 81 ? 6.753 -6.890 -95.985 1.00 63.72 81 LEU I O 1
ATOM 4941 N N . GLN D 2 82 ? 8.106 -5.699 -97.349 1.00 49.08 82 GLN I N 1
ATOM 4942 C CA . GLN D 2 82 ? 8.775 -4.901 -96.294 1.00 51.87 82 GLN I CA 1
ATOM 4943 C C . GLN D 2 82 ? 7.904 -3.706 -95.939 1.00 53.03 82 GLN I C 1
ATOM 4944 O O . GLN D 2 82 ? 7.749 -2.814 -96.761 1.00 43.37 82 GLN I O 1
ATOM 4950 N N . ILE D 2 83 ? 7.387 -3.682 -94.719 1.00 59.41 83 ILE I N 1
ATOM 4951 C CA . ILE D 2 83 ? 6.638 -2.516 -94.188 1.00 65.11 83 ILE I CA 1
ATOM 4952 C C . ILE D 2 83 ? 7.517 -1.842 -93.141 1.00 66.13 83 ILE I C 1
ATOM 4953 O O . ILE D 2 83 ? 7.892 -2.457 -92.109 1.00 67.24 83 ILE I O 1
ATOM 4958 N N . ASP D 2 84 ? 7.756 -0.556 -93.377 1.00 68.89 84 ASP I N 1
ATOM 4959 C CA . ASP D 2 84 ? 8.700 0.272 -92.587 1.00 71.41 84 ASP I CA 1
ATOM 4960 C C . ASP D 2 84 ? 7.957 1.481 -92.032 1.00 67.36 84 ASP I C 1
ATOM 4961 O O . ASP D 2 84 ? 6.874 1.840 -92.548 1.00 61.51 84 ASP I O 1
ATOM 4966 N N . SER D 2 85 ? 8.579 2.104 -91.030 1.00 62.97 85 SER I N 1
ATOM 4967 C CA . SER D 2 85 ? 8.083 3.304 -90.330 1.00 63.15 85 SER I CA 1
ATOM 4968 C C . SER D 2 85 ? 6.626 3.095 -89.930 1.00 60.30 85 SER I C 1
ATOM 4969 O O . SER D 2 85 ? 5.855 4.054 -90.083 1.00 61.35 85 SER I O 1
ATOM 4972 N N . LEU D 2 86 ? 6.264 1.884 -89.502 1.00 53.37 86 LEU I N 1
ATOM 4973 C CA . LEU D 2 86 ? 4.868 1.517 -89.207 1.00 61.09 86 LEU I CA 1
ATOM 4974 C C . LEU D 2 86 ? 4.205 2.600 -88.345 1.00 71.65 86 LEU I C 1
ATOM 4975 O O . LEU D 2 86 ? 4.862 3.180 -87.462 1.00 86.39 86 LEU I O 1
ATOM 4980 N N . LYS D 2 87 ? 2.905 2.788 -88.549 1.00 76.03 87 LYS I N 1
ATOM 4981 C CA . LYS D 2 87 ? 2.060 3.721 -87.772 1.00 78.65 87 LYS I CA 1
ATOM 4982 C C . LYS D 2 87 ? 0.891 2.922 -87.210 1.00 82.77 87 LYS I C 1
ATOM 4983 O O . LYS D 2 87 ? 0.657 1.777 -87.674 1.00 101.39 87 LYS I O 1
ATOM 4986 N N . SER D 2 88 ? 0.169 3.485 -86.234 1.00 67.95 88 SER I N 1
ATOM 4987 C CA . SER D 2 88 ? -1.046 2.862 -85.648 1.00 54.80 88 SER I CA 1
ATOM 4988 C C . SER D 2 88 ? -2.060 2.574 -86.746 1.00 57.79 88 SER I C 1
ATOM 4989 O O . SER D 2 88 ? -2.823 1.558 -86.617 1.00 51.14 88 SER I O 1
ATOM 4991 N N . GLU D 2 89 ? -2.041 3.434 -87.778 1.00 68.77 89 GLU I N 1
ATOM 4992 C CA . GLU D 2 89 ? -2.951 3.392 -88.955 1.00 67.63 89 GLU I CA 1
ATOM 4993 C C . GLU D 2 89 ? -2.657 2.202 -89.868 1.00 70.46 89 GLU I C 1
ATOM 4994 O O . GLU D 2 89 ? -3.447 1.993 -90.823 1.00 71.01 89 GLU I O 1
ATOM 4996 N N . ASP D 2 90 ? -1.581 1.465 -89.584 1.00 68.60 90 ASP I N 1
ATOM 4997 C CA . ASP D 2 90 ? -1.167 0.318 -90.425 1.00 67.18 90 ASP I CA 1
ATOM 4998 C C . ASP D 2 90 ? -1.692 -0.998 -89.862 1.00 64.04 90 ASP I C 1
ATOM 4999 O O . ASP D 2 90 ? -1.717 -1.993 -90.618 1.00 63.74 90 ASP I O 1
ATOM 5004 N N . THR D 2 91 ? -2.138 -0.964 -88.611 1.00 67.97 91 THR I N 1
ATOM 5005 C CA . THR D 2 91 ? -2.744 -2.125 -87.936 1.00 66.26 91 THR I CA 1
ATOM 5006 C C . THR D 2 91 ? -3.817 -2.664 -88.867 1.00 64.22 91 THR I C 1
ATOM 5007 O O . THR D 2 91 ? -4.750 -1.899 -89.221 1.00 64.51 91 THR I O 1
ATOM 5011 N N . ALA D 2 92 ? -3.625 -3.909 -89.304 1.00 60.88 92 ALA I N 1
ATOM 5012 C CA . ALA D 2 92 ? -4.536 -4.568 -90.260 1.00 57.19 92 ALA I CA 1
ATOM 5013 C C . ALA D 2 92 ? -4.222 -6.046 -90.408 1.00 52.05 92 ALA I C 1
ATOM 5014 O O . ALA D 2 92 ? -3.265 -6.539 -89.829 1.00 48.83 92 ALA I O 1
ATOM 5016 N N . ILE D 2 93 ? -5.008 -6.709 -91.254 1.00 51.24 93 ILE I N 1
ATOM 5017 C CA . ILE D 2 93 ? -4.665 -8.059 -91.778 1.00 49.57 93 ILE I CA 1
ATOM 5018 C C . ILE D 2 93 ? -4.056 -7.867 -93.151 1.00 54.90 93 ILE I C 1
ATOM 5019 O O . ILE D 2 93 ? -4.670 -7.191 -93.983 1.00 53.91 93 ILE I O 1
ATOM 5024 N N . TYR D 2 94 ? -2.924 -8.508 -93.419 1.00 59.36 94 TYR I N 1
ATOM 5025 C CA . TYR D 2 94 ? -2.278 -8.442 -94.746 1.00 52.99 94 TYR I CA 1
ATOM 5026 C C . TYR D 2 94 ? -2.482 -9.749 -95.498 1.00 55.95 94 TYR I C 1
ATOM 5027 O O . TYR D 2 94 ? -2.156 -10.847 -94.995 1.00 65.88 94 TYR I O 1
ATOM 5036 N N . PHE D 2 95 ? -2.982 -9.581 -96.723 1.00 53.45 95 PHE I N 1
ATOM 5037 C CA . PHE D 2 95 ? -3.207 -10.632 -97.732 1.00 56.26 95 PHE I CA 1
ATOM 5038 C C . PHE D 2 95 ? -2.212 -10.454 -98.868 1.00 58.76 95 PHE I C 1
ATOM 5039 O O . PHE D 2 95 ? -2.036 -9.303 -99.311 1.00 47.92 95 PHE I O 1
ATOM 5047 N N . CYS D 2 96 ? -1.571 -11.546 -99.296 1.00 68.89 96 CYS I N 1
ATOM 5048 C CA . CYS D 2 96 ? -0.952 -11.621 -100.629 1.00 67.74 96 CYS I CA 1
ATOM 5049 C C . CYS D 2 96 ? -2.020 -12.166 -101.564 1.00 64.96 96 CYS I C 1
ATOM 5050 O O . CYS D 2 96 ? -3.000 -12.715 -101.063 1.00 54.15 96 CYS I O 1
ATOM 5053 N N . ALA D 2 97 ? -1.906 -11.854 -102.835 1.00 67.40 97 ALA I N 1
ATOM 5054 C CA . ALA D 2 97 ? -2.910 -12.276 -103.831 1.00 58.28 97 ALA I CA 1
ATOM 5055 C C . ALA D 2 97 ? -2.277 -12.388 -105.202 1.00 54.37 97 ALA I C 1
ATOM 5056 O O . ALA D 2 97 ? -1.439 -11.560 -105.522 1.00 51.70 97 ALA I O 1
ATOM 5058 N N . ARG D 2 98 ? -2.702 -13.389 -105.973 1.00 53.59 98 ARG I N 1
ATOM 5059 C CA . ARG D 2 98 ? -2.253 -13.572 -107.366 1.00 54.22 98 ARG I CA 1
ATOM 5060 C C . ARG D 2 98 ? -3.028 -12.619 -108.268 1.00 52.44 98 ARG I C 1
ATOM 5061 O O . ARG D 2 98 ? -4.247 -12.655 -108.214 1.00 79.78 98 ARG I O 1
ATOM 5069 N N . SER D 2 99 ? -2.329 -11.793 -109.037 1.00 44.60 99 SER I N 1
ATOM 5070 C CA . SER D 2 99 ? -2.952 -10.661 -109.754 1.00 48.99 99 SER I CA 1
ATOM 5071 C C . SER D 2 99 ? -3.045 -10.948 -111.247 1.00 48.04 99 SER I C 1
ATOM 5072 O O . SER D 2 99 ? -2.057 -11.342 -111.885 1.00 45.59 99 SER I O 1
ATOM 5075 N N . LEU D 2 100 ? -4.221 -10.694 -111.803 1.00 56.88 100 LEU I N 1
ATOM 5076 C CA . LEU D 2 100 ? -4.450 -10.704 -113.266 1.00 55.53 100 LEU I CA 1
ATOM 5077 C C . LEU D 2 100 ? -4.537 -9.257 -113.736 1.00 64.64 100 LEU I C 1
ATOM 5078 O O . LEU D 2 100 ? -4.380 -8.330 -112.908 1.00 63.58 100 LEU I O 1
ATOM 5083 N N . ALA D 2 101 ? -4.808 -9.081 -115.020 1.00 76.12 101 ALA I N 1
ATOM 5084 C CA . ALA D 2 101 ? -4.933 -7.754 -115.652 1.00 71.32 101 ALA I CA 1
ATOM 5085 C C . ALA D 2 101 ? -6.082 -7.007 -114.970 1.00 68.48 101 ALA I C 1
ATOM 5086 O O . ALA D 2 101 ? -7.034 -7.652 -114.504 1.00 72.06 101 ALA I O 1
ATOM 5088 N N . GLY D 2 102 ? -5.965 -5.693 -114.866 1.00 63.55 102 GLY I N 1
ATOM 5089 C CA . GLY D 2 102 ? -6.936 -4.881 -114.122 1.00 61.98 102 GLY I CA 1
ATOM 5090 C C . GLY D 2 102 ? -6.837 -5.168 -112.643 1.00 68.44 102 GLY I C 1
ATOM 5091 O O . GLY D 2 102 ? -7.775 -4.814 -111.899 1.00 59.23 102 GLY I O 1
ATOM 5092 N N . ASN D 2 103 ? -5.732 -5.796 -112.226 1.00 75.64 103 ASN I N 1
ATOM 5093 C CA . ASN D 2 103 ? -5.457 -6.183 -110.824 1.00 69.30 103 ASN I CA 1
ATOM 5094 C C . ASN D 2 103 ? -6.651 -6.954 -110.266 1.00 65.69 103 ASN I C 1
ATOM 5095 O O . ASN D 2 103 ? -7.016 -6.766 -109.084 1.00 65.51 103 ASN I O 1
ATOM 5100 N N . ALA D 2 104 ? -7.222 -7.817 -111.100 1.00 60.76 104 ALA I N 1
ATOM 5101 C CA . ALA D 2 104 ? -8.210 -8.814 -110.667 1.00 62.52 104 ALA I CA 1
ATOM 5102 C C . ALA D 2 104 ? -7.480 -9.895 -109.883 1.00 70.76 104 ALA I C 1
ATOM 5103 O O . ALA D 2 104 ? -6.656 -10.565 -110.459 1.00 70.28 104 ALA I O 1
ATOM 5105 N N . MET D 2 105 ? -7.734 -9.986 -108.584 1.00 76.05 105 MET I N 1
ATOM 5106 C CA . MET D 2 105 ? -6.958 -10.891 -107.705 1.00 69.43 105 MET I CA 1
ATOM 5107 C C . MET D 2 105 ? -7.726 -12.184 -107.479 1.00 75.13 105 MET I C 1
ATOM 5108 O O . MET D 2 105 ? -8.695 -12.185 -106.630 1.00 79.13 105 MET I O 1
ATOM 5113 N N . ASP D 2 106 ? -7.365 -13.237 -108.216 1.00 77.83 106 ASP I N 1
ATOM 5114 C CA . ASP D 2 106 ? -8.185 -14.475 -108.303 1.00 78.34 106 ASP I CA 1
ATOM 5115 C C . ASP D 2 106 ? -7.763 -15.526 -107.277 1.00 74.47 106 ASP I C 1
ATOM 5116 O O . ASP D 2 106 ? -8.454 -16.541 -107.168 1.00 81.49 106 ASP I O 1
ATOM 5121 N N . TYR D 2 107 ? -6.678 -15.294 -106.550 1.00 68.85 107 TYR I N 1
ATOM 5122 C CA . TYR D 2 107 ? -6.359 -16.100 -105.354 1.00 70.61 107 TYR I CA 1
ATOM 5123 C C . TYR D 2 107 ? -5.854 -15.183 -104.250 1.00 58.83 107 TYR I C 1
ATOM 5124 O O . TYR D 2 107 ? -5.016 -14.363 -104.479 1.00 62.83 107 TYR I O 1
ATOM 5133 N N . TRP D 2 108 ? -6.348 -15.402 -103.035 1.00 53.39 108 TRP I N 1
ATOM 5134 C CA . TRP D 2 108 ? -5.907 -14.696 -101.819 1.00 50.42 108 TRP I CA 1
ATOM 5135 C C . TRP D 2 108 ? -5.375 -15.687 -100.792 1.00 48.04 108 TRP I C 1
ATOM 5136 O O . TRP D 2 108 ? -5.895 -16.818 -100.675 1.00 45.46 108 TRP I O 1
ATOM 5147 N N . GLY D 2 109 ? -4.462 -15.198 -99.971 1.00 50.52 109 GLY I N 1
ATOM 5148 C CA . GLY D 2 109 ? -3.985 -15.902 -98.785 1.00 55.60 109 GLY I CA 1
ATOM 5149 C C . GLY D 2 109 ? -4.970 -15.792 -97.652 1.00 60.55 109 GLY I C 1
ATOM 5150 O O . GLY D 2 109 ? -5.994 -15.051 -97.804 1.00 49.11 109 GLY I O 1
ATOM 5151 N N . GLN D 2 110 ? -4.695 -16.542 -96.586 1.00 64.31 110 GLN I N 1
ATOM 5152 C CA . GLN D 2 110 ? -5.586 -16.638 -95.409 1.00 68.13 110 GLN I CA 1
ATOM 5153 C C . GLN D 2 110 ? -5.475 -15.363 -94.581 1.00 63.27 110 GLN I C 1
ATOM 5154 O O . GLN D 2 110 ? -6.492 -14.994 -93.920 1.00 68.73 110 GLN I O 1
ATOM 5160 N N . GLY D 2 111 ? -4.308 -14.723 -94.643 1.00 55.80 111 GLY I N 1
ATOM 5161 C CA . GLY D 2 111 ? -4.054 -13.435 -93.978 1.00 54.42 111 GLY I CA 1
ATOM 5162 C C . GLY D 2 111 ? -3.103 -13.539 -92.813 1.00 54.07 111 GLY I C 1
ATOM 5163 O O . GLY D 2 111 ? -3.123 -14.578 -92.130 1.00 58.87 111 GLY I O 1
ATOM 5164 N N . THR D 2 112 ? -2.330 -12.497 -92.554 1.00 58.96 112 THR I N 1
ATOM 5165 C CA . THR D 2 112 ? -1.450 -12.424 -91.356 1.00 56.93 112 THR I CA 1
ATOM 5166 C C . THR D 2 112 ? -1.668 -11.110 -90.639 1.00 51.21 112 THR I C 1
ATOM 5167 O O . THR D 2 112 ? -1.790 -10.090 -91.333 1.00 41.74 112 THR I O 1
ATOM 5171 N N . SER D 2 113 ? -1.705 -11.122 -89.304 1.00 57.75 113 SER I N 1
ATOM 5172 C CA . SER D 2 113 ? -2.159 -9.934 -88.515 1.00 60.09 113 SER I CA 1
ATOM 5173 C C . SER D 2 113 ? -0.993 -9.079 -88.042 1.00 56.11 113 SER I C 1
ATOM 5174 O O . SER D 2 113 ? -0.149 -9.561 -87.241 1.00 60.42 113 SER I O 1
ATOM 5177 N N . VAL D 2 114 ? -1.010 -7.813 -88.448 1.00 55.68 114 VAL I N 1
ATOM 5178 C CA . VAL D 2 114 ? -0.058 -6.761 -88.028 1.00 56.07 114 VAL I CA 1
ATOM 5179 C C . VAL D 2 114 ? -0.779 -5.845 -87.040 1.00 58.99 114 VAL I C 1
ATOM 5180 O O . VAL D 2 114 ? -1.887 -5.281 -87.364 1.00 57.57 114 VAL I O 1
ATOM 5184 N N . THR D 2 115 ? -0.184 -5.706 -85.873 1.00 57.12 115 THR I N 1
ATOM 5185 C CA . THR D 2 115 ? -0.697 -4.776 -84.848 1.00 56.46 115 THR I CA 1
ATOM 5186 C C . THR D 2 115 ? 0.398 -3.833 -84.418 1.00 51.04 115 THR I C 1
ATOM 5187 O O . THR D 2 115 ? 1.482 -4.276 -84.056 1.00 51.45 115 THR I O 1
ATOM 5191 N N . VAL D 2 116 ? 0.075 -2.558 -84.436 1.00 47.85 116 VAL I N 1
ATOM 5192 C CA . VAL D 2 116 ? 1.033 -1.497 -84.024 1.00 45.09 116 VAL I CA 1
ATOM 5193 C C . VAL D 2 116 ? 0.460 -0.733 -82.835 1.00 47.59 116 VAL I C 1
ATOM 5194 O O . VAL D 2 116 ? -0.405 0.106 -83.019 1.00 50.96 116 VAL I O 1
ATOM 5198 N N . SER D 2 117 ? 0.975 -1.040 -81.644 1.00 51.99 117 SER I N 1
ATOM 5199 C CA . SER D 2 117 ? 0.622 -0.370 -80.376 1.00 54.96 117 SER I CA 1
ATOM 5200 C C . SER D 2 117 ? 1.901 0.006 -79.620 1.00 54.73 117 SER I C 1
ATOM 5201 O O . SER D 2 117 ? 2.938 -0.700 -79.678 1.00 59.04 117 SER I O 1
ATOM 5203 N N . SER D 2 118 ? 1.777 1.096 -78.872 1.00 55.78 118 SER I N 1
ATOM 5204 C CA . SER D 2 118 ? 2.729 1.537 -77.833 1.00 72.15 118 SER I CA 1
ATOM 5205 C C . SER D 2 118 ? 2.640 0.602 -76.626 1.00 81.15 118 SER I C 1
ATOM 5206 O O . SER D 2 118 ? 3.613 0.557 -75.816 1.00 100.42 118 SER I O 1
ATOM 5208 N N . ALA D 2 119 ? 1.513 -0.102 -76.520 1.00 71.81 119 ALA I N 1
ATOM 5209 C CA . ALA D 2 119 ? 1.282 -1.180 -75.540 1.00 69.80 119 ALA I CA 1
ATOM 5210 C C . ALA D 2 119 ? 2.263 -2.313 -75.786 1.00 69.96 119 ALA I C 1
ATOM 5211 O O . ALA D 2 119 ? 2.529 -2.621 -76.955 1.00 76.42 119 ALA I O 1
ATOM 5213 N N . SER D 2 120 ? 2.616 -3.026 -74.712 1.00 67.70 120 SER I N 1
ATOM 5214 C CA . SER D 2 120 ? 3.351 -4.305 -74.777 1.00 72.13 120 SER I CA 1
ATOM 5215 C C . SER D 2 120 ? 2.345 -5.440 -74.732 1.00 66.06 120 SER I C 1
ATOM 5216 O O . SER D 2 120 ? 1.253 -5.253 -74.178 1.00 78.57 120 SER I O 1
ATOM 5219 N N . THR D 2 121 ? 2.738 -6.589 -75.275 1.00 56.02 121 THR I N 1
ATOM 5220 C CA . THR D 2 121 ? 1.931 -7.833 -75.315 1.00 57.00 121 THR I CA 1
ATOM 5221 C C . THR D 2 121 ? 1.793 -8.433 -73.918 1.00 52.10 121 THR I C 1
ATOM 5222 O O . THR D 2 121 ? 2.805 -8.582 -73.229 1.00 48.90 121 THR I O 1
ATOM 5226 N N . LYS D 2 122 ? 0.572 -8.821 -73.559 1.00 59.12 122 LYS I N 1
ATOM 5227 C CA . LYS D 2 122 ? 0.320 -9.616 -72.339 1.00 70.39 122 LYS I CA 1
ATOM 5228 C C . LYS D 2 122 ? -0.419 -10.892 -72.718 1.00 70.41 122 LYS I C 1
ATOM 5229 O O . LYS D 2 122 ? -1.462 -10.807 -73.367 1.00 66.07 122 LYS I O 1
ATOM 5235 N N . GLY D 2 123 ? 0.127 -12.029 -72.293 1.00 64.18 123 GLY I N 1
ATOM 5236 C CA . GLY D 2 123 ? -0.379 -13.346 -72.686 1.00 60.56 123 GLY I CA 1
ATOM 5237 C C . GLY D 2 123 ? -1.689 -13.669 -71.970 1.00 54.16 123 GLY I C 1
ATOM 5238 O O . GLY D 2 123 ? -1.955 -13.177 -70.858 1.00 54.08 123 GLY I O 1
ATOM 5239 N N . PRO D 2 124 ? -2.561 -14.456 -72.623 1.00 47.43 124 PRO I N 1
ATOM 5240 C CA . PRO D 2 124 ? -3.832 -14.848 -72.026 1.00 51.11 124 PRO I CA 1
ATOM 5241 C C . PRO D 2 124 ? -3.749 -15.921 -70.932 1.00 53.23 124 PRO I C 1
ATOM 5242 O O . PRO D 2 124 ? -3.030 -16.895 -71.115 1.00 72.10 124 PRO I O 1
ATOM 5246 N N . SER D 2 125 ? -4.551 -15.747 -69.877 1.00 49.93 125 SER I N 1
ATOM 5247 C CA . SER D 2 125 ? -4.841 -16.813 -68.902 1.00 52.21 125 SER I CA 1
ATOM 5248 C C . SER D 2 125 ? -5.978 -17.644 -69.479 1.00 58.68 125 SER I C 1
ATOM 5249 O O . SER D 2 125 ? -7.015 -17.069 -69.837 1.00 55.34 125 SER I O 1
ATOM 5252 N N . VAL D 2 126 ? -5.802 -18.955 -69.533 1.00 60.00 126 VAL I N 1
ATOM 5253 C CA . VAL D 2 126 ? -6.839 -19.853 -70.100 1.00 58.19 126 VAL I CA 1
ATOM 5254 C C . VAL D 2 126 ? -7.461 -20.669 -68.978 1.00 56.22 126 VAL I C 1
ATOM 5255 O O . VAL D 2 126 ? -6.689 -21.244 -68.148 1.00 59.77 126 VAL I O 1
ATOM 5259 N N . PHE D 2 127 ? -8.787 -20.677 -68.955 1.00 54.14 127 PHE I N 1
ATOM 5260 C CA . PHE D 2 127 ? -9.591 -21.386 -67.937 1.00 58.66 127 PHE I CA 1
ATOM 5261 C C . PHE D 2 127 ? -10.559 -22.349 -68.587 1.00 64.02 127 PHE I C 1
ATOM 5262 O O . PHE D 2 127 ? -11.114 -22.095 -69.635 1.00 65.97 127 PHE I O 1
ATOM 5270 N N . PRO D 2 128 ? -10.825 -23.507 -67.943 1.00 69.01 128 PRO I N 1
ATOM 5271 C CA . PRO D 2 128 ? -11.863 -24.406 -68.429 1.00 70.92 128 PRO I CA 1
ATOM 5272 C C . PRO D 2 128 ? -13.283 -23.984 -68.038 1.00 70.94 128 PRO I C 1
ATOM 5273 O O . PRO D 2 128 ? -13.511 -23.557 -66.945 1.00 85.99 128 PRO I O 1
ATOM 5277 N N . LEU D 2 129 ? -14.198 -24.099 -68.993 1.00 70.45 129 LEU I N 1
ATOM 5278 C CA . LEU D 2 129 ? -15.654 -24.065 -68.769 1.00 69.54 129 LEU I CA 1
ATOM 5279 C C . LEU D 2 129 ? -16.150 -25.504 -68.817 1.00 64.28 129 LEU I C 1
ATOM 5280 O O . LEU D 2 129 ? -16.511 -26.046 -69.868 1.00 60.22 129 LEU I O 1
ATOM 5285 N N . ALA D 2 130 ? -16.182 -26.092 -67.626 1.00 67.14 130 ALA I N 1
ATOM 5286 C CA . ALA D 2 130 ? -16.655 -27.454 -67.339 1.00 79.45 130 ALA I CA 1
ATOM 5287 C C . ALA D 2 130 ? -18.112 -27.610 -67.759 1.00 83.46 130 ALA I C 1
ATOM 5288 O O . ALA D 2 130 ? -18.924 -26.718 -67.546 1.00 79.67 130 ALA I O 1
ATOM 5290 N N . PRO D 2 131 ? -18.462 -28.734 -68.413 1.00 84.44 131 PRO I N 1
ATOM 5291 C CA . PRO D 2 131 ? -19.840 -28.991 -68.838 1.00 99.58 131 PRO I CA 1
ATOM 5292 C C . PRO D 2 131 ? -20.880 -29.294 -67.739 1.00 111.01 131 PRO I C 1
ATOM 5293 O O . PRO D 2 131 ? -20.514 -29.912 -66.767 1.00 128.42 131 PRO I O 1
ATOM 5297 N N . SER D 2 132 ? -22.138 -28.847 -67.930 1.00 111.08 132 SER I N 1
ATOM 5298 C CA . SER D 2 132 ? -23.366 -29.224 -67.165 1.00 112.40 132 SER I CA 1
ATOM 5299 C C . SER D 2 132 ? -24.135 -27.964 -66.729 1.00 108.43 132 SER I C 1
ATOM 5300 O O . SER D 2 132 ? -25.171 -28.122 -66.042 1.00 92.58 132 SER I O 1
ATOM 5302 N N . GLY D 2 139 ? -28.268 -34.949 -72.738 1.00 107.64 139 GLY I N 1
ATOM 5303 C CA . GLY D 2 139 ? -28.120 -35.502 -74.100 1.00 109.53 139 GLY I CA 1
ATOM 5304 C C . GLY D 2 139 ? -26.871 -34.979 -74.767 1.00 103.87 139 GLY I C 1
ATOM 5305 O O . GLY D 2 139 ? -25.878 -35.738 -74.885 1.00 93.10 139 GLY I O 1
ATOM 5306 N N . THR D 2 140 ? -26.907 -33.724 -75.195 1.00 107.21 140 THR I N 1
ATOM 5307 C CA . THR D 2 140 ? -25.715 -32.967 -75.651 1.00 97.21 140 THR I CA 1
ATOM 5308 C C . THR D 2 140 ? -25.351 -31.896 -74.638 1.00 84.56 140 THR I C 1
ATOM 5309 O O . THR D 2 140 ? -26.166 -31.005 -74.385 1.00 67.78 140 THR I O 1
ATOM 5313 N N . ALA D 2 141 ? -24.118 -31.981 -74.154 1.00 98.80 141 ALA I N 1
ATOM 5314 C CA . ALA D 2 141 ? -23.524 -31.028 -73.193 1.00 106.34 141 ALA I CA 1
ATOM 5315 C C . ALA D 2 141 ? -22.553 -30.093 -73.905 1.00 91.05 141 ALA I C 1
ATOM 5316 O O . ALA D 2 141 ? -22.015 -30.456 -74.948 1.00 65.92 141 ALA I O 1
ATOM 5318 N N . ALA D 2 142 ? -22.393 -28.907 -73.341 1.00 84.55 142 ALA I N 1
ATOM 5319 C CA . ALA D 2 142 ? -21.535 -27.838 -73.875 1.00 73.50 142 ALA I CA 1
ATOM 5320 C C . ALA D 2 142 ? -20.395 -27.611 -72.922 1.00 66.25 142 ALA I C 1
ATOM 5321 O O . ALA D 2 142 ? -20.686 -27.554 -71.745 1.00 75.29 142 ALA I O 1
ATOM 5323 N N . LEU D 2 143 ? -19.182 -27.449 -73.430 1.00 62.32 143 LEU I N 1
ATOM 5324 C CA . LEU D 2 143 ? -17.991 -27.144 -72.601 1.00 64.03 143 LEU I CA 1
ATOM 5325 C C . LEU D 2 143 ? -17.153 -26.130 -73.364 1.00 54.61 143 LEU I C 1
ATOM 5326 O O . LEU D 2 143 ? -17.378 -25.910 -74.558 1.00 55.67 143 LEU I O 1
ATOM 5331 N N . GLY D 2 144 ? -16.193 -25.499 -72.711 1.00 46.96 144 GLY I N 1
ATOM 5332 C CA . GLY D 2 144 ? -15.380 -24.499 -73.430 1.00 54.73 144 GLY I CA 1
ATOM 5333 C C . GLY D 2 144 ? -14.171 -23.970 -72.669 1.00 60.08 144 GLY I C 1
ATOM 5334 O O . GLY D 2 144 ? -13.640 -24.616 -71.750 1.00 52.91 144 GLY I O 1
ATOM 5335 N N . CYS D 2 145 ? -13.689 -22.830 -73.162 1.00 66.77 145 CYS I N 1
ATOM 5336 C CA . CYS D 2 145 ? -12.464 -22.169 -72.692 1.00 66.47 145 CYS I CA 1
ATOM 5337 C C . CYS D 2 145 ? -12.776 -20.714 -72.471 1.00 68.81 145 CYS I C 1
ATOM 5338 O O . CYS D 2 145 ? -13.304 -20.070 -73.412 1.00 63.25 145 CYS I O 1
ATOM 5341 N N . LEU D 2 146 ? -12.350 -20.189 -71.336 1.00 67.93 146 LEU I N 1
ATOM 5342 C CA . LEU D 2 146 ? -12.270 -18.727 -71.124 1.00 56.80 146 LEU I CA 1
ATOM 5343 C C . LEU D 2 146 ? -10.822 -18.285 -71.264 1.00 54.70 146 LEU I C 1
ATOM 5344 O O . LEU D 2 146 ? -10.049 -18.440 -70.318 1.00 61.84 146 LEU I O 1
ATOM 5349 N N . VAL D 2 147 ? -10.499 -17.724 -72.429 1.00 59.51 147 VAL I N 1
ATOM 5350 C CA . VAL D 2 147 ? -9.212 -17.028 -72.719 1.00 67.08 147 VAL I CA 1
ATOM 5351 C C . VAL D 2 147 ? -9.339 -15.560 -72.300 1.00 67.02 147 VAL I C 1
ATOM 5352 O O . VAL D 2 147 ? -9.820 -14.728 -73.089 1.00 59.87 147 VAL I O 1
ATOM 5356 N N . LYS D 2 148 ? -8.824 -15.230 -71.120 1.00 70.32 148 LYS I N 1
ATOM 5357 C CA . LYS D 2 148 ? -9.041 -13.918 -70.471 1.00 73.63 148 LYS I CA 1
ATOM 5358 C C . LYS D 2 148 ? -7.718 -13.149 -70.364 1.00 73.63 148 LYS I C 1
ATOM 5359 O O . LYS D 2 148 ? -6.641 -13.732 -70.126 1.00 63.21 148 LYS I O 1
ATOM 5365 N N . ASP D 2 149 ? -7.836 -11.824 -70.486 1.00 81.50 149 ASP I N 1
ATOM 5366 C CA . ASP D 2 149 ? -6.788 -10.821 -70.150 1.00 75.51 149 ASP I CA 1
ATOM 5367 C C . ASP D 2 149 ? -5.557 -10.977 -71.040 1.00 60.61 149 ASP I C 1
ATOM 5368 O O . ASP D 2 149 ? -4.513 -11.453 -70.543 1.00 68.17 149 ASP I O 1
ATOM 5373 N N . TYR D 2 150 ? -5.708 -10.651 -72.299 1.00 54.27 150 TYR I N 1
ATOM 5374 C CA . TYR D 2 150 ? -4.639 -10.785 -73.314 1.00 61.14 150 TYR I CA 1
ATOM 5375 C C . TYR D 2 150 ? -4.656 -9.607 -74.282 1.00 64.52 150 TYR I C 1
ATOM 5376 O O . TYR D 2 150 ? -5.712 -9.062 -74.586 1.00 69.59 150 TYR I O 1
ATOM 5385 N N . PHE D 2 151 ? -3.496 -9.333 -74.876 1.00 62.03 151 PHE I N 1
ATOM 5386 C CA . PHE D 2 151 ? -3.306 -8.251 -75.843 1.00 57.06 151 PHE I CA 1
ATOM 5387 C C . PHE D 2 151 ? -2.079 -8.566 -76.685 1.00 57.90 151 PHE I C 1
ATOM 5388 O O . PHE D 2 151 ? -1.072 -9.082 -76.188 1.00 63.79 151 PHE I O 1
ATOM 5396 N N . PRO D 2 152 ? -2.135 -8.276 -77.999 1.00 56.70 152 PRO I N 1
ATOM 5397 C CA . PRO D 2 152 ? -3.337 -7.819 -78.698 1.00 56.92 152 PRO I CA 1
ATOM 5398 C C . PRO D 2 152 ? -4.017 -8.973 -79.424 1.00 59.48 152 PRO I C 1
ATOM 5399 O O . PRO D 2 152 ? -3.552 -10.120 -79.310 1.00 53.88 152 PRO I O 1
ATOM 5403 N N . GLU D 2 153 ? -5.087 -8.630 -80.142 1.00 63.73 153 GLU I N 1
ATOM 5404 C CA . GLU D 2 153 ? -5.834 -9.610 -80.963 1.00 60.66 153 GLU I CA 1
ATOM 5405 C C . GLU D 2 153 ? -4.877 -10.052 -82.063 1.00 60.98 153 GLU I C 1
ATOM 5406 O O . GLU D 2 153 ? -3.954 -9.302 -82.373 1.00 66.94 153 GLU I O 1
ATOM 5410 N N . PRO D 2 154 ? -5.014 -11.269 -82.633 1.00 54.46 154 PRO I N 1
ATOM 5411 C CA . PRO D 2 154 ? -5.935 -12.301 -82.139 1.00 60.46 154 PRO I CA 1
ATOM 5412 C C . PRO D 2 154 ? -5.255 -13.384 -81.305 1.00 60.73 154 PRO I C 1
ATOM 5413 O O . PRO D 2 154 ? -4.074 -13.543 -81.387 1.00 66.96 154 PRO I O 1
ATOM 5417 N N . VAL D 2 155 ? -6.089 -14.136 -80.580 1.00 60.97 155 VAL I N 1
ATOM 5418 C CA . VAL D 2 155 ? -5.818 -15.543 -80.166 1.00 63.30 155 VAL I CA 1
ATOM 5419 C C . VAL D 2 155 ? -6.516 -16.465 -81.166 1.00 64.96 155 VAL I C 1
ATOM 5420 O O . VAL D 2 155 ? -7.545 -16.105 -81.716 1.00 71.72 155 VAL I O 1
ATOM 5424 N N . THR D 2 156 ? -5.943 -17.630 -81.372 1.00 64.41 156 THR I N 1
ATOM 5425 C CA . THR D 2 156 ? -6.492 -18.678 -82.216 1.00 66.47 156 THR I CA 1
ATOM 5426 C C . THR D 2 156 ? -6.751 -19.839 -81.272 1.00 67.36 156 THR I C 1
ATOM 5427 O O . THR D 2 156 ? -5.883 -20.116 -80.357 1.00 74.94 156 THR I O 1
ATOM 5431 N N . VAL D 2 157 ? -7.899 -20.481 -81.467 1.00 65.84 157 VAL I N 1
ATOM 5432 C CA . VAL D 2 157 ? -8.329 -21.633 -80.631 1.00 69.83 157 VAL I CA 1
ATOM 5433 C C . VAL D 2 157 ? -8.830 -22.740 -81.544 1.00 71.35 157 VAL I C 1
ATOM 5434 O O . VAL D 2 157 ? -9.858 -22.576 -82.176 1.00 64.20 157 VAL I O 1
ATOM 5438 N N . SER D 2 158 ? -8.095 -23.847 -81.523 1.00 76.93 158 SER I N 1
ATOM 5439 C CA . SER D 2 158 ? -8.499 -25.163 -82.051 1.00 74.43 158 SER I CA 1
ATOM 5440 C C . SER D 2 158 ? -8.904 -26.067 -80.891 1.00 67.71 158 SER I C 1
ATOM 5441 O O . SER D 2 158 ? -8.619 -25.752 -79.737 1.00 56.76 158 SER I O 1
ATOM 5444 N N . TRP D 2 159 ? -9.532 -27.198 -81.231 1.00 65.67 159 TRP I N 1
ATOM 5445 C CA . TRP D 2 159 ? -9.978 -28.209 -80.237 1.00 66.07 159 TRP I CA 1
ATOM 5446 C C . TRP D 2 159 ? -9.371 -29.570 -80.560 1.00 67.00 159 TRP I C 1
ATOM 5447 O O . TRP D 2 159 ? -9.559 -30.064 -81.671 1.00 76.18 159 TRP I O 1
ATOM 5458 N N . ASN D 2 160 ? -8.703 -30.164 -79.575 1.00 72.07 160 ASN I N 1
ATOM 5459 C CA . ASN D 2 160 ? -8.153 -31.542 -79.646 1.00 80.16 160 ASN I CA 1
ATOM 5460 C C . ASN D 2 160 ? -7.222 -31.619 -80.845 1.00 77.69 160 ASN I C 1
ATOM 5461 O O . ASN D 2 160 ? -7.309 -32.615 -81.552 1.00 68.18 160 ASN I O 1
ATOM 5466 N N . SER D 2 161 ? -6.348 -30.608 -80.964 1.00 80.94 161 SER I N 1
ATOM 5467 C CA . SER D 2 161 ? -5.348 -30.402 -82.038 1.00 79.71 161 SER I CA 1
ATOM 5468 C C . SER D 2 161 ? -5.978 -29.976 -83.368 1.00 71.61 161 SER I C 1
ATOM 5469 O O . SER D 2 161 ? -5.221 -29.835 -84.336 1.00 59.82 161 SER I O 1
ATOM 5472 N N . GLY D 2 162 ? -7.274 -29.681 -83.341 1.00 77.80 162 GLY I N 1
ATOM 5473 C CA . GLY D 2 162 ? -8.089 -29.267 -84.490 1.00 81.61 162 GLY I CA 1
ATOM 5474 C C . GLY D 2 162 ? -8.846 -30.440 -85.070 1.00 80.63 162 GLY I C 1
ATOM 5475 O O . GLY D 2 162 ? -9.343 -30.338 -86.235 1.00 81.82 162 GLY I O 1
ATOM 5476 N N . ALA D 2 163 ? -8.948 -31.530 -84.304 1.00 82.99 163 ALA I N 1
ATOM 5477 C CA . ALA D 2 163 ? -9.720 -32.731 -84.685 1.00 83.82 163 ALA I CA 1
ATOM 5478 C C . ALA D 2 163 ? -11.205 -32.429 -84.548 1.00 83.19 163 ALA I C 1
ATOM 5479 O O . ALA D 2 163 ? -12.007 -32.897 -85.421 1.00 80.16 163 ALA I O 1
ATOM 5481 N N . LEU D 2 164 ? -11.529 -31.635 -83.518 1.00 76.89 164 LEU I N 1
ATOM 5482 C CA . LEU D 2 164 ? -12.921 -31.260 -83.183 1.00 66.23 164 LEU I CA 1
ATOM 5483 C C . LEU D 2 164 ? -13.279 -29.892 -83.767 1.00 68.02 164 LEU I C 1
ATOM 5484 O O . LEU D 2 164 ? -12.807 -28.884 -83.261 1.00 82.54 164 LEU I O 1
ATOM 5489 N N . THR D 2 165 ? -14.140 -29.859 -84.781 1.00 71.85 165 THR I N 1
ATOM 5490 C CA . THR D 2 165 ? -14.541 -28.656 -85.541 1.00 67.80 165 THR I CA 1
ATOM 5491 C C . THR D 2 165 ? -16.062 -28.559 -85.564 1.00 64.71 165 THR I C 1
ATOM 5492 O O . THR D 2 165 ? -16.629 -27.422 -85.482 1.00 65.75 165 THR I O 1
ATOM 5496 N N . SER D 2 166 ? -16.732 -29.710 -85.675 1.00 64.54 166 SER I N 1
ATOM 5497 C CA . SER D 2 166 ? -18.219 -29.789 -85.652 1.00 77.17 166 SER I CA 1
ATOM 5498 C C . SER D 2 166 ? -18.760 -29.407 -84.264 1.00 84.69 166 SER I C 1
ATOM 5499 O O . SER D 2 166 ? -18.387 -30.071 -83.247 1.00 75.09 166 SER I O 1
ATOM 5501 N N . GLY D 2 167 ? -19.569 -28.331 -84.237 1.00 83.73 167 GLY I N 1
ATOM 5502 C CA . GLY D 2 167 ? -20.215 -27.779 -83.050 1.00 84.29 167 GLY I CA 1
ATOM 5503 C C . GLY D 2 167 ? -19.366 -26.768 -82.321 1.00 73.88 167 GLY I C 1
ATOM 5504 O O . GLY D 2 167 ? -19.584 -26.664 -81.127 1.00 78.72 167 GLY I O 1
ATOM 5505 N N . VAL D 2 168 ? -18.466 -26.077 -83.003 1.00 63.52 168 VAL I N 1
ATOM 5506 C CA . VAL D 2 168 ? -17.485 -25.197 -82.337 1.00 65.58 168 VAL I CA 1
ATOM 5507 C C . VAL D 2 168 ? -17.808 -23.733 -82.627 1.00 66.58 168 VAL I C 1
ATOM 5508 O O . VAL D 2 168 ? -17.843 -23.333 -83.808 1.00 61.06 168 VAL I O 1
ATOM 5512 N N . HIS D 2 169 ? -17.979 -22.945 -81.563 1.00 67.13 169 HIS I N 1
ATOM 5513 C CA . HIS D 2 169 ? -18.185 -21.489 -81.705 1.00 68.08 169 HIS I CA 1
ATOM 5514 C C . HIS D 2 169 ? -17.112 -20.714 -80.959 1.00 62.68 169 HIS I C 1
ATOM 5515 O O . HIS D 2 169 ? -17.298 -20.522 -79.773 1.00 69.60 169 HIS I O 1
ATOM 5522 N N . THR D 2 170 ? -16.072 -20.250 -81.642 1.00 57.30 170 THR I N 1
ATOM 5523 C CA . THR D 2 170 ? -15.073 -19.330 -81.072 1.00 59.52 170 THR I CA 1
ATOM 5524 C C . THR D 2 170 ? -15.615 -17.918 -81.207 1.00 62.56 170 THR I C 1
ATOM 5525 O O . THR D 2 170 ? -15.896 -17.468 -82.341 1.00 59.19 170 THR I O 1
ATOM 5529 N N . PHE D 2 171 ? -15.745 -17.233 -80.083 1.00 67.76 171 PHE I N 1
ATOM 5530 C CA . PHE D 2 171 ? -16.418 -15.914 -80.049 1.00 63.71 171 PHE I CA 1
ATOM 5531 C C . PHE D 2 171 ? -15.495 -14.808 -80.534 1.00 59.30 171 PHE I C 1
ATOM 5532 O O . PHE D 2 171 ? -14.277 -14.861 -80.387 1.00 70.34 171 PHE I O 1
ATOM 5540 N N . PRO D 2 172 ? -16.080 -13.773 -81.153 1.00 59.40 172 PRO I N 1
ATOM 5541 C CA . PRO D 2 172 ? -15.460 -12.455 -81.237 1.00 57.52 172 PRO I CA 1
ATOM 5542 C C . PRO D 2 172 ? -15.068 -11.947 -79.858 1.00 52.10 172 PRO I C 1
ATOM 5543 O O . PRO D 2 172 ? -15.901 -11.947 -78.956 1.00 48.80 172 PRO I O 1
ATOM 5547 N N . ALA D 2 173 ? -13.805 -11.562 -79.742 1.00 45.93 173 ALA I N 1
ATOM 5548 C CA . ALA D 2 173 ? -13.196 -11.052 -78.502 1.00 46.61 173 ALA I CA 1
ATOM 5549 C C . ALA D 2 173 ? -13.824 -9.708 -78.185 1.00 48.57 173 ALA I C 1
ATOM 5550 O O . ALA D 2 173 ? -14.421 -9.117 -79.091 1.00 54.48 173 ALA I O 1
ATOM 5552 N N . VAL D 2 174 ? -13.742 -9.304 -76.929 1.00 51.47 174 VAL I N 1
ATOM 5553 C CA . VAL D 2 174 ? -14.376 -8.042 -76.455 1.00 67.83 174 VAL I CA 1
ATOM 5554 C C . VAL D 2 174 ? -13.378 -7.243 -75.618 1.00 78.84 174 VAL I C 1
ATOM 5555 O O . VAL D 2 174 ? -12.660 -7.869 -74.815 1.00 73.51 174 VAL I O 1
ATOM 5559 N N . LEU D 2 175 ? -13.345 -5.923 -75.836 1.00 85.33 175 LEU I N 1
ATOM 5560 C CA . LEU D 2 175 ? -12.333 -5.033 -75.241 1.00 76.77 175 LEU I CA 1
ATOM 5561 C C . LEU D 2 175 ? -12.843 -4.567 -73.883 1.00 88.87 175 LEU I C 1
ATOM 5562 O O . LEU D 2 175 ? -13.898 -3.909 -73.847 1.00 111.04 175 LEU I O 1
ATOM 5567 N N . GLN D 2 176 ? -12.111 -4.931 -72.829 1.00 80.84 176 GLN I N 1
ATOM 5568 C CA . GLN D 2 176 ? -12.560 -4.859 -71.418 1.00 78.84 176 GLN I CA 1
ATOM 5569 C C . GLN D 2 176 ? -12.284 -3.465 -70.871 1.00 76.74 176 GLN I C 1
ATOM 5570 O O . GLN D 2 176 ? -11.682 -2.659 -71.623 1.00 63.33 176 GLN I O 1
ATOM 5576 N N . SER D 2 177 ? -12.628 -3.222 -69.592 1.00 89.02 177 SER I N 1
ATOM 5577 C CA . SER D 2 177 ? -12.332 -1.982 -68.814 1.00 82.44 177 SER I CA 1
ATOM 5578 C C . SER D 2 177 ? -10.813 -1.733 -68.791 1.00 83.43 177 SER I C 1
ATOM 5579 O O . SER D 2 177 ? -10.403 -0.566 -68.926 1.00 74.76 177 SER I O 1
ATOM 5581 N N . SER D 2 178 ? -10.003 -2.799 -68.680 1.00 89.51 178 SER I N 1
ATOM 5582 C CA . SER D 2 178 ? -8.521 -2.745 -68.519 1.00 78.61 178 SER I CA 1
ATOM 5583 C C . SER D 2 178 ? -7.824 -2.397 -69.843 1.00 74.04 178 SER I C 1
ATOM 5584 O O . SER D 2 178 ? -6.662 -1.947 -69.795 1.00 73.68 178 SER I O 1
ATOM 5587 N N . GLY D 2 179 ? -8.478 -2.627 -70.984 1.00 68.79 179 GLY I N 1
ATOM 5588 C CA . GLY D 2 179 ? -7.902 -2.468 -72.328 1.00 58.79 179 GLY I CA 1
ATOM 5589 C C . GLY D 2 179 ? -7.201 -3.721 -72.757 1.00 63.18 179 GLY I C 1
ATOM 5590 O O . GLY D 2 179 ? -6.517 -3.683 -73.776 1.00 74.97 179 GLY I O 1
ATOM 5591 N N . LEU D 2 180 ? -7.349 -4.793 -71.974 1.00 65.94 180 LEU I N 1
ATOM 5592 C CA . LEU D 2 180 ? -7.017 -6.171 -72.397 1.00 60.65 180 LEU I CA 1
ATOM 5593 C C . LEU D 2 180 ? -8.264 -6.795 -73.024 1.00 58.54 180 LEU I C 1
ATOM 5594 O O . LEU D 2 180 ? -9.357 -6.232 -72.906 1.00 65.62 180 LEU I O 1
ATOM 5599 N N . TYR D 2 181 ? -8.082 -7.926 -73.682 1.00 56.74 181 TYR I N 1
ATOM 5600 C CA . TYR D 2 181 ? -9.158 -8.670 -74.375 1.00 53.93 181 TYR I CA 1
ATOM 5601 C C . TYR D 2 181 ? -9.529 -9.904 -73.583 1.00 51.71 181 TYR I C 1
ATOM 5602 O O . TYR D 2 181 ? -8.710 -10.441 -72.888 1.00 58.80 181 TYR I O 1
ATOM 5611 N N . SER D 2 182 ? -10.759 -10.350 -73.780 1.00 58.19 182 SER I N 1
ATOM 5612 C CA . SER D 2 182 ? -11.329 -11.602 -73.238 1.00 59.29 182 SER I CA 1
ATOM 5613 C C . SER D 2 182 ? -12.120 -12.240 -74.369 1.00 53.59 182 SER I C 1
ATOM 5614 O O . SER D 2 182 ? -12.800 -11.565 -75.133 1.00 48.91 182 SER I O 1
ATOM 5617 N N . LEU D 2 183 ? -12.070 -13.546 -74.425 1.00 61.19 183 LEU I N 1
ATOM 5618 C CA . LEU D 2 183 ? -12.704 -14.335 -75.497 1.00 63.01 183 LEU I CA 1
ATOM 5619 C C . LEU D 2 183 ? -13.003 -15.716 -74.940 1.00 67.25 183 LEU I C 1
ATOM 5620 O O . LEU D 2 183 ? -12.181 -16.232 -74.198 1.00 72.27 183 LEU I O 1
ATOM 5625 N N . SER D 2 184 ? -14.134 -16.292 -75.330 1.00 60.69 184 SER I N 1
ATOM 5626 C CA . SER D 2 184 ? -14.463 -17.692 -74.990 1.00 48.96 184 SER I CA 1
ATOM 5627 C C . SER D 2 184 ? -14.582 -18.526 -76.253 1.00 43.37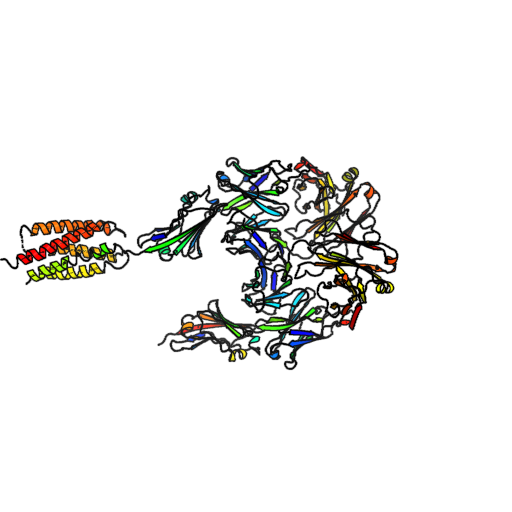 184 SER I C 1
ATOM 5628 O O . SER D 2 184 ? -14.968 -17.991 -77.296 1.00 44.77 184 SER I O 1
ATOM 5631 N N . SER D 2 185 ? -14.180 -19.775 -76.163 1.00 44.43 185 SER I N 1
ATOM 5632 C CA . SER D 2 185 ? -14.467 -20.786 -77.187 1.00 49.21 185 SER I CA 1
ATOM 5633 C C . SER D 2 185 ? -15.226 -21.937 -76.547 1.00 57.85 185 SER I C 1
ATOM 5634 O O . SER D 2 185 ? -14.822 -22.415 -75.512 1.00 60.45 185 SER I O 1
ATOM 5637 N N . VAL D 2 186 ? -16.322 -22.310 -77.191 1.00 65.62 186 VAL I N 1
ATOM 5638 C CA . VAL D 2 186 ? -17.274 -23.314 -76.651 1.00 73.30 186 VAL I CA 1
ATOM 5639 C C . VAL D 2 186 ? -17.550 -24.339 -77.748 1.00 70.79 186 VAL I C 1
ATOM 5640 O O . VAL D 2 186 ? -17.380 -24.066 -78.956 1.00 58.87 186 VAL I O 1
ATOM 5644 N N . VAL D 2 187 ? -17.994 -25.497 -77.317 1.00 67.76 187 VAL I N 1
ATOM 5645 C CA . VAL D 2 187 ? -18.328 -26.610 -78.224 1.00 69.30 187 VAL I CA 1
ATOM 5646 C C . VAL D 2 187 ? -19.375 -27.470 -77.546 1.00 67.50 187 VAL I C 1
ATOM 5647 O O . VAL D 2 187 ? -19.229 -27.828 -76.358 1.00 66.25 187 VAL I O 1
ATOM 5651 N N . THR D 2 188 ? -20.384 -27.832 -78.320 1.00 71.75 188 THR I N 1
ATOM 5652 C CA . THR D 2 188 ? -21.389 -28.837 -77.921 1.00 78.52 188 THR I CA 1
ATOM 5653 C C . THR D 2 188 ? -20.935 -30.200 -78.423 1.00 76.41 188 THR I C 1
ATOM 5654 O O . THR D 2 188 ? -20.703 -30.343 -79.661 1.00 66.48 188 THR I O 1
ATOM 5658 N N . VAL D 2 189 ? -20.829 -31.137 -77.477 1.00 85.30 189 VAL I N 1
ATOM 5659 C CA . VAL D 2 189 ? -20.487 -32.571 -77.718 1.00 91.97 189 VAL I CA 1
ATOM 5660 C C . VAL D 2 189 ? -21.542 -33.446 -77.055 1.00 102.44 189 VAL I C 1
ATOM 5661 O O . VAL D 2 189 ? -22.184 -33.008 -76.103 1.00 114.14 189 VAL I O 1
ATOM 5665 N N . PRO D 2 190 ? -21.750 -34.693 -77.538 1.00 109.87 190 PRO I N 1
ATOM 5666 C CA . PRO D 2 190 ? -22.554 -35.680 -76.810 1.00 110.61 190 PRO I CA 1
ATOM 5667 C C . PRO D 2 190 ? -22.030 -35.900 -75.381 1.00 95.50 190 PRO I C 1
ATOM 5668 O O . PRO D 2 190 ? -20.824 -36.045 -75.214 1.00 89.87 190 PRO I O 1
ATOM 5672 N N . SER D 2 191 ? -22.939 -35.899 -74.402 1.00 88.27 191 SER I N 1
ATOM 5673 C CA . SER D 2 191 ? -22.646 -36.027 -72.950 1.00 98.26 191 SER I CA 1
ATOM 5674 C C . SER D 2 191 ? -22.205 -37.457 -72.631 1.00 106.09 191 SER I C 1
ATOM 5675 O O . SER D 2 191 ? -21.648 -37.660 -71.540 1.00 112.58 191 SER I O 1
ATOM 5678 N N . SER D 2 192 ? -22.481 -38.402 -73.542 1.00 109.33 192 SER I N 1
ATOM 5679 C CA . SER D 2 192 ? -22.105 -39.843 -73.468 1.00 96.90 192 SER I CA 1
ATOM 5680 C C . SER D 2 192 ? -20.586 -39.986 -73.456 1.00 90.47 192 SER I C 1
ATOM 5681 O O . SER D 2 192 ? -20.074 -40.917 -72.783 1.00 97.83 192 SER I O 1
ATOM 5684 N N . SER D 2 193 ? -19.916 -39.116 -74.220 1.00 80.32 193 SER I N 1
ATOM 5685 C CA . SER D 2 193 ? -18.466 -39.194 -74.553 1.00 80.71 193 SER I CA 1
ATOM 5686 C C . SER D 2 193 ? -17.595 -38.876 -73.330 1.00 90.39 193 SER I C 1
ATOM 5687 O O . SER D 2 193 ? -16.536 -39.537 -73.169 1.00 93.03 193 SER I O 1
ATOM 5690 N N . LEU D 2 194 ? -18.029 -37.903 -72.517 1.00 104.77 194 LEU I N 1
ATOM 5691 C CA . LEU D 2 194 ? -17.266 -37.306 -71.380 1.00 107.78 194 LEU I CA 1
ATOM 5692 C C . LEU D 2 194 ? -16.648 -38.428 -70.534 1.00 110.61 194 LEU I C 1
ATOM 5693 O O . LEU D 2 194 ? -17.288 -39.490 -70.399 1.00 129.70 194 LEU I O 1
ATOM 5698 N N . GLY D 2 195 ? -15.463 -38.200 -69.961 1.00 114.60 195 GLY I N 1
ATOM 5699 C CA . GLY D 2 195 ? -14.709 -39.215 -69.193 1.00 114.58 195 GLY I CA 1
ATOM 5700 C C . GLY D 2 195 ? -14.029 -40.215 -70.113 1.00 110.52 195 GLY I C 1
ATOM 5701 O O . GLY D 2 195 ? -12.783 -40.359 -69.986 1.00 112.78 195 GLY I O 1
ATOM 5702 N N . THR D 2 196 ? -14.819 -40.839 -71.010 1.00 104.34 196 THR I N 1
ATOM 5703 C CA . THR D 2 196 ? -14.423 -41.865 -72.023 1.00 96.19 196 THR I CA 1
ATOM 5704 C C . THR D 2 196 ? -13.984 -41.220 -73.339 1.00 96.51 196 THR I C 1
ATOM 5705 O O . THR D 2 196 ? -14.240 -41.798 -74.421 1.00 109.54 196 THR I O 1
ATOM 5707 N N . GLN D 2 197 ? -13.350 -40.050 -73.221 1.00 89.13 197 GLN I N 1
ATOM 5708 C CA . GLN D 2 197 ? -12.891 -39.194 -74.342 1.00 81.19 197 GLN I CA 1
ATOM 5709 C C . GLN D 2 197 ? -12.417 -37.846 -73.771 1.00 90.43 197 GLN I C 1
ATOM 5710 O O . GLN D 2 197 ? -13.127 -37.226 -72.929 1.00 88.43 197 GLN I O 1
ATOM 5716 N N . THR D 2 198 ? -11.211 -37.430 -74.172 1.00 100.15 198 THR I N 1
ATOM 5717 C CA . THR D 2 198 ? -10.502 -36.243 -73.647 1.00 87.46 198 THR I CA 1
ATOM 5718 C C . THR D 2 198 ? -10.815 -35.032 -74.496 1.00 74.89 198 THR I C 1
ATOM 5719 O O . THR D 2 198 ? -10.678 -35.147 -75.709 1.00 62.09 198 THR I O 1
ATOM 5723 N N . TYR D 2 199 ? -11.137 -33.904 -73.871 1.00 78.85 199 TYR I N 1
ATOM 5724 C CA . TYR D 2 199 ? -11.447 -32.651 -74.591 1.00 76.78 199 TYR I CA 1
ATOM 5725 C C . TYR D 2 199 ? -10.448 -31.590 -74.144 1.00 78.51 199 TYR I C 1
ATOM 5726 O O . TYR D 2 199 ? -10.421 -31.184 -72.965 1.00 71.21 199 TYR I O 1
ATOM 5735 N N . ILE D 2 200 ? -9.636 -31.158 -75.119 1.00 75.72 200 ILE I N 1
ATOM 5736 C CA . ILE D 2 200 ? -8.503 -30.214 -74.958 1.00 70.38 200 ILE I CA 1
ATOM 5737 C C . ILE D 2 200 ? -8.737 -28.989 -75.828 1.00 71.99 200 ILE I C 1
ATOM 5738 O O . ILE D 2 200 ? -9.270 -29.108 -76.950 1.00 69.97 200 ILE I O 1
ATOM 5743 N N . CYS D 2 201 ? -8.360 -27.858 -75.255 1.00 70.27 201 CYS I N 1
ATOM 5744 C CA . CYS D 2 201 ? -8.614 -26.514 -75.800 1.00 68.72 201 CYS I CA 1
ATOM 5745 C C . CYS D 2 201 ? -7.295 -25.804 -76.091 1.00 83.95 201 CYS I C 1
ATOM 5746 O O . CYS D 2 201 ? -6.610 -25.431 -75.110 1.00 102.00 201 CYS I O 1
ATOM 5749 N N . ASN D 2 202 ? -6.975 -25.651 -77.387 1.00 83.38 202 ASN I N 1
ATOM 5750 C CA . ASN D 2 202 ? -5.622 -25.235 -77.844 1.00 64.56 202 ASN I CA 1
ATOM 5751 C C . ASN D 2 202 ? -5.616 -23.746 -78.130 1.00 51.90 202 ASN I C 1
ATOM 5752 O O . ASN D 2 202 ? -5.916 -23.377 -79.259 1.00 41.40 202 ASN I O 1
ATOM 5757 N N . VAL D 2 203 ? -5.244 -22.964 -77.121 1.00 55.11 203 VAL I N 1
ATOM 5758 C CA . VAL D 2 203 ? -5.102 -21.490 -77.210 1.00 55.54 203 VAL I CA 1
ATOM 5759 C C . VAL D 2 203 ? -3.685 -21.156 -77.652 1.00 52.52 203 VAL I C 1
ATOM 5760 O O . VAL D 2 203 ? -2.746 -21.407 -76.892 1.00 50.83 203 VAL I O 1
ATOM 5764 N N . ASN D 2 204 ? -3.589 -20.480 -78.804 1.00 49.99 204 ASN I N 1
ATOM 5765 C CA . ASN D 2 204 ? -2.342 -19.838 -79.269 1.00 51.61 204 ASN I CA 1
ATOM 5766 C C . ASN D 2 204 ? -2.534 -18.330 -79.332 1.00 53.58 204 ASN I C 1
ATOM 5767 O O . ASN D 2 204 ? -3.384 -17.852 -80.085 1.00 57.13 204 ASN I O 1
ATOM 5772 N N . HIS D 2 205 ? -1.668 -17.619 -78.603 1.00 56.21 205 HIS I N 1
ATOM 5773 C CA . HIS D 2 205 ? -1.512 -16.157 -78.682 1.00 59.39 205 HIS I CA 1
ATOM 5774 C C . HIS D 2 205 ? -0.101 -15.882 -79.166 1.00 63.46 205 HIS I C 1
ATOM 5775 O O . HIS D 2 205 ? 0.826 -15.924 -78.330 1.00 80.51 205 HIS I O 1
ATOM 5782 N N . LYS D 2 206 ? 0.059 -15.584 -80.452 1.00 56.67 206 LYS I N 1
ATOM 5783 C CA . LYS D 2 206 ? 1.401 -15.530 -81.104 1.00 54.76 206 LYS I CA 1
ATOM 5784 C C . LYS D 2 206 ? 2.274 -14.427 -80.512 1.00 50.28 206 LYS I C 1
ATOM 5785 O O . LYS D 2 206 ? 3.458 -14.611 -80.267 1.00 57.59 206 LYS I O 1
ATOM 5789 N N . PRO D 2 207 ? 1.777 -13.193 -80.332 1.00 50.38 207 PRO I N 1
ATOM 5790 C CA . PRO D 2 207 ? 2.672 -12.113 -79.909 1.00 48.21 207 PRO I CA 1
ATOM 5791 C C . PRO D 2 207 ? 3.328 -12.288 -78.537 1.00 49.07 207 PRO I C 1
ATOM 5792 O O . PRO D 2 207 ? 4.340 -11.657 -78.320 1.00 47.84 207 PRO I O 1
ATOM 5796 N N . SER D 2 208 ? 2.768 -13.136 -77.677 1.00 50.17 208 SER I N 1
ATOM 5797 C CA . SER D 2 208 ? 3.273 -13.326 -76.303 1.00 53.30 208 SER I CA 1
ATOM 5798 C C . SER D 2 208 ? 3.926 -14.697 -76.158 1.00 54.23 208 SER I C 1
ATOM 5799 O O . SER D 2 208 ? 4.297 -15.081 -75.048 1.00 63.06 208 SER I O 1
ATOM 5802 N N . ASN D 2 209 ? 4.018 -15.415 -77.265 1.00 56.16 209 ASN I N 1
ATOM 5803 C CA . ASN D 2 209 ? 4.646 -16.756 -77.300 1.00 61.60 209 ASN I CA 1
ATOM 5804 C C . ASN D 2 209 ? 3.999 -17.646 -76.252 1.00 70.96 209 ASN I C 1
ATOM 5805 O O . ASN D 2 209 ? 4.680 -18.460 -75.614 1.00 82.21 209 ASN I O 1
ATOM 5810 N N . THR D 2 210 ? 2.670 -17.553 -76.183 1.00 63.82 210 THR I N 1
ATOM 5811 C CA . THR D 2 210 ? 1.810 -18.270 -75.227 1.00 66.73 210 THR I CA 1
ATOM 5812 C C . THR D 2 210 ? 0.976 -19.280 -76.010 1.00 65.67 210 THR I C 1
ATOM 5813 O O . THR D 2 210 ? 0.215 -18.877 -76.842 1.00 58.86 210 THR I O 1
ATOM 5817 N N . LYS D 2 211 ? 1.202 -20.564 -75.728 1.00 64.01 211 LYS I N 1
ATOM 5818 C CA . LYS D 2 211 ? 0.382 -21.704 -76.175 1.00 60.54 211 LYS I CA 1
ATOM 5819 C C . LYS D 2 211 ? -0.006 -22.521 -74.935 1.00 62.94 211 LYS I C 1
ATOM 5820 O O . LYS D 2 211 ? 0.888 -23.113 -74.248 1.00 62.97 211 LYS I O 1
ATOM 5825 N N . VAL D 2 212 ? -1.285 -22.461 -74.609 1.00 55.08 212 VAL I N 1
ATOM 5826 C CA . VAL D 2 212 ? -1.881 -23.320 -73.557 1.00 56.43 212 VAL I CA 1
ATOM 5827 C C . VAL D 2 212 ? -2.707 -24.424 -74.206 1.00 56.55 212 VAL I C 1
ATOM 5828 O O . VAL D 2 212 ? -3.550 -24.118 -75.097 1.00 55.11 212 VAL I O 1
ATOM 5832 N N . ASP D 2 213 ? -2.435 -25.649 -73.777 1.00 61.84 213 ASP I N 1
ATOM 5833 C CA . ASP D 2 213 ? -3.262 -26.820 -74.144 1.00 67.39 213 ASP I CA 1
ATOM 5834 C C . ASP D 2 213 ? -4.044 -27.265 -72.900 1.00 72.35 213 ASP I C 1
ATOM 5835 O O . ASP D 2 213 ? -3.486 -27.998 -72.068 1.00 79.88 213 ASP I O 1
ATOM 5840 N N . LYS D 2 214 ? -5.265 -26.747 -72.762 1.00 71.58 214 LYS I N 1
ATOM 5841 C CA . LYS D 2 214 ? -6.037 -26.852 -71.500 1.00 64.59 214 LYS I CA 1
ATOM 5842 C C . LYS D 2 214 ? -6.974 -28.049 -71.553 1.00 67.75 214 LYS I C 1
ATOM 5843 O O . LYS D 2 214 ? -7.967 -28.058 -72.358 1.00 73.33 214 LYS I O 1
ATOM 5849 N N . LYS D 2 215 ? -6.693 -29.016 -70.684 1.00 76.36 215 LYS I N 1
ATOM 5850 C CA . LYS D 2 215 ? -7.562 -30.201 -70.517 1.00 79.08 215 LYS I CA 1
ATOM 5851 C C . LYS D 2 215 ? -8.840 -29.695 -69.837 1.00 83.58 215 LYS I C 1
ATOM 5852 O O . LYS D 2 215 ? -8.801 -29.264 -68.656 1.00 94.85 215 LYS I O 1
ATOM 5856 N N . VAL D 2 216 ? -9.942 -29.717 -70.586 1.00 80.76 216 VAL I N 1
ATOM 5857 C CA . VAL D 2 216 ? -11.270 -29.265 -70.098 1.00 78.10 216 VAL I CA 1
ATOM 5858 C C . VAL D 2 216 ? -12.016 -30.487 -69.530 1.00 82.80 216 VAL I C 1
ATOM 5859 O O . VAL D 2 216 ? -12.416 -31.431 -70.309 1.00 69.65 216 VAL I O 1
ATOM 5863 N N . GLU D 2 217 ? -12.215 -30.445 -68.211 1.00 97.97 217 GLU I N 1
ATOM 5864 C CA . GLU D 2 217 ? -12.603 -31.598 -67.351 1.00 106.81 217 GLU I CA 1
ATOM 5865 C C . GLU D 2 217 ? -13.777 -31.206 -66.446 1.00 100.03 217 GLU I C 1
ATOM 5866 O O . GLU D 2 217 ? -13.787 -30.103 -65.899 1.00 106.32 217 GLU I O 1
ATOM 5872 N N . PRO D 2 218 ? -14.813 -32.062 -66.285 1.00 85.62 218 PRO I N 1
ATOM 5873 C CA . PRO D 2 218 ? -15.855 -31.824 -65.280 1.00 97.42 218 PRO I CA 1
ATOM 5874 C C . PRO D 2 218 ? -15.338 -31.767 -63.828 1.00 103.56 218 PRO I C 1
ATOM 5875 O O . PRO D 2 218 ? -14.632 -32.676 -63.449 1.00 120.74 218 PRO I O 1
ATOM 5879 N N . LYS D 2 219 ? -15.726 -30.735 -63.056 1.00 107.38 219 LYS I N 1
ATOM 5880 C CA . LYS D 2 219 ? -15.169 -30.381 -61.712 1.00 112.76 219 LYS I CA 1
ATOM 5881 C C . LYS D 2 219 ? -15.576 -31.429 -60.659 1.00 127.89 219 LYS I C 1
ATOM 5882 O O . LYS D 2 219 ? -16.726 -31.905 -60.707 1.00 128.00 219 LYS I O 1
ATOM 5884 N N . SER D 2 220 ? -14.655 -31.749 -59.738 1.00 140.76 220 SER I N 1
ATOM 5885 C CA . SER D 2 220 ? -14.706 -32.915 -58.813 1.00 132.65 220 SER I CA 1
ATOM 5886 C C . SER D 2 220 ? -15.788 -32.704 -57.748 1.00 126.02 220 SER I C 1
ATOM 5887 O O . SER D 2 220 ? -16.485 -33.667 -57.405 1.00 110.62 220 SER I O 1
ATOM 5889 N N . ASP E 3 1 ? -53.752 -18.883 -107.711 1.00 98.10 1 ASP L N 1
ATOM 5890 C CA . ASP E 3 1 ? -53.231 -18.260 -106.467 1.00 95.19 1 ASP L CA 1
ATOM 5891 C C . ASP E 3 1 ? -51.713 -18.060 -106.614 1.00 97.13 1 ASP L C 1
ATOM 5892 O O . ASP E 3 1 ? -50.956 -18.528 -105.754 1.00 110.44 1 ASP L O 1
ATOM 5894 N N . ILE E 3 2 ? -51.309 -17.393 -107.696 1.00 87.78 2 ILE L N 1
ATOM 5895 C CA . ILE E 3 2 ? -49.947 -16.829 -107.909 1.00 76.20 2 ILE L CA 1
ATOM 5896 C C . ILE E 3 2 ? -49.357 -16.313 -106.598 1.00 71.09 2 ILE L C 1
ATOM 5897 O O . ILE E 3 2 ? -50.125 -15.787 -105.748 1.00 76.55 2 ILE L O 1
ATOM 5902 N N . VAL E 3 3 ? -48.039 -16.421 -106.471 1.00 63.47 3 VAL L N 1
ATOM 5903 C CA . VAL E 3 3 ? -47.284 -15.917 -105.293 1.00 62.56 3 VAL L CA 1
ATOM 5904 C C . VAL E 3 3 ? -46.326 -14.808 -105.722 1.00 61.43 3 VAL L C 1
ATOM 5905 O O . VAL E 3 3 ? -45.521 -15.016 -106.640 1.00 63.87 3 VAL L O 1
ATOM 5909 N N . MET E 3 4 ? -46.405 -13.657 -105.064 1.00 59.46 4 MET L N 1
ATOM 5910 C CA . MET E 3 4 ? -45.434 -12.561 -105.306 1.00 61.19 4 MET L CA 1
ATOM 5911 C C . MET E 3 4 ? -44.433 -12.537 -104.164 1.00 63.95 4 MET L C 1
ATOM 5912 O O . MET E 3 4 ? -44.825 -12.395 -103.007 1.00 69.48 4 MET L O 1
ATOM 5917 N N . THR E 3 5 ? -43.154 -12.634 -104.498 1.00 63.97 5 THR L N 1
ATOM 5918 C CA . THR E 3 5 ? -42.048 -12.676 -103.512 1.00 61.59 5 THR L CA 1
ATOM 5919 C C . THR E 3 5 ? -41.124 -11.489 -103.733 1.00 55.20 5 THR L C 1
ATOM 5920 O O . THR E 3 5 ? -40.511 -11.432 -104.813 1.00 67.95 5 THR L O 1
ATOM 5924 N N . GLN E 3 6 ? -40.979 -10.608 -102.754 1.00 54.31 6 GLN L N 1
ATOM 5925 C CA . GLN E 3 6 ? -40.023 -9.492 -102.887 1.00 70.30 6 GLN L CA 1
ATOM 5926 C C . GLN E 3 6 ? -38.714 -9.855 -102.180 1.00 78.05 6 GLN L C 1
ATOM 5927 O O . GLN E 3 6 ? -38.676 -10.866 -101.436 1.00 71.98 6 GLN L O 1
ATOM 5933 N N . SER E 3 7 ? -37.669 -9.153 -102.577 1.00 78.04 7 SER L N 1
ATOM 5934 C CA . SER E 3 7 ? -36.316 -9.348 -102.038 1.00 75.36 7 SER L CA 1
ATOM 5935 C C . SER E 3 7 ? -35.506 -8.076 -102.270 1.00 77.53 7 SER L C 1
ATOM 5936 O O . SER E 3 7 ? -35.454 -7.549 -103.377 1.00 95.58 7 SER L O 1
ATOM 5939 N N . PRO E 3 8 ? -34.791 -7.538 -101.249 1.00 61.89 8 PRO L N 1
ATOM 5940 C CA . PRO E 3 8 ? -34.681 -8.127 -99.908 1.00 60.04 8 PRO L CA 1
ATOM 5941 C C . PRO E 3 8 ? -35.906 -7.861 -99.026 1.00 61.24 8 PRO L C 1
ATOM 5942 O O . PRO E 3 8 ? -36.722 -7.042 -99.371 1.00 57.83 8 PRO L O 1
ATOM 5946 N N . ALA E 3 9 ? -35.915 -8.474 -97.843 1.00 56.90 9 ALA L N 1
ATOM 5947 C CA . ALA E 3 9 ? -36.874 -8.201 -96.762 1.00 55.76 9 ALA L CA 1
ATOM 5948 C C . ALA E 3 9 ? -36.633 -6.794 -96.197 1.00 58.91 9 ALA L C 1
ATOM 5949 O O . ALA E 3 9 ? -37.595 -5.989 -96.115 1.00 56.08 9 ALA L O 1
ATOM 5951 N N . THR E 3 10 ? -35.383 -6.538 -95.799 1.00 58.98 10 THR L N 1
ATOM 5952 C CA . THR E 3 10 ? -34.954 -5.245 -95.242 1.00 58.34 10 THR L CA 1
ATOM 5953 C C . THR E 3 10 ? -33.673 -4.782 -95.927 1.00 53.57 10 THR L C 1
ATOM 5954 O O . THR E 3 10 ? -33.050 -5.525 -96.698 1.00 52.61 10 THR L O 1
ATOM 5958 N N . LEU E 3 11 ? -33.233 -3.574 -95.584 1.00 55.52 11 LEU L N 1
ATOM 5959 C CA . LEU E 3 11 ? -32.346 -2.798 -96.466 1.00 54.64 11 LEU L CA 1
ATOM 5960 C C . LEU E 3 11 ? -31.905 -1.533 -95.755 1.00 54.00 11 LEU L C 1
ATOM 5961 O O . LEU E 3 11 ? -32.786 -0.755 -95.313 1.00 58.05 11 LEU L O 1
ATOM 5966 N N . SER E 3 12 ? -30.590 -1.310 -95.679 1.00 53.43 12 SER L N 1
ATOM 5967 C CA . SER E 3 12 ? -30.051 -0.028 -95.143 1.00 56.42 12 SER L CA 1
ATOM 5968 C C . SER E 3 12 ? -29.152 0.632 -96.175 1.00 56.83 12 SER L C 1
ATOM 5969 O O . SER E 3 12 ? -28.141 0.043 -96.547 1.00 51.96 12 SER L O 1
ATOM 5972 N N . VAL E 3 13 ? -29.528 1.831 -96.612 1.00 67.15 13 VAL L N 1
ATOM 5973 C CA . VAL E 3 13 ? -28.788 2.557 -97.685 1.00 70.92 13 VAL L CA 1
ATOM 5974 C C . VAL E 3 13 ? -28.390 3.948 -97.211 1.00 74.81 13 VAL L C 1
ATOM 5975 O O . VAL E 3 13 ? -29.173 4.586 -96.485 1.00 61.31 13 VAL L O 1
ATOM 5979 N N . THR E 3 14 ? -27.261 4.426 -97.742 1.00 74.48 14 THR L N 1
ATOM 5980 C CA . THR E 3 14 ? -26.717 5.770 -97.482 1.00 68.95 14 THR L CA 1
ATOM 5981 C C . THR E 3 14 ? -27.277 6.739 -98.526 1.00 65.21 14 THR L C 1
ATOM 5982 O O . THR E 3 14 ? -27.264 6.420 -99.709 1.00 66.18 14 THR L O 1
ATOM 5986 N N . PRO E 3 15 ? -27.834 7.904 -98.124 1.00 67.19 15 PRO L N 1
ATOM 5987 C CA . PRO E 3 15 ? -28.556 8.735 -99.079 1.00 69.64 15 PRO L CA 1
ATOM 5988 C C . PRO E 3 15 ? -27.564 9.067 -100.196 1.00 78.95 15 PRO L C 1
ATOM 5989 O O . PRO E 3 15 ? -26.365 9.065 -100.008 1.00 92.22 15 PRO L O 1
ATOM 5993 N N . GLY E 3 16 ? -28.113 9.296 -101.378 1.00 78.95 16 GLY L N 1
ATOM 5994 C CA . GLY E 3 16 ? -27.352 9.612 -102.590 1.00 75.46 16 GLY L CA 1
ATOM 5995 C C . GLY E 3 16 ? -26.819 8.365 -103.249 1.00 73.79 16 GLY L C 1
ATOM 5996 O O . GLY E 3 16 ? -26.146 8.468 -104.264 1.00 66.98 16 GLY L O 1
ATOM 5997 N N . ASP E 3 17 ? -27.226 7.206 -102.727 1.00 78.33 17 ASP L N 1
ATOM 5998 C CA . ASP E 3 17 ? -26.831 5.890 -103.268 1.00 81.16 17 ASP L CA 1
ATOM 5999 C C . ASP E 3 17 ? -27.966 5.327 -104.108 1.00 83.28 17 ASP L C 1
ATOM 6000 O O . ASP E 3 17 ? -29.147 5.682 -103.888 1.00 80.40 17 ASP L O 1
ATOM 6005 N N . ARG E 3 18 ? -27.613 4.487 -105.078 1.00 85.88 18 ARG L N 1
ATOM 6006 C CA . ARG E 3 18 ? -28.560 3.745 -105.927 1.00 92.25 18 ARG L CA 1
ATOM 6007 C C . ARG E 3 18 ? -28.953 2.484 -105.183 1.00 83.40 18 ARG L C 1
ATOM 6008 O O . ARG E 3 18 ? -28.117 1.972 -104.426 1.00 66.03 18 ARG L O 1
ATOM 6016 N N . VAL E 3 19 ? -30.185 2.044 -105.383 1.00 84.06 19 VAL L N 1
ATOM 6017 C CA . VAL E 3 19 ? -30.718 0.803 -104.754 1.00 77.12 19 VAL L CA 1
ATOM 6018 C C . VAL E 3 19 ? -31.617 0.060 -105.733 1.00 70.80 19 VAL L C 1
ATOM 6019 O O . VAL E 3 19 ? -32.471 0.700 -106.344 1.00 57.25 19 VAL L O 1
ATOM 6023 N N . SER E 3 20 ? -31.491 -1.269 -105.784 1.00 72.72 20 SER L N 1
ATOM 6024 C CA . SER E 3 20 ? -32.382 -2.151 -106.575 1.00 63.21 20 SER L CA 1
ATOM 6025 C C . SER E 3 20 ? -33.209 -3.039 -105.649 1.00 57.47 20 SER L C 1
ATOM 6026 O O . SER E 3 20 ? -32.627 -3.842 -104.904 1.00 52.24 20 SER L O 1
ATOM 6029 N N . LEU E 3 21 ? -34.534 -2.938 -105.751 1.00 54.94 21 LEU L N 1
ATOM 6030 C CA . LEU E 3 21 ? -35.470 -3.897 -105.099 1.00 59.39 21 LEU L CA 1
ATOM 6031 C C . LEU E 3 21 ? -36.002 -4.857 -106.156 1.00 55.06 21 LEU L C 1
ATOM 6032 O O . LEU E 3 21 ? -36.427 -4.415 -107.208 1.00 54.07 21 LEU L O 1
ATOM 6037 N N . SER E 3 22 ? -35.991 -6.150 -105.816 1.00 58.31 22 SER L N 1
ATOM 6038 C CA . SER E 3 22 ? -36.420 -7.270 -106.683 1.00 68.87 22 SER L CA 1
ATOM 6039 C C . SER E 3 22 ? -37.853 -7.694 -106.331 1.00 77.64 22 SER L C 1
ATOM 6040 O O . SER E 3 22 ? -38.271 -7.435 -105.167 1.00 86.55 22 SER L O 1
ATOM 6043 N N . CYS E 3 23 ? -38.579 -8.169 -107.323 1.00 76.54 23 CYS L N 1
ATOM 6044 C CA . CYS E 3 23 ? -39.911 -8.795 -107.156 1.00 79.44 23 CYS L CA 1
ATOM 6045 C C . CYS E 3 23 ? -40.011 -9.958 -108.136 1.00 78.31 23 CYS L C 1
ATOM 6046 O O . CYS E 3 23 ? -39.746 -9.798 -109.320 1.00 81.91 23 CYS L O 1
ATOM 6049 N N . ARG E 3 24 ? -40.464 -11.113 -107.642 1.00 71.49 24 ARG L N 1
ATOM 6050 C CA . ARG E 3 24 ? -40.542 -12.371 -108.422 1.00 69.79 24 ARG L CA 1
ATOM 6051 C C . ARG E 3 24 ? -41.967 -12.912 -108.367 1.00 66.18 24 ARG L C 1
ATOM 6052 O O . ARG E 3 24 ? -42.557 -13.005 -107.315 1.00 76.47 24 ARG L O 1
ATOM 6056 N N . ALA E 3 25 ? -42.499 -13.248 -109.530 1.00 64.02 25 ALA L N 1
ATOM 6057 C CA . ALA E 3 25 ? -43.843 -13.848 -109.702 1.00 65.10 25 ALA L CA 1
ATOM 6058 C C . ALA E 3 25 ? -43.663 -15.328 -109.929 1.00 65.84 25 ALA L C 1
ATOM 6059 O O . ALA E 3 25 ? -42.681 -15.702 -110.584 1.00 63.56 25 ALA L O 1
ATOM 6061 N N . SER E 3 26 ? -44.678 -16.094 -109.549 1.00 72.17 26 SER L N 1
ATOM 6062 C CA . SER E 3 26 ? -44.723 -17.571 -109.622 1.00 70.33 26 SER L CA 1
ATOM 6063 C C . SER E 3 26 ? -45.205 -18.002 -110.996 1.00 69.48 26 SER L C 1
ATOM 6064 O O . SER E 3 26 ? -45.527 -19.209 -111.146 1.00 93.52 26 SER L O 1
ATOM 6067 N N . GLN E 3 27 ? -45.288 -17.055 -111.930 1.00 61.81 27 GLN L N 1
ATOM 6068 C CA . GLN E 3 27 ? -45.700 -17.326 -113.330 1.00 70.28 27 GLN L CA 1
ATOM 6069 C C . GLN E 3 27 ? -45.539 -16.051 -114.159 1.00 79.63 27 GLN L C 1
ATOM 6070 O O . GLN E 3 27 ? -45.410 -14.958 -113.571 1.00 90.37 27 GLN L O 1
ATOM 6076 N N . THR E 3 28 ? -45.456 -16.215 -115.476 1.00 83.23 28 THR L N 1
ATOM 6077 C CA . THR E 3 28 ? -45.239 -15.095 -116.428 1.00 83.46 28 THR L CA 1
ATOM 6078 C C . THR E 3 28 ? -46.406 -14.112 -116.386 1.00 81.78 28 THR L C 1
ATOM 6079 O O . THR E 3 28 ? -47.590 -14.540 -116.484 1.00 79.51 28 THR L O 1
ATOM 6083 N N . ILE E 3 29 ? -46.057 -12.858 -116.212 1.00 77.97 29 ILE L N 1
ATOM 6084 C CA . ILE E 3 29 ? -47.048 -11.764 -116.095 1.00 74.35 29 ILE L CA 1
ATOM 6085 C C . ILE E 3 29 ? -46.606 -10.604 -116.982 1.00 74.83 29 ILE L C 1
ATOM 6086 O O . ILE E 3 29 ? -46.989 -9.471 -116.722 1.00 89.54 29 ILE L O 1
ATOM 6091 N N . SER E 3 30 ? -45.880 -10.912 -118.047 1.00 78.40 30 SER L N 1
ATOM 6092 C CA . SER E 3 30 ? -45.326 -9.922 -119.003 1.00 81.63 30 SER L CA 1
ATOM 6093 C C . SER E 3 30 ? -44.778 -8.681 -118.295 1.00 74.25 30 SER L C 1
ATOM 6094 O O . SER E 3 30 ? -43.982 -8.818 -117.352 1.00 91.09 30 SER L O 1
ATOM 6097 N N . ASP E 3 31 ? -45.222 -7.499 -118.723 1.00 69.52 31 ASP L N 1
ATOM 6098 C CA . ASP E 3 31 ? -44.789 -6.215 -118.125 1.00 75.58 31 ASP L CA 1
ATOM 6099 C C . ASP E 3 31 ? -45.857 -5.694 -117.164 1.00 70.09 31 ASP L C 1
ATOM 6100 O O . ASP E 3 31 ? -45.752 -4.531 -116.741 1.00 78.57 31 ASP L O 1
ATOM 6105 N N . TYR E 3 32 ? -46.810 -6.536 -116.797 1.00 61.99 32 TYR L N 1
ATOM 6106 C CA . TYR E 3 32 ? -47.927 -6.124 -115.921 1.00 63.38 32 TYR L CA 1
ATOM 6107 C C . TYR E 3 32 ? -47.545 -6.269 -114.451 1.00 59.00 32 TYR L C 1
ATOM 6108 O O . TYR E 3 32 ? -47.864 -7.275 -113.837 1.00 62.48 32 TYR L O 1
ATOM 6117 N N . LEU E 3 33 ? -46.833 -5.263 -113.947 1.00 54.19 33 LEU L N 1
ATOM 6118 C CA . LEU E 3 33 ? -46.283 -5.272 -112.583 1.00 50.25 33 LEU L CA 1
ATOM 6119 C C . LEU E 3 33 ? -46.240 -3.827 -112.093 1.00 50.24 33 LEU L C 1
ATOM 6120 O O . LEU E 3 33 ? -45.711 -2.957 -112.792 1.00 55.06 33 LEU L O 1
ATOM 6125 N N . HIS E 3 34 ? -46.768 -3.594 -110.900 1.00 48.71 34 HIS L N 1
ATOM 6126 C CA . HIS E 3 34 ? -46.896 -2.228 -110.335 1.00 47.87 34 HIS L CA 1
ATOM 6127 C C . HIS E 3 34 ? -46.072 -2.081 -109.050 1.00 51.33 34 HIS L C 1
ATOM 6128 O O . HIS E 3 34 ? -45.840 -3.070 -108.328 1.00 56.20 34 HIS L O 1
ATOM 6135 N N . TRP E 3 35 ? -45.597 -0.866 -108.793 1.00 53.48 35 TRP L N 1
ATOM 6136 C CA . TRP E 3 35 ? -44.786 -0.563 -107.597 1.00 47.38 35 TRP L CA 1
ATOM 6137 C C . TRP E 3 35 ? -45.370 0.599 -106.823 1.00 42.64 35 TRP L C 1
ATOM 6138 O O . TRP E 3 35 ? -45.500 1.677 -107.367 1.00 41.42 35 TRP L O 1
ATOM 6149 N N . TYR E 3 36 ? -45.610 0.372 -105.539 1.00 45.76 36 TYR L N 1
ATOM 6150 C CA . TYR E 3 36 ? -46.053 1.423 -104.588 1.00 49.45 36 TYR L CA 1
ATOM 6151 C C . TYR E 3 36 ? -45.049 1.535 -103.462 1.00 43.99 36 TYR L C 1
ATOM 6152 O O . TYR E 3 36 ? -44.344 0.586 -103.203 1.00 50.25 36 TYR L O 1
ATOM 6161 N N . GLN E 3 37 ? -45.033 2.697 -102.821 1.00 42.15 37 GLN L N 1
ATOM 6162 C CA . GLN E 3 37 ? -44.320 2.942 -101.545 1.00 44.38 37 GLN L CA 1
ATOM 6163 C C . GLN E 3 37 ? -45.317 3.389 -100.477 1.00 44.97 37 GLN L C 1
ATOM 6164 O O . GLN E 3 37 ? -46.374 3.917 -100.793 1.00 41.07 37 GLN L O 1
ATOM 6170 N N . GLN E 3 38 ? -44.947 3.131 -99.238 1.00 49.44 38 GLN L N 1
ATOM 6171 C CA . GLN E 3 38 ? -45.728 3.495 -98.036 1.00 45.95 38 GLN L CA 1
ATOM 6172 C C . GLN E 3 38 ? -44.772 4.043 -96.982 1.00 44.11 38 GLN L C 1
ATOM 6173 O O . GLN E 3 38 ? -44.004 3.264 -96.410 1.00 38.33 38 GLN L O 1
ATOM 6179 N N . LYS E 3 39 ? -44.838 5.345 -96.730 1.00 49.38 39 LYS L N 1
ATOM 6180 C CA . LYS E 3 39 ? -44.173 5.980 -95.565 1.00 59.14 39 LYS L CA 1
ATOM 6181 C C . LYS E 3 39 ? -45.039 5.831 -94.323 1.00 53.65 39 LYS L C 1
ATOM 6182 O O . LYS E 3 39 ? -46.193 6.145 -94.423 1.00 47.46 39 LYS L O 1
ATOM 6188 N N . SER E 3 40 ? -44.471 5.407 -93.202 1.00 60.77 40 SER L N 1
ATOM 6189 C CA . SER E 3 40 ? -45.248 5.150 -91.970 1.00 69.83 40 SER L CA 1
ATOM 6190 C C . SER E 3 40 ? -46.155 6.333 -91.651 1.00 72.93 40 SER L C 1
ATOM 6191 O O . SER E 3 40 ? -45.713 7.488 -91.775 1.00 64.39 40 SER L O 1
ATOM 6194 N N . HIS E 3 41 ? -47.396 6.019 -91.286 1.00 85.27 41 HIS L N 1
ATOM 6195 C CA . HIS E 3 41 ? -48.486 6.981 -90.961 1.00 88.72 41 HIS L CA 1
ATOM 6196 C C . HIS E 3 41 ? -49.081 7.599 -92.221 1.00 80.40 41 HIS L C 1
ATOM 6197 O O . HIS E 3 41 ? -49.932 8.464 -92.089 1.00 95.11 41 HIS L O 1
ATOM 6204 N N . GLU E 3 42 ? -48.640 7.131 -93.398 1.00 68.55 42 GLU L N 1
ATOM 6205 C CA . GLU E 3 42 ? -49.301 7.410 -94.705 1.00 60.07 42 GLU L CA 1
ATOM 6206 C C . GLU E 3 42 ? -49.841 6.108 -95.289 1.00 56.76 42 GLU L C 1
ATOM 6207 O O . GLU E 3 42 ? -49.485 5.028 -94.793 1.00 59.32 42 GLU L O 1
ATOM 6211 N N . SER E 3 43 ? -50.601 6.226 -96.360 1.00 52.10 43 SER L N 1
ATOM 6212 C CA . SER E 3 43 ? -51.154 5.082 -97.096 1.00 53.12 43 SER L CA 1
ATOM 6213 C C . SER E 3 43 ? -50.307 4.898 -98.331 1.00 51.41 43 SER L C 1
ATOM 6214 O O . SER E 3 43 ? -49.510 5.773 -98.624 1.00 53.36 43 SER L O 1
ATOM 6217 N N . PRO E 3 44 ? -50.398 3.760 -99.047 1.00 51.29 44 PRO L N 1
ATOM 6218 C CA . PRO E 3 44 ? -49.643 3.558 -100.280 1.00 54.26 44 PRO L CA 1
ATOM 6219 C C . PRO E 3 44 ? -49.850 4.609 -101.380 1.00 58.50 44 PRO L C 1
ATOM 6220 O O . PRO E 3 44 ? -50.950 5.133 -101.471 1.00 53.70 44 PRO L O 1
ATOM 6224 N N . ARG E 3 45 ? -48.795 4.919 -102.125 1.00 60.91 45 ARG L N 1
ATOM 6225 C CA . ARG E 3 45 ? -48.946 5.731 -103.355 1.00 70.39 45 ARG L CA 1
ATOM 6226 C C . ARG E 3 45 ? -48.228 5.015 -104.487 1.00 71.14 45 ARG L C 1
ATOM 6227 O O . ARG E 3 45 ? -47.141 4.475 -104.257 1.00 67.37 45 ARG L O 1
ATOM 6235 N N . LEU E 3 46 ? -48.835 5.040 -105.676 1.00 70.03 46 LEU L N 1
ATOM 6236 C CA . LEU E 3 46 ? -48.299 4.363 -106.876 1.00 60.34 46 LEU L CA 1
ATOM 6237 C C . LEU E 3 46 ? -47.059 5.090 -107.380 1.00 57.05 46 LEU L C 1
ATOM 6238 O O . LEU E 3 46 ? -47.112 6.340 -107.531 1.00 62.66 46 LEU L O 1
ATOM 6243 N N . LEU E 3 47 ? -45.986 4.324 -107.557 1.00 54.93 47 LEU L N 1
ATOM 6244 C CA . LEU E 3 47 ? -44.708 4.754 -108.177 1.00 50.48 47 LEU L CA 1
ATOM 6245 C C . LEU E 3 47 ? -44.701 4.367 -109.649 1.00 45.97 47 LEU L C 1
ATOM 6246 O O . LEU E 3 47 ? -44.487 5.263 -110.468 1.00 38.89 47 LEU L O 1
ATOM 6251 N N . ILE E 3 48 ? -44.887 3.075 -109.920 1.00 44.31 48 ILE L N 1
ATOM 6252 C CA . ILE E 3 48 ? -44.748 2.544 -111.297 1.00 45.80 48 ILE L CA 1
ATOM 6253 C C . ILE E 3 48 ? -45.955 1.691 -111.644 1.00 48.41 48 ILE L C 1
ATOM 6254 O O . ILE E 3 48 ? -46.481 0.940 -110.795 1.00 55.48 48 ILE L O 1
ATOM 6259 N N . LYS E 3 49 ? -46.309 1.686 -112.919 1.00 47.84 49 LYS L N 1
ATOM 6260 C CA . LYS E 3 49 ? -47.346 0.769 -113.441 1.00 49.24 49 LYS L CA 1
ATOM 6261 C C . LYS E 3 49 ? -46.802 0.165 -114.717 1.00 51.98 49 LYS L C 1
ATOM 6262 O O . LYS E 3 49 ? -45.924 0.773 -115.337 1.00 49.84 49 LYS L O 1
ATOM 6268 N N . PHE E 3 50 ? -47.293 -1.027 -115.057 1.00 56.38 50 PHE L N 1
ATOM 6269 C CA . PHE E 3 50 ? -46.886 -1.805 -116.250 1.00 57.90 50 PHE L CA 1
ATOM 6270 C C . PHE E 3 50 ? -45.358 -1.848 -116.334 1.00 54.29 50 PHE L C 1
ATOM 6271 O O . PHE E 3 50 ? -44.785 -1.363 -117.350 1.00 58.10 50 PHE L O 1
ATOM 6279 N N . ALA E 3 51 ? -44.744 -2.334 -115.248 1.00 55.26 51 ALA L N 1
ATOM 6280 C CA . ALA E 3 51 ? -43.305 -2.657 -115.112 1.00 58.12 51 ALA L CA 1
ATOM 6281 C C . ALA E 3 51 ? -42.419 -1.405 -115.051 1.00 63.33 51 ALA L C 1
ATOM 6282 O O . ALA E 3 51 ? -41.487 -1.390 -114.231 1.00 66.40 51 ALA L O 1
ATOM 6284 N N . SER E 3 52 ? -42.671 -0.440 -115.928 1.00 61.63 52 SER L N 1
ATOM 6285 C CA . SER E 3 52 ? -41.704 0.623 -116.287 1.00 61.11 52 SER L CA 1
ATOM 6286 C C . SER E 3 52 ? -42.321 2.018 -116.362 1.00 64.11 52 SER L C 1
ATOM 6287 O O . SER E 3 52 ? -41.557 3.007 -116.372 1.00 65.38 52 SER L O 1
ATOM 6290 N N . GLN E 3 53 ? -43.636 2.122 -116.500 1.00 64.19 53 GLN L N 1
ATOM 6291 C CA . GLN E 3 53 ? -44.288 3.424 -116.753 1.00 69.07 53 GLN L CA 1
ATOM 6292 C C . GLN E 3 53 ? -44.322 4.257 -115.476 1.00 69.51 53 GLN L C 1
ATOM 6293 O O . GLN E 3 53 ? -44.989 3.863 -114.515 1.00 80.97 53 GLN L O 1
ATOM 6299 N N . SER E 3 54 ? -43.654 5.403 -115.496 1.00 67.96 54 SER L N 1
ATOM 6300 C CA . SER E 3 54 ? -43.610 6.343 -114.359 1.00 67.11 54 SER L CA 1
ATOM 6301 C C . SER E 3 54 ? -44.930 7.100 -114.285 1.00 70.68 54 SER L C 1
ATOM 6302 O O . SER E 3 54 ? -45.577 7.322 -115.320 1.00 71.82 54 SER L O 1
ATOM 6305 N N . ILE E 3 55 ? -45.306 7.479 -113.069 1.00 73.84 55 ILE L N 1
ATOM 6306 C CA . ILE E 3 55 ? -46.554 8.222 -112.776 1.00 73.72 55 ILE L CA 1
ATOM 6307 C C . ILE E 3 55 ? -46.212 9.700 -112.596 1.00 76.44 55 ILE L C 1
ATOM 6308 O O . ILE E 3 55 ? -45.064 10.063 -112.229 1.00 92.36 55 ILE L O 1
ATOM 6313 N N . SER E 3 56 ? -47.188 10.538 -112.908 1.00 82.25 56 SER L N 1
ATOM 6314 C CA . SER E 3 56 ? -47.154 12.006 -112.657 1.00 86.70 56 SER L CA 1
ATOM 6315 C C . SER E 3 56 ? -46.799 12.289 -111.201 1.00 85.06 56 SER L C 1
ATOM 6316 O O . SER E 3 56 ? -47.467 11.722 -110.306 1.00 80.60 56 SER L O 1
ATOM 6319 N N . GLY E 3 57 ? -45.778 13.124 -110.992 1.00 83.04 57 GLY L N 1
ATOM 6320 C CA . GLY E 3 57 ? -45.460 13.686 -109.671 1.00 83.68 57 GLY L CA 1
ATOM 6321 C C . GLY E 3 57 ? -44.628 12.758 -108.827 1.00 80.28 57 GLY L C 1
ATOM 6322 O O . GLY E 3 57 ? -44.327 13.090 -107.687 1.00 93.50 57 GLY L O 1
ATOM 6323 N N . ILE E 3 58 ? -44.216 11.640 -109.418 1.00 73.86 58 ILE L N 1
ATOM 6324 C CA . ILE E 3 58 ? -43.180 10.729 -108.866 1.00 81.91 58 ILE L CA 1
ATOM 6325 C C . ILE E 3 58 ? -41.820 11.361 -109.138 1.00 87.37 58 ILE L C 1
ATOM 6326 O O . ILE E 3 58 ? -41.512 11.722 -110.270 1.00 95.99 58 ILE L O 1
ATOM 6331 N N . PRO E 3 59 ? -40.959 11.537 -108.109 1.00 90.07 59 PRO L N 1
ATOM 6332 C CA . PRO E 3 59 ? -39.568 11.916 -108.338 1.00 91.75 59 PRO L CA 1
ATOM 6333 C C . PRO E 3 59 ? -38.920 11.111 -109.469 1.00 97.78 59 PRO L C 1
ATOM 6334 O O . PRO E 3 59 ? -39.150 9.911 -109.605 1.00 86.93 59 PRO L O 1
ATOM 6338 N N . SER E 3 60 ? -38.110 11.806 -110.256 1.00 100.52 60 SER L N 1
ATOM 6339 C CA . SER E 3 60 ? -37.483 11.273 -111.493 1.00 80.34 60 SER L CA 1
ATOM 6340 C C . SER E 3 60 ? -36.493 10.141 -111.199 1.00 72.46 60 SER L C 1
ATOM 6341 O O . SER E 3 60 ? -35.998 9.510 -112.146 1.00 64.75 60 SER L O 1
ATOM 6343 N N . ARG E 3 61 ? -36.290 9.837 -109.917 1.00 73.11 61 ARG L N 1
ATOM 6344 C CA . ARG E 3 61 ? -35.233 8.924 -109.414 1.00 70.86 61 ARG L CA 1
ATOM 6345 C C . ARG E 3 61 ? -35.716 7.479 -109.379 1.00 64.03 61 ARG L C 1
ATOM 6346 O O . ARG E 3 61 ? -34.875 6.561 -109.400 1.00 69.46 61 ARG L O 1
ATOM 6354 N N . PHE E 3 62 ? -37.019 7.272 -109.251 1.00 62.67 62 PHE L N 1
ATOM 6355 C CA . PHE E 3 62 ? -37.642 5.936 -109.368 1.00 57.66 62 PHE L CA 1
ATOM 6356 C C . PHE E 3 62 ? -37.865 5.575 -110.835 1.00 57.13 62 PHE L C 1
ATOM 6357 O O . PHE E 3 62 ? -38.349 6.398 -111.630 1.00 54.45 62 PHE L O 1
ATOM 6365 N N . SER E 3 63 ? -37.516 4.354 -111.191 1.00 64.83 63 SER L N 1
ATOM 6366 C CA . SER E 3 63 ? -38.065 3.727 -112.417 1.00 69.50 63 SER L CA 1
ATOM 6367 C C . SER E 3 63 ? -38.022 2.227 -112.261 1.00 63.62 63 SER L C 1
ATOM 6368 O O . SER E 3 63 ? -37.158 1.726 -111.567 1.00 61.40 63 SER L O 1
ATOM 6371 N N . GLY E 3 64 ? -38.929 1.563 -112.969 1.00 73.49 64 GLY L N 1
ATOM 6372 C CA . GLY E 3 64 ? -39.121 0.112 -112.878 1.00 79.83 64 GLY L CA 1
ATOM 6373 C C . GLY E 3 64 ? -38.559 -0.541 -114.104 1.00 83.13 64 GLY L C 1
ATOM 6374 O O . GLY E 3 64 ? -38.506 0.098 -115.149 1.00 85.37 64 GLY L O 1
ATOM 6375 N N . SER E 3 65 ? -38.185 -1.804 -113.972 1.00 84.95 65 SER L N 1
ATOM 6376 C CA . SER E 3 65 ? -37.604 -2.585 -115.078 1.00 82.12 65 SER L CA 1
ATOM 6377 C C . SER E 3 65 ? -37.967 -4.053 -114.933 1.00 81.24 65 SER L C 1
ATOM 6378 O O . SER E 3 65 ? -38.484 -4.494 -113.876 1.00 80.20 65 SER L O 1
ATOM 6381 N N . GLY E 3 66 ? -37.714 -4.776 -116.020 1.00 84.52 66 GLY L N 1
ATOM 6382 C CA . GLY E 3 66 ? -37.915 -6.224 -116.126 1.00 86.77 66 GLY L CA 1
ATOM 6383 C C . GLY E 3 66 ? -39.209 -6.541 -116.819 1.00 78.43 66 GLY L C 1
ATOM 6384 O O . GLY E 3 66 ? -39.994 -5.616 -117.107 1.00 73.65 66 GLY L O 1
ATOM 6385 N N . SER E 3 67 ? -39.381 -7.808 -117.140 1.00 78.04 67 SER L N 1
ATOM 6386 C CA . SER E 3 67 ? -40.626 -8.346 -117.739 1.00 85.46 67 SER L CA 1
ATOM 6387 C C . SER E 3 67 ? -40.569 -9.856 -117.676 1.00 75.33 67 SER L C 1
ATOM 6388 O O . SER E 3 67 ? -39.438 -10.402 -117.806 1.00 70.31 67 SER L O 1
ATOM 6391 N N . GLY E 3 68 ? -41.743 -10.483 -117.598 1.00 67.33 68 GLY L N 1
ATOM 6392 C CA . GLY E 3 68 ? -41.885 -11.945 -117.540 1.00 75.82 68 GLY L CA 1
ATOM 6393 C C . GLY E 3 68 ? -42.193 -12.414 -116.140 1.00 81.38 68 GLY L C 1
ATOM 6394 O O . GLY E 3 68 ? -43.374 -12.531 -115.748 1.00 109.29 68 GLY L O 1
ATOM 6395 N N . SER E 3 69 ? -41.129 -12.683 -115.389 1.00 74.30 69 SER L N 1
ATOM 6396 C CA . SER E 3 69 ? -41.190 -13.179 -113.993 1.00 73.46 69 SER L CA 1
ATOM 6397 C C . SER E 3 69 ? -40.424 -12.297 -112.983 1.00 68.77 69 SER L C 1
ATOM 6398 O O . SER E 3 69 ? -40.905 -12.172 -111.838 1.00 74.86 69 SER L O 1
ATOM 6401 N N . ASP E 3 70 ? -39.268 -11.794 -113.375 1.00 64.96 70 ASP L N 1
ATOM 6402 C CA . ASP E 3 70 ? -38.372 -11.043 -112.459 1.00 64.83 70 ASP L CA 1
ATOM 6403 C C . ASP E 3 70 ? -38.438 -9.551 -112.763 1.00 68.78 70 ASP L C 1
ATOM 6404 O O . ASP E 3 70 ? -38.346 -9.157 -113.949 1.00 63.83 70 ASP L O 1
ATOM 6409 N N . PHE E 3 71 ? -38.569 -8.747 -111.711 1.00 70.87 71 PHE L N 1
ATOM 6410 C CA . PHE E 3 71 ? -38.739 -7.283 -111.832 1.00 75.22 71 PHE L CA 1
ATOM 6411 C C . PHE E 3 71 ? -37.812 -6.531 -110.882 1.00 76.54 71 PHE L C 1
ATOM 6412 O O . PHE E 3 71 ? -37.428 -7.071 -109.806 1.00 70.77 71 PHE L O 1
ATOM 6420 N N . THR E 3 72 ? -37.545 -5.275 -111.215 1.00 73.37 72 THR L N 1
ATOM 6421 C CA . THR E 3 72 ? -36.608 -4.433 -110.435 1.00 70.48 72 THR L CA 1
ATOM 6422 C C . THR E 3 72 ? -37.094 -3.002 -110.299 1.00 77.55 72 THR L C 1
ATOM 6423 O O . THR E 3 72 ? -37.157 -2.309 -111.317 1.00 81.59 72 THR L O 1
ATOM 6427 N N . LEU E 3 73 ? -37.349 -2.555 -109.074 1.00 81.50 73 LEU L N 1
ATOM 6428 C CA . LEU E 3 73 ? -37.543 -1.120 -108.743 1.00 76.75 73 LEU L CA 1
ATOM 6429 C C . LEU E 3 73 ? -36.199 -0.505 -108.357 1.00 78.17 73 LEU L C 1
ATOM 6430 O O . LEU E 3 73 ? -35.660 -0.844 -107.296 1.00 83.60 73 LEU L O 1
ATOM 6435 N N . SER E 3 74 ? -35.734 0.417 -109.196 1.00 76.37 74 SER L N 1
ATOM 6436 C CA . SER E 3 74 ? -34.457 1.142 -109.027 1.00 68.70 74 SER L CA 1
ATOM 6437 C C . SER E 3 74 ? -34.675 2.558 -108.523 1.00 70.48 74 SER L C 1
ATOM 6438 O O . SER E 3 74 ? -35.392 3.334 -109.186 1.00 77.08 74 SER L O 1
ATOM 6441 N N . ILE E 3 75 ? -34.022 2.873 -107.413 1.00 73.14 75 ILE L N 1
ATOM 6442 C CA . ILE E 3 75 ? -33.963 4.249 -106.863 1.00 73.37 75 ILE L CA 1
ATOM 6443 C C . ILE E 3 75 ? -32.562 4.809 -107.074 1.00 75.74 75 ILE L C 1
ATOM 6444 O O . ILE E 3 75 ? -31.646 4.522 -106.238 1.00 89.81 75 ILE L O 1
ATOM 6449 N N . ASN E 3 76 ? -32.369 5.560 -108.134 1.00 80.22 76 ASN L N 1
ATOM 6450 C CA . ASN E 3 76 ? -31.073 6.219 -108.446 1.00 82.59 76 ASN L CA 1
ATOM 6451 C C . ASN E 3 76 ? -30.961 7.505 -107.624 1.00 80.40 76 ASN L C 1
ATOM 6452 O O . ASN E 3 76 ? -31.581 8.493 -108.001 1.00 75.28 76 ASN L O 1
ATOM 6457 N N . SER E 3 77 ? -30.142 7.487 -106.582 1.00 78.05 77 SER L N 1
ATOM 6458 C CA . SER E 3 77 ? -29.885 8.592 -105.610 1.00 82.43 77 SER L CA 1
ATOM 6459 C C . SER E 3 77 ? -31.021 8.722 -104.570 1.00 78.30 77 SER L C 1
ATOM 6460 O O . SER E 3 77 ? -31.632 9.838 -104.424 1.00 76.87 77 SER L O 1
ATOM 6463 N N . VAL E 3 78 ? -31.209 7.665 -103.777 1.00 65.45 78 VAL L N 1
ATOM 6464 C CA . VAL E 3 78 ? -32.196 7.611 -102.655 1.00 62.28 78 VAL L CA 1
ATOM 6465 C C . VAL E 3 78 ? -32.038 8.820 -101.706 1.00 65.97 78 VAL L C 1
ATOM 6466 O O . VAL E 3 78 ? -30.920 9.355 -101.581 1.00 72.23 78 VAL L O 1
ATOM 6470 N N . GLU E 3 79 ? -33.122 9.235 -101.037 1.00 61.99 79 GLU L N 1
ATOM 6471 C CA . GLU E 3 79 ? -33.147 10.428 -100.161 1.00 69.93 79 GLU L CA 1
ATOM 6472 C C . GLU E 3 79 ? -33.715 10.055 -98.798 1.00 71.56 79 GLU L C 1
ATOM 6473 O O . GLU E 3 79 ? -34.386 9.053 -98.702 1.00 74.68 79 GLU L O 1
ATOM 6479 N N . PRO E 3 80 ? -33.492 10.830 -97.717 1.00 71.88 80 PRO L N 1
ATOM 6480 C CA . PRO E 3 80 ? -33.962 10.429 -96.393 1.00 69.89 80 PRO L CA 1
ATOM 6481 C C . PRO E 3 80 ? -35.475 10.414 -96.274 1.00 72.92 80 PRO L C 1
ATOM 6482 O O . PRO E 3 80 ? -35.940 9.979 -95.270 1.00 74.18 80 PRO L O 1
ATOM 6486 N N . GLU E 3 81 ? -36.131 10.947 -97.305 1.00 90.16 81 GLU L N 1
ATOM 6487 C CA . GLU E 3 81 ? -37.606 11.013 -97.463 1.00 95.77 81 GLU L CA 1
ATOM 6488 C C . GLU E 3 81 ? -38.130 9.680 -97.982 1.00 92.22 81 GLU L C 1
ATOM 6489 O O . GLU E 3 81 ? -39.314 9.343 -97.701 1.00 98.85 81 GLU L O 1
ATOM 6495 N N . ASP E 3 82 ? -37.253 8.914 -98.625 1.00 78.72 82 ASP L N 1
ATOM 6496 C CA . ASP E 3 82 ? -37.633 7.646 -99.306 1.00 66.50 82 ASP L CA 1
ATOM 6497 C C . ASP E 3 82 ? -37.651 6.478 -98.332 1.00 52.75 82 ASP L C 1
ATOM 6498 O O . ASP E 3 82 ? -37.954 5.361 -98.777 1.00 55.69 82 ASP L O 1
ATOM 6503 N N . VAL E 3 83 ? -37.259 6.718 -97.085 1.00 47.60 83 VAL L N 1
ATOM 6504 C CA . VAL E 3 83 ? -37.454 5.716 -95.997 1.00 46.64 83 VAL L CA 1
ATOM 6505 C C . VAL E 3 83 ? -38.914 5.244 -96.051 1.00 41.37 83 VAL L C 1
ATOM 6506 O O . VAL E 3 83 ? -39.834 6.100 -96.141 1.00 42.11 83 VAL L O 1
ATOM 6510 N N . GLY E 3 84 ? -39.147 3.939 -96.003 1.00 39.78 84 GLY L N 1
ATOM 6511 C CA . GLY E 3 84 ? -40.506 3.410 -96.117 1.00 44.64 84 GLY L CA 1
ATOM 6512 C C . GLY E 3 84 ? -40.554 1.950 -96.491 1.00 45.34 84 GLY L C 1
ATOM 6513 O O . GLY E 3 84 ? -39.598 1.209 -96.295 1.00 42.73 84 GLY L O 1
ATOM 6514 N N . VAL E 3 85 ? -41.732 1.541 -96.974 1.00 44.04 85 VAL L N 1
ATOM 6515 C CA . VAL E 3 85 ? -41.966 0.137 -97.413 1.00 43.33 85 VAL L CA 1
ATOM 6516 C C . VAL E 3 85 ? -42.411 0.110 -98.858 1.00 43.13 85 VAL L C 1
ATOM 6517 O O . VAL E 3 85 ? -43.389 0.770 -99.184 1.00 41.52 85 VAL L O 1
ATOM 6521 N N . TYR E 3 86 ? -41.760 -0.707 -99.675 1.00 49.95 86 TYR L N 1
ATOM 6522 C CA . TYR E 3 86 ? -42.037 -0.780 -101.137 1.00 46.59 86 TYR L CA 1
ATOM 6523 C C . TYR E 3 86 ? -42.706 -2.118 -101.436 1.00 45.00 86 TYR L C 1
ATOM 6524 O O . TYR E 3 86 ? -42.208 -3.154 -101.025 1.00 51.53 86 TYR L O 1
ATOM 6533 N N . TYR E 3 87 ? -43.861 -2.050 -102.092 1.00 44.74 87 TYR L N 1
ATOM 6534 C CA . TYR E 3 87 ? -44.637 -3.256 -102.473 1.00 49.42 87 TYR L CA 1
ATOM 6535 C C . TYR E 3 87 ? -44.814 -3.330 -103.986 1.00 48.50 87 TYR L C 1
ATOM 6536 O O . TYR E 3 87 ? -45.134 -2.301 -104.585 1.00 46.57 87 TYR L O 1
ATOM 6545 N N . CYS E 3 88 ? -44.566 -4.522 -104.538 1.00 51.25 88 CYS L N 1
ATOM 6546 C CA . CYS E 3 88 ? -44.885 -4.881 -105.929 1.00 51.03 88 CYS L CA 1
ATOM 6547 C C . CYS E 3 88 ? -46.232 -5.599 -105.932 1.00 45.29 88 CYS L C 1
ATOM 6548 O O . CYS E 3 88 ? -46.595 -6.254 -104.949 1.00 46.42 88 CYS L O 1
ATOM 6551 N N . GLN E 3 89 ? -46.965 -5.443 -107.023 1.00 43.19 89 GLN L N 1
ATOM 6552 C CA . GLN E 3 89 ? -48.290 -6.073 -107.190 1.00 49.08 89 GLN L CA 1
ATOM 6553 C C . GLN E 3 89 ? -48.467 -6.500 -108.647 1.00 54.01 89 GLN L C 1
ATOM 6554 O O . GLN E 3 89 ? -48.333 -5.659 -109.545 1.00 73.68 89 GLN L O 1
ATOM 6560 N N . ASN E 3 90 ? -48.862 -7.759 -108.841 1.00 52.31 90 ASN L N 1
ATOM 6561 C CA . ASN E 3 90 ? -49.031 -8.336 -110.191 1.00 53.58 90 ASN L CA 1
ATOM 6562 C C . ASN E 3 90 ? -50.290 -7.741 -110.817 1.00 54.96 90 ASN L C 1
ATOM 6563 O O . ASN E 3 90 ? -51.337 -7.733 -110.139 1.00 46.97 90 ASN L O 1
ATOM 6568 N N . GLY E 3 91 ? -50.188 -7.350 -112.094 1.00 63.56 91 GLY L N 1
ATOM 6569 C CA . GLY E 3 91 ? -51.285 -6.775 -112.874 1.00 64.55 91 GLY L CA 1
ATOM 6570 C C . GLY E 3 91 ? -52.017 -7.858 -113.604 1.00 62.02 91 GLY L C 1
ATOM 6571 O O . GLY E 3 91 ? -53.198 -7.673 -113.942 1.00 63.94 91 GLY L O 1
ATOM 6572 N N . HIS E 3 92 ? -51.323 -8.985 -113.804 1.00 59.02 92 HIS L N 1
ATOM 6573 C CA . HIS E 3 92 ? -51.866 -10.179 -114.477 1.00 51.50 92 HIS L CA 1
ATOM 6574 C C . HIS E 3 92 ? -51.900 -11.356 -113.512 1.00 49.83 92 HIS L C 1
ATOM 6575 O O . HIS E 3 92 ? -51.225 -11.363 -112.477 1.00 52.47 92 HIS L O 1
ATOM 6582 N N . GLY E 3 93 ? -52.656 -12.368 -113.894 1.00 59.80 93 GLY L N 1
ATOM 6583 C CA . GLY E 3 93 ? -52.958 -13.533 -113.049 1.00 59.85 93 GLY L CA 1
ATOM 6584 C C . GLY E 3 93 ? -53.962 -13.151 -111.994 1.00 62.89 93 GLY L C 1
ATOM 6585 O O . GLY E 3 93 ? -54.123 -11.938 -111.688 1.00 69.98 93 GLY L O 1
ATOM 6586 N N . PHE E 3 94 ? -54.557 -14.163 -111.377 1.00 64.92 94 PHE L N 1
ATOM 6587 C CA . PHE E 3 94 ? -55.586 -13.978 -110.334 1.00 68.16 94 PHE L CA 1
ATOM 6588 C C . PHE E 3 94 ? -55.052 -14.583 -109.039 1.00 70.80 94 PHE L C 1
ATOM 6589 O O . PHE E 3 94 ? -54.486 -15.688 -109.032 1.00 80.63 94 PHE L O 1
ATOM 6597 N N . PRO E 3 95 ? -55.219 -13.907 -107.890 1.00 60.50 95 PRO L N 1
ATOM 6598 C CA . PRO E 3 95 ? -55.798 -12.563 -107.804 1.00 60.72 95 PRO L CA 1
ATOM 6599 C C . PRO E 3 95 ? -54.747 -11.464 -107.871 1.00 62.83 95 PRO L C 1
ATOM 6600 O O . PRO E 3 95 ? -53.587 -11.772 -107.894 1.00 54.84 95 PRO L O 1
ATOM 6604 N N . ARG E 3 96 ? -55.185 -10.219 -107.666 1.00 75.87 96 ARG L N 1
ATOM 6605 C CA . ARG E 3 96 ? -54.295 -9.062 -107.541 1.00 82.97 96 ARG L CA 1
ATOM 6606 C C . ARG E 3 96 ? -53.544 -9.249 -106.241 1.00 87.26 96 ARG L C 1
ATOM 6607 O O . ARG E 3 96 ? -53.909 -8.644 -105.207 1.00 107.86 96 ARG L O 1
ATOM 6615 N N . THR E 3 97 ? -52.463 -10.027 -106.315 1.00 77.94 97 THR L N 1
ATOM 6616 C CA . THR E 3 97 ? -51.575 -10.298 -105.163 1.00 77.00 97 THR L CA 1
ATOM 6617 C C . THR E 3 97 ? -50.607 -9.133 -104.986 1.00 69.13 97 THR L C 1
ATOM 6618 O O . THR E 3 97 ? -50.080 -8.633 -106.008 1.00 75.95 97 THR L O 1
ATOM 6622 N N . PHE E 3 98 ? -50.327 -8.785 -103.736 1.00 58.44 98 PHE L N 1
ATOM 6623 C CA . PHE E 3 98 ? -49.195 -7.898 -103.382 1.00 63.30 98 PHE L CA 1
ATOM 6624 C C . PHE E 3 98 ? -47.994 -8.715 -102.881 1.00 58.24 98 PHE L C 1
ATOM 6625 O O . PHE E 3 98 ? -48.174 -9.833 -102.352 1.00 51.64 98 PHE L O 1
ATOM 6633 N N . GLY E 3 99 ? -46.807 -8.138 -103.059 1.00 56.84 99 GLY L N 1
ATOM 6634 C CA . GLY E 3 99 ? -45.539 -8.649 -102.534 1.00 61.45 99 GLY L CA 1
ATOM 6635 C C . GLY E 3 99 ? -45.438 -8.500 -101.025 1.00 64.56 99 GLY L C 1
ATOM 6636 O O . GLY E 3 99 ? -46.279 -7.810 -100.410 1.00 63.56 99 GLY L O 1
ATOM 6637 N N . GLY E 3 100 ? -44.477 -9.204 -100.449 1.00 62.99 100 GLY L N 1
ATOM 6638 C CA . GLY E 3 100 ? -44.287 -9.282 -98.994 1.00 64.07 100 GLY L CA 1
ATOM 6639 C C . GLY E 3 100 ? -43.975 -7.929 -98.419 1.00 71.09 100 GLY L C 1
ATOM 6640 O O . GLY E 3 100 ? -44.320 -7.689 -97.247 1.00 91.78 100 GLY L O 1
ATOM 6641 N N . GLY E 3 101 ? -43.314 -7.092 -99.218 1.00 71.51 101 GLY L N 1
ATOM 6642 C CA . GLY E 3 101 ? -42.861 -5.750 -98.822 1.00 65.43 101 GLY L CA 1
ATOM 6643 C C . GLY E 3 101 ? -41.358 -5.701 -98.616 1.00 55.18 101 GLY L C 1
ATOM 6644 O O . GLY E 3 101 ? -40.800 -6.678 -98.047 1.00 53.02 101 GLY L O 1
ATOM 6645 N N . THR E 3 102 ? -40.720 -4.655 -99.132 1.00 48.57 102 THR L N 1
ATOM 6646 C CA . THR E 3 102 ? -39.301 -4.350 -98.841 1.00 56.90 102 THR L CA 1
ATOM 6647 C C . THR E 3 102 ? -39.236 -3.114 -97.937 1.00 59.93 102 THR L C 1
ATOM 6648 O O . THR E 3 102 ? -39.602 -2.049 -98.343 1.00 55.55 102 THR L O 1
ATOM 6652 N N . LYS E 3 103 ? -38.728 -3.296 -96.724 1.00 58.40 103 LYS L N 1
ATOM 6653 C CA . LYS E 3 103 ? -38.456 -2.157 -95.821 1.00 58.74 103 LYS L CA 1
ATOM 6654 C C . LYS E 3 103 ? -37.135 -1.513 -96.230 1.00 60.40 103 LYS L C 1
ATOM 6655 O O . LYS E 3 103 ? -36.087 -2.202 -96.237 1.00 57.26 103 LYS L O 1
ATOM 6661 N N . LEU E 3 104 ? -37.157 -0.215 -96.482 1.00 61.41 104 LEU L N 1
ATOM 6662 C CA . LEU E 3 104 ? -35.917 0.548 -96.786 1.00 55.09 104 LEU L CA 1
ATOM 6663 C C . LEU E 3 104 ? -35.583 1.511 -95.654 1.00 49.34 104 LEU L C 1
ATOM 6664 O O . LEU E 3 104 ? -36.279 2.513 -95.566 1.00 46.50 104 LEU L O 1
ATOM 6669 N N . GLU E 3 105 ? -34.633 1.145 -94.800 1.00 56.98 105 GLU L N 1
ATOM 6670 C CA . GLU E 3 105 ? -34.021 2.026 -93.785 1.00 64.65 105 GLU L CA 1
ATOM 6671 C C . GLU E 3 105 ? -32.918 2.895 -94.407 1.00 48.76 105 GLU L C 1
ATOM 6672 O O . GLU E 3 105 ? -32.203 2.472 -95.330 1.00 37.25 105 GLU L O 1
ATOM 6678 N N . ILE E 3 106 ? -32.876 4.142 -93.958 1.00 46.66 106 ILE L N 1
ATOM 6679 C CA . ILE E 3 106 ? -31.822 5.124 -94.330 1.00 51.59 106 ILE L CA 1
ATOM 6680 C C . ILE E 3 106 ? -30.718 5.080 -93.278 1.00 53.39 106 ILE L C 1
ATOM 6681 O O . ILE E 3 106 ? -31.015 5.113 -92.104 1.00 54.17 106 ILE L O 1
ATOM 6686 N N . LYS E 3 107 ? -29.469 5.055 -93.738 1.00 54.95 107 LYS L N 1
ATOM 6687 C CA . LYS E 3 107 ? -28.268 5.111 -92.880 1.00 58.17 107 LYS L CA 1
ATOM 6688 C C . LYS E 3 107 ? -27.854 6.570 -92.708 1.00 65.27 107 LYS L C 1
ATOM 6689 O O . LYS E 3 107 ? -27.919 7.355 -93.697 1.00 54.42 107 LYS L O 1
ATOM 6694 N N . ARG E 3 108 ? -27.418 6.910 -91.499 1.00 71.79 108 ARG L N 1
ATOM 6695 C CA . ARG E 3 108 ? -26.835 8.239 -91.219 1.00 72.47 108 ARG L CA 1
ATOM 6696 C C . ARG E 3 108 ? -25.762 8.190 -90.128 1.00 75.86 108 ARG L C 1
ATOM 6697 O O . ARG E 3 108 ? -25.663 7.220 -89.378 1.00 73.04 108 ARG L O 1
ATOM 6705 N N . THR E 3 109 ? -24.997 9.281 -90.062 1.00 81.07 109 THR L N 1
ATOM 6706 C CA . THR E 3 109 ? -24.147 9.752 -88.936 1.00 73.32 109 THR L CA 1
ATOM 6707 C C . THR E 3 109 ? -24.764 9.406 -87.583 1.00 69.06 109 THR L C 1
ATOM 6708 O O . THR E 3 109 ? -25.991 9.572 -87.436 1.00 72.43 109 THR L O 1
ATOM 6712 N N . VAL E 3 110 ? -23.940 8.995 -86.624 1.00 59.99 110 VAL L N 1
ATOM 6713 C CA . VAL E 3 110 ? -24.430 8.722 -85.245 1.00 61.34 110 VAL L CA 1
ATOM 6714 C C . VAL E 3 110 ? -24.901 10.026 -84.589 1.00 68.61 110 VAL L C 1
ATOM 6715 O O . VAL E 3 110 ? -24.253 11.067 -84.739 1.00 74.89 110 VAL L O 1
ATOM 6719 N N . ALA E 3 111 ? -26.042 9.963 -83.915 1.00 72.32 111 ALA L N 1
ATOM 6720 C CA . ALA E 3 111 ? -26.647 11.092 -83.180 1.00 71.73 111 ALA L CA 1
ATOM 6721 C C . ALA E 3 111 ? -26.994 10.664 -81.764 1.00 78.73 111 ALA L C 1
ATOM 6722 O O . ALA E 3 111 ? -27.684 9.632 -81.578 1.00 83.34 111 ALA L O 1
ATOM 6724 N N . ALA E 3 112 ? -26.582 11.479 -80.791 1.00 81.47 112 ALA L N 1
ATOM 6725 C CA . ALA E 3 112 ? -26.821 11.229 -79.354 1.00 88.60 112 ALA L CA 1
ATOM 6726 C C . ALA E 3 112 ? -28.266 11.593 -79.001 1.00 79.69 112 ALA L C 1
ATOM 6727 O O . ALA E 3 112 ? -28.801 12.598 -79.478 1.00 79.97 112 ALA L O 1
ATOM 6729 N N . PRO E 3 113 ? -28.954 10.797 -78.152 1.00 64.75 113 PRO L N 1
ATOM 6730 C CA . PRO E 3 113 ? -30.318 11.134 -77.752 1.00 65.45 113 PRO L CA 1
ATOM 6731 C C . PRO E 3 113 ? -30.443 12.273 -76.741 1.00 67.31 113 PRO L C 1
ATOM 6732 O O . PRO E 3 113 ? -29.716 12.218 -75.787 1.00 71.45 113 PRO L O 1
ATOM 6736 N N . SER E 3 114 ? -31.310 13.253 -76.985 1.00 66.87 114 SER L N 1
ATOM 6737 C CA . SER E 3 114 ? -31.793 14.191 -75.950 1.00 70.24 114 SER L CA 1
ATOM 6738 C C . SER E 3 114 ? -32.619 13.401 -74.930 1.00 62.88 114 SER L C 1
ATOM 6739 O O . SER E 3 114 ? -33.637 12.883 -75.303 1.00 72.32 114 SER L O 1
ATOM 6742 N N . VAL E 3 115 ? -32.182 13.334 -73.682 1.00 63.22 115 VAL L N 1
ATOM 6743 C CA . VAL E 3 115 ? -32.887 12.470 -72.695 1.00 69.16 115 VAL L CA 1
ATOM 6744 C C . VAL E 3 115 ? -33.639 13.298 -71.637 1.00 74.64 115 VAL L C 1
ATOM 6745 O O . VAL E 3 115 ? -33.066 14.178 -70.985 1.00 76.38 115 VAL L O 1
ATOM 6749 N N . PHE E 3 116 ? -34.928 13.002 -71.497 1.00 77.63 116 PHE L N 1
ATOM 6750 C CA . PHE E 3 116 ? -35.872 13.674 -70.564 1.00 77.34 116 PHE L CA 1
ATOM 6751 C C . PHE E 3 116 ? -36.512 12.616 -69.648 1.00 72.95 116 PHE L C 1
ATOM 6752 O O . PHE E 3 116 ? -36.739 11.440 -70.049 1.00 60.31 116 PHE L O 1
ATOM 6760 N N . ILE E 3 117 ? -36.815 13.015 -68.410 1.00 68.43 117 ILE L N 1
ATOM 6761 C CA . ILE E 3 117 ? -37.590 12.155 -67.490 1.00 69.56 117 ILE L CA 1
ATOM 6762 C C . ILE E 3 117 ? -38.802 12.909 -66.967 1.00 74.41 117 ILE L C 1
ATOM 6763 O O . ILE E 3 117 ? -38.700 14.143 -66.676 1.00 99.52 117 ILE L O 1
ATOM 6768 N N . PHE E 3 118 ? -39.882 12.160 -66.782 1.00 76.62 118 PHE L N 1
ATOM 6769 C CA . PHE E 3 118 ? -41.199 12.642 -66.339 1.00 80.60 118 PHE L CA 1
ATOM 6770 C C . PHE E 3 118 ? -41.651 11.828 -65.128 1.00 81.79 118 PHE L C 1
ATOM 6771 O O . PHE E 3 118 ? -41.900 10.634 -65.229 1.00 63.96 118 PHE L O 1
ATOM 6779 N N . PRO E 3 119 ? -41.691 12.455 -63.941 1.00 87.89 119 PRO L N 1
ATOM 6780 C CA . PRO E 3 119 ? -42.273 11.805 -62.775 1.00 81.15 119 PRO L CA 1
ATOM 6781 C C . PRO E 3 119 ? -43.777 11.688 -62.959 1.00 71.72 119 PRO L C 1
ATOM 6782 O O . PRO E 3 119 ? -44.334 12.312 -63.849 1.00 76.57 119 PRO L O 1
ATOM 6786 N N . PRO E 3 120 ? -44.469 10.861 -62.162 1.00 65.27 120 PRO L N 1
ATOM 6787 C CA . PRO E 3 120 ? -45.895 10.662 -62.351 1.00 65.85 120 PRO L CA 1
ATOM 6788 C C . PRO E 3 120 ? -46.744 11.892 -61.998 1.00 66.27 120 PRO L C 1
ATOM 6789 O O . PRO E 3 120 ? -46.356 12.726 -61.169 1.00 53.18 120 PRO L O 1
ATOM 6793 N N . SER E 3 121 ? -47.851 11.977 -62.740 1.00 73.19 121 SER L N 1
ATOM 6794 C CA . SER E 3 121 ? -49.018 12.861 -62.535 1.00 83.95 121 SER L CA 1
ATOM 6795 C C . SER E 3 121 ? -49.718 12.529 -61.233 1.00 82.43 121 SER L C 1
ATOM 6796 O O . SER E 3 121 ? -50.060 11.390 -61.093 1.00 91.96 121 SER L O 1
ATOM 6799 N N . ASP E 3 122 ? -50.024 13.515 -60.408 1.00 76.35 122 ASP L N 1
ATOM 6800 C CA . ASP E 3 122 ? -50.749 13.283 -59.133 1.00 74.88 122 ASP L CA 1
ATOM 6801 C C . ASP E 3 122 ? -52.148 12.709 -59.417 1.00 73.24 122 ASP L C 1
ATOM 6802 O O . ASP E 3 122 ? -52.757 12.110 -58.538 1.00 67.43 122 ASP L O 1
ATOM 6804 N N . GLU E 3 123 ? -52.667 13.051 -60.586 1.00 79.30 123 GLU L N 1
ATOM 6805 C CA . GLU E 3 123 ? -53.988 12.624 -61.072 1.00 91.08 123 GLU L CA 1
ATOM 6806 C C . GLU E 3 123 ? -54.054 11.100 -61.131 1.00 85.36 123 GLU L C 1
ATOM 6807 O O . GLU E 3 123 ? -54.967 10.488 -60.536 1.00 82.72 123 GLU L O 1
ATOM 6813 N N . GLN E 3 124 ? -53.057 10.517 -61.787 1.00 73.76 124 GLN L N 1
ATOM 6814 C CA . GLN E 3 124 ? -52.908 9.053 -61.906 1.00 74.34 124 GLN L CA 1
ATOM 6815 C C . GLN E 3 124 ? -52.625 8.442 -60.546 1.00 67.46 124 GLN L C 1
ATOM 6816 O O . GLN E 3 124 ? -53.209 7.394 -60.227 1.00 84.33 124 GLN L O 1
ATOM 6822 N N . LEU E 3 125 ? -51.825 9.113 -59.748 1.00 66.86 125 LEU L N 1
ATOM 6823 C CA . LEU E 3 125 ? -51.455 8.694 -58.390 1.00 74.75 125 LEU L CA 1
ATOM 6824 C C . LEU E 3 125 ? -52.692 8.524 -57.524 1.00 84.77 125 LEU L C 1
ATOM 6825 O O . LEU E 3 125 ? -52.792 7.493 -56.815 1.00 106.32 125 LEU L O 1
ATOM 6830 N N . LYS E 3 126 ? -53.558 9.537 -57.498 1.00 88.93 126 LYS L N 1
ATOM 6831 C CA . LYS E 3 126 ? -54.858 9.428 -56.802 1.00 88.93 126 LYS L CA 1
ATOM 6832 C C . LYS E 3 126 ? -55.637 8.259 -57.373 1.00 86.40 126 LYS L C 1
ATOM 6833 O O . LYS E 3 126 ? -56.346 7.588 -56.601 1.00 99.28 126 LYS L O 1
ATOM 6839 N N . SER E 3 127 ? -55.484 8.023 -58.669 1.00 85.18 127 SER L N 1
ATOM 6840 C CA . SER E 3 127 ? -56.104 6.879 -59.377 1.00 91.53 127 SER L CA 1
ATOM 6841 C C . SER E 3 127 ? -55.603 5.549 -58.796 1.00 82.44 127 SER L C 1
ATOM 6842 O O . SER E 3 127 ? -56.252 4.514 -58.984 1.00 75.13 127 SER L O 1
ATOM 6844 N N . GLY E 3 128 ? -54.408 5.582 -58.197 1.00 73.08 128 GLY L N 1
ATOM 6845 C CA . GLY E 3 128 ? -53.875 4.433 -57.455 1.00 73.43 128 GLY L CA 1
ATOM 6846 C C . GLY E 3 128 ? -52.614 3.864 -58.041 1.00 73.21 128 GLY L C 1
ATOM 6847 O O . GLY E 3 128 ? -52.048 2.904 -57.435 1.00 68.14 128 GLY L O 1
ATOM 6848 N N . THR E 3 129 ? -52.121 4.436 -59.137 1.00 78.45 129 THR L N 1
ATOM 6849 C CA . THR E 3 129 ? -50.899 4.022 -59.846 1.00 83.59 129 THR L CA 1
ATOM 6850 C C . THR E 3 129 ? -49.970 5.210 -60.087 1.00 91.54 129 THR L C 1
ATOM 6851 O O . THR E 3 129 ? -50.437 6.361 -60.217 1.00 105.41 129 THR L O 1
ATOM 6855 N N . ALA E 3 130 ? -48.680 4.888 -60.184 1.00 92.54 130 ALA L N 1
ATOM 6856 C CA . ALA E 3 130 ? -47.605 5.815 -60.607 1.00 90.72 130 ALA L CA 1
ATOM 6857 C C . ALA E 3 130 ? -46.902 5.271 -61.852 1.00 78.78 130 ALA L C 1
ATOM 6858 O O . ALA E 3 130 ? -46.478 4.111 -61.853 1.00 56.72 130 ALA L O 1
ATOM 6860 N N . SER E 3 131 ? -46.808 6.096 -62.882 1.00 76.77 131 SER L N 1
ATOM 6861 C CA . SER E 3 131 ? -46.012 5.778 -64.077 1.00 73.72 131 SER L CA 1
ATOM 6862 C C . SER E 3 131 ? -44.944 6.850 -64.262 1.00 69.06 131 SER L C 1
ATOM 6863 O O . SER E 3 131 ? -45.277 8.022 -64.523 1.00 80.60 131 SER L O 1
ATOM 6866 N N . VAL E 3 132 ? -43.694 6.426 -64.201 1.00 56.58 132 VAL L N 1
ATOM 6867 C CA . VAL E 3 132 ? -42.515 7.266 -64.537 1.00 71.20 132 VAL L CA 1
ATOM 6868 C C . VAL E 3 132 ? -42.165 7.047 -65.999 1.00 63.90 132 VAL L C 1
ATOM 6869 O O . VAL E 3 132 ? -41.974 5.909 -66.378 1.00 62.26 132 VAL L O 1
ATOM 6873 N N . VAL E 3 133 ? -41.980 8.119 -66.765 1.00 63.14 133 VAL L N 1
ATOM 6874 C CA . VAL E 3 133 ? -41.666 8.022 -68.222 1.00 70.32 133 VAL L CA 1
ATOM 6875 C C . VAL E 3 133 ? -40.261 8.563 -68.499 1.00 70.92 133 VAL L C 1
ATOM 6876 O O . VAL E 3 133 ? -39.892 9.499 -67.841 1.00 75.29 133 VAL L O 1
ATOM 6880 N N . CYS E 3 134 ? -39.528 7.886 -69.370 1.00 69.82 134 CYS L N 1
ATOM 6881 C CA . CYS E 3 134 ? -38.207 8.359 -69.845 1.00 75.98 134 CYS L CA 1
ATOM 6882 C C . CYS E 3 134 ? -38.202 8.425 -71.360 1.00 69.70 134 CYS L C 1
ATOM 6883 O O . CYS E 3 134 ? -38.458 7.411 -71.964 1.00 57.90 134 CYS L O 1
ATOM 6886 N N . LEU E 3 135 ? -37.920 9.604 -71.894 1.00 72.87 135 LEU L N 1
ATOM 6887 C CA . LEU E 3 135 ? -37.796 9.853 -73.351 1.00 65.06 135 LEU L CA 1
ATOM 6888 C C . LEU E 3 135 ? -36.332 10.024 -73.798 1.00 58.41 135 LEU L C 1
ATOM 6889 O O . LEU E 3 135 ? -35.575 10.723 -73.151 1.00 67.28 135 LEU L O 1
ATOM 6894 N N . LEU E 3 136 ? -35.976 9.303 -74.858 1.00 51.73 136 LEU L N 1
ATOM 6895 C CA . LEU E 3 136 ? -34.760 9.535 -75.682 1.00 48.30 136 LEU L CA 1
ATOM 6896 C C . LEU E 3 136 ? -35.231 10.051 -77.033 1.00 45.61 136 LEU L C 1
ATOM 6897 O O . LEU E 3 136 ? -35.885 9.315 -77.773 1.00 38.12 136 LEU L O 1
ATOM 6902 N N . ASN E 3 137 ? -34.837 11.273 -77.347 1.00 54.23 137 ASN L N 1
ATOM 6903 C CA . ASN E 3 137 ? -35.340 12.019 -78.537 1.00 56.81 137 ASN L CA 1
ATOM 6904 C C . ASN E 3 137 ? -34.271 12.127 -79.634 1.00 56.32 137 ASN L C 1
ATOM 6905 O O . ASN E 3 137 ? -33.142 12.604 -79.313 1.00 48.20 137 ASN L O 1
ATOM 6910 N N . ASN E 3 138 ? -34.637 11.756 -80.861 1.00 62.58 138 ASN L N 1
ATOM 6911 C CA . ASN E 3 138 ? -33.878 12.035 -82.104 1.00 67.28 138 ASN L CA 1
ATOM 6912 C C . ASN E 3 138 ? -32.438 11.506 -82.013 1.00 64.74 138 ASN L C 1
ATOM 6913 O O . ASN E 3 138 ? -31.469 12.330 -81.894 1.00 77.24 138 ASN L O 1
ATOM 6918 N N . PHE E 3 139 ? -32.311 10.188 -82.081 1.00 58.64 139 PHE L N 1
ATOM 6919 C CA . PHE E 3 139 ? -30.999 9.518 -82.019 1.00 66.68 139 PHE L CA 1
ATOM 6920 C C . PHE E 3 139 ? -30.856 8.500 -83.144 1.00 72.73 139 PHE L C 1
ATOM 6921 O O . PHE E 3 139 ? -31.862 8.187 -83.801 1.00 61.38 139 PHE L O 1
ATOM 6929 N N . TYR E 3 140 ? -29.629 8.002 -83.301 1.00 81.44 140 TYR L N 1
ATOM 6930 C CA . TYR E 3 140 ? -29.280 6.980 -84.311 1.00 78.52 140 TYR L CA 1
ATOM 6931 C C . TYR E 3 140 ? -27.959 6.345 -83.937 1.00 77.07 140 TYR L C 1
ATOM 6932 O O . TYR E 3 140 ? -27.033 7.063 -83.589 1.00 79.73 140 TYR L O 1
ATOM 6941 N N . PRO E 3 141 ? -27.785 5.010 -84.037 1.00 81.88 141 PRO L N 1
ATOM 6942 C CA . PRO E 3 141 ? -28.774 4.086 -84.608 1.00 79.17 141 PRO L CA 1
ATOM 6943 C C . PRO E 3 141 ? -29.896 3.737 -83.633 1.00 78.37 141 PRO L C 1
ATOM 6944 O O . PRO E 3 141 ? -29.934 4.252 -82.521 1.00 67.50 141 PRO L O 1
ATOM 6948 N N . ARG E 3 142 ? -30.807 2.901 -84.138 1.00 87.56 142 ARG L N 1
ATOM 6949 C CA . ARG E 3 142 ? -32.097 2.571 -83.491 1.00 92.32 142 ARG L CA 1
ATOM 6950 C C . ARG E 3 142 ? -31.835 1.948 -82.123 1.00 95.90 142 ARG L C 1
ATOM 6951 O O . ARG E 3 142 ? -32.608 2.233 -81.181 1.00 95.01 142 ARG L O 1
ATOM 6959 N N . GLU E 3 143 ? -30.760 1.164 -82.020 1.00 89.68 143 GLU L N 1
ATOM 6960 C CA . GLU E 3 143 ? -30.474 0.388 -80.799 1.00 94.78 143 GLU L CA 1
ATOM 6961 C C . GLU E 3 143 ? -30.064 1.354 -79.682 1.00 91.92 143 GLU L C 1
ATOM 6962 O O . GLU E 3 143 ? -29.148 2.206 -79.899 1.00 99.66 143 GLU L O 1
ATOM 6965 N N . ALA E 3 144 ? -30.685 1.171 -78.513 1.00 81.99 144 ALA L N 1
ATOM 6966 C CA . ALA E 3 144 ? -30.315 1.867 -77.271 1.00 84.30 144 ALA L CA 1
ATOM 6967 C C . ALA E 3 144 ? -30.753 1.076 -76.044 1.00 88.37 144 ALA L C 1
ATOM 6968 O O . ALA E 3 144 ? -31.870 0.562 -76.027 1.00 108.96 144 ALA L O 1
ATOM 6970 N N . LYS E 3 145 ? -29.917 1.056 -75.016 1.00 94.14 145 LYS L N 1
ATOM 6971 C CA . LYS E 3 145 ? -30.238 0.448 -73.700 1.00 86.35 145 LYS L CA 1
ATOM 6972 C C . LYS E 3 145 ? -30.835 1.499 -72.755 1.00 85.72 145 LYS L C 1
ATOM 6973 O O . LYS E 3 145 ? -30.484 2.713 -72.843 1.00 91.60 145 LYS L O 1
ATOM 6978 N N . VAL E 3 146 ? -31.735 1.028 -71.921 1.00 83.15 146 VAL L N 1
ATOM 6979 C CA . VAL E 3 146 ? -32.380 1.812 -70.830 1.00 83.20 146 VAL L CA 1
ATOM 6980 C C . VAL E 3 146 ? -32.490 0.919 -69.597 1.00 86.14 146 VAL L C 1
ATOM 6981 O O . VAL E 3 146 ? -33.163 -0.111 -69.671 1.00 93.04 146 VAL L O 1
ATOM 6985 N N . GLN E 3 147 ? -31.932 1.358 -68.458 1.00 91.31 147 GLN L N 1
ATOM 6986 C CA . GLN E 3 147 ? -32.125 0.700 -67.145 1.00 92.29 147 GLN L CA 1
ATOM 6987 C C . GLN E 3 147 ? -32.767 1.669 -66.152 1.00 99.90 147 GLN L C 1
ATOM 6988 O O . GLN E 3 147 ? -32.331 2.838 -66.014 1.00 94.18 147 GLN L O 1
ATOM 6991 N N . TRP E 3 148 ? -33.721 1.128 -65.385 1.00 105.81 148 TRP L N 1
ATOM 6992 C CA . TRP E 3 148 ? -34.513 1.852 -64.353 1.00 101.32 148 TRP L CA 1
ATOM 6993 C C . TRP E 3 148 ? -33.980 1.567 -62.950 1.00 104.68 148 TRP L C 1
ATOM 6994 O O . TRP E 3 148 ? -34.120 0.439 -62.471 1.00 111.36 148 TRP L O 1
ATOM 7005 N N . LYS E 3 149 ? -33.478 2.624 -62.293 1.00 106.25 149 LYS L N 1
ATOM 7006 C CA . LYS E 3 149 ? -32.883 2.557 -60.928 1.00 106.60 149 LYS L CA 1
ATOM 7007 C C . LYS E 3 149 ? -33.757 3.324 -59.926 1.00 99.46 149 LYS L C 1
ATOM 7008 O O . LYS E 3 149 ? -33.995 4.511 -60.152 1.00 91.39 149 LYS L O 1
ATOM 7011 N N . VAL E 3 150 ? -34.238 2.634 -58.898 1.00 97.58 150 VAL L N 1
ATOM 7012 C CA . VAL E 3 150 ? -35.083 3.224 -57.832 1.00 107.04 150 VAL L CA 1
ATOM 7013 C C . VAL E 3 150 ? -34.344 3.137 -56.488 1.00 124.23 150 VAL L C 1
ATOM 7014 O O . VAL E 3 150 ? -34.325 2.029 -55.889 1.00 124.15 150 VAL L O 1
ATOM 7018 N N . ASP E 3 151 ? -33.760 4.266 -56.055 1.00 134.92 151 ASP L N 1
ATOM 7019 C CA . ASP E 3 151 ? -32.813 4.349 -54.901 1.00 122.29 151 ASP L CA 1
ATOM 7020 C C . ASP E 3 151 ? -31.592 3.484 -55.242 1.00 111.42 151 ASP L C 1
ATOM 7021 O O . ASP E 3 151 ? -31.126 2.719 -54.374 1.00 107.31 151 ASP L O 1
ATOM 7026 N N . ASN E 3 152 ? -31.120 3.592 -56.491 1.00 110.97 152 ASN L N 1
ATOM 7027 C CA . ASN E 3 152 ? -29.949 2.851 -57.040 1.00 104.93 152 ASN L CA 1
ATOM 7028 C C . ASN E 3 152 ? -30.113 1.347 -56.813 1.00 99.11 152 ASN L C 1
ATOM 7029 O O . ASN E 3 152 ? -29.101 0.659 -56.626 1.00 89.37 152 ASN L O 1
ATOM 7034 N N . ALA E 3 153 ? -31.344 0.839 -56.920 1.00 107.06 153 ALA L N 1
ATOM 7035 C CA . ALA E 3 153 ? -31.651 -0.606 -56.925 1.00 110.19 153 ALA L CA 1
ATOM 7036 C C . ALA E 3 153 ? -32.264 -0.975 -58.278 1.00 110.99 153 ALA L C 1
ATOM 7037 O O . ALA E 3 153 ? -33.449 -0.659 -58.481 1.00 109.30 153 ALA L O 1
ATOM 7039 N N . LEU E 3 154 ? -31.501 -1.637 -59.157 1.00 109.48 154 LEU L N 1
ATOM 7040 C CA . LEU E 3 154 ? -31.800 -1.688 -60.617 1.00 101.43 154 LEU L CA 1
ATOM 7041 C C . LEU E 3 154 ? -33.029 -2.564 -60.871 1.00 96.41 154 LEU L C 1
ATOM 7042 O O . LEU E 3 154 ? -33.065 -3.688 -60.368 1.00 89.43 154 LEU L O 1
ATOM 7044 N N . GLN E 3 155 ? -33.993 -2.054 -61.642 1.00 101.94 155 GLN L N 1
ATOM 7045 C CA . GLN E 3 155 ? -35.361 -2.608 -61.758 1.00 103.05 155 GLN L CA 1
ATOM 7046 C C . GLN E 3 155 ? -35.443 -3.530 -62.971 1.00 102.27 155 GLN L C 1
ATOM 7047 O O . GLN E 3 155 ? -34.775 -3.289 -63.991 1.00 98.73 155 GLN L O 1
ATOM 7053 N N . SER E 3 156 ? -36.267 -4.563 -62.853 1.00 107.12 156 SER L N 1
ATOM 7054 C CA . SER E 3 156 ? -36.492 -5.553 -63.932 1.00 107.25 156 SER L CA 1
ATOM 7055 C C . SER E 3 156 ? -37.959 -5.991 -63.979 1.00 100.01 156 SER L C 1
ATOM 7056 O O . SER E 3 156 ? -38.477 -6.427 -62.936 1.00 82.98 156 SER L O 1
ATOM 7059 N N . GLY E 3 157 ? -38.564 -5.890 -65.160 1.00 100.77 157 GLY L N 1
ATOM 7060 C CA . GLY E 3 157 ? -39.845 -6.533 -65.495 1.00 101.43 157 GLY L CA 1
ATOM 7061 C C . GLY E 3 157 ? -41.026 -5.646 -65.188 1.00 108.98 157 GLY L C 1
ATOM 7062 O O . GLY E 3 157 ? -42.171 -6.152 -65.152 1.00 123.06 157 GLY L O 1
ATOM 7063 N N . ASN E 3 158 ? -40.761 -4.350 -64.965 1.00 100.12 158 ASN L N 1
ATOM 7064 C CA . ASN E 3 158 ? -41.835 -3.352 -64.695 1.00 95.23 158 ASN L CA 1
ATOM 7065 C C . ASN E 3 158 ? -41.739 -2.150 -65.623 1.00 85.22 158 ASN L C 1
ATOM 7066 O O . ASN E 3 158 ? -42.406 -1.158 -65.339 1.00 79.82 158 ASN L O 1
ATOM 7071 N N . SER E 3 159 ? -40.993 -2.305 -66.715 1.00 84.94 159 SER L N 1
ATOM 7072 C CA . SER E 3 159 ? -40.717 -1.275 -67.741 1.00 88.53 159 SER L CA 1
ATOM 7073 C C . SER E 3 159 ? -41.259 -1.736 -69.090 1.00 89.85 159 SER L C 1
ATOM 7074 O O . SER E 3 159 ? -41.476 -2.950 -69.222 1.00 100.73 159 SER L O 1
ATOM 7076 N N . GLN E 3 160 ? -41.467 -0.810 -70.017 1.00 81.06 160 GLN L N 1
ATOM 7077 C CA . GLN E 3 160 ? -41.848 -1.135 -71.407 1.00 76.40 160 GLN L CA 1
ATOM 7078 C C . GLN E 3 160 ? -41.320 -0.058 -72.339 1.00 78.59 160 GLN L C 1
ATOM 7079 O O . GLN E 3 160 ? -41.693 1.148 -72.163 1.00 84.68 160 GLN L O 1
ATOM 7085 N N . GLU E 3 161 ? -40.534 -0.497 -73.319 1.00 70.55 161 GLU L N 1
ATOM 7086 C CA . GLU E 3 161 ? -39.963 0.375 -74.372 1.00 67.72 161 GLU L CA 1
ATOM 7087 C C . GLU E 3 161 ? -40.991 0.489 -75.495 1.00 61.07 161 GLU L C 1
ATOM 7088 O O . GLU E 3 161 ? -41.724 -0.497 -75.693 1.00 58.16 161 GLU L O 1
ATOM 7094 N N . SER E 3 162 ? -41.029 1.631 -76.182 1.00 56.25 162 SER L N 1
ATOM 7095 C CA . SER E 3 162 ? -41.618 1.802 -77.513 1.00 54.26 162 SER L CA 1
ATOM 7096 C C . SER E 3 162 ? -40.755 2.754 -78.315 1.00 53.29 162 SER L C 1
ATOM 7097 O O . SER E 3 162 ? -40.370 3.829 -77.831 1.00 59.45 162 SER L O 1
ATOM 7100 N N . VAL E 3 163 ? -40.501 2.329 -79.545 1.00 53.10 163 VAL L N 1
ATOM 7101 C CA . VAL E 3 163 ? -39.619 3.044 -80.511 1.00 51.08 163 VAL L CA 1
ATOM 7102 C C . VAL E 3 163 ? -40.446 3.637 -81.638 1.00 46.21 163 VAL L C 1
ATOM 7103 O O . VAL E 3 163 ? -41.133 2.914 -82.291 1.00 37.17 163 VAL L O 1
ATOM 7107 N N . THR E 3 164 ? -40.289 4.924 -81.861 1.00 53.94 164 THR L N 1
ATOM 7108 C CA . THR E 3 164 ? -40.856 5.614 -83.050 1.00 55.36 164 THR L CA 1
ATOM 7109 C C . THR E 3 164 ? -40.235 5.052 -84.331 1.00 51.06 164 THR L C 1
ATOM 7110 O O . THR E 3 164 ? -39.155 4.515 -84.289 1.00 45.17 164 THR L O 1
ATOM 7114 N N . GLU E 3 165 ? -40.954 5.156 -85.418 1.00 60.40 165 GLU L N 1
ATOM 7115 C CA . GLU E 3 165 ? -40.394 4.796 -86.740 1.00 73.00 165 GLU L CA 1
ATOM 7116 C C . GLU E 3 165 ? -39.361 5.843 -87.113 1.00 74.78 165 GLU L C 1
ATOM 7117 O O . GLU E 3 165 ? -39.343 6.908 -86.505 1.00 88.37 165 GLU L O 1
ATOM 7123 N N . GLN E 3 166 ? -38.520 5.513 -88.069 1.00 69.93 166 GLN L N 1
ATOM 7124 C CA . GLN E 3 166 ? -37.475 6.435 -88.582 1.00 64.48 166 GLN L CA 1
ATOM 7125 C C . GLN E 3 166 ? -38.092 7.677 -89.216 1.00 60.37 166 GLN L C 1
ATOM 7126 O O . GLN E 3 166 ? -38.903 7.547 -90.129 1.00 74.67 166 GLN L O 1
ATOM 7132 N N . ASP E 3 167 ? -37.662 8.839 -88.738 1.00 55.23 167 ASP L N 1
ATOM 7133 C CA . ASP E 3 167 ? -38.006 10.156 -89.324 1.00 64.75 167 ASP L CA 1
ATOM 7134 C C . ASP E 3 167 ? -37.641 10.202 -90.810 1.00 65.69 167 ASP L C 1
ATOM 7135 O O . ASP E 3 167 ? -36.619 9.583 -91.210 1.00 79.70 167 ASP L O 1
ATOM 7140 N N . SER E 3 168 ? -38.427 10.897 -91.602 1.00 75.27 168 SER L N 1
ATOM 7141 C CA . SER E 3 168 ? -38.182 11.019 -93.062 1.00 83.62 168 SER L CA 1
ATOM 7142 C C . SER E 3 168 ? -37.625 12.411 -93.405 1.00 83.54 168 SER L C 1
ATOM 7143 O O . SER E 3 168 ? -37.444 12.682 -94.599 1.00 102.26 168 SER L O 1
ATOM 7146 N N . LYS E 3 169 ? -37.255 13.197 -92.392 1.00 75.85 169 LYS L N 1
ATOM 7147 C CA . LYS E 3 169 ? -36.438 14.424 -92.606 1.00 68.26 169 LYS L CA 1
ATOM 7148 C C . LYS E 3 169 ? -35.011 14.219 -92.106 1.00 66.52 169 LYS L C 1
ATOM 7149 O O . LYS E 3 169 ? -34.070 14.447 -92.898 1.00 66.97 169 LYS L O 1
ATOM 7151 N N . ASP E 3 170 ? -34.864 13.779 -90.855 1.00 71.06 170 ASP L N 1
ATOM 7152 C CA . ASP E 3 170 ? -33.558 13.710 -90.144 1.00 70.28 170 ASP L CA 1
ATOM 7153 C C . ASP E 3 170 ? -33.133 12.264 -89.887 1.00 57.41 170 ASP L C 1
ATOM 7154 O O . ASP E 3 170 ? -32.038 12.071 -89.333 1.00 63.22 170 ASP L O 1
ATOM 7159 N N . SER E 3 171 ? -33.957 11.315 -90.312 1.00 48.15 171 SER L N 1
ATOM 7160 C CA . SER E 3 171 ? -33.663 9.864 -90.285 1.00 47.49 171 SER L CA 1
ATOM 7161 C C . SER E 3 171 ? -33.281 9.377 -88.888 1.00 43.39 171 SER L C 1
ATOM 7162 O O . SER E 3 171 ? -32.505 8.421 -88.802 1.00 42.39 171 SER L O 1
ATOM 7165 N N . THR E 3 172 ? -33.870 9.979 -87.854 1.00 39.27 172 THR L N 1
ATOM 7166 C CA . THR E 3 172 ? -33.625 9.616 -86.436 1.00 47.62 172 THR L CA 1
ATOM 7167 C C . THR E 3 172 ? -34.755 8.736 -85.905 1.00 49.78 172 THR L C 1
ATOM 7168 O O . THR E 3 172 ? -35.788 8.585 -86.550 1.00 60.79 172 THR L O 1
ATOM 7172 N N . TYR E 3 173 ? -34.558 8.237 -84.684 1.00 49.42 173 TYR L N 1
ATOM 7173 C CA . TYR E 3 173 ? -35.561 7.474 -83.914 1.00 52.99 173 TYR L CA 1
ATOM 7174 C C . TYR E 3 173 ? -35.836 8.188 -82.590 1.00 57.46 173 TYR L C 1
ATOM 7175 O O . TYR E 3 173 ? -35.101 9.099 -82.200 1.00 56.23 173 TYR L O 1
ATOM 7184 N N . SER E 3 174 ? -36.952 7.836 -81.975 1.00 65.16 174 SER L N 1
ATOM 7185 C CA . SER E 3 174 ? -37.282 8.271 -80.612 1.00 60.12 174 SER L CA 1
ATOM 7186 C C . SER E 3 174 ? -37.796 7.083 -79.814 1.00 49.58 174 SER L C 1
ATOM 7187 O O . SER E 3 174 ? -38.293 6.117 -80.367 1.00 29.65 174 SER L O 1
ATOM 7190 N N . LEU E 3 175 ? -37.625 7.157 -78.509 1.00 55.54 175 LEU L N 1
ATOM 7191 C CA . LEU E 3 175 ? -37.923 6.003 -77.647 1.00 59.90 175 LEU L CA 1
ATOM 7192 C C . LEU E 3 175 ? -38.430 6.407 -76.282 1.00 58.48 175 LEU L C 1
ATOM 7193 O O . LEU E 3 175 ? -37.759 7.190 -75.625 1.00 70.01 175 LEU L O 1
ATOM 7198 N N . SER E 3 176 ? -39.538 5.797 -75.878 1.00 60.41 176 SER L N 1
ATOM 7199 C CA . SER E 3 176 ? -40.151 5.992 -74.542 1.00 62.64 176 SER L CA 1
ATOM 7200 C C . SER E 3 176 ? -39.931 4.704 -73.777 1.00 62.07 176 SER L C 1
ATOM 7201 O O . SER E 3 176 ? -39.995 3.674 -74.444 1.00 62.74 176 SER L O 1
ATOM 7204 N N . SER E 3 177 ? -39.556 4.804 -72.508 1.00 67.00 177 SER L N 1
ATOM 7205 C CA . SER E 3 177 ? -39.643 3.688 -71.552 1.00 69.99 177 SER L CA 1
ATOM 7206 C C . SER E 3 177 ? -40.549 4.105 -70.404 1.00 71.25 177 SER L C 1
ATOM 7207 O O . SER E 3 177 ? -40.318 5.134 -69.785 1.00 72.31 177 SER L O 1
ATOM 7210 N N . THR E 3 178 ? -41.586 3.314 -70.213 1.00 73.61 178 THR L N 1
ATOM 7211 C CA . THR E 3 178 ? -42.608 3.509 -69.158 1.00 80.21 178 THR L CA 1
ATOM 7212 C C . THR E 3 178 ? -42.327 2.544 -68.006 1.00 77.23 178 THR L C 1
ATOM 7213 O O . THR E 3 178 ? -42.478 1.353 -68.212 1.00 97.65 178 THR L O 1
ATOM 7217 N N . LEU E 3 179 ? -41.987 3.094 -66.840 1.00 67.62 179 LEU L N 1
ATOM 7218 C CA . LEU E 3 179 ? -41.854 2.352 -65.562 1.00 72.53 179 LEU L CA 1
ATOM 7219 C C . LEU E 3 179 ? -43.154 2.432 -64.763 1.00 70.49 179 LEU L C 1
ATOM 7220 O O . LEU E 3 179 ? -43.548 3.539 -64.370 1.00 77.99 179 LEU L O 1
ATOM 7225 N N . THR E 3 180 ? -43.744 1.292 -64.451 1.00 71.77 180 THR L N 1
ATOM 7226 C CA . THR E 3 180 ? -45.077 1.273 -63.808 1.00 80.39 180 THR L CA 1
ATOM 7227 C C . THR E 3 180 ? -45.016 0.666 -62.409 1.00 88.93 180 THR L C 1
ATOM 7228 O O . THR E 3 180 ? -44.664 -0.531 -62.284 1.00 82.91 180 THR L O 1
ATOM 7232 N N . LEU E 3 181 ? -45.372 1.455 -61.401 1.00 89.91 181 LEU L N 1
ATOM 7233 C CA . LEU E 3 181 ? -45.500 0.956 -60.005 1.00 84.63 181 LEU L CA 1
ATOM 7234 C C . LEU E 3 181 ? -46.871 1.321 -59.468 1.00 90.42 181 LEU L C 1
ATOM 7235 O O . LEU E 3 181 ? -47.511 2.223 -60.027 1.00 97.56 181 LEU L O 1
ATOM 7240 N N . SER E 3 182 ? -47.273 0.721 -58.355 1.00 89.01 182 SER L N 1
ATOM 7241 C CA . SER E 3 182 ? -48.465 1.174 -57.597 1.00 85.73 182 SER L CA 1
ATOM 7242 C C . SER E 3 182 ? -48.115 2.444 -56.818 1.00 90.46 182 SER L C 1
ATOM 7243 O O . SER E 3 182 ? -46.910 2.799 -56.710 1.00 73.20 182 SER L O 1
ATOM 7246 N N . LYS E 3 183 ? -49.141 3.175 -56.420 1.00 97.31 183 LYS L N 1
ATOM 7247 C CA . LYS E 3 183 ? -49.034 4.402 -55.586 1.00 98.25 183 LYS L CA 1
ATOM 7248 C C . LYS E 3 183 ? -48.114 4.080 -54.411 1.00 113.23 183 LYS L C 1
ATOM 7249 O O . LYS E 3 183 ? -47.076 4.765 -54.251 1.00 117.92 183 LYS L O 1
ATOM 7252 N N . ALA E 3 184 ? -48.434 2.979 -53.718 1.00 123.94 184 ALA L N 1
ATOM 7253 C CA . ALA E 3 184 ? -47.778 2.468 -52.490 1.00 118.37 184 ALA L CA 1
ATOM 7254 C C . ALA E 3 184 ? -46.278 2.331 -52.706 1.00 108.31 184 ALA L C 1
ATOM 7255 O O . ALA E 3 184 ? -45.499 3.052 -52.047 1.00 110.49 184 ALA L O 1
ATOM 7257 N N . ASP E 3 185 ? -45.888 1.444 -53.621 1.00 107.13 185 ASP L N 1
ATOM 7258 C CA . ASP E 3 185 ? -44.458 1.194 -53.942 1.00 111.93 185 ASP L CA 1
ATOM 7259 C C . ASP E 3 185 ? -43.774 2.542 -54.170 1.00 96.06 185 ASP L C 1
ATOM 7260 O O . ASP E 3 185 ? -42.791 2.880 -53.418 1.00 90.56 185 ASP L O 1
ATOM 7265 N N . TYR E 3 186 ? -44.307 3.331 -55.101 1.00 95.31 186 TYR L N 1
ATOM 7266 C CA . TYR E 3 186 ? -43.727 4.638 -55.497 1.00 90.86 186 TYR L CA 1
ATOM 7267 C C . TYR E 3 186 ? -43.483 5.530 -54.268 1.00 97.84 186 TYR L C 1
ATOM 7268 O O . TYR E 3 186 ? -42.423 6.205 -54.202 1.00 100.13 186 TYR L O 1
ATOM 7277 N N . GLU E 3 187 ? -44.417 5.527 -53.313 1.00 107.52 187 GLU L N 1
ATOM 7278 C CA . GLU E 3 187 ? -44.385 6.440 -52.143 1.00 122.56 187 GLU L CA 1
ATOM 7279 C C . GLU E 3 187 ? -43.413 5.896 -51.082 1.00 117.07 187 GLU L C 1
ATOM 7280 O O . GLU E 3 187 ? -43.065 6.657 -50.174 1.00 126.69 187 GLU L O 1
ATOM 7286 N N . LYS E 3 188 ? -42.931 4.663 -51.227 1.00 101.48 188 LYS L N 1
ATOM 7287 C CA . LYS E 3 188 ? -41.983 4.010 -50.289 1.00 99.17 188 LYS L CA 1
ATOM 7288 C C . LYS E 3 188 ? -40.538 4.472 -50.593 1.00 102.86 188 LYS L C 1
ATOM 7289 O O . LYS E 3 188 ? -39.686 4.334 -49.698 1.00 106.46 188 LYS L O 1
ATOM 7291 N N . HIS E 3 189 ? -40.261 5.000 -51.800 1.00 98.58 189 HIS L N 1
ATOM 7292 C CA . HIS E 3 189 ? -38.900 5.372 -52.276 1.00 88.20 189 HIS L CA 1
ATOM 7293 C C . HIS E 3 189 ? -38.823 6.855 -52.633 1.00 87.31 189 HIS L C 1
ATOM 7294 O O . HIS E 3 189 ? -39.867 7.528 -52.726 1.00 111.75 189 HIS L O 1
ATOM 7301 N N . LYS E 3 190 ? -37.602 7.330 -52.818 1.00 72.78 190 LYS L N 1
ATOM 7302 C CA . LYS E 3 190 ? -37.291 8.786 -52.958 1.00 78.58 190 LYS L CA 1
ATOM 7303 C C . LYS E 3 190 ? -36.751 9.102 -54.355 1.00 76.34 190 LYS L C 1
ATOM 7304 O O . LYS E 3 190 ? -37.370 9.891 -55.139 1.00 57.73 190 LYS L O 1
ATOM 7307 N N . VAL E 3 191 ? -35.626 8.460 -54.685 1.00 84.94 191 VAL L N 1
ATOM 7308 C CA . VAL E 3 191 ? -34.877 8.686 -55.955 1.00 91.17 191 VAL L CA 1
ATOM 7309 C C . VAL E 3 191 ? -35.427 7.800 -57.075 1.00 85.17 191 VAL L C 1
ATOM 7310 O O . VAL E 3 191 ? -35.492 6.592 -56.890 1.00 68.66 191 VAL L O 1
ATOM 7314 N N . TYR E 3 192 ? -35.728 8.404 -58.226 1.00 77.94 192 TYR L N 1
ATOM 7315 C CA . TYR E 3 192 ? -36.174 7.701 -59.443 1.00 74.18 192 TYR L CA 1
ATOM 7316 C C . TYR E 3 192 ? -35.246 8.095 -60.588 1.00 77.56 192 TYR L C 1
ATOM 7317 O O . TYR E 3 192 ? -35.115 9.280 -60.917 1.00 73.09 192 TYR L O 1
ATOM 7326 N N . ALA E 3 193 ? -34.655 7.096 -61.218 1.00 73.73 193 ALA L N 1
ATOM 7327 C CA . ALA E 3 193 ? -33.500 7.249 -62.122 1.00 76.48 193 ALA L CA 1
ATOM 7328 C C . ALA E 3 193 ? -33.705 6.456 -63.397 1.00 76.06 193 ALA L C 1
ATOM 7329 O O . ALA E 3 193 ? -34.011 5.288 -63.354 1.00 73.38 193 ALA L O 1
ATOM 7331 N N . CYS E 3 194 ? -33.373 7.118 -64.512 1.00 88.39 194 CYS L N 1
ATOM 7332 C CA . CYS E 3 194 ? -33.294 6.609 -65.900 1.00 96.51 194 CYS L CA 1
ATOM 7333 C C . CYS E 3 194 ? -31.821 6.650 -66.323 1.00 98.56 194 CYS L C 1
ATOM 7334 O O . CYS E 3 194 ? -31.206 7.738 -66.359 1.00 108.30 194 CYS L O 1
ATOM 7337 N N . GLU E 3 195 ? -31.298 5.458 -66.617 1.00 89.70 195 GLU L N 1
ATOM 7338 C CA . GLU E 3 195 ? -29.907 5.247 -67.080 1.00 83.56 195 GLU L CA 1
ATOM 7339 C C . GLU E 3 195 ? -29.884 4.852 -68.555 1.00 71.21 195 GLU L C 1
ATOM 7340 O O . GLU E 3 195 ? -30.271 3.748 -68.912 1.00 55.37 195 GLU L O 1
ATOM 7346 N N . VAL E 3 196 ? -29.405 5.757 -69.382 1.00 80.29 196 VAL L N 1
ATOM 7347 C CA . VAL E 3 196 ? -29.384 5.644 -70.861 1.00 88.08 196 VAL L CA 1
ATOM 7348 C C . VAL E 3 196 ? -27.957 5.378 -71.319 1.00 91.77 196 VAL L C 1
ATOM 7349 O O . VAL E 3 196 ? -27.121 6.279 -71.229 1.00 100.42 196 VAL L O 1
ATOM 7353 N N . THR E 3 197 ? -27.756 4.227 -71.947 1.00 90.66 197 THR L N 1
ATOM 7354 C CA . THR E 3 197 ? -26.522 3.916 -72.701 1.00 88.58 197 THR L CA 1
ATOM 7355 C C . THR E 3 197 ? -26.853 3.807 -74.193 1.00 68.95 197 THR L C 1
ATOM 7356 O O . THR E 3 197 ? -27.753 3.022 -74.577 1.00 50.95 197 THR L O 1
ATOM 7360 N N . HIS E 3 198 ? -26.144 4.596 -74.978 1.00 71.89 198 HIS L N 1
ATOM 7361 C CA . HIS E 3 198 ? -26.262 4.627 -76.452 1.00 73.39 198 HIS L CA 1
ATOM 7362 C C . HIS E 3 198 ? -24.892 4.890 -77.060 1.00 69.28 198 HIS L C 1
ATOM 7363 O O . HIS E 3 198 ? -24.075 5.615 -76.438 1.00 66.45 198 HIS L O 1
ATOM 7370 N N . GLN E 3 199 ? -24.685 4.308 -78.243 1.00 74.45 199 GLN L N 1
ATOM 7371 C CA . GLN E 3 199 ? -23.427 4.341 -79.024 1.00 83.78 199 GLN L CA 1
ATOM 7372 C C . GLN E 3 199 ? -22.767 5.716 -78.982 1.00 89.28 199 GLN L C 1
ATOM 7373 O O . GLN E 3 199 ? -21.523 5.786 -78.782 1.00 93.08 199 GLN L O 1
ATOM 7379 N N . GLY E 3 200 ? -23.564 6.760 -79.193 1.00 86.58 200 GLY L N 1
ATOM 7380 C CA . GLY E 3 200 ? -23.056 8.137 -79.283 1.00 89.49 200 GLY L CA 1
ATOM 7381 C C . GLY E 3 200 ? -23.089 8.885 -77.970 1.00 89.16 200 GLY L C 1
ATOM 7382 O O . GLY E 3 200 ? -23.284 10.119 -77.961 1.00 88.38 200 GLY L O 1
ATOM 7383 N N . LEU E 3 201 ? -22.936 8.149 -76.879 1.00 88.84 201 LEU L N 1
ATOM 7384 C CA . LEU E 3 201 ? -22.776 8.698 -75.524 1.00 93.86 201 LEU L CA 1
ATOM 7385 C C . LEU E 3 201 ? -21.508 8.110 -74.913 1.00 96.78 201 LEU L C 1
ATOM 7386 O O . LEU E 3 201 ? -21.534 6.897 -74.558 1.00 90.41 201 LEU L O 1
ATOM 7391 N N . SER E 3 202 ? -20.483 8.965 -74.767 1.00 110.03 202 SER L N 1
ATOM 7392 C CA . SER E 3 202 ? -19.148 8.677 -74.177 1.00 107.81 202 SER L CA 1
ATOM 7393 C C . SER E 3 202 ? -19.301 8.079 -72.767 1.00 112.19 202 SER L C 1
ATOM 7394 O O . SER E 3 202 ? -18.415 7.364 -72.312 1.00 107.71 202 SER L O 1
ATOM 7396 N N . SER E 3 203 ? -20.412 8.352 -72.095 1.00 112.55 203 SER L N 1
ATOM 7397 C CA A SER E 3 203 ? -20.727 7.822 -70.741 0.50 112.03 203 SER L CA 1
ATOM 7398 C CA B SER E 3 203 ? -20.727 7.814 -70.745 0.50 111.51 203 SER L CA 1
ATOM 7399 C C . SER E 3 203 ? -22.239 7.710 -70.590 1.00 105.70 203 SER L C 1
ATOM 7400 O O . SER E 3 203 ? -22.951 8.634 -70.953 1.00 96.87 203 SER L O 1
ATOM 7405 N N . PRO E 3 204 ? -22.796 6.589 -70.058 1.00 106.81 204 PRO L N 1
ATOM 7406 C CA . PRO E 3 204 ? -24.230 6.499 -69.767 1.00 115.23 204 PRO L CA 1
ATOM 7407 C C . PRO E 3 204 ? -24.759 7.748 -69.058 1.00 115.66 204 PRO L C 1
ATOM 7408 O O . PRO E 3 204 ? -24.193 8.164 -68.085 1.00 113.59 204 PRO L O 1
ATOM 7412 N N . VAL E 3 205 ? -25.835 8.297 -69.617 1.00 120.22 205 VAL L N 1
ATOM 7413 C CA . VAL E 3 205 ? -26.513 9.527 -69.132 1.00 114.20 205 VAL L CA 1
ATOM 7414 C C . VAL E 3 205 ? -27.675 9.146 -68.225 1.00 103.19 205 VAL L C 1
ATOM 7415 O O . VAL E 3 205 ? -28.506 8.329 -68.608 1.00 103.79 205 VAL L O 1
ATOM 7419 N N . THR E 3 206 ? -27.710 9.725 -67.041 1.00 85.71 206 THR L N 1
ATOM 7420 C CA . THR E 3 206 ? -28.778 9.493 -66.045 1.00 76.73 206 THR L CA 1
ATOM 7421 C C . THR E 3 206 ? -29.602 10.769 -65.891 1.00 81.56 206 THR L C 1
ATOM 7422 O O . THR E 3 206 ? -29.031 11.865 -65.601 1.00 92.44 206 THR L O 1
ATOM 7426 N N . LYS E 3 207 ? -30.914 10.619 -66.062 1.00 86.53 207 LYS L N 1
ATOM 7427 C CA . LYS E 3 207 ? -31.918 11.599 -65.589 1.00 86.79 207 LYS L CA 1
ATOM 7428 C C . LYS E 3 207 ? -32.589 11.019 -64.342 1.00 86.72 207 LYS L C 1
ATOM 7429 O O . LYS E 3 207 ? -33.004 9.828 -64.367 1.00 61.07 207 LYS L O 1
ATOM 7435 N N . SER E 3 208 ? -32.608 11.799 -63.286 1.00 92.14 208 SER L N 1
ATOM 7436 C CA . SER E 3 208 ? -33.262 11.362 -62.043 1.00 95.08 208 SER L CA 1
ATOM 7437 C C . SER E 3 208 ? -33.895 12.527 -61.290 1.00 92.79 208 SER L C 1
ATOM 7438 O O . SER E 3 208 ? -33.657 13.705 -61.575 1.00 95.55 208 SER L O 1
ATOM 7441 N N . PHE E 3 209 ? -34.715 12.162 -60.315 1.00 87.47 209 PHE L N 1
ATOM 7442 C CA . PHE E 3 209 ? -35.414 13.142 -59.465 1.00 87.64 209 PHE L CA 1
ATOM 7443 C C . PHE E 3 209 ? -35.747 12.515 -58.131 1.00 91.33 209 PHE L C 1
ATOM 7444 O O . PHE E 3 209 ? -35.854 11.285 -58.029 1.00 91.17 209 PHE L O 1
ATOM 7452 N N . ASN E 3 210 ? -36.001 13.378 -57.149 1.00 105.26 210 ASN L N 1
ATOM 7453 C CA . ASN E 3 210 ? -36.493 13.011 -55.791 1.00 117.52 210 ASN L CA 1
ATOM 7454 C C . ASN E 3 210 ? -37.993 13.255 -55.723 1.00 121.32 210 ASN L C 1
ATOM 7455 O O . ASN E 3 210 ? -38.405 14.366 -56.077 1.00 128.31 210 ASN L O 1
ATOM 7460 N N . ARG E 3 211 ? -38.748 12.221 -55.352 1.00 116.95 211 ARG L N 1
ATOM 7461 C CA . ARG E 3 211 ? -40.234 12.244 -55.320 1.00 110.31 211 ARG L CA 1
ATOM 7462 C C . ARG E 3 211 ? -40.783 13.574 -54.779 1.00 121.67 211 ARG L C 1
ATOM 7463 O O . ARG E 3 211 ? -40.579 13.888 -53.583 1.00 145.80 211 ARG L O 1
ATOM 7471 N N . GLY E 3 212 ? -41.476 14.324 -55.643 1.00 118.37 212 GLY L N 1
ATOM 7472 C CA . GLY E 3 212 ? -42.164 15.583 -55.310 1.00 106.62 212 GLY L CA 1
ATOM 7473 C C . GLY E 3 212 ? -41.254 16.635 -54.711 1.00 105.33 212 GLY L C 1
ATOM 7474 O O . GLY E 3 212 ? -41.627 17.196 -53.665 1.00 120.61 212 GLY L O 1
ATOM 7475 N N . GLU E 3 213 ? -40.129 16.918 -55.370 1.00 97.91 213 GLU L N 1
ATOM 7476 C CA . GLU E 3 213 ? -39.135 17.921 -54.929 1.00 95.96 213 GLU L CA 1
ATOM 7477 C C . GLU E 3 213 ? -39.186 19.108 -55.896 1.00 98.40 213 GLU L C 1
ATOM 7478 O O . GLU E 3 213 ? -40.226 19.399 -56.501 1.00 106.97 213 GLU L O 1
ATOM 7480 N N . ASP F 3 1 ? -7.533 9.497 -107.524 1.00 115.08 1 ASP M N 1
ATOM 7481 C CA . ASP F 3 1 ? -8.093 9.006 -106.240 1.00 110.17 1 ASP M CA 1
ATOM 7482 C C . ASP F 3 1 ? -9.592 8.780 -106.421 1.00 117.91 1 ASP M C 1
ATOM 7483 O O . ASP F 3 1 ? -10.372 9.304 -105.617 1.00 143.82 1 ASP M O 1
ATOM 7485 N N . ILE F 3 2 ? -9.969 8.028 -107.455 1.00 92.85 2 ILE M N 1
ATOM 7486 C CA . ILE F 3 2 ? -11.341 7.513 -107.698 1.00 74.98 2 ILE M CA 1
ATOM 7487 C C . ILE F 3 2 ? -11.937 7.001 -106.397 1.00 70.69 2 ILE M C 1
ATOM 7488 O O . ILE F 3 2 ? -11.163 6.508 -105.547 1.00 67.27 2 ILE M O 1
ATOM 7493 N N . VAL F 3 3 ? -13.254 7.109 -106.277 1.00 68.74 3 VAL M N 1
ATOM 7494 C CA . VAL F 3 3 ? -14.020 6.594 -105.104 1.00 65.90 3 VAL M CA 1
ATOM 7495 C C . VAL F 3 3 ? -15.014 5.534 -105.570 1.00 67.46 3 VAL M C 1
ATOM 7496 O O . VAL F 3 3 ? -15.798 5.789 -106.476 1.00 60.29 3 VAL M O 1
ATOM 7500 N N . MET F 3 4 ? -14.979 4.363 -104.936 1.00 74.65 4 MET M N 1
ATOM 7501 C CA . MET F 3 4 ? -15.969 3.289 -105.183 1.00 66.54 4 MET M CA 1
ATOM 7502 C C . MET F 3 4 ? -16.963 3.271 -104.030 1.00 65.04 4 MET M C 1
ATOM 7503 O O . MET F 3 4 ? -16.594 3.090 -102.860 1.00 63.94 4 MET M O 1
ATOM 7508 N N . THR F 3 5 ? -18.218 3.458 -104.371 1.00 78.59 5 THR M N 1
ATOM 7509 C CA . THR F 3 5 ? -19.334 3.493 -103.399 1.00 69.85 5 THR M CA 1
ATOM 7510 C C . THR F 3 5 ? -20.292 2.346 -103.657 1.00 58.01 5 THR M C 1
ATOM 7511 O O . THR F 3 5 ? -20.911 2.335 -104.715 1.00 57.05 5 THR M O 1
ATOM 7515 N N . GLN F 3 6 ? -20.429 1.429 -102.721 1.00 57.87 6 GLN M N 1
ATOM 7516 C CA . GLN F 3 6 ? -21.418 0.339 -102.891 1.00 58.38 6 GLN M CA 1
ATOM 7517 C C . GLN F 3 6 ? -22.742 0.728 -102.233 1.00 62.44 6 GLN M C 1
ATOM 7518 O O . GLN F 3 6 ? -22.807 1.680 -101.402 1.00 72.82 6 GLN M O 1
ATOM 7524 N N . SER F 3 7 ? -23.779 0.001 -102.600 1.00 58.13 7 SER M N 1
ATOM 7525 C CA . SER F 3 7 ? -25.139 0.155 -102.052 1.00 55.81 7 SER M CA 1
ATOM 7526 C C . SER F 3 7 ? -25.931 -1.131 -102.285 1.00 59.30 7 SER M C 1
ATOM 7527 O O . SER F 3 7 ? -25.835 -1.727 -103.356 1.00 67.38 7 SER M O 1
ATOM 7530 N N . PRO F 3 8 ? -26.688 -1.641 -101.278 1.00 57.15 8 PRO M N 1
ATOM 7531 C CA . PRO F 3 8 ? -26.804 -1.047 -99.936 1.00 55.45 8 PRO M CA 1
ATOM 7532 C C . PRO F 3 8 ? -25.615 -1.355 -99.018 1.00 54.61 8 PRO M C 1
ATOM 7533 O O . PRO F 3 8 ? -24.811 -2.168 -99.353 1.00 51.05 8 PRO M O 1
ATOM 7537 N N . ALA F 3 9 ? -25.583 -0.709 -97.860 1.00 56.77 9 ALA M N 1
ATOM 7538 C CA . ALA F 3 9 ? -24.657 -1.011 -96.763 1.00 54.23 9 ALA M CA 1
ATOM 7539 C C . ALA F 3 9 ? -24.954 -2.409 -96.205 1.00 53.48 9 ALA M C 1
ATOM 7540 O O . ALA F 3 9 ? -24.016 -3.223 -96.144 1.00 62.83 9 ALA M O 1
ATOM 7542 N N . THR F 3 10 ? -26.204 -2.650 -95.819 1.00 48.03 10 THR M N 1
ATOM 7543 C CA . THR F 3 10 ? -26.623 -3.927 -95.228 1.00 53.09 10 THR M CA 1
ATOM 7544 C C . THR F 3 10 ? -27.900 -4.394 -95.916 1.00 55.73 10 THR M C 1
ATOM 7545 O O . THR F 3 10 ? -28.519 -3.625 -96.706 1.00 50.51 10 THR M O 1
ATOM 7549 N N . LEU F 3 11 ? -28.340 -5.602 -95.583 1.00 58.29 11 LEU M N 1
ATOM 7550 C CA . LEU F 3 11 ? -29.170 -6.391 -96.514 1.00 55.62 11 LEU M CA 1
ATOM 7551 C C . LEU F 3 11 ? -29.583 -7.686 -95.849 1.00 56.24 11 LEU M C 1
ATOM 7552 O O . LEU F 3 11 ? -28.702 -8.430 -95.379 1.00 55.83 11 LEU M O 1
ATOM 7557 N N . SER F 3 12 ? -30.890 -7.920 -95.794 1.00 60.55 12 SER M N 1
ATOM 7558 C CA . SER F 3 12 ? -31.453 -9.196 -95.275 1.00 63.80 12 SER M CA 1
ATOM 7559 C C . SER F 3 12 ? -32.374 -9.811 -96.322 1.00 63.31 12 SER M C 1
ATOM 7560 O O . SER F 3 12 ? -33.372 -9.177 -96.716 1.00 68.52 12 SER M O 1
ATOM 7563 N N . VAL F 3 13 ? -32.034 -11.008 -96.762 1.00 65.58 13 VAL M N 1
ATOM 7564 C CA . VAL F 3 13 ? -32.764 -11.706 -97.859 1.00 73.72 13 VAL M CA 1
ATOM 7565 C C . VAL F 3 13 ? -33.207 -13.087 -97.410 1.00 75.87 13 VAL M C 1
ATOM 7566 O O . VAL F 3 13 ? -32.458 -13.720 -96.650 1.00 69.08 13 VAL M O 1
ATOM 7570 N N . THR F 3 14 ? -34.335 -13.553 -97.955 1.00 76.81 14 THR M N 1
ATOM 7571 C CA . THR F 3 14 ? -34.872 -14.908 -97.710 1.00 76.58 14 THR M CA 1
ATOM 7572 C C . THR F 3 14 ? -34.288 -15.872 -98.740 1.00 67.68 14 THR M C 1
ATOM 7573 O O . THR F 3 14 ? -34.303 -15.567 -99.923 1.00 66.30 14 THR M O 1
ATOM 7577 N N . PRO F 3 15 ? -33.723 -17.028 -98.330 1.00 58.91 15 PRO M N 1
ATOM 7578 C CA . PRO F 3 15 ? -33.031 -17.899 -99.275 1.00 56.04 15 PRO M CA 1
ATOM 7579 C C . PRO F 3 15 ? -34.005 -18.223 -100.415 1.00 54.26 15 PRO M C 1
ATOM 7580 O O . PRO F 3 15 ? -35.193 -18.197 -100.240 1.00 56.05 15 PRO M O 1
ATOM 7584 N N . GLY F 3 16 ? -33.472 -18.474 -101.595 1.00 57.02 16 GLY M N 1
ATOM 7585 C CA . GLY F 3 16 ? -34.236 -18.775 -102.806 1.00 66.45 16 GLY M CA 1
ATOM 7586 C C . GLY F 3 16 ? -34.703 -17.518 -103.489 1.00 69.27 16 GLY M C 1
ATOM 7587 O O . GLY F 3 16 ? -35.421 -17.610 -104.482 1.00 77.68 16 GLY M O 1
ATOM 7588 N N . ASP F 3 17 ? -34.275 -16.376 -102.959 1.00 73.54 17 ASP M N 1
ATOM 7589 C CA . ASP F 3 17 ? -34.643 -15.040 -103.477 1.00 82.65 17 ASP M CA 1
ATOM 7590 C C . ASP F 3 17 ? -33.486 -14.494 -104.312 1.00 82.98 17 ASP M C 1
ATOM 7591 O O . ASP F 3 17 ? -32.333 -14.922 -104.077 1.00 84.15 17 ASP M O 1
ATOM 7596 N N . ARG F 3 18 ? -33.810 -13.629 -105.287 1.00 84.75 18 ARG M N 1
ATOM 7597 C CA . ARG F 3 18 ? -32.818 -12.883 -106.097 1.00 91.17 18 ARG M CA 1
ATOM 7598 C C . ARG F 3 18 ? -32.407 -11.643 -105.312 1.00 83.23 18 ARG M C 1
ATOM 7599 O O . ARG F 3 18 ? -33.249 -11.149 -104.536 1.00 84.87 18 ARG M O 1
ATOM 7607 N N . VAL F 3 19 ? -31.155 -11.254 -105.446 1.00 73.41 19 VAL M N 1
ATOM 7608 C CA . VAL F 3 19 ? -30.660 -10.000 -104.821 1.00 80.01 19 VAL M CA 1
ATOM 7609 C C . VAL F 3 19 ? -29.786 -9.250 -105.813 1.00 75.15 19 VAL M C 1
ATOM 7610 O O . VAL F 3 19 ? -28.890 -9.866 -106.397 1.00 73.34 19 VAL M O 1
ATOM 7614 N N . SER F 3 20 ? -29.944 -7.930 -105.881 1.00 72.12 20 SER M N 1
ATOM 7615 C CA . SER F 3 20 ? -29.058 -7.046 -106.685 1.00 78.80 20 SER M CA 1
ATOM 7616 C C . SER F 3 20 ? -28.230 -6.141 -105.780 1.00 69.13 20 SER M C 1
ATOM 7617 O O . SER F 3 20 ? -28.846 -5.354 -105.060 1.00 66.93 20 SER M O 1
ATOM 7620 N N . LEU F 3 21 ? -26.899 -6.233 -105.854 1.00 63.14 21 LEU M N 1
ATOM 7621 C CA . LEU F 3 21 ? -25.979 -5.308 -105.161 1.00 58.93 21 LEU M CA 1
ATOM 7622 C C . LEU F 3 21 ? -25.405 -4.337 -106.190 1.00 60.67 21 LEU M C 1
ATOM 7623 O O . LEU F 3 21 ? -24.985 -4.747 -107.230 1.00 56.11 21 LEU M O 1
ATOM 7628 N N . SER F 3 22 ? -25.454 -3.055 -105.847 1.00 63.36 22 SER M N 1
ATOM 7629 C CA . SER F 3 22 ? -25.000 -1.921 -106.685 1.00 72.17 22 SER M CA 1
ATOM 7630 C C . SER F 3 22 ? -23.570 -1.516 -106.307 1.00 77.26 22 SER M C 1
ATOM 7631 O O . SER F 3 22 ? -23.145 -1.789 -105.152 1.00 80.85 22 SER M O 1
ATOM 7634 N N . CYS F 3 23 ? -22.843 -1.004 -107.281 1.00 67.39 23 CYS M N 1
ATOM 7635 C CA . CYS F 3 23 ? -21.524 -0.363 -107.103 1.00 60.79 23 CYS M CA 1
ATOM 7636 C C . CYS F 3 23 ? -21.446 0.810 -108.074 1.00 54.79 23 CYS M C 1
ATOM 7637 O O . CYS F 3 23 ? -21.709 0.671 -109.250 1.00 52.72 23 CYS M O 1
ATOM 7640 N N . ARG F 3 24 ? -21.017 1.965 -107.575 1.00 56.34 24 ARG M N 1
ATOM 7641 C CA . ARG F 3 24 ? -20.844 3.192 -108.385 1.00 60.46 24 ARG M CA 1
ATOM 7642 C C . ARG F 3 24 ? -19.389 3.644 -108.306 1.00 66.03 24 ARG M C 1
ATOM 7643 O O . ARG F 3 24 ? -18.834 3.780 -107.195 1.00 71.04 24 ARG M O 1
ATOM 7651 N N . ALA F 3 25 ? -18.811 3.974 -109.460 1.00 70.68 25 ALA M N 1
ATOM 7652 C CA . ALA F 3 25 ? -17.492 4.640 -109.563 1.00 70.92 25 ALA M CA 1
ATOM 7653 C C . ALA F 3 25 ? -17.676 6.135 -109.745 1.00 69.79 25 ALA M C 1
ATOM 7654 O O . ALA F 3 25 ? -18.622 6.550 -110.450 1.00 74.92 25 ALA M O 1
ATOM 7656 N N . SER F 3 26 ? -16.660 6.869 -109.291 1.00 67.42 26 SER M N 1
ATOM 7657 C CA . SER F 3 26 ? -16.548 8.342 -109.373 1.00 67.59 26 SER M CA 1
ATOM 7658 C C . SER F 3 26 ? -16.029 8.787 -110.737 1.00 69.24 26 SER M C 1
ATOM 7659 O O . SER F 3 26 ? -15.647 9.972 -110.856 1.00 67.76 26 SER M O 1
ATOM 7662 N N . GLN F 3 27 ? -15.974 7.866 -111.700 1.00 75.04 27 GLN M N 1
ATOM 7663 C CA . GLN F 3 27 ? -15.590 8.135 -113.102 1.00 79.33 27 GLN M CA 1
ATOM 7664 C C . GLN F 3 27 ? -15.795 6.873 -113.947 1.00 87.66 27 GLN M C 1
ATOM 7665 O O . GLN F 3 27 ? -15.955 5.760 -113.376 1.00 99.65 27 GLN M O 1
ATOM 7671 N N . THR F 3 28 ? -15.793 7.044 -115.270 1.00 89.65 28 THR M N 1
ATOM 7672 C CA . THR F 3 28 ? -15.984 5.930 -116.228 1.00 94.31 28 THR M CA 1
ATOM 7673 C C . THR F 3 28 ? -14.813 4.956 -116.160 1.00 84.05 28 THR M C 1
ATOM 7674 O O . THR F 3 28 ? -13.649 5.370 -116.225 1.00 81.54 28 THR M O 1
ATOM 7678 N N . ILE F 3 29 ? -15.169 3.699 -116.010 1.00 76.60 29 ILE M N 1
ATOM 7679 C CA . ILE F 3 29 ? -14.196 2.593 -115.888 1.00 81.23 29 ILE M CA 1
ATOM 7680 C C . ILE F 3 29 ? -14.617 1.445 -116.806 1.00 77.34 29 ILE M C 1
ATOM 7681 O O . ILE F 3 29 ? -14.248 0.304 -116.542 1.00 86.53 29 ILE M O 1
ATOM 7686 N N . SER F 3 30 ? -15.340 1.781 -117.871 1.00 64.08 30 SER M N 1
ATOM 7687 C CA . SER F 3 30 ? -15.882 0.810 -118.848 1.00 62.68 30 SER M CA 1
ATOM 7688 C C . SER F 3 30 ? -16.450 -0.429 -118.142 1.00 62.17 30 SER M C 1
ATOM 7689 O O . SER F 3 30 ? -17.281 -0.289 -117.224 1.00 69.16 30 SER M O 1
ATOM 7692 N N . ASP F 3 31 ? -15.992 -1.608 -118.560 1.00 65.70 31 ASP M N 1
ATOM 7693 C CA . ASP F 3 31 ? -16.439 -2.905 -118.010 1.00 82.03 31 ASP M CA 1
ATOM 7694 C C . ASP F 3 31 ? -15.367 -3.475 -117.077 1.00 81.17 31 ASP M C 1
ATOM 7695 O O . ASP F 3 31 ? -15.511 -4.616 -116.654 1.00 77.63 31 ASP M O 1
ATOM 7700 N N . TYR F 3 32 ? -14.395 -2.649 -116.696 1.00 71.19 32 TYR M N 1
ATOM 7701 C CA . TYR F 3 32 ? -13.304 -3.069 -115.794 1.00 65.89 32 TYR M CA 1
ATOM 7702 C C . TYR F 3 32 ? -13.761 -2.900 -114.342 1.00 61.22 32 TYR M C 1
ATOM 7703 O O . TYR F 3 32 ? -13.459 -1.903 -113.665 1.00 58.18 32 TYR M O 1
ATOM 7712 N N . LEU F 3 33 ? -14.468 -3.905 -113.854 1.00 56.76 33 LEU M N 1
ATOM 7713 C CA . LEU F 3 33 ? -15.043 -3.924 -112.498 1.00 54.93 33 LEU M CA 1
ATOM 7714 C C . LEU F 3 33 ? -15.059 -5.370 -112.020 1.00 49.85 33 LEU M C 1
ATOM 7715 O O . LEU F 3 33 ? -15.541 -6.228 -112.749 1.00 43.16 33 LEU M O 1
ATOM 7720 N N . HIS F 3 34 ? -14.584 -5.602 -110.797 1.00 55.36 34 HIS M N 1
ATOM 7721 C CA . HIS F 3 34 ? -14.455 -6.964 -110.226 1.00 59.59 34 HIS M CA 1
ATOM 7722 C C . HIS F 3 34 ? -15.322 -7.109 -108.965 1.00 60.87 34 HIS M C 1
ATOM 7723 O O . HIS F 3 34 ? -15.575 -6.121 -108.266 1.00 53.72 34 HIS M O 1
ATOM 7730 N N . TRP F 3 35 ? -15.807 -8.319 -108.714 1.00 56.63 35 TRP M N 1
ATOM 7731 C CA . TRP F 3 35 ? -16.636 -8.599 -107.528 1.00 56.08 35 TRP M CA 1
ATOM 7732 C C . TRP F 3 35 ? -16.073 -9.780 -106.773 1.00 52.88 35 TRP M C 1
ATOM 7733 O O . TRP F 3 35 ? -15.902 -10.831 -107.348 1.00 41.76 35 TRP M O 1
ATOM 7744 N N . TYR F 3 36 ? -15.898 -9.595 -105.469 1.00 57.64 36 TYR M N 1
ATOM 7745 C CA . TYR F 3 36 ? -15.481 -10.657 -104.525 1.00 60.74 36 TYR M CA 1
ATOM 7746 C C . TYR F 3 36 ? -16.518 -10.745 -103.422 1.00 48.82 36 TYR M C 1
ATOM 7747 O O . TYR F 3 36 ? -17.148 -9.756 -103.102 1.00 49.45 36 TYR M O 1
ATOM 7756 N N . GLN F 3 37 ? -16.574 -11.903 -102.784 1.00 43.04 37 GLN M N 1
ATOM 7757 C CA . GLN F 3 37 ? -17.277 -12.125 -101.507 1.00 46.94 37 GLN M CA 1
ATOM 7758 C C . GLN F 3 37 ? -16.279 -12.601 -100.447 1.00 53.29 37 GLN M C 1
ATOM 7759 O O . GLN F 3 37 ? -15.172 -13.068 -100.788 1.00 53.57 37 GLN M O 1
ATOM 7765 N N . GLN F 3 38 ? -16.672 -12.381 -99.206 1.00 54.93 38 GLN M N 1
ATOM 7766 C CA . GLN F 3 38 ? -15.865 -12.733 -98.017 1.00 55.53 38 GLN M CA 1
ATOM 7767 C C . GLN F 3 38 ? -16.835 -13.255 -96.975 1.00 56.50 38 GLN M C 1
ATOM 7768 O O . GLN F 3 38 ? -17.557 -12.447 -96.314 1.00 55.90 38 GLN M O 1
ATOM 7774 N N . LYS F 3 39 ? -16.777 -14.562 -96.749 1.00 61.52 39 LYS M N 1
ATOM 7775 C CA . LYS F 3 39 ? -17.445 -15.202 -95.580 1.00 72.47 39 LYS M CA 1
ATOM 7776 C C . LYS F 3 39 ? -16.578 -15.061 -94.328 1.00 70.66 39 LYS M C 1
ATOM 7777 O O . LYS F 3 39 ? -15.430 -15.372 -94.434 1.00 65.35 39 LYS M O 1
ATOM 7783 N N . SER F 3 40 ? -17.147 -14.612 -93.213 1.00 79.55 40 SER M N 1
ATOM 7784 C CA . SER F 3 40 ? -16.380 -14.321 -91.985 1.00 91.02 40 SER M CA 1
ATOM 7785 C C . SER F 3 40 ? -15.545 -15.543 -91.615 1.00 89.42 40 SER M C 1
ATOM 7786 O O . SER F 3 40 ? -16.028 -16.675 -91.805 1.00 86.23 40 SER M O 1
ATOM 7789 N N . HIS F 3 41 ? -14.331 -15.284 -91.127 1.00 92.24 41 HIS M N 1
ATOM 7790 C CA . HIS F 3 41 ? -13.282 -16.282 -90.814 1.00 91.52 41 HIS M CA 1
ATOM 7791 C C . HIS F 3 41 ? -12.604 -16.802 -92.078 1.00 80.57 41 HIS M C 1
ATOM 7792 O O . HIS F 3 41 ? -11.748 -17.670 -91.928 1.00 103.08 41 HIS M O 1
ATOM 7799 N N . GLU F 3 42 ? -13.016 -16.328 -93.259 1.00 67.83 42 GLU M N 1
ATOM 7800 C CA . GLU F 3 42 ? -12.360 -16.613 -94.555 1.00 65.77 42 GLU M CA 1
ATOM 7801 C C . GLU F 3 42 ? -11.809 -15.323 -95.153 1.00 60.92 42 GLU M C 1
ATOM 7802 O O . GLU F 3 42 ? -12.136 -14.249 -94.663 1.00 69.31 42 GLU M O 1
ATOM 7808 N N . SER F 3 43 ? -11.011 -15.454 -96.194 1.00 52.43 43 SER M N 1
ATOM 7809 C CA . SER F 3 43 ? -10.429 -14.328 -96.936 1.00 48.16 43 SER M CA 1
ATOM 7810 C C . SER F 3 43 ? -11.234 -14.168 -98.201 1.00 46.28 43 SER M C 1
ATOM 7811 O O . SER F 3 43 ? -11.981 -15.067 -98.531 1.00 48.11 43 SER M O 1
ATOM 7814 N N . PRO F 3 44 ? -11.147 -13.030 -98.918 1.00 48.89 44 PRO M N 1
ATOM 7815 C CA . PRO F 3 44 ? -11.921 -12.834 -100.152 1.00 47.96 44 PRO M CA 1
ATOM 7816 C C . PRO F 3 44 ? -11.704 -13.892 -101.236 1.00 51.32 44 PRO M C 1
ATOM 7817 O O . PRO F 3 44 ? -10.606 -14.436 -101.299 1.00 46.07 44 PRO M O 1
ATOM 7821 N N . ARG F 3 45 ? -12.735 -14.178 -102.026 1.00 64.15 45 ARG M N 1
ATOM 7822 C CA . ARG F 3 45 ? -12.562 -15.003 -103.255 1.00 74.86 45 ARG M CA 1
ATOM 7823 C C . ARG F 3 45 ? -13.243 -14.259 -104.388 1.00 67.19 45 ARG M C 1
ATOM 7824 O O . ARG F 3 45 ? -14.329 -13.767 -104.171 1.00 56.35 45 ARG M O 1
ATOM 7832 N N . LEU F 3 46 ? -12.604 -14.249 -105.550 1.00 65.46 46 LEU M N 1
ATOM 7833 C CA . LEU F 3 46 ? -13.111 -13.572 -106.762 1.00 65.73 46 LEU M CA 1
ATOM 7834 C C . LEU F 3 46 ? -14.321 -14.321 -107.320 1.00 65.79 46 LEU M C 1
ATOM 7835 O O . LEU F 3 46 ? -14.239 -15.568 -107.517 1.00 55.00 46 LEU M O 1
ATOM 7840 N N . LEU F 3 47 ? -15.397 -13.563 -107.501 1.00 72.08 47 LEU M N 1
ATOM 7841 C CA . LEU F 3 47 ? -16.658 -13.990 -108.166 1.00 64.78 47 LEU M CA 1
ATOM 7842 C C . LEU F 3 47 ? -16.629 -13.577 -109.630 1.00 50.61 47 LEU M C 1
ATOM 7843 O O . LEU F 3 47 ? -16.823 -14.458 -110.478 1.00 42.43 47 LEU M O 1
ATOM 7848 N N . ILE F 3 48 ? -16.452 -12.278 -109.860 1.00 48.52 48 ILE M N 1
ATOM 7849 C CA . ILE F 3 48 ? -16.579 -11.711 -111.233 1.00 50.83 48 ILE M CA 1
ATOM 7850 C C . ILE F 3 48 ? -15.384 -10.829 -111.561 1.00 52.04 48 ILE M C 1
ATOM 7851 O O . ILE F 3 48 ? -14.885 -10.108 -110.691 1.00 62.31 48 ILE M O 1
ATOM 7856 N N . LYS F 3 49 ? -14.974 -10.861 -112.812 1.00 56.41 49 LYS M N 1
ATOM 7857 C CA . LYS F 3 49 ? -13.939 -9.938 -113.324 1.00 68.27 49 LYS M CA 1
ATOM 7858 C C . LYS F 3 49 ? -14.474 -9.305 -114.597 1.00 72.02 49 LYS M C 1
ATOM 7859 O O . LYS F 3 49 ? -15.338 -9.908 -115.231 1.00 79.56 49 LYS M O 1
ATOM 7865 N N . PHE F 3 50 ? -13.990 -8.103 -114.901 1.00 75.96 50 PHE M N 1
ATOM 7866 C CA . PHE F 3 50 ? -14.385 -7.309 -116.089 1.00 77.40 50 PHE M CA 1
ATOM 7867 C C . PHE F 3 50 ? -15.907 -7.284 -116.199 1.00 80.42 50 PHE M C 1
ATOM 7868 O O . PHE F 3 50 ? -16.455 -7.788 -117.224 1.00 86.03 50 PHE M O 1
ATOM 7876 N N . ALA F 3 51 ? -16.550 -6.764 -115.153 1.00 85.91 51 ALA M N 1
ATOM 7877 C CA . ALA F 3 51 ? -17.996 -6.452 -115.068 1.00 83.29 51 ALA M CA 1
ATOM 7878 C C . ALA F 3 51 ? -18.843 -7.720 -114.978 1.00 73.03 51 ALA M C 1
ATOM 7879 O O . ALA F 3 51 ? -19.786 -7.723 -114.184 1.00 60.49 51 ALA M O 1
ATOM 7881 N N . SER F 3 52 ? -18.591 -8.690 -115.856 1.00 68.68 52 SER M N 1
ATOM 7882 C CA . SER F 3 52 ? -19.558 -9.760 -116.222 1.00 69.75 52 SER M CA 1
ATOM 7883 C C . SER F 3 52 ? -18.931 -11.158 -116.310 1.00 79.48 52 SER M C 1
ATOM 7884 O O . SER F 3 52 ? -19.707 -12.155 -116.278 1.00 88.39 52 SER M O 1
ATOM 7887 N N . GLN F 3 53 ? -17.607 -11.247 -116.474 1.00 80.34 53 GLN M N 1
ATOM 7888 C CA . GLN F 3 53 ? -16.949 -12.543 -116.767 1.00 71.92 53 GLN M CA 1
ATOM 7889 C C . GLN F 3 53 ? -16.903 -13.410 -115.508 1.00 68.64 53 GLN M C 1
ATOM 7890 O O . GLN F 3 53 ? -16.278 -13.003 -114.541 1.00 56.25 53 GLN M O 1
ATOM 7896 N N . SER F 3 54 ? -17.566 -14.561 -115.541 1.00 85.16 54 SER M N 1
ATOM 7897 C CA . SER F 3 54 ? -17.651 -15.490 -114.396 1.00 89.56 54 SER M CA 1
ATOM 7898 C C . SER F 3 54 ? -16.351 -16.280 -114.325 1.00 87.01 54 SER M C 1
ATOM 7899 O O . SER F 3 54 ? -15.709 -16.503 -115.358 1.00 77.68 54 SER M O 1
ATOM 7902 N N . ILE F 3 55 ? -15.968 -16.614 -113.105 1.00 87.70 55 ILE M N 1
ATOM 7903 C CA . ILE F 3 55 ? -14.747 -17.412 -112.818 1.00 91.86 55 ILE M CA 1
ATOM 7904 C C . ILE F 3 55 ? -15.142 -18.882 -112.641 1.00 94.40 55 ILE M C 1
ATOM 7905 O O . ILE F 3 55 ? -16.306 -19.198 -112.249 1.00 118.49 55 ILE M O 1
ATOM 7910 N N . SER F 3 56 ? -14.206 -19.757 -112.967 1.00 87.29 56 SER M N 1
ATOM 7911 C CA . SER F 3 56 ? -14.337 -21.226 -112.783 1.00 89.27 56 SER M CA 1
ATOM 7912 C C . SER F 3 56 ? -14.645 -21.550 -111.326 1.00 89.33 56 SER M C 1
ATOM 7913 O O . SER F 3 56 ? -13.920 -21.035 -110.446 1.00 88.64 56 SER M O 1
ATOM 7916 N N . GLY F 3 57 ? -15.672 -22.380 -111.096 1.00 88.83 57 GLY M N 1
ATOM 7917 C CA . GLY F 3 57 ? -15.995 -22.935 -109.772 1.00 86.37 57 GLY M CA 1
ATOM 7918 C C . GLY F 3 57 ? -16.772 -21.981 -108.892 1.00 76.43 57 GLY M C 1
ATOM 7919 O O . GLY F 3 57 ? -16.988 -22.291 -107.723 1.00 80.62 57 GLY M O 1
ATOM 7920 N N . ILE F 3 58 ? -17.139 -20.831 -109.447 1.00 71.84 58 ILE M N 1
ATOM 7921 C CA . ILE F 3 58 ? -18.152 -19.913 -108.859 1.00 66.37 58 ILE M CA 1
ATOM 7922 C C . ILE F 3 58 ? -19.524 -20.508 -109.154 1.00 78.83 58 ILE M C 1
ATOM 7923 O O . ILE F 3 58 ? -19.814 -20.858 -110.298 1.00 87.70 58 ILE M O 1
ATOM 7928 N N . PRO F 3 59 ? -20.407 -20.690 -108.143 1.00 85.82 59 PRO M N 1
ATOM 7929 C CA . PRO F 3 59 ? -21.800 -21.081 -108.367 1.00 81.06 59 PRO M CA 1
ATOM 7930 C C . PRO F 3 59 ? -22.471 -20.369 -109.540 1.00 80.30 59 PRO M C 1
ATOM 7931 O O . PRO F 3 59 ? -22.229 -19.175 -109.703 1.00 62.89 59 PRO M O 1
ATOM 7935 N N . SER F 3 60 ? -23.346 -21.095 -110.263 1.00 86.07 60 SER M N 1
ATOM 7936 C CA . SER F 3 60 ? -23.983 -20.583 -111.499 1.00 72.68 60 SER M CA 1
ATOM 7937 C C . SER F 3 60 ? -24.967 -19.444 -111.214 1.00 62.37 60 SER M C 1
ATOM 7938 O O . SER F 3 60 ? -25.504 -18.873 -112.194 1.00 58.09 60 SER M O 1
ATOM 7940 N N . ARG F 3 61 ? -25.182 -19.130 -109.939 1.00 59.87 61 ARG M N 1
ATOM 7941 C CA . ARG F 3 61 ? -26.236 -18.185 -109.483 1.00 63.12 61 ARG M CA 1
ATOM 7942 C C . ARG F 3 61 ? -25.759 -16.729 -109.491 1.00 57.91 61 ARG M C 1
ATOM 7943 O O . ARG F 3 61 ? -26.585 -15.796 -109.614 1.00 54.54 61 ARG M O 1
ATOM 7951 N N . PHE F 3 62 ? -24.456 -16.535 -109.385 1.00 59.80 62 PHE M N 1
ATOM 7952 C CA . PHE F 3 62 ? -23.820 -15.192 -109.447 1.00 58.83 62 PHE M CA 1
ATOM 7953 C C . PHE F 3 62 ? -23.586 -14.814 -110.905 1.00 67.49 62 PHE M C 1
ATOM 7954 O O . PHE F 3 62 ? -23.135 -15.656 -111.704 1.00 74.55 62 PHE M O 1
ATOM 7962 N N . SER F 3 63 ? -23.822 -13.552 -111.241 1.00 68.28 63 SER M N 1
ATOM 7963 C CA . SER F 3 63 ? -23.217 -12.912 -112.429 1.00 60.81 63 SER M CA 1
ATOM 7964 C C . SER F 3 63 ? -23.279 -11.408 -112.248 1.00 61.84 63 SER M C 1
ATOM 7965 O O . SER F 3 63 ? -24.150 -10.910 -111.581 1.00 59.19 63 SER M O 1
ATOM 7968 N N . GLY F 3 64 ? -22.372 -10.745 -112.945 1.00 71.80 64 GLY M N 1
ATOM 7969 C CA . GLY F 3 64 ? -22.178 -9.296 -112.894 1.00 69.43 64 GLY M CA 1
ATOM 7970 C C . GLY F 3 64 ? -22.731 -8.644 -114.130 1.00 75.73 64 GLY M C 1
ATOM 7971 O O . GLY F 3 64 ? -22.782 -9.294 -115.172 1.00 88.56 64 GLY M O 1
ATOM 7972 N N . SER F 3 65 ? -23.124 -7.385 -114.001 1.00 95.81 65 SER M N 1
ATOM 7973 C CA . SER F 3 65 ? -23.743 -6.606 -115.090 1.00 97.18 65 SER M CA 1
ATOM 7974 C C . SER F 3 65 ? -23.427 -5.126 -114.927 1.00 91.54 65 SER M C 1
ATOM 7975 O O . SER F 3 65 ? -22.888 -4.699 -113.870 1.00 82.17 65 SER M O 1
ATOM 7978 N N . GLY F 3 66 ? -23.670 -4.394 -116.008 1.00 87.46 66 GLY M N 1
ATOM 7979 C CA . GLY F 3 66 ? -23.447 -2.946 -116.109 1.00 85.75 66 GLY M CA 1
ATOM 7980 C C . GLY F 3 66 ? -22.124 -2.615 -116.743 1.00 81.07 66 GLY M C 1
ATOM 7981 O O . GLY F 3 66 ? -21.330 -3.550 -117.021 1.00 84.11 66 GLY M O 1
ATOM 7982 N N . SER F 3 67 ? -21.949 -1.364 -117.098 1.00 84.59 67 SER M N 1
ATOM 7983 C CA . SER F 3 67 ? -20.666 -0.833 -117.626 1.00 96.34 67 SER M CA 1
ATOM 7984 C C . SER F 3 67 ? -20.696 0.683 -117.574 1.00 88.83 67 SER M C 1
ATOM 7985 O O . SER F 3 67 ? -21.804 1.236 -117.735 1.00 80.17 67 SER M O 1
ATOM 7988 N N . GLY F 3 68 ? -19.523 1.298 -117.445 1.00 81.81 68 GLY M N 1
ATOM 7989 C CA . GLY F 3 68 ? -19.345 2.754 -117.370 1.00 79.56 68 GLY M CA 1
ATOM 7990 C C . GLY F 3 68 ? -19.087 3.226 -115.963 1.00 80.50 68 GLY M C 1
ATOM 7991 O O . GLY F 3 68 ? -17.917 3.373 -115.587 1.00 104.94 68 GLY M O 1
ATOM 7992 N N . SER F 3 69 ? -20.156 3.456 -115.198 1.00 76.24 69 SER M N 1
ATOM 7993 C CA . SER F 3 69 ? -20.090 3.987 -113.812 1.00 70.84 69 SER M CA 1
ATOM 7994 C C . SER F 3 69 ? -20.838 3.115 -112.788 1.00 70.52 69 SER M C 1
ATOM 7995 O O . SER F 3 69 ? -20.364 2.989 -111.648 1.00 73.66 69 SER M O 1
ATOM 7998 N N . ASP F 3 70 ? -22.003 2.630 -113.183 1.00 67.37 70 ASP M N 1
ATOM 7999 C CA . ASP F 3 70 ? -22.904 1.865 -112.300 1.00 66.53 70 ASP M CA 1
ATOM 8000 C C . ASP F 3 70 ? -22.876 0.391 -112.678 1.00 64.61 70 ASP M C 1
ATOM 8001 O O . ASP F 3 70 ? -22.973 0.053 -113.881 1.00 61.87 70 ASP M O 1
ATOM 8006 N N . PHE F 3 71 ? -22.757 -0.446 -111.666 1.00 62.51 71 PHE M N 1
ATOM 8007 C CA . PHE F 3 71 ? -22.618 -1.908 -111.826 1.00 59.63 71 PHE M CA 1
ATOM 8008 C C . PHE F 3 71 ? -23.543 -2.630 -110.857 1.00 61.85 71 PHE M C 1
ATOM 8009 O O . PHE F 3 71 ? -23.926 -2.076 -109.789 1.00 52.64 71 PHE M O 1
ATOM 8017 N N . THR F 3 72 ? -23.813 -3.877 -111.210 1.00 74.75 72 THR M N 1
ATOM 8018 C CA . THR F 3 72 ? -24.758 -4.734 -110.463 1.00 70.32 72 THR M CA 1
ATOM 8019 C C . THR F 3 72 ? -24.226 -6.143 -110.345 1.00 68.85 72 THR M C 1
ATOM 8020 O O . THR F 3 72 ? -24.157 -6.831 -111.357 1.00 67.95 72 THR M O 1
ATOM 8024 N N . LEU F 3 73 ? -23.989 -6.596 -109.116 1.00 79.00 73 LEU M N 1
ATOM 8025 C CA . LEU F 3 73 ? -23.796 -8.035 -108.791 1.00 84.63 73 LEU M CA 1
ATOM 8026 C C . LEU F 3 73 ? -25.145 -8.650 -108.426 1.00 85.36 73 LEU M C 1
ATOM 8027 O O . LEU F 3 73 ? -25.693 -8.329 -107.349 1.00 85.77 73 LEU M O 1
ATOM 8032 N N . SER F 3 74 ? -25.604 -9.553 -109.289 1.00 84.52 74 SER M N 1
ATOM 8033 C CA . SER F 3 74 ? -26.880 -10.285 -109.110 1.00 76.67 74 SER M CA 1
ATOM 8034 C C . SER F 3 74 ? -26.648 -11.697 -108.598 1.00 74.05 74 SER M C 1
ATOM 8035 O O . SER F 3 74 ? -25.891 -12.444 -109.218 1.00 91.54 74 SER M O 1
ATOM 8038 N N . ILE F 3 75 ? -27.329 -12.032 -107.508 1.00 68.40 75 ILE M N 1
ATOM 8039 C CA . ILE F 3 75 ? -27.378 -13.414 -106.966 1.00 72.99 75 ILE M CA 1
ATOM 8040 C C . ILE F 3 75 ? -28.758 -14.010 -107.214 1.00 82.91 75 ILE M C 1
ATOM 8041 O O . ILE F 3 75 ? -29.683 -13.611 -106.495 1.00 89.06 75 ILE M O 1
ATOM 8046 N N . ASN F 3 76 ? -28.874 -14.944 -108.161 1.00 92.44 76 ASN M N 1
ATOM 8047 C CA . ASN F 3 76 ? -30.180 -15.540 -108.530 1.00 96.12 76 ASN M CA 1
ATOM 8048 C C . ASN F 3 76 ? -30.441 -16.796 -107.695 1.00 94.49 76 ASN M C 1
ATOM 8049 O O . ASN F 3 76 ? -29.918 -17.848 -108.057 1.00 101.17 76 ASN M O 1
ATOM 8054 N N . SER F 3 77 ? -31.288 -16.680 -106.669 1.00 93.26 77 SER M N 1
ATOM 8055 C CA . SER F 3 77 ? -31.594 -17.714 -105.642 1.00 94.47 77 SER M CA 1
ATOM 8056 C C . SER F 3 77 ? -30.457 -17.887 -104.613 1.00 81.61 77 SER M C 1
ATOM 8057 O O . SER F 3 77 ? -29.837 -18.989 -104.505 1.00 58.54 77 SER M O 1
ATOM 8060 N N . VAL F 3 78 ? -30.282 -16.833 -103.822 1.00 75.29 78 VAL M N 1
ATOM 8061 C CA . VAL F 3 78 ? -29.316 -16.767 -102.687 1.00 69.12 78 VAL M CA 1
ATOM 8062 C C . VAL F 3 78 ? -29.494 -17.986 -101.761 1.00 59.63 78 VAL M C 1
ATOM 8063 O O . VAL F 3 78 ? -30.628 -18.494 -101.642 1.00 55.97 78 VAL M O 1
ATOM 8067 N N . GLU F 3 79 ? -28.410 -18.457 -101.164 1.00 62.95 79 GLU M N 1
ATOM 8068 C CA . GLU F 3 79 ? -28.391 -19.662 -100.301 1.00 71.15 79 GLU M CA 1
ATOM 8069 C C . GLU F 3 79 ? -27.808 -19.300 -98.943 1.00 70.57 79 GLU M C 1
ATOM 8070 O O . GLU F 3 79 ? -27.137 -18.278 -98.825 1.00 66.39 79 GLU M O 1
ATOM 8076 N N . PRO F 3 80 ? -28.020 -20.105 -97.886 1.00 81.17 80 PRO M N 1
ATOM 8077 C CA . PRO F 3 80 ? -27.547 -19.698 -96.562 1.00 83.29 80 PRO M CA 1
ATOM 8078 C C . PRO F 3 80 ? -26.029 -19.707 -96.432 1.00 76.83 80 PRO M C 1
ATOM 8079 O O . PRO F 3 80 ? -25.563 -19.246 -95.419 1.00 72.23 80 PRO M O 1
ATOM 8083 N N . GLU F 3 81 ? -25.359 -20.225 -97.463 1.00 81.02 81 GLU M N 1
ATOM 8084 C CA . GLU F 3 81 ? -23.883 -20.271 -97.629 1.00 83.17 81 GLU M CA 1
ATOM 8085 C C . GLU F 3 81 ? -23.367 -18.907 -98.097 1.00 76.99 81 GLU M C 1
ATOM 8086 O O . GLU F 3 81 ? -22.163 -18.609 -97.885 1.00 89.73 81 GLU M O 1
ATOM 8089 N N . ASP F 3 82 ? -24.250 -18.115 -98.692 1.00 66.51 82 ASP M N 1
ATOM 8090 C CA . ASP F 3 82 ? -23.915 -16.837 -99.345 1.00 60.06 82 ASP M CA 1
ATOM 8091 C C . ASP F 3 82 ? -23.915 -15.694 -98.346 1.00 55.51 82 ASP M C 1
ATOM 8092 O O . ASP F 3 82 ? -23.594 -14.570 -98.774 1.00 54.30 82 ASP M O 1
ATOM 8097 N N . VAL F 3 83 ? -24.286 -15.957 -97.093 1.00 52.50 83 VAL M N 1
ATOM 8098 C CA . VAL F 3 83 ? -23.999 -15.034 -95.956 1.00 51.97 83 VAL M CA 1
ATOM 8099 C C . VAL F 3 83 ? -22.578 -14.508 -96.121 1.00 54.17 83 VAL M C 1
ATOM 8100 O O . VAL F 3 83 ? -21.654 -15.385 -96.226 1.00 50.23 83 VAL M O 1
ATOM 8104 N N . GLY F 3 84 ? -22.367 -13.195 -96.039 1.00 50.14 84 GLY M N 1
ATOM 8105 C CA . GLY F 3 84 ? -21.012 -12.671 -96.186 1.00 43.50 84 GLY M CA 1
ATOM 8106 C C . GLY F 3 84 ? -20.997 -11.227 -96.562 1.00 41.82 84 GLY M C 1
ATOM 8107 O O . GLY F 3 84 ? -22.016 -10.528 -96.381 1.00 42.48 84 GLY M O 1
ATOM 8108 N N . VAL F 3 85 ? -19.835 -10.753 -96.968 1.00 44.91 85 VAL M N 1
ATOM 8109 C CA . VAL F 3 85 ? -19.652 -9.334 -97.374 1.00 49.56 85 VAL M CA 1
ATOM 8110 C C . VAL F 3 85 ? -19.165 -9.297 -98.810 1.00 52.46 85 VAL M C 1
ATOM 8111 O O . VAL F 3 85 ? -18.222 -10.017 -99.105 1.00 55.59 85 VAL M O 1
ATOM 8115 N N . TYR F 3 86 ? -19.774 -8.469 -99.651 1.00 55.71 86 TYR M N 1
ATOM 8116 C CA . TYR F 3 86 ? -19.479 -8.402 -101.099 1.00 51.70 86 TYR M CA 1
ATOM 8117 C C . TYR F 3 86 ? -18.809 -7.065 -101.394 1.00 45.37 86 TYR M C 1
ATOM 8118 O O . TYR F 3 86 ? -19.342 -6.063 -101.029 1.00 43.52 86 TYR M O 1
ATOM 8127 N N . TYR F 3 87 ? -17.636 -7.123 -102.022 1.00 45.97 87 TYR M N 1
ATOM 8128 C CA . TYR F 3 87 ? -16.857 -5.932 -102.399 1.00 46.19 87 TYR M CA 1
ATOM 8129 C C . TYR F 3 87 ? -16.655 -5.853 -103.909 1.00 59.03 87 TYR M C 1
ATOM 8130 O O . TYR F 3 87 ? -16.315 -6.873 -104.548 1.00 65.90 87 TYR M O 1
ATOM 8139 N N . CYS F 3 88 ? -16.864 -4.639 -104.460 1.00 61.12 88 CYS M N 1
ATOM 8140 C CA . CYS F 3 88 ? -16.527 -4.296 -105.856 1.00 61.31 88 CYS M CA 1
ATOM 8141 C C . CYS F 3 88 ? -15.166 -3.625 -105.860 1.00 60.95 88 CYS M C 1
ATOM 8142 O O . CYS F 3 88 ? -14.805 -2.982 -104.877 1.00 62.89 88 CYS M O 1
ATOM 8145 N N . GLN F 3 89 ? -14.423 -3.804 -106.938 1.00 66.50 89 GLN M N 1
ATOM 8146 C CA . GLN F 3 89 ? -13.085 -3.174 -107.088 1.00 67.01 89 GLN M CA 1
ATOM 8147 C C . GLN F 3 89 ? -12.889 -2.735 -108.537 1.00 64.28 89 GLN M C 1
ATOM 8148 O O . GLN F 3 89 ? -13.028 -3.571 -109.453 1.00 74.87 89 GLN M O 1
ATOM 8154 N N . ASN F 3 90 ? -12.536 -1.470 -108.733 1.00 57.62 90 ASN M N 1
ATOM 8155 C CA . ASN F 3 90 ? -12.344 -0.912 -110.098 1.00 58.92 90 ASN M CA 1
ATOM 8156 C C . ASN F 3 90 ? -11.069 -1.490 -110.711 1.00 57.41 90 ASN M C 1
ATOM 8157 O O . ASN F 3 90 ? -10.037 -1.556 -110.043 1.00 56.43 90 ASN M O 1
ATOM 8162 N N . GLY F 3 91 ? -11.159 -1.903 -111.966 1.00 55.36 91 GLY M N 1
ATOM 8163 C CA . GLY F 3 91 ? -10.016 -2.459 -112.701 1.00 57.45 91 GLY M CA 1
ATOM 8164 C C . GLY F 3 91 ? -9.302 -1.368 -113.445 1.00 51.98 91 GLY M C 1
ATOM 8165 O O . GLY F 3 91 ? -8.141 -1.545 -113.791 1.00 52.40 91 GLY M O 1
ATOM 8166 N N . HIS F 3 92 ? -9.994 -0.247 -113.617 1.00 53.49 92 HIS M N 1
ATOM 8167 C CA . HIS F 3 92 ? -9.449 0.963 -114.264 1.00 56.23 92 HIS M CA 1
ATOM 8168 C C . HIS F 3 92 ? -9.400 2.131 -113.285 1.00 53.41 92 HIS M C 1
ATOM 8169 O O . HIS F 3 92 ? -10.072 2.090 -112.255 1.00 61.74 92 HIS M O 1
ATOM 8176 N N . GLY F 3 93 ? -8.619 3.138 -113.639 1.00 51.70 93 GLY M N 1
ATOM 8177 C CA . GLY F 3 93 ? -8.309 4.285 -112.783 1.00 58.02 93 GLY M CA 1
ATOM 8178 C C . GLY F 3 93 ? -7.344 3.880 -111.699 1.00 66.89 93 GLY M C 1
ATOM 8179 O O . GLY F 3 93 ? -7.209 2.673 -111.403 1.00 68.85 93 GLY M O 1
ATOM 8180 N N . PHE F 3 94 ? -6.706 4.872 -111.101 1.00 71.19 94 PHE M N 1
ATOM 8181 C CA . PHE F 3 94 ? -5.712 4.683 -110.018 1.00 78.66 94 PHE M CA 1
ATOM 8182 C C . PHE F 3 94 ? -6.214 5.459 -108.808 1.00 75.47 94 PHE M C 1
ATOM 8183 O O . PHE F 3 94 ? -6.644 6.617 -108.932 1.00 90.80 94 PHE M O 1
ATOM 8191 N N . PRO F 3 95 ? -6.169 4.865 -107.596 1.00 61.75 95 PRO M N 1
ATOM 8192 C CA . PRO F 3 95 ? -5.630 3.531 -107.362 1.00 63.81 95 PRO M CA 1
ATOM 8193 C C . PRO F 3 95 ? -6.620 2.408 -107.647 1.00 62.51 95 PRO M C 1
ATOM 8194 O O . PRO F 3 95 ? -7.722 2.688 -108.034 1.00 75.25 95 PRO M O 1
ATOM 8198 N N . ARG F 3 96 ? -6.196 1.179 -107.389 1.00 57.77 96 ARG M N 1
ATOM 8199 C CA . ARG F 3 96 ? -7.067 -0.008 -107.435 1.00 62.53 96 ARG M CA 1
ATOM 8200 C C . ARG F 3 96 ? -7.867 -0.033 -106.140 1.00 62.58 96 ARG M C 1
ATOM 8201 O O . ARG F 3 96 ? -7.474 -0.733 -105.191 1.00 74.12 96 ARG M O 1
ATOM 8209 N N . THR F 3 97 ? -8.939 0.751 -106.135 1.00 62.00 97 THR M N 1
ATOM 8210 C CA . THR F 3 97 ? -9.828 0.994 -104.980 1.00 65.67 97 THR M CA 1
ATOM 8211 C C . THR F 3 97 ? -10.828 -0.150 -104.815 1.00 59.84 97 THR M C 1
ATOM 8212 O O . THR F 3 97 ? -11.326 -0.656 -105.842 1.00 62.45 97 THR M O 1
ATOM 8216 N N . PHE F 3 98 ? -11.139 -0.489 -103.570 1.00 50.85 98 PHE M N 1
ATOM 8217 C CA . PHE F 3 98 ? -12.278 -1.359 -103.207 1.00 53.54 98 PHE M CA 1
ATOM 8218 C C . PHE F 3 98 ? -13.466 -0.525 -102.695 1.00 54.78 98 PHE M C 1
ATOM 8219 O O . PHE F 3 98 ? -13.313 0.602 -102.154 1.00 47.95 98 PHE M O 1
ATOM 8227 N N . GLY F 3 99 ? -14.651 -1.111 -102.879 1.00 53.44 99 GLY M N 1
ATOM 8228 C CA . GLY F 3 99 ? -15.939 -0.614 -102.391 1.00 56.86 99 GLY M CA 1
ATOM 8229 C C . GLY F 3 99 ? -16.057 -0.768 -100.897 1.00 62.51 99 GLY M C 1
ATOM 8230 O O . GLY F 3 99 ? -15.238 -1.487 -100.279 1.00 76.24 99 GLY M O 1
ATOM 8231 N N . GLY F 3 100 ? -17.037 -0.085 -100.324 1.00 57.01 100 GLY M N 1
ATOM 8232 C CA . GLY F 3 100 ? -17.225 -0.016 -98.865 1.00 53.80 100 GLY M CA 1
ATOM 8233 C C . GLY F 3 100 ? -17.564 -1.368 -98.303 1.00 47.94 100 GLY M C 1
ATOM 8234 O O . GLY F 3 100 ? -17.277 -1.605 -97.112 1.00 46.27 100 GLY M O 1
ATOM 8235 N N . GLY F 3 101 ? -18.171 -2.206 -99.145 1.00 51.99 101 GLY M N 1
ATOM 8236 C CA . GLY F 3 101 ? -18.700 -3.516 -98.751 1.00 55.88 101 GLY M CA 1
ATOM 8237 C C . GLY F 3 101 ? -20.211 -3.519 -98.574 1.00 55.86 101 GLY M C 1
ATOM 8238 O O . GLY F 3 101 ? -20.762 -2.594 -97.961 1.00 59.55 101 GLY M O 1
ATOM 8239 N N . THR F 3 102 ? -20.842 -4.533 -99.125 1.00 53.28 102 THR M N 1
ATOM 8240 C CA . THR F 3 102 ? -22.264 -4.855 -98.854 1.00 53.20 102 THR M CA 1
ATOM 8241 C C . THR F 3 102 ? -22.335 -6.048 -97.908 1.00 45.71 102 THR M C 1
ATOM 8242 O O . THR F 3 102 ? -21.885 -7.105 -98.274 1.00 47.37 102 THR M O 1
ATOM 8246 N N . LYS F 3 103 ? -22.900 -5.859 -96.723 1.00 44.76 103 LYS M N 1
ATOM 8247 C CA . LYS F 3 103 ? -23.109 -6.993 -95.791 1.00 52.48 103 LYS M CA 1
ATOM 8248 C C . LYS F 3 103 ? -24.432 -7.661 -96.127 1.00 52.18 103 LYS M C 1
ATOM 8249 O O . LYS F 3 103 ? -25.455 -6.966 -96.163 1.00 52.59 103 LYS M O 1
ATOM 8255 N N . LEU F 3 104 ? -24.387 -8.953 -96.414 1.00 48.51 104 LEU M N 1
ATOM 8256 C CA . LEU F 3 104 ? -25.580 -9.732 -96.811 1.00 43.11 104 LEU M CA 1
ATOM 8257 C C . LEU F 3 104 ? -25.921 -10.768 -95.727 1.00 46.51 104 LEU M C 1
ATOM 8258 O O . LEU F 3 104 ? -25.266 -11.858 -95.682 1.00 46.62 104 LEU M O 1
ATOM 8263 N N . GLU F 3 105 ? -26.872 -10.396 -94.864 1.00 47.07 105 GLU M N 1
ATOM 8264 C CA . GLU F 3 105 ? -27.506 -11.251 -93.852 1.00 50.28 105 GLU M CA 1
ATOM 8265 C C . GLU F 3 105 ? -28.629 -12.085 -94.493 1.00 49.55 105 GLU M C 1
ATOM 8266 O O . GLU F 3 105 ? -29.320 -11.626 -95.399 1.00 44.55 105 GLU M O 1
ATOM 8268 N N . ILE F 3 106 ? -28.671 -13.354 -94.112 1.00 51.76 106 ILE M N 1
ATOM 8269 C CA . ILE F 3 106 ? -29.772 -14.289 -94.484 1.00 58.45 106 ILE M CA 1
ATOM 8270 C C . ILE F 3 106 ? -30.887 -14.227 -93.438 1.00 63.31 106 ILE M C 1
ATOM 8271 O O . ILE F 3 106 ? -30.619 -14.251 -92.256 1.00 62.86 106 ILE M O 1
ATOM 8276 N N . LYS F 3 107 ? -32.123 -14.221 -93.914 1.00 64.87 107 LYS M N 1
ATOM 8277 C CA . LYS F 3 107 ? -33.344 -14.323 -93.086 1.00 64.34 107 LYS M CA 1
ATOM 8278 C C . LYS F 3 107 ? -33.741 -15.784 -92.957 1.00 63.85 107 LYS M C 1
ATOM 8279 O O . LYS F 3 107 ? -33.612 -16.516 -93.958 1.00 52.74 107 LYS M O 1
ATOM 8285 N N . ARG F 3 108 ? -34.200 -16.174 -91.778 1.00 67.04 108 ARG M N 1
ATOM 8286 C CA . ARG F 3 108 ? -34.755 -17.525 -91.558 1.00 65.40 108 ARG M CA 1
ATOM 8287 C C . ARG F 3 108 ? -35.835 -17.522 -90.479 1.00 73.66 108 ARG M C 1
ATOM 8288 O O . ARG F 3 108 ? -35.947 -16.572 -89.709 1.00 71.70 108 ARG M O 1
ATOM 8296 N N . THR F 3 109 ? -36.587 -18.623 -90.440 1.00 79.24 109 THR M N 1
ATOM 8297 C CA . THR F 3 109 ? -37.469 -19.086 -89.337 1.00 66.31 109 THR M CA 1
ATOM 8298 C C . THR F 3 109 ? -36.827 -18.828 -87.978 1.00 66.59 109 THR M C 1
ATOM 8299 O O . THR F 3 109 ? -35.610 -18.996 -87.854 1.00 85.64 109 THR M O 1
ATOM 8303 N N . VAL F 3 110 ? -37.637 -18.449 -87.010 1.00 58.93 110 VAL M N 1
ATOM 8304 C CA . VAL F 3 110 ? -37.201 -18.219 -85.608 1.00 61.58 110 VAL M CA 1
ATOM 8305 C C . VAL F 3 110 ? -36.688 -19.519 -84.979 1.00 65.02 110 VAL M C 1
ATOM 8306 O O . VAL F 3 110 ? -37.335 -20.580 -85.160 1.00 63.13 110 VAL M O 1
ATOM 8310 N N . ALA F 3 111 ? -35.557 -19.421 -84.279 1.00 66.89 111 ALA M N 1
ATOM 8311 C CA . ALA F 3 111 ? -34.962 -20.540 -83.528 1.00 65.51 111 ALA M CA 1
ATOM 8312 C C . ALA F 3 111 ? -34.679 -20.122 -82.091 1.00 71.33 111 ALA M C 1
ATOM 8313 O O . ALA F 3 111 ? -34.055 -19.080 -81.881 1.00 74.09 111 ALA M O 1
ATOM 8315 N N . ALA F 3 112 ? -35.128 -20.944 -81.150 1.00 72.46 112 ALA M N 1
ATOM 8316 C CA . ALA F 3 112 ? -34.901 -20.753 -79.704 1.00 68.04 112 ALA M CA 1
ATOM 8317 C C . ALA F 3 112 ? -33.440 -21.077 -79.371 1.00 71.69 112 ALA M C 1
ATOM 8318 O O . ALA F 3 112 ? -32.848 -22.027 -79.901 1.00 71.58 112 ALA M O 1
ATOM 8320 N N . PRO F 3 113 ? -32.787 -20.263 -78.510 1.00 74.57 113 PRO M N 1
ATOM 8321 C CA . PRO F 3 113 ? -31.428 -20.566 -78.069 1.00 72.77 113 PRO M CA 1
ATOM 8322 C C . PRO F 3 113 ? -31.325 -21.739 -77.091 1.00 71.81 113 PRO M C 1
ATOM 8323 O O . PRO F 3 113 ? -32.090 -21.723 -76.136 1.00 79.42 113 PRO M O 1
ATOM 8327 N N . SER F 3 114 ? -30.390 -22.664 -77.329 1.00 71.37 114 SER M N 1
ATOM 8328 C CA . SER F 3 114 ? -29.965 -23.631 -76.293 1.00 77.78 114 SER M CA 1
ATOM 8329 C C . SER F 3 114 ? -29.192 -22.850 -75.228 1.00 73.39 114 SER M C 1
ATOM 8330 O O . SER F 3 114 ? -28.178 -22.237 -75.575 1.00 80.39 114 SER M O 1
ATOM 8333 N N . VAL F 3 115 ? -29.632 -22.867 -73.966 1.00 60.88 115 VAL M N 1
ATOM 8334 C CA . VAL F 3 115 ? -28.979 -21.980 -72.974 1.00 65.94 115 VAL M CA 1
ATOM 8335 C C . VAL F 3 115 ? -28.206 -22.774 -71.918 1.00 71.43 115 VAL M C 1
ATOM 8336 O O . VAL F 3 115 ? -28.777 -23.664 -71.288 1.00 93.28 115 VAL M O 1
ATOM 8340 N N . PHE F 3 116 ? -26.933 -22.422 -71.728 1.00 77.72 116 PHE M N 1
ATOM 8341 C CA . PHE F 3 116 ? -26.007 -23.086 -70.778 1.00 82.00 116 PHE M CA 1
ATOM 8342 C C . PHE F 3 116 ? -25.433 -22.054 -69.797 1.00 80.53 116 PHE M C 1
ATOM 8343 O O . PHE F 3 116 ? -25.183 -20.911 -70.187 1.00 71.20 116 PHE M O 1
ATOM 8351 N N . ILE F 3 117 ? -25.188 -22.467 -68.550 1.00 74.06 117 ILE M N 1
ATOM 8352 C CA . ILE F 3 117 ? -24.388 -21.648 -67.617 1.00 70.70 117 ILE M CA 1
ATOM 8353 C C . ILE F 3 117 ? -23.172 -22.421 -67.130 1.00 72.62 117 ILE M C 1
ATOM 8354 O O . ILE F 3 117 ? -23.270 -23.656 -66.870 1.00 85.61 117 ILE M O 1
ATOM 8359 N N . PHE F 3 118 ? -22.086 -21.688 -66.968 1.00 73.47 118 PHE M N 1
ATOM 8360 C CA . PHE F 3 118 ? -20.776 -22.208 -66.531 1.00 68.86 118 PHE M CA 1
ATOM 8361 C C . PHE F 3 118 ? -20.300 -21.422 -65.313 1.00 74.87 118 PHE M C 1
ATOM 8362 O O . PHE F 3 118 ? -20.189 -20.196 -65.397 1.00 80.05 118 PHE M O 1
ATOM 8370 N N . PRO F 3 119 ? -20.051 -22.084 -64.164 1.00 78.40 119 PRO M N 1
ATOM 8371 C CA . PRO F 3 119 ? -19.551 -21.387 -62.982 1.00 74.37 119 PRO M CA 1
ATOM 8372 C C . PRO F 3 119 ? -18.079 -21.077 -63.195 1.00 66.31 119 PRO M C 1
ATOM 8373 O O . PRO F 3 119 ? -17.484 -21.582 -64.138 1.00 64.17 119 PRO M O 1
ATOM 8377 N N . PRO F 3 120 ? -17.414 -20.314 -62.300 1.00 63.10 120 PRO M N 1
ATOM 8378 C CA . PRO F 3 120 ? -15.986 -20.078 -62.459 1.00 66.27 120 PRO M CA 1
ATOM 8379 C C . PRO F 3 120 ? -15.148 -21.332 -62.175 1.00 74.63 120 PRO M C 1
ATOM 8380 O O . PRO F 3 120 ? -15.618 -22.236 -61.481 1.00 81.70 120 PRO M O 1
ATOM 8384 N N . SER F 3 121 ? -13.949 -21.356 -62.768 1.00 79.44 121 SER M N 1
ATOM 8385 C CA . SER F 3 121 ? -12.879 -22.365 -62.562 1.00 91.23 121 SER M CA 1
ATOM 8386 C C . SER F 3 121 ? -12.201 -22.160 -61.219 1.00 102.29 121 SER M C 1
ATOM 8387 O O . SER F 3 121 ? -11.893 -20.989 -60.931 1.00 120.91 121 SER M O 1
ATOM 8390 N N . ASP F 3 122 ? -11.857 -23.243 -60.503 1.00 96.35 122 ASP M N 1
ATOM 8391 C CA . ASP F 3 122 ? -11.121 -23.192 -59.218 1.00 95.55 122 ASP M CA 1
ATOM 8392 C C . ASP F 3 122 ? -9.818 -22.423 -59.404 1.00 90.13 122 ASP M C 1
ATOM 8393 O O . ASP F 3 122 ? -9.367 -21.716 -58.456 1.00 80.09 122 ASP M O 1
ATOM 8398 N N . GLU F 3 123 ? -9.212 -22.644 -60.574 1.00 84.19 123 GLU M N 1
ATOM 8399 C CA . GLU F 3 123 ? -7.886 -22.100 -60.935 1.00 80.45 123 GLU M CA 1
ATOM 8400 C C . GLU F 3 123 ? -7.910 -20.570 -60.896 1.00 78.74 123 GLU M C 1
ATOM 8401 O O . GLU F 3 123 ? -7.026 -19.952 -60.241 1.00 83.66 123 GLU M O 1
ATOM 8403 N N . GLN F 3 124 ? -8.920 -19.999 -61.549 1.00 67.71 124 GLN M N 1
ATOM 8404 C CA . GLN F 3 124 ? -9.125 -18.547 -61.659 1.00 70.48 124 GLN M CA 1
ATOM 8405 C C . GLN F 3 124 ? -9.404 -17.983 -60.281 1.00 70.18 124 GLN M C 1
ATOM 8406 O O . GLN F 3 124 ? -8.890 -16.895 -60.005 1.00 64.45 124 GLN M O 1
ATOM 8412 N N . LEU F 3 125 ? -10.219 -18.678 -59.503 1.00 75.62 125 LEU M N 1
ATOM 8413 C CA . LEU F 3 125 ? -10.609 -18.225 -58.159 1.00 85.73 125 LEU M CA 1
ATOM 8414 C C . LEU F 3 125 ? -9.386 -17.935 -57.297 1.00 87.64 125 LEU M C 1
ATOM 8415 O O . LEU F 3 125 ? -9.309 -16.829 -56.707 1.00 106.45 125 LEU M O 1
ATOM 8420 N N . LYS F 3 126 ? -8.478 -18.896 -57.213 1.00 87.58 126 LYS M N 1
ATOM 8421 C CA . LYS F 3 126 ? -7.209 -18.671 -56.485 1.00 95.08 126 LYS M CA 1
ATOM 8422 C C . LYS F 3 126 ? -6.434 -17.549 -57.168 1.00 80.38 126 LYS M C 1
ATOM 8423 O O . LYS F 3 126 ? -5.742 -16.809 -56.440 1.00 68.83 126 LYS M O 1
ATOM 8429 N N . SER F 3 127 ? -6.612 -17.386 -58.483 1.00 82.73 127 SER M N 1
ATOM 8430 C CA . SER F 3 127 ? -6.012 -16.256 -59.249 1.00 79.46 127 SER M CA 1
ATOM 8431 C C . SER F 3 127 ? -6.548 -14.899 -58.784 1.00 75.54 127 SER M C 1
ATOM 8432 O O . SER F 3 127 ? -5.887 -13.874 -59.082 1.00 79.51 127 SER M O 1
ATOM 8434 N N . GLY F 3 128 ? -7.667 -14.896 -58.070 1.00 78.78 128 GLY M N 1
ATOM 8435 C CA . GLY F 3 128 ? -8.168 -13.714 -57.348 1.00 82.00 128 GLY M CA 1
ATOM 8436 C C . GLY F 3 128 ? -9.500 -13.220 -57.865 1.00 88.42 128 GLY M C 1
ATOM 8437 O O . GLY F 3 128 ? -10.075 -12.318 -57.246 1.00 96.74 128 GLY M O 1
ATOM 8438 N N . THR F 3 129 ? -9.962 -13.796 -58.980 1.00 90.09 129 THR M N 1
ATOM 8439 C CA . THR F 3 129 ? -11.185 -13.380 -59.700 1.00 87.98 129 THR M CA 1
ATOM 8440 C C . THR F 3 129 ? -12.108 -14.568 -59.946 1.00 94.53 129 THR M C 1
ATOM 8441 O O . THR F 3 129 ? -11.599 -15.740 -60.041 1.00 101.07 129 THR M O 1
ATOM 8445 N N . ALA F 3 130 ? -13.408 -14.272 -60.059 1.00 91.79 130 ALA M N 1
ATOM 8446 C CA . ALA F 3 130 ? -14.441 -15.233 -60.535 1.00 87.69 130 ALA M CA 1
ATOM 8447 C C . ALA F 3 130 ? -15.147 -14.694 -61.784 1.00 73.96 130 ALA M C 1
ATOM 8448 O O . ALA F 3 130 ? -15.580 -13.544 -61.792 1.00 71.44 130 ALA M O 1
ATOM 8450 N N . SER F 3 131 ? -15.223 -15.516 -62.814 1.00 68.75 131 SER M N 1
ATOM 8451 C CA . SER F 3 131 ? -15.967 -15.183 -64.047 1.00 76.16 131 SER M CA 1
ATOM 8452 C C . SER F 3 131 ? -17.012 -16.264 -64.318 1.00 77.55 131 SER M C 1
ATOM 8453 O O . SER F 3 131 ? -16.644 -17.428 -64.616 1.00 80.35 131 SER M O 1
ATOM 8456 N N . VAL F 3 132 ? -18.279 -15.878 -64.271 1.00 76.48 132 VAL M N 1
ATOM 8457 C CA . VAL F 3 132 ? -19.440 -16.740 -64.624 1.00 75.75 132 VAL M CA 1
ATOM 8458 C C . VAL F 3 132 ? -19.794 -16.520 -66.091 1.00 73.57 132 VAL M C 1
ATOM 8459 O O . VAL F 3 132 ? -19.930 -15.358 -66.499 1.00 76.08 132 VAL M O 1
ATOM 8463 N N . VAL F 3 133 ? -20.036 -17.604 -66.841 1.00 74.38 133 VAL M N 1
ATOM 8464 C CA . VAL F 3 133 ? -20.310 -17.499 -68.304 1.00 73.89 133 VAL M CA 1
ATOM 8465 C C . VAL F 3 133 ? -21.704 -18.040 -68.613 1.00 63.46 133 VAL M C 1
ATOM 8466 O O . VAL F 3 133 ? -22.070 -19.003 -67.989 1.00 57.83 133 VAL M O 1
ATOM 8470 N N . CYS F 3 134 ? -22.444 -17.347 -69.459 1.00 65.94 134 CYS M N 1
ATOM 8471 C CA . CYS F 3 134 ? -23.762 -17.826 -69.933 1.00 68.11 134 CYS M CA 1
ATOM 8472 C C . CYS F 3 134 ? -23.763 -17.848 -71.448 1.00 59.43 134 CYS M C 1
ATOM 8473 O O . CYS F 3 134 ? -23.591 -16.814 -72.046 1.00 59.97 134 CYS M O 1
ATOM 8476 N N . LEU F 3 135 ? -23.950 -19.037 -71.991 1.00 61.38 135 LEU M N 1
ATOM 8477 C CA . LEU F 3 135 ? -23.992 -19.261 -73.448 1.00 62.58 135 LEU M CA 1
ATOM 8478 C C . LEU F 3 135 ? -25.434 -19.408 -73.937 1.00 61.40 135 LEU M C 1
ATOM 8479 O O . LEU F 3 135 ? -26.195 -20.170 -73.367 1.00 74.73 135 LEU M O 1
ATOM 8484 N N . LEU F 3 136 ? -25.766 -18.665 -74.989 1.00 60.41 136 LEU M N 1
ATOM 8485 C CA . LEU F 3 136 ? -26.951 -18.914 -75.859 1.00 61.52 136 LEU M CA 1
ATOM 8486 C C . LEU F 3 136 ? -26.451 -19.434 -77.197 1.00 58.28 136 LEU M C 1
ATOM 8487 O O . LEU F 3 136 ? -25.718 -18.734 -77.888 1.00 45.26 136 LEU M O 1
ATOM 8492 N N . ASN F 3 137 ? -26.927 -20.623 -77.568 1.00 67.14 137 ASN M N 1
ATOM 8493 C CA . ASN F 3 137 ? -26.380 -21.395 -78.720 1.00 71.47 137 ASN M CA 1
ATOM 8494 C C . ASN F 3 137 ? -27.411 -21.527 -79.850 1.00 67.48 137 ASN M C 1
ATOM 8495 O O . ASN F 3 137 ? -28.547 -22.020 -79.585 1.00 81.71 137 ASN M O 1
ATOM 8500 N N . ASN F 3 138 ? -27.019 -21.146 -81.060 1.00 65.39 138 ASN M N 1
ATOM 8501 C CA . ASN F 3 138 ? -27.750 -21.415 -82.328 1.00 68.34 138 ASN M CA 1
ATOM 8502 C C . ASN F 3 138 ? -29.192 -20.907 -82.268 1.00 66.83 138 ASN M C 1
ATOM 8503 O O . ASN F 3 138 ? -30.150 -21.715 -82.210 1.00 73.29 138 ASN M O 1
ATOM 8508 N N . PHE F 3 139 ? -29.338 -19.581 -82.347 1.00 70.36 139 PHE M N 1
ATOM 8509 C CA . PHE F 3 139 ? -30.671 -18.926 -82.297 1.00 71.34 139 PHE M CA 1
ATOM 8510 C C . PHE F 3 139 ? -30.812 -17.887 -83.400 1.00 67.70 139 PHE M C 1
ATOM 8511 O O . PHE F 3 139 ? -29.786 -17.482 -84.012 1.00 77.94 139 PHE M O 1
ATOM 8519 N N . TYR F 3 140 ? -32.044 -17.423 -83.582 1.00 67.41 140 TYR M N 1
ATOM 8520 C CA . TYR F 3 140 ? -32.396 -16.412 -84.600 1.00 61.68 140 TYR M CA 1
ATOM 8521 C C . TYR F 3 140 ? -33.742 -15.819 -84.245 1.00 53.83 140 TYR M C 1
ATOM 8522 O O . TYR F 3 140 ? -34.649 -16.558 -83.907 1.00 36.87 140 TYR M O 1
ATOM 8531 N N . PRO F 3 141 ? -33.923 -14.481 -84.338 1.00 61.48 141 PRO M N 1
ATOM 8532 C CA . PRO F 3 141 ? -32.917 -13.544 -84.850 1.00 58.80 141 PRO M CA 1
ATOM 8533 C C . PRO F 3 141 ? -31.874 -13.151 -83.808 1.00 58.60 141 PRO M C 1
ATOM 8534 O O . PRO F 3 141 ? -31.876 -13.726 -82.740 1.00 48.79 141 PRO M O 1
ATOM 8538 N N . ARG F 3 142 ? -30.982 -12.245 -84.212 1.00 68.79 142 ARG M N 1
ATOM 8539 C CA . ARG F 3 142 ? -29.718 -11.944 -83.505 1.00 76.21 142 ARG M CA 1
ATOM 8540 C C . ARG F 3 142 ? -30.035 -11.342 -82.140 1.00 72.93 142 ARG M C 1
ATOM 8541 O O . ARG F 3 142 ? -29.301 -11.629 -81.147 1.00 69.35 142 ARG M O 1
ATOM 8549 N N . GLU F 3 143 ? -31.084 -10.523 -82.078 1.00 74.06 143 GLU M N 1
ATOM 8550 C CA . GLU F 3 143 ? -31.463 -9.804 -80.838 1.00 71.64 143 GLU M CA 1
ATOM 8551 C C . GLU F 3 143 ? -31.901 -10.808 -79.759 1.00 66.68 143 GLU M C 1
ATOM 8552 O O . GLU F 3 143 ? -32.722 -11.707 -80.043 1.00 53.92 143 GLU M O 1
ATOM 8555 N N . ALA F 3 144 ? -31.354 -10.632 -78.560 1.00 67.70 144 ALA M N 1
ATOM 8556 C CA . ALA F 3 144 ? -31.678 -11.428 -77.358 1.00 79.55 144 ALA M CA 1
ATOM 8557 C C . ALA F 3 144 ? -31.204 -10.709 -76.095 1.00 78.24 144 ALA M C 1
ATOM 8558 O O . ALA F 3 144 ? -30.069 -10.200 -76.089 1.00 72.54 144 ALA M O 1
ATOM 8560 N N . LYS F 3 145 ? -32.045 -10.692 -75.059 1.00 91.07 145 LYS M N 1
ATOM 8561 C CA . LYS F 3 145 ? -31.707 -10.116 -73.735 1.00 95.04 145 LYS M CA 1
ATOM 8562 C C . LYS F 3 145 ? -31.111 -11.221 -72.857 1.00 98.48 145 LYS M C 1
ATOM 8563 O O . LYS F 3 145 ? -31.459 -12.425 -73.020 1.00 91.28 145 LYS M O 1
ATOM 8568 N N . VAL F 3 146 ? -30.212 -10.788 -71.978 1.00 102.70 146 VAL M N 1
ATOM 8569 C CA . VAL F 3 146 ? -29.561 -11.604 -70.920 1.00 99.72 146 VAL M CA 1
ATOM 8570 C C . VAL F 3 146 ? -29.389 -10.720 -69.681 1.00 100.09 146 VAL M C 1
ATOM 8571 O O . VAL F 3 146 ? -28.621 -9.743 -69.719 1.00 106.04 146 VAL M O 1
ATOM 8575 N N . GLN F 3 147 ? -30.040 -11.098 -68.578 1.00 98.76 147 GLN M N 1
ATOM 8576 C CA . GLN F 3 147 ? -29.888 -10.390 -67.281 1.00 107.14 147 GLN M CA 1
ATOM 8577 C C . GLN F 3 147 ? -29.266 -11.325 -66.244 1.00 100.71 147 GLN M C 1
ATOM 8578 O O . GLN F 3 147 ? -29.702 -12.505 -66.103 1.00 99.01 147 GLN M O 1
ATOM 8581 N N . TRP F 3 148 ? -28.329 -10.756 -65.474 1.00 93.66 148 TRP M N 1
ATOM 8582 C CA . TRP F 3 148 ? -27.531 -11.461 -64.436 1.00 85.87 148 TRP M CA 1
ATOM 8583 C C . TRP F 3 148 ? -28.100 -11.200 -63.047 1.00 85.91 148 TRP M C 1
ATOM 8584 O O . TRP F 3 148 ? -28.027 -10.063 -62.592 1.00 86.50 148 TRP M O 1
ATOM 8595 N N . LYS F 3 149 ? -28.569 -12.273 -62.401 1.00 88.38 149 LYS M N 1
ATOM 8596 C CA . LYS F 3 149 ? -29.222 -12.237 -61.068 1.00 95.93 149 LYS M CA 1
ATOM 8597 C C . LYS F 3 149 ? -28.334 -12.970 -60.048 1.00 89.69 149 LYS M C 1
ATOM 8598 O O . LYS F 3 149 ? -28.069 -14.156 -60.236 1.00 90.91 149 LYS M O 1
ATOM 8601 N N . VAL F 3 150 ? -27.886 -12.265 -59.009 1.00 94.02 150 VAL M N 1
ATOM 8602 C CA . VAL F 3 150 ? -27.055 -12.832 -57.915 1.00 97.35 150 VAL M CA 1
ATOM 8603 C C . VAL F 3 150 ? -27.845 -12.722 -56.605 1.00 107.95 150 VAL M C 1
ATOM 8604 O O . VAL F 3 150 ? -27.905 -11.619 -56.015 1.00 112.48 150 VAL M O 1
ATOM 8608 N N . ASP F 3 151 ? -28.421 -13.855 -56.181 1.00 114.25 151 ASP M N 1
ATOM 8609 C CA . ASP F 3 151 ? -29.397 -13.978 -55.062 1.00 111.12 151 ASP M CA 1
ATOM 8610 C C . ASP F 3 151 ? -30.628 -13.137 -55.429 1.00 114.21 151 ASP M C 1
ATOM 8611 O O . ASP F 3 151 ? -31.138 -12.381 -54.582 1.00 113.68 151 ASP M O 1
ATOM 8616 N N . ASN F 3 152 ? -31.059 -13.274 -56.685 1.00 112.54 152 ASN M N 1
ATOM 8617 C CA . ASN F 3 152 ? -32.222 -12.584 -57.300 1.00 108.91 152 ASN M CA 1
ATOM 8618 C C . ASN F 3 152 ? -32.129 -11.079 -57.081 1.00 106.63 152 ASN M C 1
ATOM 8619 O O . ASN F 3 152 ? -33.180 -10.444 -56.944 1.00 123.00 152 ASN M O 1
ATOM 8624 N N . ALA F 3 153 ? -30.913 -10.536 -57.112 1.00 106.28 153 ALA M N 1
ATOM 8625 C CA . ALA F 3 153 ? -30.639 -9.087 -57.132 1.00 111.94 153 ALA M CA 1
ATOM 8626 C C . ALA F 3 153 ? -29.994 -8.716 -58.474 1.00 119.17 153 ALA M C 1
ATOM 8627 O O . ALA F 3 153 ? -28.788 -8.980 -58.626 1.00 115.26 153 ALA M O 1
ATOM 8629 N N . LEU F 3 154 ? -30.767 -8.116 -59.394 1.00 129.11 154 LEU M N 1
ATOM 8630 C CA . LEU F 3 154 ? -30.444 -8.003 -60.845 1.00 124.64 154 LEU M CA 1
ATOM 8631 C C . LEU F 3 154 ? -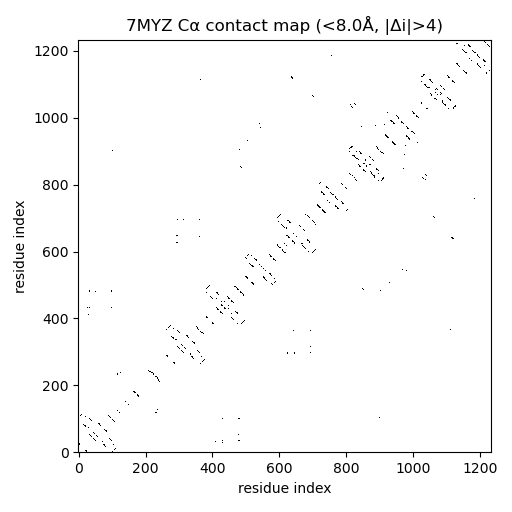29.218 -7.100 -61.042 1.00 131.26 154 LEU M C 1
ATOM 8632 O O . LEU F 3 154 ? -29.208 -5.972 -60.507 1.00 140.45 154 LEU M O 1
ATOM 8634 N N . GLN F 3 155 ? -28.226 -7.587 -61.797 1.00 122.73 155 GLN M N 1
ATOM 8635 C CA . GLN F 3 155 ? -26.862 -7.006 -61.876 1.00 108.32 155 GLN M CA 1
ATOM 8636 C C . GLN F 3 155 ? -26.759 -6.060 -63.074 1.00 98.18 155 GLN M C 1
ATOM 8637 O O . GLN F 3 155 ? -27.435 -6.278 -64.104 1.00 82.56 155 GLN M O 1
ATOM 8643 N N . SER F 3 156 ? -25.930 -5.029 -62.940 1.00 94.59 156 SER M N 1
ATOM 8644 C CA . SER F 3 156 ? -25.766 -3.973 -63.966 1.00 98.24 156 SER M CA 1
ATOM 8645 C C . SER F 3 156 ? -24.313 -3.481 -64.035 1.00 98.25 156 SER M C 1
ATOM 8646 O O . SER F 3 156 ? -23.788 -2.967 -63.018 1.00 102.07 156 SER M O 1
ATOM 8649 N N . GLY F 3 157 ? -23.709 -3.600 -65.215 1.00 102.98 157 GLY M N 1
ATOM 8650 C CA . GLY F 3 157 ? -22.424 -2.957 -65.566 1.00 107.79 157 GLY M CA 1
ATOM 8651 C C . GLY F 3 157 ? -21.236 -3.823 -65.217 1.00 108.19 157 GLY M C 1
ATOM 8652 O O . GLY F 3 157 ? -20.087 -3.338 -65.319 1.00 116.69 157 GLY M O 1
ATOM 8653 N N . ASN F 3 158 ? -21.485 -5.101 -64.918 1.00 112.22 158 ASN M N 1
ATOM 8654 C CA . ASN F 3 158 ? -20.400 -6.077 -64.634 1.00 106.64 158 ASN M CA 1
ATOM 8655 C C . ASN F 3 158 ? -20.480 -7.302 -65.541 1.00 91.26 158 ASN M C 1
ATOM 8656 O O . ASN F 3 158 ? -19.832 -8.288 -65.223 1.00 69.82 158 ASN M O 1
ATOM 8661 N N . SER F 3 159 ? -21.189 -7.166 -66.661 1.00 82.36 159 SER M N 1
ATOM 8662 C CA . SER F 3 159 ? -21.396 -8.201 -67.705 1.00 74.86 159 SER M CA 1
ATOM 8663 C C . SER F 3 159 ? -20.842 -7.720 -69.040 1.00 69.84 159 SER M C 1
ATOM 8664 O O . SER F 3 159 ? -20.654 -6.521 -69.165 1.00 87.17 159 SER M O 1
ATOM 8666 N N . GLN F 3 160 ? -20.557 -8.641 -69.941 1.00 70.00 160 GLN M N 1
ATOM 8667 C CA . GLN F 3 160 ? -20.155 -8.314 -71.322 1.00 68.91 160 GLN M CA 1
ATOM 8668 C C . GLN F 3 160 ? -20.678 -9.382 -72.272 1.00 59.53 160 GLN M C 1
ATOM 8669 O O . GLN F 3 160 ? -20.280 -10.574 -72.136 1.00 38.88 160 GLN M O 1
ATOM 8675 N N . GLU F 3 161 ? -21.488 -8.922 -73.232 1.00 60.65 161 GLU M N 1
ATOM 8676 C CA . GLU F 3 161 ? -22.051 -9.747 -74.312 1.00 68.14 161 GLU M CA 1
ATOM 8677 C C . GLU F 3 161 ? -21.004 -9.789 -75.428 1.00 69.72 161 GLU M C 1
ATOM 8678 O O . GLU F 3 161 ? -20.287 -8.780 -75.589 1.00 75.13 161 GLU M O 1
ATOM 8684 N N . SER F 3 162 ? -20.887 -10.930 -76.099 1.00 60.82 162 SER M N 1
ATOM 8685 C CA . SER F 3 162 ? -20.270 -11.044 -77.425 1.00 57.37 162 SER M CA 1
ATOM 8686 C C . SER F 3 162 ? -21.085 -12.004 -78.267 1.00 62.32 162 SER M C 1
ATOM 8687 O O . SER F 3 162 ? -21.456 -13.080 -77.824 1.00 69.49 162 SER M O 1
ATOM 8690 N N . VAL F 3 163 ? -21.297 -11.600 -79.514 1.00 66.58 163 VAL M N 1
ATOM 8691 C CA . VAL F 3 163 ? -22.150 -12.304 -80.521 1.00 62.37 163 VAL M CA 1
ATOM 8692 C C . VAL F 3 163 ? -21.296 -12.841 -81.649 1.00 62.08 163 VAL M C 1
ATOM 8693 O O . VAL F 3 163 ? -20.633 -12.048 -82.325 1.00 59.64 163 VAL M O 1
ATOM 8697 N N . THR F 3 164 ? -21.441 -14.131 -81.931 1.00 68.31 164 THR M N 1
ATOM 8698 C CA . THR F 3 164 ? -20.843 -14.796 -83.122 1.00 61.96 164 THR M CA 1
ATOM 8699 C C . THR F 3 164 ? -21.468 -14.226 -84.384 1.00 60.51 164 THR M C 1
ATOM 8700 O O . THR F 3 164 ? -22.574 -13.704 -84.316 1.00 50.73 164 THR M O 1
ATOM 8704 N N . GLU F 3 165 ? -20.746 -14.334 -85.480 1.00 68.42 165 GLU M N 1
ATOM 8705 C CA . GLU F 3 165 ? -21.300 -14.059 -86.809 1.00 81.15 165 GLU M CA 1
ATOM 8706 C C . GLU F 3 165 ? -22.308 -15.147 -87.142 1.00 75.51 165 GLU M C 1
ATOM 8707 O O . GLU F 3 165 ? -22.287 -16.211 -86.531 1.00 79.42 165 GLU M O 1
ATOM 8713 N N . GLN F 3 166 ? -23.205 -14.808 -88.040 1.00 68.22 166 GLN M N 1
ATOM 8714 C CA . GLN F 3 166 ? -24.230 -15.733 -88.594 1.00 65.33 166 GLN M CA 1
ATOM 8715 C C . GLN F 3 166 ? -23.581 -16.940 -89.257 1.00 60.24 166 GLN M C 1
ATOM 8716 O O . GLN F 3 166 ? -22.728 -16.737 -90.135 1.00 57.77 166 GLN M O 1
ATOM 8722 N N . ASP F 3 167 ? -24.002 -18.136 -88.846 1.00 61.41 167 ASP M N 1
ATOM 8723 C CA . ASP F 3 167 ? -23.610 -19.431 -89.459 1.00 72.51 167 ASP M CA 1
ATOM 8724 C C . ASP F 3 167 ? -23.940 -19.444 -90.957 1.00 74.07 167 ASP M C 1
ATOM 8725 O O . ASP F 3 167 ? -24.988 -18.843 -91.363 1.00 85.14 167 ASP M O 1
ATOM 8730 N N . SER F 3 168 ? -23.134 -20.144 -91.742 1.00 77.73 168 SER M N 1
ATOM 8731 C CA . SER F 3 168 ? -23.324 -20.245 -93.210 1.00 86.07 168 SER M CA 1
ATOM 8732 C C . SER F 3 168 ? -23.798 -21.658 -93.583 1.00 87.45 168 SER M C 1
ATOM 8733 O O . SER F 3 168 ? -23.873 -21.918 -94.809 1.00 100.76 168 SER M O 1
ATOM 8736 N N . LYS F 3 169 ? -24.271 -22.444 -92.611 1.00 75.32 169 LYS M N 1
ATOM 8737 C CA . LYS F 3 169 ? -25.142 -23.618 -92.906 1.00 62.58 169 LYS M CA 1
ATOM 8738 C C . LYS F 3 169 ? -26.568 -23.389 -92.406 1.00 69.89 169 LYS M C 1
ATOM 8739 O O . LYS F 3 169 ? -27.489 -23.569 -93.216 1.00 84.27 169 LYS M O 1
ATOM 8741 N N . ASP F 3 170 ? -26.739 -22.984 -91.147 1.00 73.71 170 ASP M N 1
ATOM 8742 C CA . ASP F 3 170 ? -28.067 -22.931 -90.470 1.00 76.74 170 ASP M CA 1
ATOM 8743 C C . ASP F 3 170 ? -28.493 -21.490 -90.169 1.00 70.14 170 ASP M C 1
ATOM 8744 O O . ASP F 3 170 ? -29.563 -21.295 -89.560 1.00 64.00 170 ASP M O 1
ATOM 8749 N N . SER F 3 171 ? -27.663 -20.526 -90.546 1.00 60.25 171 SER M N 1
ATOM 8750 C CA . SER F 3 171 ? -27.963 -19.078 -90.491 1.00 61.03 171 SER M CA 1
ATOM 8751 C C . SER F 3 171 ? -28.362 -18.635 -89.091 1.00 61.32 171 SER M C 1
ATOM 8752 O O . SER F 3 171 ? -29.138 -17.676 -88.994 1.00 68.85 171 SER M O 1
ATOM 8755 N N . THR F 3 172 ? -27.803 -19.272 -88.061 1.00 61.36 172 THR M N 1
ATOM 8756 C CA . THR F 3 172 ? -28.056 -18.935 -86.640 1.00 69.42 172 THR M CA 1
ATOM 8757 C C . THR F 3 172 ? -26.947 -18.034 -86.080 1.00 68.57 172 THR M C 1
ATOM 8758 O O . THR F 3 172 ? -25.907 -17.830 -86.732 1.00 92.24 172 THR M O 1
ATOM 8762 N N . TYR F 3 173 ? -27.164 -17.570 -84.854 1.00 66.02 173 TYR M N 1
ATOM 8763 C CA . TYR F 3 173 ? -26.175 -16.801 -84.074 1.00 65.12 173 TYR M CA 1
ATOM 8764 C C . TYR F 3 173 ? -25.840 -17.548 -82.789 1.00 63.83 173 TYR M C 1
ATOM 8765 O O . TYR F 3 173 ? -26.550 -18.464 -82.412 1.00 69.28 173 TYR M O 1
ATOM 8774 N N . SER F 3 174 ? -24.743 -17.153 -82.147 1.00 63.15 174 SER M N 1
ATOM 8775 C CA . SER F 3 174 ? -24.419 -17.582 -80.774 1.00 60.18 174 SER M CA 1
ATOM 8776 C C . SER F 3 174 ? -23.938 -16.386 -79.957 1.00 56.37 174 SER M C 1
ATOM 8777 O O . SER F 3 174 ? -23.447 -15.403 -80.496 1.00 46.79 174 SER M O 1
ATOM 8780 N N . LEU F 3 175 ? -24.152 -16.441 -78.661 1.00 62.51 175 LEU M N 1
ATOM 8781 C CA . LEU F 3 175 ? -23.883 -15.273 -77.794 1.00 61.23 175 LEU M CA 1
ATOM 8782 C C . LEU F 3 175 ? -23.432 -15.697 -76.415 1.00 56.49 175 LEU M C 1
ATOM 8783 O O . LEU F 3 175 ? -24.122 -16.521 -75.834 1.00 59.49 175 LEU M O 1
ATOM 8788 N N . SER F 3 176 ? -22.359 -15.078 -75.937 1.00 56.01 176 SER M N 1
ATOM 8789 C CA . SER F 3 176 ? -21.771 -15.305 -74.601 1.00 62.91 176 SER M CA 1
ATOM 8790 C C . SER F 3 176 ? -22.034 -14.050 -73.788 1.00 58.50 176 SER M C 1
ATOM 8791 O O . SER F 3 176 ? -22.013 -12.999 -74.423 1.00 62.20 176 SER M O 1
ATOM 8794 N N . SER F 3 177 ? -22.385 -14.223 -72.513 1.00 56.71 177 SER M N 1
ATOM 8795 C CA . SER F 3 177 ? -22.327 -13.142 -71.520 1.00 60.81 177 SER M CA 1
ATOM 8796 C C . SER F 3 177 ? -21.414 -13.553 -70.382 1.00 66.56 177 SER M C 1
ATOM 8797 O O . SER F 3 177 ? -21.624 -14.596 -69.774 1.00 63.53 177 SER M O 1
ATOM 8800 N N . THR F 3 178 ? -20.389 -12.746 -70.184 1.00 73.45 178 THR M N 1
ATOM 8801 C CA . THR F 3 178 ? -19.372 -12.954 -69.124 1.00 85.61 178 THR M CA 1
ATOM 8802 C C . THR F 3 178 ? -19.646 -11.982 -67.980 1.00 84.61 178 THR M C 1
ATOM 8803 O O . THR F 3 178 ? -19.489 -10.769 -68.174 1.00 109.91 178 THR M O 1
ATOM 8807 N N . LEU F 3 179 ? -20.003 -12.530 -66.820 1.00 76.65 179 LEU M N 1
ATOM 8808 C CA . LEU F 3 179 ? -20.151 -11.767 -65.554 1.00 76.40 179 LEU M CA 1
ATOM 8809 C C . LEU F 3 179 ? -18.853 -11.873 -64.760 1.00 76.14 179 LEU M C 1
ATOM 8810 O O . LEU F 3 179 ? -18.439 -12.992 -64.454 1.00 69.58 179 LEU M O 1
ATOM 8815 N N . THR F 3 180 ? -18.278 -10.737 -64.394 1.00 80.08 180 THR M N 1
ATOM 8816 C CA . THR F 3 180 ? -16.967 -10.696 -63.715 1.00 82.42 180 THR M CA 1
ATOM 8817 C C . THR F 3 180 ? -17.090 -10.106 -62.312 1.00 86.25 180 THR M C 1
ATOM 8818 O O . THR F 3 180 ? -17.511 -8.933 -62.181 1.00 98.42 180 THR M O 1
ATOM 8822 N N . LEU F 3 181 ? -16.720 -10.896 -61.308 1.00 93.86 181 LEU M N 1
ATOM 8823 C CA . LEU F 3 181 ? -16.644 -10.437 -59.908 1.00 102.84 181 LEU M CA 1
ATOM 8824 C C . LEU F 3 181 ? -15.269 -10.783 -59.353 1.00 103.93 181 LEU M C 1
ATOM 8825 O O . LEU F 3 181 ? -14.567 -11.624 -59.951 1.00 117.74 181 LEU M O 1
ATOM 8830 N N . SER F 3 182 ? -14.909 -10.189 -58.224 1.00 99.10 182 SER M N 1
ATOM 8831 C CA . SER F 3 182 ? -13.716 -10.630 -57.479 1.00 102.25 182 SER M CA 1
ATOM 8832 C C . SER F 3 182 ? -14.061 -11.924 -56.726 1.00 105.66 182 SER M C 1
ATOM 8833 O O . SER F 3 182 ? -15.251 -12.250 -56.572 1.00 99.17 182 SER M O 1
ATOM 8836 N N . LYS F 3 183 ? -13.028 -12.632 -56.294 1.00 111.80 183 LYS M N 1
ATOM 8837 C CA . LYS F 3 183 ? -13.151 -13.863 -55.474 1.00 113.16 183 LYS M CA 1
ATOM 8838 C C . LYS F 3 183 ? -14.065 -13.534 -54.292 1.00 120.00 183 LYS M C 1
ATOM 8839 O O . LYS F 3 183 ? -15.083 -14.237 -54.115 1.00 124.15 183 LYS M O 1
ATOM 8845 N N . ALA F 3 184 ? -13.735 -12.450 -53.578 1.00 120.69 184 ALA M N 1
ATOM 8846 C CA . ALA F 3 184 ? -14.414 -11.951 -52.356 1.00 117.86 184 ALA M CA 1
ATOM 8847 C C . ALA F 3 184 ? -15.911 -11.781 -52.614 1.00 117.67 184 ALA M C 1
ATOM 8848 O O . ALA F 3 184 ? -16.730 -12.480 -51.958 1.00 120.16 184 ALA M O 1
ATOM 8850 N N . ASP F 3 185 ? -16.260 -10.902 -53.559 1.00 113.04 185 ASP M N 1
ATOM 8851 C CA . ASP F 3 185 ? -17.683 -10.663 -53.937 1.00 112.11 185 ASP M CA 1
ATOM 8852 C C . ASP F 3 185 ? -18.392 -11.998 -54.124 1.00 88.74 185 ASP M C 1
ATOM 8853 O O . ASP F 3 185 ? -19.375 -12.294 -53.409 1.00 94.26 185 ASP M O 1
ATOM 8858 N N . TYR F 3 186 ? -17.830 -12.810 -54.998 1.00 82.77 186 TYR M N 1
ATOM 8859 C CA . TYR F 3 186 ? -18.381 -14.111 -55.424 1.00 88.91 186 TYR M CA 1
ATOM 8860 C C . TYR F 3 186 ? -18.662 -15.002 -54.201 1.00 100.90 186 TYR M C 1
ATOM 8861 O O . TYR F 3 186 ? -19.703 -15.690 -54.171 1.00 101.53 186 TYR M O 1
ATOM 8870 N N . GLU F 3 187 ? -17.746 -15.021 -53.233 1.00 106.38 187 GLU M N 1
ATOM 8871 C CA . GLU F 3 187 ? -17.818 -15.875 -52.017 1.00 108.57 187 GLU M CA 1
ATOM 8872 C C . GLU F 3 187 ? -18.869 -15.335 -51.030 1.00 100.62 187 GLU M C 1
ATOM 8873 O O . GLU F 3 187 ? -19.265 -16.087 -50.114 1.00 90.77 187 GLU M O 1
ATOM 8879 N N . LYS F 3 188 ? -19.352 -14.105 -51.234 1.00 98.36 188 LYS M N 1
ATOM 8880 C CA . LYS F 3 188 ? -20.329 -13.438 -50.335 1.00 93.22 188 LYS M CA 1
ATOM 8881 C C . LYS F 3 188 ? -21.750 -13.913 -50.650 1.00 89.47 188 LYS M C 1
ATOM 8882 O O . LYS F 3 188 ? -22.642 -13.729 -49.770 1.00 90.36 188 LYS M O 1
ATOM 8884 N N . HIS F 3 189 ? -21.960 -14.521 -51.837 1.00 84.90 189 HIS M N 1
ATOM 8885 C CA . HIS F 3 189 ? -23.295 -14.913 -52.347 1.00 85.29 189 HIS M CA 1
ATOM 8886 C C . HIS F 3 189 ? -23.373 -16.406 -52.677 1.00 81.29 189 HIS M C 1
ATOM 8887 O O . HIS F 3 189 ? -22.341 -17.075 -52.745 1.00 95.84 189 HIS M O 1
ATOM 8894 N N . LYS F 3 190 ? -24.573 -16.893 -52.945 1.00 74.99 190 LYS M N 1
ATOM 8895 C CA . LYS F 3 190 ? -24.850 -18.342 -53.155 1.00 73.41 190 LYS M CA 1
ATOM 8896 C C . LYS F 3 190 ? -25.329 -18.620 -54.580 1.00 75.49 190 LYS M C 1
ATOM 8897 O O . LYS F 3 190 ? -24.642 -19.318 -55.360 1.00 71.57 190 LYS M O 1
ATOM 8900 N N . VAL F 3 191 ? -26.475 -18.016 -54.925 1.00 75.54 191 VAL M N 1
ATOM 8901 C CA . VAL F 3 191 ? -27.190 -18.238 -56.212 1.00 72.34 191 VAL M CA 1
ATOM 8902 C C . VAL F 3 191 ? -26.654 -17.332 -57.319 1.00 65.78 191 VAL M C 1
ATOM 8903 O O . VAL F 3 191 ? -26.660 -16.109 -57.159 1.00 64.04 191 VAL M O 1
ATOM 8907 N N . TYR F 3 192 ? -26.279 -17.934 -58.432 1.00 70.97 192 TYR M N 1
ATOM 8908 C CA . TYR F 3 192 ? -25.817 -17.228 -59.652 1.00 73.90 192 TYR M CA 1
ATOM 8909 C C . TYR F 3 192 ? -26.699 -17.637 -60.822 1.00 67.65 192 TYR M C 1
ATOM 8910 O O . TYR F 3 192 ? -26.849 -18.829 -61.104 1.00 66.76 192 TYR M O 1
ATOM 8919 N N . ALA F 3 193 ? -27.295 -16.640 -61.456 1.00 66.24 193 ALA M N 1
ATOM 8920 C CA . ALA F 3 193 ? -28.426 -16.840 -62.383 1.00 78.28 193 ALA M CA 1
ATOM 8921 C C . ALA F 3 193 ? -28.255 -16.032 -63.657 1.00 77.32 193 ALA M C 1
ATOM 8922 O O . ALA F 3 193 ? -27.912 -14.869 -63.592 1.00 66.77 193 ALA M O 1
ATOM 8924 N N . CYS F 3 194 ? -28.627 -16.679 -64.759 1.00 87.75 194 CYS M N 1
ATOM 8925 C CA . CYS F 3 194 ? -28.741 -16.165 -66.138 1.00 97.39 194 CYS M CA 1
ATOM 8926 C C . CYS F 3 194 ? -30.214 -16.222 -66.568 1.00 108.14 194 CYS M C 1
ATOM 8927 O O . CYS F 3 194 ? -30.797 -17.337 -66.568 1.00 132.10 194 CYS M O 1
ATOM 8930 N N . GLU F 3 195 ? -30.801 -15.058 -66.803 1.00 105.33 195 GLU M N 1
ATOM 8931 C CA . GLU F 3 195 ? -32.203 -14.902 -67.268 1.00 95.16 195 GLU M CA 1
ATOM 8932 C C . GLU F 3 195 ? -32.210 -14.466 -68.733 1.00 93.98 195 GLU M C 1
ATOM 8933 O O . GLU F 3 195 ? -31.823 -13.358 -69.052 1.00 94.14 195 GLU M O 1
ATOM 8939 N N . VAL F 3 196 ? -32.647 -15.371 -69.587 1.00 99.37 196 VAL M N 1
ATOM 8940 C CA . VAL F 3 196 ? -32.664 -15.222 -71.061 1.00 107.53 196 VAL M CA 1
ATOM 8941 C C . VAL F 3 196 ? -34.090 -14.957 -71.515 1.00 109.36 196 VAL M C 1
ATOM 8942 O O . VAL F 3 196 ? -34.920 -15.876 -71.403 1.00 133.57 196 VAL M O 1
ATOM 8946 N N . THR F 3 197 ? -34.310 -13.813 -72.174 1.00 88.59 197 THR M N 1
ATOM 8947 C CA . THR F 3 197 ? -35.538 -13.581 -72.963 1.00 91.75 197 THR M CA 1
ATOM 8948 C C . THR F 3 197 ? -35.146 -13.449 -74.435 1.00 86.01 197 THR M C 1
ATOM 8949 O O . THR F 3 197 ? -34.268 -12.621 -74.770 1.00 69.19 197 THR M O 1
ATOM 8953 N N . HIS F 3 198 ? -35.786 -14.273 -75.261 1.00 81.05 198 HIS M N 1
ATOM 8954 C CA . HIS F 3 198 ? -35.647 -14.253 -76.727 1.00 77.36 198 HIS M CA 1
ATOM 8955 C C . HIS F 3 198 ? -36.996 -14.553 -77.370 1.00 81.03 198 HIS M C 1
ATOM 8956 O O . HIS F 3 198 ? -37.787 -15.372 -76.832 1.00 82.97 198 HIS M O 1
ATOM 8963 N N . GLN F 3 199 ? -37.198 -13.900 -78.515 1.00 80.93 199 GLN M N 1
ATOM 8964 C CA . GLN F 3 199 ? -38.427 -13.959 -79.360 1.00 76.39 199 GLN M CA 1
ATOM 8965 C C . GLN F 3 199 ? -39.064 -15.357 -79.404 1.00 71.85 199 GLN M C 1
ATOM 8966 O O . GLN F 3 199 ? -40.320 -15.477 -79.300 1.00 85.47 199 GLN M O 1
ATOM 8972 N N . GLY F 3 200 ? -38.241 -16.379 -79.603 1.00 61.56 200 GLY M N 1
ATOM 8973 C CA . GLY F 3 200 ? -38.695 -17.773 -79.692 1.00 55.83 200 GLY M CA 1
ATOM 8974 C C . GLY F 3 200 ? -38.657 -18.515 -78.376 1.00 61.85 200 GLY M C 1
ATOM 8975 O O . GLY F 3 200 ? -38.410 -19.768 -78.390 1.00 51.29 200 GLY M O 1
ATOM 8976 N N . LEU F 3 201 ? -38.874 -17.810 -77.270 1.00 72.72 201 LEU M N 1
ATOM 8977 C CA . LEU F 3 201 ? -39.099 -18.461 -75.955 1.00 78.58 201 LEU M CA 1
ATOM 8978 C C . LEU F 3 201 ? -40.449 -18.064 -75.382 1.00 80.04 201 LEU M C 1
ATOM 8979 O O . LEU F 3 201 ? -40.608 -16.882 -75.055 1.00 93.75 201 LEU M O 1
ATOM 8984 N N . SER F 3 202 ? -41.339 -19.052 -75.209 1.00 75.48 202 SER M N 1
ATOM 8985 C CA . SER F 3 202 ? -42.698 -18.886 -74.659 1.00 67.35 202 SER M CA 1
ATOM 8986 C C . SER F 3 202 ? -42.632 -18.297 -73.239 1.00 72.43 202 SER M C 1
ATOM 8987 O O . SER F 3 202 ? -43.641 -17.725 -72.804 1.00 74.27 202 SER M O 1
ATOM 8989 N N . SER F 3 203 ? -41.500 -18.423 -72.549 1.00 85.55 203 SER M N 1
ATOM 8990 C CA A SER F 3 203 ? -41.279 -17.853 -71.192 0.50 78.92 203 SER M CA 1
ATOM 8991 C CA B SER F 3 203 ? -41.280 -17.834 -71.203 0.50 78.33 203 SER M CA 1
ATOM 8992 C C . SER F 3 203 ? -39.782 -17.668 -70.972 1.00 71.57 203 SER M C 1
ATOM 8993 O O . SER F 3 203 ? -39.019 -18.578 -71.265 1.00 63.39 203 SER M O 1
ATOM 8998 N N . PRO F 3 204 ? -39.310 -16.507 -70.449 1.00 68.02 204 PRO M N 1
ATOM 8999 C CA . PRO F 3 204 ? -37.902 -16.305 -70.106 1.00 70.53 204 PRO M CA 1
ATOM 9000 C C . PRO F 3 204 ? -37.310 -17.504 -69.370 1.00 70.27 204 PRO M C 1
ATOM 9001 O O . PRO F 3 204 ? -37.877 -17.960 -68.417 1.00 81.49 204 PRO M O 1
ATOM 9005 N N . VAL F 3 205 ? -36.188 -17.991 -69.880 1.00 67.23 205 VAL M N 1
ATOM 9006 C CA . VAL F 3 205 ? -35.488 -19.192 -69.354 1.00 73.15 205 VAL M CA 1
ATOM 9007 C C . VAL F 3 205 ? -34.384 -18.762 -68.402 1.00 76.40 205 VAL M C 1
ATOM 9008 O O . VAL F 3 205 ? -33.553 -17.960 -68.811 1.00 75.31 205 VAL M O 1
ATOM 9012 N N . THR F 3 206 ? -34.365 -19.320 -67.200 1.00 81.59 206 THR M N 1
ATOM 9013 C CA . THR F 3 206 ? -33.269 -19.076 -66.235 1.00 87.18 206 THR M CA 1
ATOM 9014 C C . THR F 3 206 ? -32.416 -20.333 -66.099 1.00 91.84 206 THR M C 1
ATOM 9015 O O . THR F 3 206 ? -32.955 -21.402 -65.790 1.00 107.51 206 THR M O 1
ATOM 9019 N N . LYS F 3 207 ? -31.101 -20.181 -66.254 1.00 94.99 207 LYS M N 1
ATOM 9020 C CA . LYS F 3 207 ? -30.084 -21.174 -65.836 1.00 85.03 207 LYS M CA 1
ATOM 9021 C C . LYS F 3 207 ? -29.379 -20.614 -64.604 1.00 90.93 207 LYS M C 1
ATOM 9022 O O . LYS F 3 207 ? -28.982 -19.395 -64.603 1.00 87.16 207 LYS M O 1
ATOM 9028 N N . SER F 3 208 ? -29.228 -21.436 -63.579 1.00 94.29 208 SER M N 1
ATOM 9029 C CA . SER F 3 208 ? -28.594 -20.970 -62.335 1.00 88.23 208 SER M CA 1
ATOM 9030 C C . SER F 3 208 ? -27.947 -22.103 -61.568 1.00 84.58 208 SER M C 1
ATOM 9031 O O . SER F 3 208 ? -28.171 -23.292 -61.877 1.00 81.30 208 SER M O 1
ATOM 9034 N N . PHE F 3 209 ? -27.162 -21.716 -60.571 1.00 84.01 209 PHE M N 1
ATOM 9035 C CA . PHE F 3 209 ? -26.507 -22.682 -59.668 1.00 93.23 209 PHE M CA 1
ATOM 9036 C C . PHE F 3 209 ? -26.210 -22.042 -58.330 1.00 98.18 209 PHE M C 1
ATOM 9037 O O . PHE F 3 209 ? -26.122 -20.798 -58.241 1.00 93.82 209 PHE M O 1
ATOM 9045 N N . ASN F 3 210 ? -25.905 -22.909 -57.353 1.00 106.13 210 ASN M N 1
ATOM 9046 C CA . ASN F 3 210 ? -25.432 -22.565 -55.988 1.00 111.34 210 ASN M CA 1
ATOM 9047 C C . ASN F 3 210 ? -23.925 -22.798 -55.872 1.00 106.81 210 ASN M C 1
ATOM 9048 O O . ASN F 3 210 ? -23.466 -23.868 -56.233 1.00 102.57 210 ASN M O 1
ATOM 9053 N N . ARG F 3 211 ? -23.224 -21.766 -55.407 1.00 100.39 211 ARG M N 1
ATOM 9054 C CA . ARG F 3 211 ? -21.743 -21.726 -55.367 1.00 97.89 211 ARG M CA 1
ATOM 9055 C C . ARG F 3 211 ? -21.154 -23.051 -54.871 1.00 99.49 211 ARG M C 1
ATOM 9056 O O . ARG F 3 211 ? -21.312 -23.396 -53.688 1.00 98.24 211 ARG M O 1
ATOM 9064 N N . GLY F 3 212 ? -20.497 -23.763 -55.784 1.00 107.39 212 GLY M N 1
ATOM 9065 C CA . GLY F 3 212 ? -19.754 -25.008 -55.522 1.00 110.22 212 GLY M CA 1
ATOM 9066 C C . GLY F 3 212 ? -20.608 -26.108 -54.939 1.00 112.58 212 GLY M C 1
ATOM 9067 O O . GLY F 3 212 ? -20.164 -26.702 -53.944 1.00 123.54 212 GLY M O 1
ATOM 9068 N N . GLU F 3 213 ? -21.766 -26.387 -55.548 1.00 103.09 213 GLU M N 1
ATOM 9069 C CA . GLU F 3 213 ? -22.715 -27.426 -55.070 1.00 110.70 213 GLU M CA 1
ATOM 9070 C C . GLU F 3 213 ? -22.702 -28.609 -56.052 1.00 109.03 213 GLU M C 1
ATOM 9071 O O . GLU F 3 213 ? -21.775 -28.788 -56.859 1.00 99.87 213 GLU M O 1
#

Foldseek 3Di:
DWDWPADAADEDEPQPFKDKAWTFTPDQDDPFLCQKKKFKDAPRDGAWIQRRVVRDIDGDPLQVFKDFDPVCVSVRTPMIMGGPVSVVVGFAKMKMWMGGNPDIDMHIYGYHYDYPAQDHPVLLVQLLVLLQLLLVLVVLLVVLLVLPCVLVVLSVVLNVLSVVLSVLAPDDRLDVSNLVSSVSSLVSLVVVLVSLLPRDDDPLSVVLSVVLVVLSVQLVVLCVQRSPGGPRPSRVSVNVSSVSSSVSSVCSNVVVVVVSPDD/DWDWPADAEDEDEPPPFKDKAWTFTPDQDDPFLCQKKKFKDAPRDGAWIQNRNVRDIDGDPLQVAKDFDRVCVSVRTPMIMGGPVSVVVGFAWMKIWMGGNPDIDMHIYGYHYDYDD/DKAKAKDFAAEDAQQAKTKIKIAIDDDQLLPFKKFKWWAAPVRDIGTAKIAGSNQPDIDGDCVLVPQKDWGDDSPRRMTMIIGGNHDQRNFTWMWMFTADPVRPGPDIHPTGTHGYDNDAWDAWDKDWQAWPCKTKIWIKRDFTDDDDKDKAKPNNPDDPFKDWDDWDQDPVRGIITMIMGIDRPVCAPVDWIWIWIDDPRVRDTDTDGHHHDD/DKAKAKDFAAEDAQQAKTKIKIAIDDDQLLVFKKFKWWADPVRDIDTAKIAGSNQPDIDGDCPLVPQWDWGDDSVRNMTMIIGGSHDQRNFTWMWMFTADPVRPGPDIHPTGTHGYDNDAWDAWDKDWAAWDCKIKIKIKGDFTDDDDKDKAKPNNPDDPFKDWDDWDQDPVRGIITMIMGIDRPVCAPVHWIWIWIDDPHVRDTDTDTHHHDD/DKAKAKPDQEEEEEAQAKDKIKIFIPWFQFQAKWKWWDDPVGDIDTQDGSQFHGDPPHPPQWGKDDGTTMIIIMRRGHALLRQTKMKMWRRDDPDRDIYPIYGYAYDDDWDFWDKDKDWADVVVLVVFKTKIKIKTPFGDDQDKDKWKQFVHNTDPDQKDKDKDQQDSPSRGIMMMIIGIDTSVVVVVTFKIKIWIDDPPDPHTDIDMGTPPD/DKAKAKPDQEEEEEAQAKDKIKIFIPWFQFQQKWKWWADPVGDIDTQDGSQFHGDPPRPPQWTKDDGTTMIIIMGRGHALLRQTKMKMWRRDDPDRDIYPIYGYAYDDDWDFWDKDKDWADPVVLVVFKTKIKIKTHFGDDQDKDKWKQFVHNTDPDQKDKDKDQQDSHSRGIMMMIIGIDTSVVVVVTFKIKIWIDDPPDPDTDIDIGTPPD

Sequence (1234 aa):
QLLFNKTKSVEFTFCNDTVVIPCFVTNMEAQNTTEVYVKWKFKGRDIYTFDGALNKSTVPTDFSSAKIEVSQLLKGDASLKMDKSDAVSHTGNYTCEVTELTREGETIIELKYRVVSWFSPNENILIVIFPIFAILLFWGQFGIKTLTIALLVAGLVITVIVIVGAILFVPGEYSLKNATGLGLIVTSTGILILLHYYVFLTSFVIAILVIQVIAYILAVVGLSLCIAACIPMHGPLLISGLSILALAQLLGLVYMKFVASNQQLLFNKTKSVEFTFCNDTVVIPCFVTNMEAQNTTEVYVKWKFKGRDIYTFDGALNKSTVPTDFSSAKIEVSQLLKGDASLKMDKSDAVSHTGNYTCEVTELTREGETIIELKYRVVSEVKLVESGGDLVKPGGSLKLSCAASGFTFSGYGMSWVRQTPDKRLEWVATITSGGTYTYYPDSVKGRFTISRDNAKNTLYLQIDSLKSEDTAIYFCARSLAGNAMDYWGQGTSVTVSSASTKGPSVFPLAPSGTAALGCLVKDYFPEPVTVSWNSGALTSGVHTFPAVLQSSGLYSLSSVVTVPSSSLGTQTYICNVNHKPSNTKVDKKVEPKSEVKLVESGGDLVKPGGSLKLSCAASGFTFSGYGMSWVRQTPDKRLEWVATITSGGTYTYYPDSVKGRFTISRDNAKNTLYLQIDSLKSEDTAIYFCARSLAGNAMDYWGQGTSVTVSSASTKGPSVFPLAPSGTAALGCLVKDYFPEPVTVSWNSGALTSGVHTFPAVLQSSGLYSLSSVVTVPSSSLGTQTYICNVNHKPSNTKVDKKVEPKSDIVMTQSPATLSVTPGDRVSLSCRASQTISDYLHWYQQKSHESPRLLIKFASQSISGIPSRFSGSGSGSDFTLSINSVEPEDVGVYYCQNGHGFPRTFGGGTKLEIKRTVAAPSVFIFPPSDEQLKSGTASVVCLLNNFYPREAKVQWKVDNALQSGNSQESVTEQDSKDSTYSLSSTLTLSKADYEKHKVYACEVTHQGLSSSPVTKSFNRGEDIVMTQSPATLSVTPGDRVSLSCRASQTISDYLHWYQQKSHESPRLLIKFASQSISGIPSRFSGSGSGSDFTLSINSVEPEDVGVYYCQNGHGFPRTFGGGTKLEIKRTVAAPSVFIFPPSDEQLKSGTASVVCLLNNFYPREAKVQWKVDNALQSGNSQESVTEQDSKDSTYSLSSTLTLSKADYEKHKVYACEVTHQGLSSSPVTKSFNRGE

Radius of gyration: 44.02 Å; Cα contacts (8 Å, |Δi|>4): 3135; chains: 6; bounding box: 89×74×158 Å

B-factor: mean 87.53, std 36.25, range [13.28, 248.36]

InterPro domains:
  IPR006704 Leukocyte surface antigen CD47 [PTHR10613] (1-323)
  IPR007110 Immunoglobulin-like domain [PS50835] (3-127)
  IPR013147 CD47-like, transmembrane [PF04549] (144-292)
  IPR013270 CD47 immunoglobulin-like [PF08204] (8-142)
  IPR013783 Immunoglobulin-like fold [G3DSA:2.60.40.10] (19-122)
  IPR036179 Immunoglobulin-like domain superfamily [SSF48726] (33-129)
  IPR037805 Leukocyte surface antigen CD47, IgV [cd16090] (20-133)

Nearest PDB structures (foldseek):
  5tzu-assembly1_H  TM=9.641E-01  e=1.126E-37  Homo sapiens
  6pzf-assembly1_F  TM=9.778E-01  e=2.646E-33  Homo sapiens
  6emj-assembly1_A  TM=9.574E-01  e=6.699E-33  Homo sapiens
  6jc2-assembly1_H  TM=6.436E-01  e=1.453E-32  Homo sapiens
  4mxv-assembly1_Y  TM=6.772E-01  e=7.578E-32  Homo sapiens

CATH classification: 2.60.40.10

GO terms:
  GO:0009986 cell surface (C, IDA)
  GO:1904669 ATP export (P, IDA)
  GO:0032649 regulation of type II interferon production (P, IMP)
  GO:0032653 regulation of interleukin-10 production (P, IMP)
  GO:0032655 regulation of interleukin-12 production (P, IMP)
  GO:0032675 regulation of interleukin-6 production (P, IMP)
  GO:0032680 regulation of tumor necrosis factor production (P, IMP)
  GO:0071349 cellular response to interleukin-12 (P, IMP)
  GO:0098632 cell-cell adhesion mediator activity (F, IPI)
  GO:0005515 protein binding (F, IPI)
  GO:0005886 plasma membrane (C, TAS)
  GO:0007229 integrin-mediated signaling pathway (P, TAS)
  GO:0035579 specific granule membrane (C, TAS)
  GO:0070821 tertiary granule membrane (C, TAS)
  GO:0070053 thrombospondin receptor activity (F, IPI)
  GO:0005886 plasma membrane (C, IDA)
  GO:0070051 fibrinogen binding (F, IDA)
  GO:0070053 thrombospondin receptor activity (F, IDA)
  GO:0022409 positive regulation of cell-cell adhesion (P, IDA)
  GO:0050870 positive regulation of T cell activation (P, IDA)